Protein AF-0000000077107331 (afdb_homodimer)

Foldseek 3Di:
DDPDPPPPPPPVPPPPVPQPPAFQWPDDPPQKTWGWDACVPAPPSLVAPLVLQLVQLLQLLVLLVVDDQQDQLAPLANLQDGSVLCNQLNVQSVVQDDSVSSSVSLNPFWIWIWMGGNVQDFKEFAAEAEEFEFEPDDDVQFHDFQAADDPQKDKDQCCVVPVVDDGDIDIAGDDPRDGDFDWFPVPDDGDPVRGPGTHHPLVSLVCFVRQKHWYAYPVGDIKIFHWDDKRPDAFDQLLVVCCVVPNDPPLQSASVSLVVSDVVVDPPVNVVSSSVTRMGTHTDIGHDPDQQWAHAAPSRGTDHAQAEKAADSSHDRFSWKKWKWKFFQPWQPRQVGDTDTYIHTHGHHDSVHDDHNGMYGYHYYYDGSRRRSRNGIIGMIIIIIHTPVSVVVSSVVSSVVVVVVD/DPPDPPPPPPPVCPPPPVQPPAQQWPDDPPQKTWGWDACVPAPPSLVAPLVLQLVQLLQLLVLLVPDDQQDQLAPLANLQDGSVLCNQLNVQSVVQDDSVSSSVSLNVFWIWIWMGGNVQDFKEFAAEAEEFEFEPDADVQFHDFQAADDPQKDKDQCCVVPVVDDGDIDIAGDDPRDGDFDWFPVPDDGDPVRGPGTHHPLVSLVCFVRQKHWYAYPVGDIKIFHWDDKRPDAFDQLLVVCCVVVNDPPLQSASVSLVVSDVVVDPVVNVVSSSVTRMGTHTDIGHDPDQQWAHAAPSRGTDHAQAEKAADSSHDRFSWKKWKWKFFQPWQPRLVGDTDTYIHTHGHHDSVHDDHNGMYGYHYYYDGSRRRSRNGIIGMIIIIIHTPVSSVVSSVVSSVVVVVVD

Radius of gyration: 33.14 Å; Cα contacts (8 Å, |Δi|>4): 1679; chains: 2; bounding box: 105×81×85 Å

pLDDT: mean 87.63, std 18.75, range [22.69, 98.62]

Sequence (812 aa):
MSPPETGVPNTQATTVITGPKNPVELQTASGYSMVPKSFSDLPAWRNTNFNSARSAFLESCQSWSKRDGNKLISTSAPYSGSVSDWMPACTSIQAATDTRMIAKVFETEFTPYFINPTDKQSKLTGYFEPELEVRYRPEAGFSQAVPGIPEDLVRVDPSEFDPKFAKGKVWGRVIEGELEFYPDRKDIIDEPSKALGYASPGEIFYLQIQGSGRLKFPDGRVIRAAFAAHNHKPFVSIARHLIDTGQIQTHQAGMNSILNWMDEVGPQIAQDAMNVNPRYVWFTPQEIKDPSKGPNGAQGIPLTAMASMAVDPRYHAYGAPIFIDTKVPATPGDWRGREFRNLVIAQDTGGAIKGILRGDLFFGSGDDAGGRAASMNHDVAMWVLLPKSVASAMTEAQLLADSADGMSPPETGVPNTQATTVITGPKNPVELQTASGYSMVPKSFSDLPAWRNTNFNSARSAFLESCQSWSKRDGNKLISTSAPYSGSVSDWMPACTSIQAATDTRMIAKVFETEFTPYFINPTDKQSKLTGYFEPELEVRYRPEAGFSQAVPGIPEDLVRVDPSEFDPKFAKGKVWGRVIEGELEFYPDRKDIIDEPSKALGYASPGEIFYLQIQGSGRLKFPDGRVIRAAFAAHNHKPFVSIARHLIDTGQIQTHQAGMNSILNWMDEVGPQIAQDAMNVNPRYVWFTPQEIKDPSKGPNGAQGIPLTAMASMAVDPRYHAYGAPIFIDTKVPATPGDWRGREFRNLVIAQDTGGAIKGILRGDLFFGSGDDAGGRAASMNHDVAMWVLLPKSVASAMTEAQLLADSADG

Secondary structure (DSSP, 8-state):
--------------------SS---EEETTTEEEEE--GGGSTTGGGS-HHHHHHHHHHHHHHHHTS-TTSBS-SSSGGG-BHHHHHHHHHHHHH--SHHHHHHHHHHHEEEEEEEESS---EEEEEEE-EEE-BSS-BTTB-EE-----TT-EEE-GGGT-TTSPS--EEEEEETTEEE----GGG----GGG-S-EE-HHHHHHHHHHS-EEEEPTTS-EEEEEEEEE--PPP--HHHHHHHTTSS-GGG-SHHHHHHHHHHH-HHHHHHHHTT----EEEEEE--S-TTS--B-TTSSB--TTTEEE--TTTS-TT-EEEEEEEE-SSTT-SS-EEEEEEEEEEE--TT--STTEEEEEEEESHHHHHHHHT-EE--EEEEEEEHHHHHHHHHHHHHHHHHH-/--------------------SS---EEETTTEEEEE--GGGSTTGGGS-HHHHHHHHHHHHHHHTTS-TTSBS-SSSGGG-BHHHHHHHHHHHHH--SHHHHHHHHHHHEEEEEEEESS---EEEEEEE-EEE-BSS-BTTB-EE-----TT-EEE-GGGT-TTSPS--EEEEEETTEEE----GGG----GGG-S-EE-HHHHHHHHHHS-EEEE-TTS-EEEEEEEEE--PPP--HHHHHHHTTSS-GGG-SHHHHHHHHHHH-HHHHHHHHTT----EEEEEE--S-TTS--B-TTSSB--TTTEEE--TTTS-TT-EEEEEEEE-SSTT-SS-EEEEEEEEEEE--TT--STTEEEEEEEESHHHHHHHHT-EE--EEEEEEEHHHHHHHHHHHHHHHHHH-

Organism: Hirschia baltica (strain ATCC 49814 / DSM 5838 / IFAM 1418) (NCBI:txid582402)

Structure (mmCIF, N/CA/C/O backbone):
data_AF-0000000077107331-model_v1
#
loop_
_entity.id
_entity.type
_entity.pdbx_description
1 polymer 'peptidoglycan lytic exotransglycosylase'
#
loop_
_atom_site.group_PDB
_atom_site.id
_atom_site.type_symbol
_atom_site.label_atom_id
_atom_site.label_alt_id
_atom_site.label_comp_id
_atom_site.label_asym_id
_atom_site.label_entity_id
_atom_site.label_seq_id
_atom_site.pdbx_PDB_ins_code
_atom_site.Cartn_x
_atom_site.Cartn_y
_atom_site.Cartn_z
_atom_site.occupancy
_atom_site.B_iso_or_equiv
_atom_site.auth_seq_id
_atom_site.auth_comp_id
_atom_site.auth_asym_id
_atom_site.auth_atom_id
_atom_site.pdbx_PDB_model_num
ATOM 1 N N . MET A 1 1 ? -63.094 -9.398 47.344 1 25.52 1 MET A N 1
ATOM 2 C CA . MET A 1 1 ? -63.031 -10.383 46.25 1 25.52 1 MET A CA 1
ATOM 3 C C . MET A 1 1 ? -62.469 -9.766 45 1 25.52 1 MET A C 1
ATOM 5 O O . MET A 1 1 ? -63.031 -8.812 44.438 1 25.52 1 MET A O 1
ATOM 9 N N . SER A 1 2 ? -61.125 -9.734 44.875 1 29.5 2 SER A N 1
ATOM 10 C CA . SER A 1 2 ? -60.219 -8.922 44.094 1 29.5 2 SER A CA 1
ATOM 11 C C . SER A 1 2 ? -60.312 -9.273 42.594 1 29.5 2 SER A C 1
ATOM 13 O O . SER A 1 2 ? -60.312 -10.445 42.219 1 29.5 2 SER A O 1
ATOM 15 N N . PRO A 1 3 ? -61 -8.422 41.844 1 34.56 3 PRO A N 1
ATOM 16 C CA . PRO A 1 3 ? -61.312 -8.867 40.469 1 34.56 3 PRO A CA 1
ATOM 17 C C . PRO A 1 3 ? -60.062 -9.391 39.75 1 34.56 3 PRO A C 1
ATOM 19 O O . PRO A 1 3 ? -58.938 -9 40.062 1 34.56 3 PRO A O 1
ATOM 22 N N . PRO A 1 4 ? -60.188 -10.617 39.125 1 31.94 4 PRO A N 1
ATOM 23 C CA . PRO A 1 4 ? -59.125 -11.375 38.438 1 31.94 4 PRO A CA 1
ATOM 24 C C . PRO A 1 4 ? -58.531 -10.602 37.281 1 31.94 4 PRO A C 1
ATOM 26 O O . PRO A 1 4 ? -59.25 -9.977 36.5 1 31.94 4 PRO A O 1
ATOM 29 N N . GLU A 1 5 ? -57.406 -9.898 37.562 1 28.36 5 GLU A N 1
ATOM 30 C CA . GLU A 1 5 ? -56.719 -9.109 36.562 1 28.36 5 GLU A CA 1
ATOM 31 C C . GLU A 1 5 ? -56.469 -9.938 35.312 1 28.36 5 GLU A C 1
ATOM 33 O O . GLU A 1 5 ? -55.844 -11 35.375 1 28.36 5 GLU A O 1
ATOM 38 N N . THR A 1 6 ? -57.438 -10.016 34.406 1 29.62 6 THR A N 1
ATOM 39 C CA . THR A 1 6 ? -57.344 -10.727 33.125 1 29.62 6 THR A CA 1
ATOM 40 C C . THR A 1 6 ? -56.094 -10.336 32.375 1 29.62 6 THR A C 1
ATOM 42 O O . THR A 1 6 ? -55.875 -9.156 32.094 1 29.62 6 THR A O 1
ATOM 45 N N . GLY A 1 7 ? -54.938 -11.031 32.656 1 26.55 7 GLY A N 1
ATOM 46 C CA . GLY A 1 7 ? -53.625 -10.938 32.062 1 26.55 7 GLY A CA 1
ATOM 47 C C . GLY A 1 7 ? -53.656 -11.039 30.531 1 26.55 7 GLY A C 1
ATOM 48 O O . GLY A 1 7 ? -54.094 -12.039 29.984 1 26.55 7 GLY A O 1
ATOM 49 N N . VAL A 1 8 ? -53.969 -9.914 29.797 1 30.8 8 VAL A N 1
ATOM 50 C CA . VAL A 1 8 ? -54 -9.961 28.344 1 30.8 8 VAL A CA 1
ATOM 51 C C . VAL A 1 8 ? -52.688 -10.508 27.812 1 30.8 8 VAL A C 1
ATOM 53 O O . VAL A 1 8 ? -51.625 -9.984 28.141 1 30.8 8 VAL A O 1
ATOM 56 N N . PRO A 1 9 ? -52.625 -11.852 27.516 1 26.62 9 PRO A N 1
ATOM 57 C CA . PRO A 1 9 ? -51.375 -12.461 27.031 1 26.62 9 PRO A CA 1
ATOM 58 C C . PRO A 1 9 ? -50.875 -11.812 25.75 1 26.62 9 PRO A C 1
ATOM 60 O O . PRO A 1 9 ? -51.594 -11.719 24.766 1 26.62 9 PRO A O 1
ATOM 63 N N . ASN A 1 10 ? -50.281 -10.633 25.828 1 24.91 10 ASN A N 1
ATOM 64 C CA . ASN A 1 10 ? -49.812 -10.008 24.609 1 24.91 10 ASN A CA 1
ATOM 65 C C . ASN A 1 10 ? -48.906 -10.961 23.812 1 24.91 10 ASN A C 1
ATOM 67 O O . ASN A 1 10 ? -47.812 -11.281 24.25 1 24.91 10 ASN A O 1
ATOM 71 N N . THR A 1 11 ? -49.531 -11.984 23.156 1 25.38 11 THR A N 1
ATOM 72 C CA . THR A 1 11 ? -48.844 -12.906 22.234 1 25.38 11 THR A CA 1
ATOM 73 C C . THR A 1 11 ? -48.062 -12.141 21.188 1 25.38 11 THR A C 1
ATOM 75 O O . THR A 1 11 ? -48.656 -11.555 20.266 1 25.38 11 THR A O 1
ATOM 78 N N . GLN A 1 12 ? -47.125 -11.352 21.625 1 22.69 12 GLN A N 1
ATOM 79 C CA . GLN A 1 12 ? -46.344 -10.719 20.578 1 22.69 12 GLN A CA 1
ATOM 80 C C . GLN A 1 12 ? -45.844 -11.742 19.562 1 22.69 12 GLN A C 1
ATOM 82 O O . GLN A 1 12 ? -45.156 -12.703 19.906 1 22.69 12 GLN A O 1
ATOM 87 N N . ALA A 1 13 ? -46.719 -11.977 18.469 1 26.19 13 ALA A N 1
ATOM 88 C CA . ALA A 1 13 ? -46.375 -12.789 17.312 1 26.19 13 ALA A CA 1
ATOM 89 C C . ALA A 1 13 ? -44.938 -12.539 16.859 1 26.19 13 ALA A C 1
ATOM 91 O O . ALA A 1 13 ? -44.562 -11.398 16.578 1 26.19 13 ALA A O 1
ATOM 92 N N . THR A 1 14 ? -44.094 -13.312 17.406 1 24.48 14 THR A N 1
ATOM 93 C CA . THR A 1 14 ? -42.719 -13.445 16.922 1 24.48 14 THR A CA 1
ATOM 94 C C . THR A 1 14 ? -42.688 -13.727 15.43 1 24.48 14 THR A C 1
ATOM 96 O O . THR A 1 14 ? -43.125 -14.789 14.992 1 24.48 14 THR A O 1
ATOM 99 N N . THR A 1 15 ? -43.156 -12.734 14.625 1 23.28 15 THR A N 1
ATOM 100 C CA . THR A 1 15 ? -43.125 -13.008 13.195 1 23.28 15 THR A CA 1
ATOM 101 C C . THR A 1 15 ? -41.812 -13.656 12.797 1 23.28 15 THR A C 1
ATOM 103 O O . THR A 1 15 ? -40.75 -13.062 12.977 1 23.28 15 THR A O 1
ATOM 106 N N . VAL A 1 16 ? -41.875 -14.984 12.883 1 23.64 16 VAL A N 1
ATOM 107 C CA . VAL A 1 16 ? -40.844 -15.852 12.305 1 23.64 16 VAL A CA 1
ATOM 108 C C . VAL A 1 16 ? -40.656 -15.531 10.828 1 23.64 16 VAL A C 1
ATOM 110 O O . VAL A 1 16 ? -41.594 -15.711 10.031 1 23.64 16 VAL A O 1
ATOM 113 N N . ILE A 1 17 ? -40.094 -14.438 10.547 1 23.42 17 ILE A N 1
ATOM 114 C CA . ILE A 1 17 ? -39.812 -14.219 9.133 1 23.42 17 ILE A CA 1
ATOM 115 C C . ILE A 1 17 ? -39.125 -15.453 8.539 1 23.42 17 ILE A C 1
ATOM 117 O O . ILE A 1 17 ? -38.062 -15.859 9 1 23.42 17 ILE A O 1
ATOM 121 N N . THR A 1 18 ? -39.938 -16.438 8.227 1 26.06 18 THR A N 1
ATOM 122 C CA . THR A 1 18 ? -39.562 -17.609 7.461 1 26.06 18 THR A CA 1
ATOM 123 C C . THR A 1 18 ? -38.688 -17.219 6.262 1 26.06 18 THR A C 1
ATOM 125 O O . THR A 1 18 ? -39.094 -16.359 5.473 1 26.06 18 THR A O 1
ATOM 128 N N . GLY A 1 19 ? -37.438 -17.297 6.457 1 26.41 19 GLY A N 1
ATOM 129 C CA . GLY A 1 19 ? -36.344 -17.078 5.512 1 26.41 19 GLY A CA 1
ATOM 130 C C . GLY A 1 19 ? -36.656 -17.625 4.129 1 26.41 19 GLY A C 1
ATOM 131 O O . GLY A 1 19 ? -37.375 -18.609 3.992 1 26.41 19 GLY A O 1
ATOM 132 N N . PRO A 1 20 ? -36.875 -16.766 3.178 1 28.22 20 PRO A N 1
ATOM 133 C CA . PRO A 1 20 ? -37.281 -17.297 1.872 1 28.22 20 PRO A CA 1
ATOM 134 C C . PRO A 1 20 ? -36.562 -18.594 1.527 1 28.22 20 PRO A C 1
ATOM 136 O O . PRO A 1 20 ? -35.438 -18.844 2.018 1 28.22 20 PRO A O 1
ATOM 139 N N . LYS A 1 21 ? -37.156 -19.688 1.28 1 29.39 21 LYS A N 1
ATOM 140 C CA . LYS A 1 21 ? -36.812 -21.031 0.806 1 29.39 21 LYS A CA 1
ATOM 141 C C . LYS A 1 21 ? -35.844 -20.953 -0.356 1 29.39 21 LYS A C 1
ATOM 143 O O . LYS A 1 21 ? -35.344 -21.984 -0.838 1 29.39 21 LYS A O 1
ATOM 148 N N . ASN A 1 22 ? -36.031 -19.984 -1.304 1 26.08 22 ASN A N 1
ATOM 149 C CA . ASN A 1 22 ? -35.344 -20.141 -2.59 1 26.08 22 ASN A CA 1
ATOM 150 C C . ASN A 1 22 ? -33.875 -19.703 -2.521 1 26.08 22 ASN A C 1
ATOM 152 O O . ASN A 1 22 ? -33.562 -18.719 -1.855 1 26.08 22 ASN A O 1
ATOM 156 N N . PRO A 1 23 ? -32.969 -20.531 -2.922 1 29.12 23 PRO A N 1
ATOM 157 C CA . PRO A 1 23 ? -31.531 -20.297 -2.92 1 29.12 23 PRO A CA 1
ATOM 158 C C . PRO A 1 23 ? -31.156 -18.984 -3.611 1 29.12 23 PRO A C 1
ATOM 160 O O . PRO A 1 23 ? -31.703 -18.656 -4.672 1 29.12 23 PRO A O 1
ATOM 163 N N . VAL A 1 24 ? -31 -17.922 -2.885 1 32.41 24 VAL A N 1
ATOM 164 C CA . VAL A 1 24 ? -30.703 -16.578 -3.344 1 32.41 24 VAL A CA 1
ATOM 165 C C . VAL A 1 24 ? -29.391 -16.562 -4.105 1 32.41 24 VAL A C 1
ATOM 167 O O . VAL A 1 24 ? -28.359 -17.031 -3.594 1 32.41 24 VAL A O 1
ATOM 170 N N . GLU A 1 25 ? -29.406 -16.375 -5.453 1 36.31 25 GLU A N 1
ATOM 171 C CA . GLU A 1 25 ? -28.297 -16.141 -6.355 1 36.31 25 GLU A CA 1
ATOM 172 C C . GLU A 1 25 ? -27.562 -14.844 -6.004 1 36.31 25 GLU A C 1
ATOM 174 O O . GLU A 1 25 ? -28.203 -13.805 -5.801 1 36.31 25 GLU A O 1
ATOM 179 N N . LEU A 1 26 ? -26.422 -14.938 -5.48 1 41.66 26 LEU A N 1
ATOM 180 C CA . LEU A 1 26 ? -25.594 -13.758 -5.258 1 41.66 26 LEU A CA 1
ATOM 181 C C . LEU A 1 26 ? -25.141 -13.156 -6.586 1 41.66 26 LEU A C 1
ATOM 183 O O . LEU A 1 26 ? -24.469 -13.82 -7.375 1 41.66 26 LEU A O 1
ATOM 187 N N . GLN A 1 27 ? -25.953 -12.164 -7.051 1 40.81 27 GLN A N 1
ATOM 188 C CA . GLN A 1 27 ? -25.469 -11.438 -8.219 1 40.81 27 GLN A CA 1
ATOM 189 C C . GLN A 1 27 ? -24.375 -10.445 -7.84 1 40.81 27 GLN A C 1
ATOM 191 O O . GLN A 1 27 ? -24.531 -9.68 -6.887 1 40.81 27 GLN A O 1
ATOM 196 N N . THR A 1 28 ? -23.234 -10.883 -8.172 1 45.62 28 THR A N 1
ATOM 197 C CA . THR A 1 28 ? -22.172 -9.922 -7.918 1 45.62 28 THR A CA 1
ATOM 198 C C . THR A 1 28 ? -22.094 -8.883 -9.039 1 45.62 28 THR A C 1
ATOM 200 O O . THR A 1 28 ? -22.516 -9.148 -10.164 1 45.62 28 THR A O 1
ATOM 203 N N . ALA A 1 29 ? -21.906 -7.738 -8.742 1 44.59 29 ALA A N 1
ATOM 204 C CA . ALA A 1 29 ? -21.688 -6.684 -9.734 1 44.59 29 ALA A CA 1
ATOM 205 C C . ALA A 1 29 ? -20.625 -7.086 -10.75 1 44.59 29 ALA A C 1
ATOM 207 O O . ALA A 1 29 ? -20.5 -6.465 -11.805 1 44.59 29 ALA A O 1
ATOM 208 N N . SER A 1 30 ? -20.016 -8.141 -10.5 1 55.03 30 SER A N 1
ATOM 209 C CA . SER A 1 30 ? -18.844 -8.453 -11.305 1 55.03 30 SER A CA 1
ATOM 210 C C . SER A 1 30 ? -19.172 -9.484 -12.383 1 55.03 30 SER A C 1
ATOM 212 O O . SER A 1 30 ? -18.281 -10.18 -12.875 1 55.03 30 SER A O 1
ATOM 214 N N . GLY A 1 31 ? -20.484 -9.68 -12.828 1 64.56 31 GLY A N 1
ATOM 215 C CA . GLY A 1 31 ? -20.844 -10.461 -14 1 64.56 31 GLY A CA 1
ATOM 216 C C . GLY A 1 31 ? -20.906 -11.953 -13.727 1 64.56 31 GLY A C 1
ATOM 217 O O . GLY A 1 31 ? -20.625 -12.766 -14.609 1 64.56 31 GLY A O 1
ATOM 218 N N . TYR A 1 32 ? -21 -12.383 -12.445 1 76.19 32 TYR A N 1
ATOM 219 C CA . TYR A 1 32 ? -21.203 -13.797 -12.125 1 76.19 32 TYR A CA 1
ATOM 220 C C . TYR A 1 32 ? -22.203 -13.961 -10.984 1 76.19 32 TYR A C 1
ATOM 222 O O . TYR A 1 32 ? -22.516 -13 -10.281 1 76.19 32 TYR A O 1
ATOM 230 N N . SER A 1 33 ? -22.797 -15.094 -10.961 1 81.12 33 SER A N 1
ATOM 231 C CA . SER A 1 33 ? -23.672 -15.445 -9.844 1 81.12 33 SER A CA 1
ATOM 232 C C . SER A 1 33 ? -23.172 -16.703 -9.133 1 81.12 33 SER A C 1
ATOM 234 O O . SER A 1 33 ? -22.453 -17.5 -9.711 1 81.12 33 SER A O 1
ATOM 236 N N . MET A 1 34 ? -23.406 -16.766 -7.895 1 85.12 34 MET A N 1
ATOM 237 C CA . MET A 1 34 ? -23.156 -17.953 -7.074 1 85.12 34 MET A CA 1
ATOM 238 C C . MET A 1 34 ? -24.453 -18.531 -6.535 1 85.12 34 MET A C 1
ATOM 240 O O . MET A 1 34 ? -25.219 -17.828 -5.871 1 85.12 34 MET A O 1
ATOM 244 N N . VAL A 1 35 ? -24.688 -19.812 -6.836 1 85.69 35 VAL A N 1
ATOM 245 C CA . VAL A 1 35 ? -25.938 -20.469 -6.477 1 85.69 35 VAL A CA 1
ATOM 246 C C . VAL A 1 35 ? -25.688 -21.531 -5.414 1 85.69 35 VAL A C 1
ATOM 248 O O . VAL A 1 35 ? -24.922 -22.469 -5.641 1 85.69 35 VAL A O 1
ATOM 251 N N . PRO A 1 36 ? -26.281 -21.359 -4.234 1 89.56 36 PRO A N 1
ATOM 252 C CA . PRO A 1 36 ? -26.094 -22.406 -3.229 1 89.56 36 PRO A CA 1
ATOM 253 C C . PRO A 1 36 ? -26.594 -23.766 -3.689 1 89.56 36 PRO A C 1
ATOM 255 O O . PRO A 1 36 ? -27.641 -23.844 -4.355 1 89.56 36 PRO A O 1
ATOM 258 N N . LYS A 1 37 ? -25.859 -24.781 -3.424 1 93.31 37 LYS A N 1
ATOM 259 C CA . LYS A 1 37 ? -26.188 -26.172 -3.752 1 93.31 37 LYS A CA 1
ATOM 260 C C . LYS A 1 37 ? -26.016 -27.078 -2.543 1 93.31 37 LYS A C 1
ATOM 262 O O . LYS A 1 37 ? -25.438 -26.672 -1.529 1 93.31 37 LYS A O 1
ATOM 267 N N . SER A 1 38 ? -26.625 -28.266 -2.646 1 94.94 38 SER A N 1
ATOM 268 C CA . SER A 1 38 ? -26.312 -29.328 -1.692 1 94.94 38 SER A CA 1
ATOM 269 C C . SER A 1 38 ? -25.172 -30.203 -2.186 1 94.94 38 SER A C 1
ATOM 271 O O . SER A 1 38 ? -24.859 -30.203 -3.375 1 94.94 38 SER A O 1
ATOM 273 N N . PHE A 1 39 ? -24.578 -30.922 -1.231 1 97 39 PHE A N 1
ATOM 274 C CA . PHE A 1 39 ? -23.484 -31.797 -1.617 1 97 39 PHE A CA 1
ATOM 275 C C . PHE A 1 39 ? -23.969 -32.906 -2.529 1 97 39 PHE A C 1
ATOM 277 O O . PHE A 1 39 ? -23.203 -33.438 -3.34 1 97 39 PHE A O 1
ATOM 284 N N . SER A 1 40 ? -25.203 -33.25 -2.41 1 94.94 40 SER A N 1
ATOM 285 C CA . SER A 1 40 ? -25.781 -34.25 -3.287 1 94.94 40 SER A CA 1
ATOM 286 C C . SER A 1 40 ? -25.875 -33.781 -4.723 1 94.94 40 SER A C 1
ATOM 288 O O . SER A 1 40 ? -26.031 -34.562 -5.652 1 94.94 40 SER A O 1
ATOM 290 N N . ASP A 1 41 ? -25.781 -32.469 -4.918 1 94.88 41 ASP A N 1
ATOM 291 C CA . ASP A 1 41 ? -25.828 -31.859 -6.25 1 94.88 41 ASP A CA 1
ATOM 292 C C . ASP A 1 41 ? -24.469 -31.891 -6.926 1 94.88 41 ASP A C 1
ATOM 294 O O . ASP A 1 41 ? -24.344 -31.656 -8.125 1 94.88 41 ASP A O 1
ATOM 298 N N . LEU A 1 42 ? -23.422 -32.188 -6.195 1 96.75 42 LEU A N 1
ATOM 299 C CA . LEU A 1 42 ? -22.078 -32.25 -6.754 1 96.75 42 LEU A CA 1
ATOM 300 C C . LEU A 1 42 ? -21.844 -33.562 -7.453 1 96.75 42 LEU A C 1
ATOM 302 O O . LEU A 1 42 ? -22.016 -34.625 -6.844 1 96.75 42 LEU A O 1
ATOM 306 N N . PRO A 1 43 ? -21.453 -33.438 -8.688 1 96.06 43 PRO A N 1
ATOM 307 C CA . PRO A 1 43 ? -21.281 -34.719 -9.422 1 96.06 43 PRO A CA 1
ATOM 308 C C . PRO A 1 43 ? -20.234 -35.625 -8.797 1 96.06 43 PRO A C 1
ATOM 310 O O . PRO A 1 43 ? -19.062 -35.219 -8.68 1 96.06 43 PRO A O 1
ATOM 313 N N . ALA A 1 44 ? -20.625 -36.844 -8.391 1 93.81 44 ALA A N 1
ATOM 314 C CA . ALA A 1 44 ? -19.766 -37.906 -7.879 1 93.81 44 ALA A CA 1
ATOM 315 C C . ALA A 1 44 ? -19 -37.438 -6.652 1 93.81 44 ALA A C 1
ATOM 317 O O . ALA A 1 44 ? -17.812 -37.781 -6.492 1 93.81 44 ALA A O 1
ATOM 318 N N . TRP A 1 45 ? -19.547 -36.719 -5.82 1 95.62 45 TRP A N 1
ATOM 319 C CA . TRP A 1 45 ? -18.938 -36.156 -4.613 1 95.62 45 TRP A CA 1
ATOM 320 C C . TRP A 1 45 ? -18.297 -37.281 -3.777 1 95.62 45 TRP A C 1
ATOM 322 O O . TRP A 1 45 ? -17.188 -37.125 -3.26 1 95.62 45 TRP A O 1
ATOM 332 N N . ARG A 1 46 ? -18.859 -38.375 -3.762 1 91.44 46 ARG A N 1
ATOM 333 C CA . ARG A 1 46 ? -18.422 -39.438 -2.895 1 91.44 46 ARG A CA 1
ATOM 334 C C . ARG A 1 46 ? -17.156 -40.094 -3.438 1 91.44 46 ARG A C 1
ATOM 336 O O . ARG A 1 46 ? -16.484 -40.844 -2.725 1 91.44 46 ARG A O 1
ATOM 343 N N . ASN A 1 47 ? -16.891 -39.844 -4.691 1 90.25 47 ASN A N 1
ATOM 344 C CA . ASN A 1 47 ? -15.695 -40.406 -5.312 1 90.25 47 ASN A CA 1
ATOM 345 C C . ASN A 1 47 ? -14.5 -39.5 -5.176 1 90.25 47 ASN A C 1
ATOM 347 O O . ASN A 1 47 ? -13.406 -39.781 -5.668 1 90.25 47 ASN A O 1
ATOM 351 N N . THR A 1 48 ? -14.695 -38.406 -4.531 1 88.25 48 THR A N 1
ATOM 352 C CA . THR A 1 48 ? -13.641 -37.406 -4.309 1 88.25 48 THR A CA 1
ATOM 353 C C . THR A 1 48 ? -12.469 -38.031 -3.561 1 88.25 48 THR A C 1
ATOM 355 O O . THR A 1 48 ? -12.656 -38.875 -2.68 1 88.25 48 THR A O 1
ATOM 358 N N . ASN A 1 49 ? -11.258 -37.656 -3.955 1 91.19 49 ASN A N 1
ATOM 359 C CA . ASN A 1 49 ? -10.086 -38 -3.15 1 91.19 49 ASN A CA 1
ATOM 360 C C . ASN A 1 49 ? -9.953 -37.094 -1.942 1 91.19 49 ASN A C 1
ATOM 362 O O . ASN A 1 49 ? -9.172 -36.125 -1.962 1 91.19 49 ASN A O 1
ATOM 366 N N . PHE A 1 50 ? -10.516 -37.469 -0.884 1 94.62 50 PHE A N 1
ATOM 367 C CA . PHE A 1 50 ? -10.625 -36.594 0.286 1 94.62 50 PHE A CA 1
ATOM 368 C C . PHE A 1 50 ? -9.297 -36.5 1.015 1 94.62 50 PHE A C 1
ATOM 370 O O . PHE A 1 50 ? -9.008 -35.469 1.655 1 94.62 50 PHE A O 1
ATOM 377 N N . ASN A 1 51 ? -8.461 -37.469 0.859 1 94.31 51 ASN A N 1
ATOM 378 C CA . ASN A 1 51 ? -7.168 -37.438 1.537 1 94.31 51 ASN A CA 1
ATOM 379 C C . ASN A 1 51 ? -6.285 -36.312 1 1 94.31 51 ASN A C 1
ATOM 381 O O . ASN A 1 51 ? -5.664 -35.594 1.773 1 94.31 51 ASN A O 1
ATOM 385 N N . SER A 1 52 ? -6.242 -36.188 -0.275 1 93.75 52 SER A N 1
ATOM 386 C CA . SER A 1 52 ? -5.445 -35.125 -0.874 1 93.75 52 SER A CA 1
ATOM 387 C C . SER A 1 52 ? -6.02 -33.75 -0.534 1 93.75 52 SER A C 1
ATOM 389 O O . SER A 1 52 ? -5.27 -32.812 -0.26 1 93.75 52 SER A O 1
ATOM 391 N N . ALA A 1 53 ? -7.293 -33.688 -0.562 1 95.06 53 ALA A N 1
ATOM 392 C CA . ALA A 1 53 ? -7.957 -32.438 -0.203 1 95.06 53 ALA A CA 1
ATOM 393 C C . ALA A 1 53 ? -7.66 -32.062 1.245 1 95.06 53 ALA A C 1
ATOM 395 O O . ALA A 1 53 ? -7.379 -30.891 1.543 1 95.06 53 ALA A O 1
ATOM 396 N N . ARG A 1 54 ? -7.711 -33.062 2.078 1 96.94 54 ARG A N 1
ATOM 397 C CA . ARG A 1 54 ? -7.414 -32.812 3.488 1 96.94 54 ARG A CA 1
ATOM 398 C C . ARG A 1 54 ? -5.984 -32.312 3.67 1 96.94 54 ARG A C 1
ATOM 400 O O . ARG A 1 54 ? -5.754 -31.344 4.398 1 96.94 54 ARG A O 1
ATOM 407 N N . SER A 1 55 ? -5.129 -33 3.055 1 95.56 55 SER A N 1
ATOM 408 C CA . SER A 1 55 ? -3.725 -32.625 3.182 1 95.56 55 SER A CA 1
ATOM 409 C C . SER A 1 55 ? -3.492 -31.172 2.756 1 95.56 55 SER A C 1
ATOM 411 O O . SER A 1 55 ? -2.824 -30.406 3.461 1 95.56 55 SER A O 1
ATOM 413 N N . ALA A 1 56 ? -4.062 -30.766 1.63 1 97.38 56 ALA A N 1
ATOM 414 C CA . ALA A 1 56 ? -3.916 -29.406 1.127 1 97.38 56 ALA A CA 1
ATOM 415 C C . ALA A 1 56 ? -4.613 -28.406 2.047 1 97.38 56 ALA A C 1
ATOM 417 O O . ALA A 1 56 ? -4.051 -27.344 2.365 1 97.38 56 ALA A O 1
ATOM 418 N N . PHE A 1 57 ? -5.785 -28.75 2.488 1 98.12 57 PHE A N 1
ATOM 419 C CA . PHE A 1 57 ? -6.57 -27.844 3.322 1 98.12 57 PHE A CA 1
ATOM 420 C C . PHE A 1 57 ? -5.875 -27.594 4.656 1 98.12 57 PHE A C 1
ATOM 422 O O . PHE A 1 57 ? -5.879 -26.469 5.164 1 98.12 57 PHE A O 1
ATOM 429 N N . LEU A 1 58 ? -5.285 -28.625 5.203 1 97.38 58 LEU A N 1
ATOM 430 C CA . LEU A 1 58 ? -4.586 -28.5 6.48 1 97.38 58 LEU A CA 1
ATOM 431 C C . LEU A 1 58 ? -3.438 -27.5 6.383 1 97.38 58 LEU A C 1
ATOM 433 O O . LEU A 1 58 ? -3.146 -26.797 7.344 1 97.38 58 LEU A O 1
ATOM 437 N N . GLU A 1 59 ? -2.785 -27.469 5.23 1 96.56 59 GLU A N 1
ATOM 438 C CA . GLU A 1 59 ? -1.738 -26.469 5.035 1 96.56 59 GLU A CA 1
ATOM 439 C C . GLU A 1 59 ? -2.299 -25.062 5.133 1 96.56 59 GLU A C 1
ATOM 441 O O . GLU A 1 59 ? -1.686 -24.188 5.746 1 96.56 59 GLU A O 1
ATOM 446 N N . SER A 1 60 ? -3.471 -24.812 4.535 1 97.56 60 SER A N 1
ATOM 447 C CA . SER A 1 60 ? -4.121 -23.516 4.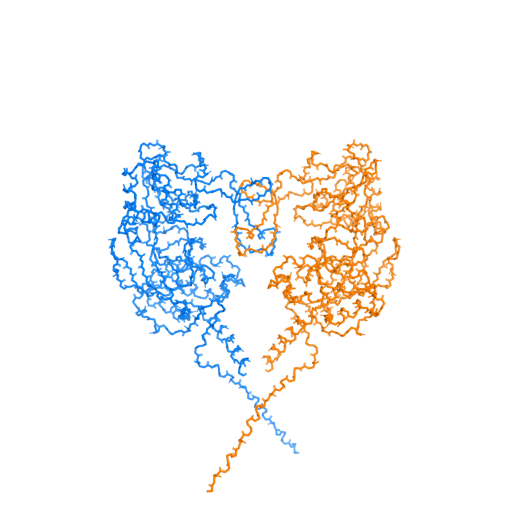609 1 97.56 60 SER A CA 1
ATOM 448 C C . SER A 1 60 ? -4.512 -23.172 6.043 1 97.56 60 SER A C 1
ATOM 450 O O . SER A 1 60 ? -4.363 -22.016 6.473 1 97.56 60 SER A O 1
ATOM 452 N N . CYS A 1 61 ? -4.941 -24.203 6.789 1 97.25 61 CYS A N 1
ATOM 453 C CA . CYS A 1 61 ? -5.316 -24.016 8.188 1 97.25 61 CYS A CA 1
ATOM 454 C C . CYS A 1 61 ? -4.137 -23.5 9.008 1 97.25 61 CYS A C 1
ATOM 456 O O . CYS A 1 61 ? -4.297 -22.641 9.867 1 97.25 61 CYS A O 1
ATOM 458 N N . GLN A 1 62 ? -3.039 -24.016 8.695 1 95 62 GLN A N 1
ATOM 459 C CA . GLN A 1 62 ? -1.842 -23.594 9.414 1 95 62 GLN A CA 1
ATOM 460 C C . GLN A 1 62 ? -1.535 -22.125 9.172 1 95 62 GLN A C 1
ATOM 462 O O . GLN A 1 62 ? -1.189 -21.391 10.102 1 95 62 GLN A O 1
ATOM 467 N N . SER A 1 63 ? -1.696 -21.703 7.953 1 93.88 63 SER A N 1
ATOM 468 C CA . SER A 1 63 ? -1.472 -20.312 7.602 1 93.88 63 SER A CA 1
ATOM 469 C C . SER A 1 63 ? -2.463 -19.391 8.312 1 93.88 63 SER A C 1
ATOM 471 O O . SER A 1 63 ? -2.086 -18.344 8.82 1 93.88 63 SER A O 1
ATOM 473 N N . TRP A 1 64 ? -3.721 -19.781 8.414 1 94.19 64 TRP A N 1
ATOM 474 C CA . TRP A 1 64 ? -4.777 -18.969 9.008 1 94.19 64 TRP A CA 1
ATOM 475 C C . TRP A 1 64 ? -4.605 -18.875 10.523 1 94.19 64 TRP A C 1
ATOM 477 O O . TRP A 1 64 ? -4.945 -17.859 11.133 1 94.19 64 TRP A O 1
ATOM 487 N N . SER A 1 65 ? -4.078 -19.922 11.109 1 92.75 65 SER A N 1
ATOM 488 C CA . SER A 1 65 ? -3.963 -19.984 12.562 1 92.75 65 SER A CA 1
ATOM 489 C C . SER A 1 65 ? -3.066 -18.891 13.102 1 92.75 65 SER A C 1
ATOM 491 O O . SER A 1 65 ? -3.148 -18.531 14.281 1 92.75 65 SER A O 1
ATOM 493 N N . LYS A 1 66 ? -2.281 -18.297 12.281 1 90.12 66 LYS A N 1
ATOM 494 C CA . LYS A 1 66 ? -1.335 -17.266 12.68 1 90.12 66 LYS A CA 1
ATOM 495 C C . LYS A 1 66 ? -1.924 -15.867 12.469 1 90.12 66 LYS A C 1
ATOM 497 O O . LYS A 1 66 ? -1.277 -14.859 12.773 1 90.12 66 LYS A O 1
ATOM 502 N N . ARG A 1 67 ? -3.137 -15.852 12 1 90.56 67 ARG A N 1
ATOM 503 C CA . ARG A 1 67 ? -3.756 -14.578 11.641 1 90.56 67 ARG A CA 1
ATOM 504 C C . ARG A 1 67 ? -4.777 -14.156 12.688 1 90.56 67 ARG A C 1
ATOM 506 O O . ARG A 1 67 ? -5.293 -14.992 13.438 1 90.56 67 ARG A O 1
ATOM 513 N N . ASP A 1 68 ? -5.051 -12.82 12.695 1 89.31 68 ASP A N 1
ATOM 514 C CA . ASP A 1 68 ? -6.125 -12.281 13.516 1 89.31 68 ASP A CA 1
ATOM 515 C C . ASP A 1 68 ? -7.484 -12.781 13.047 1 89.31 68 ASP A C 1
ATOM 517 O O . ASP A 1 68 ? -7.855 -12.602 11.891 1 89.31 68 ASP A O 1
ATOM 521 N N . GLY A 1 69 ? -8.227 -13.375 13.906 1 90.75 69 GLY A N 1
ATOM 522 C CA . GLY A 1 69 ? -9.508 -14 13.602 1 90.75 69 GLY A CA 1
ATOM 523 C C . GLY A 1 69 ? -10.539 -13.031 13.07 1 90.75 69 GLY A C 1
ATOM 524 O O . GLY A 1 69 ? -11.438 -13.414 12.32 1 90.75 69 GLY A O 1
ATOM 525 N N . ASN A 1 70 ? -10.383 -11.789 13.398 1 87.81 70 ASN A N 1
ATOM 526 C CA . ASN A 1 70 ? -11.391 -10.797 13.047 1 87.81 70 ASN A CA 1
ATOM 527 C C . ASN A 1 70 ? -11.133 -10.203 11.664 1 87.81 70 ASN A C 1
ATOM 529 O O . ASN A 1 70 ? -12 -9.523 11.109 1 87.81 70 ASN A O 1
ATOM 533 N N . LYS A 1 71 ? -10.094 -10.539 11.117 1 84.94 71 LYS A N 1
ATOM 534 C CA . LYS A 1 71 ? -9.758 -9.984 9.805 1 84.94 71 LYS A CA 1
ATOM 535 C C . LYS A 1 71 ? -10.383 -10.812 8.688 1 84.94 71 LYS A C 1
ATOM 537 O O . LYS A 1 71 ? -10.586 -12.016 8.828 1 84.94 71 LYS A O 1
ATOM 542 N N . LEU A 1 72 ? -10.711 -10.086 7.656 1 86.38 72 LEU A N 1
ATOM 543 C CA . LEU A 1 72 ? -11.18 -10.773 6.461 1 86.38 72 LEU A CA 1
ATOM 544 C C . LEU A 1 72 ? -10.125 -11.75 5.945 1 86.38 72 LEU A C 1
ATOM 546 O O . LEU A 1 72 ? -8.93 -11.453 5.98 1 86.38 72 LEU A O 1
ATOM 550 N N . ILE A 1 73 ? -10.602 -12.867 5.504 1 90.25 73 ILE A N 1
ATOM 551 C CA . ILE A 1 73 ? -9.648 -13.828 4.949 1 90.25 73 ILE A CA 1
ATOM 552 C C . ILE A 1 73 ? -9.094 -13.297 3.631 1 90.25 73 ILE A C 1
ATOM 554 O O . ILE A 1 73 ? -7.949 -13.586 3.271 1 90.25 73 ILE A O 1
ATOM 558 N N . SER A 1 74 ? -9.961 -12.562 2.9 1 86.75 74 SER A N 1
ATOM 559 C CA . SER A 1 74 ? -9.555 -11.898 1.662 1 86.75 74 SER A CA 1
ATOM 560 C C . SER A 1 74 ? -10.227 -10.539 1.522 1 86.75 74 SER A C 1
ATOM 562 O O . SER A 1 74 ? -11.445 -10.422 1.624 1 86.75 74 SER A O 1
ATOM 564 N N . THR A 1 75 ? -9.414 -9.516 1.192 1 75.19 75 THR A N 1
ATOM 565 C CA . THR A 1 75 ? -9.984 -8.188 0.976 1 75.19 75 THR A CA 1
ATOM 566 C C . THR A 1 75 ? -10.547 -8.07 -0.436 1 75.19 75 THR A C 1
ATOM 568 O O . THR A 1 75 ? -11.477 -7.293 -0.673 1 75.19 75 THR A O 1
ATOM 571 N N . SER A 1 76 ? -10.047 -8.844 -1.358 1 76.44 76 SER A N 1
ATOM 572 C CA . SER A 1 76 ? -10.484 -8.797 -2.75 1 76.44 76 SER A CA 1
ATOM 573 C C . SER A 1 76 ? -11.734 -9.641 -2.967 1 76.44 76 SER A C 1
ATOM 575 O O . SER A 1 76 ? -12.492 -9.406 -3.908 1 76.44 76 SER A O 1
ATOM 577 N N . ALA A 1 77 ? -11.883 -10.648 -2.143 1 79.56 77 ALA A N 1
ATOM 578 C CA . ALA A 1 77 ? -13.07 -11.492 -2.158 1 79.56 77 ALA A CA 1
ATOM 579 C C . ALA A 1 77 ? -13.773 -11.484 -0.801 1 79.56 77 ALA A C 1
ATOM 581 O O . ALA A 1 77 ? -13.867 -12.516 -0.141 1 79.56 77 ALA A O 1
ATOM 582 N N . PRO A 1 78 ? -14.359 -10.367 -0.493 1 70.81 78 PRO A N 1
ATOM 583 C CA . PRO A 1 78 ? -14.867 -10.18 0.869 1 70.81 78 PRO A CA 1
ATOM 584 C C . PRO A 1 78 ? -16.031 -11.102 1.189 1 70.81 78 PRO A C 1
ATOM 586 O O . PRO A 1 78 ? -16.344 -11.344 2.363 1 70.81 78 PRO A O 1
ATOM 589 N N . TYR A 1 79 ? -16.594 -11.672 0.209 1 77.19 79 TYR A N 1
ATOM 590 C CA . TYR A 1 79 ? -17.719 -12.57 0.443 1 77.19 79 TYR A CA 1
ATOM 591 C C . TYR A 1 79 ? -17.281 -13.828 1.185 1 77.19 79 TYR A C 1
ATOM 593 O O . TYR A 1 79 ? -18.109 -14.562 1.73 1 77.19 79 TYR A O 1
ATOM 601 N N . SER A 1 80 ? -15.945 -14.008 1.291 1 87.88 80 SER A N 1
ATOM 602 C CA . SER A 1 80 ? -15.398 -15.219 1.902 1 87.88 80 SER A CA 1
ATOM 603 C C . SER A 1 80 ? -15.352 -15.094 3.422 1 87.88 80 SER A C 1
ATOM 605 O O . SER A 1 80 ? -15 -16.047 4.117 1 87.88 80 SER A O 1
ATOM 607 N N . GLY A 1 81 ? -15.617 -13.984 3.926 1 88.5 81 GLY A N 1
ATOM 608 C CA . GLY A 1 81 ? -15.742 -13.828 5.367 1 88.5 81 GLY A CA 1
ATOM 609 C C . GLY A 1 81 ? -14.414 -13.617 6.062 1 88.5 81 GLY A C 1
ATOM 610 O O . GLY A 1 81 ? -13.43 -13.234 5.43 1 88.5 81 GLY A O 1
ATOM 611 N N . SER A 1 82 ? -14.461 -13.883 7.457 1 91.56 82 SER A N 1
ATOM 612 C CA . SER A 1 82 ? -13.289 -13.656 8.297 1 91.56 82 SER A CA 1
ATOM 613 C C . SER A 1 82 ? -12.539 -14.961 8.562 1 91.56 82 SER A C 1
ATOM 615 O O . SER A 1 82 ? -13.047 -16.047 8.273 1 91.56 82 SER A O 1
ATOM 617 N N . VAL A 1 83 ? -11.328 -14.82 9.086 1 94.38 83 VAL A N 1
ATOM 618 C CA . VAL A 1 83 ? -10.5 -15.969 9.422 1 94.38 83 VAL A CA 1
ATOM 619 C C . VAL A 1 83 ? -11.234 -16.859 10.414 1 94.38 83 VAL A C 1
ATOM 621 O O . VAL A 1 83 ? -11.227 -18.094 10.273 1 94.38 83 VAL A O 1
ATOM 624 N N . SER A 1 84 ? -11.922 -16.203 11.32 1 94.75 84 SER A N 1
ATOM 625 C CA . SER A 1 84 ? -12.617 -16.953 12.359 1 94.75 84 SER A CA 1
ATOM 626 C C . SER A 1 84 ? -13.711 -17.844 11.766 1 94.75 84 SER A C 1
ATOM 628 O O . SER A 1 84 ? -14.008 -18.922 12.297 1 94.75 84 SER A O 1
ATOM 630 N N . ASP A 1 85 ? -14.273 -17.484 10.664 1 94.38 85 ASP A N 1
ATOM 631 C CA . ASP A 1 85 ? -15.328 -18.266 10.016 1 94.38 85 ASP A CA 1
ATOM 632 C C . ASP A 1 85 ? -14.797 -19.609 9.531 1 94.38 85 ASP A C 1
ATOM 634 O O . ASP A 1 85 ? -15.555 -20.578 9.391 1 94.38 85 ASP A O 1
ATOM 638 N N . TRP A 1 86 ? -13.523 -19.719 9.305 1 97.38 86 TRP A N 1
ATOM 639 C CA . TRP A 1 86 ? -12.93 -20.891 8.664 1 97.38 86 TRP A CA 1
ATOM 640 C C . TRP A 1 86 ? -12.328 -21.828 9.703 1 97.38 86 TRP A C 1
ATOM 642 O O . TRP A 1 86 ? -12.062 -23 9.414 1 97.38 86 TRP A O 1
ATOM 652 N N . MET A 1 87 ? -12.156 -21.375 10.898 1 96.62 87 MET A N 1
ATOM 653 C CA . MET A 1 87 ? -11.391 -22.094 11.906 1 96.62 87 MET A CA 1
ATOM 654 C C . MET A 1 87 ? -12.141 -23.328 12.391 1 96.62 87 MET A C 1
ATOM 656 O O . MET A 1 87 ? -11.531 -24.359 12.688 1 96.62 87 MET A O 1
ATOM 660 N N . PRO A 1 88 ? -13.484 -23.297 12.484 1 96.19 88 PRO A N 1
ATOM 661 C CA . PRO A 1 88 ? -14.18 -24.531 12.883 1 96.19 88 PRO A CA 1
ATOM 662 C C . PRO A 1 88 ? -13.891 -25.688 11.945 1 96.19 88 PRO A C 1
ATOM 664 O O . PRO A 1 88 ? -13.695 -26.828 12.406 1 96.19 88 PRO A O 1
ATOM 667 N N . ALA A 1 89 ? -13.852 -25.469 10.68 1 97.56 89 ALA A N 1
ATOM 668 C CA . ALA A 1 89 ? -13.5 -26.516 9.727 1 97.56 89 ALA A CA 1
ATOM 669 C C . ALA A 1 89 ? -12.078 -27.016 9.945 1 97.56 89 ALA A C 1
ATOM 671 O O . ALA A 1 89 ? -11.805 -28.219 9.844 1 97.56 89 ALA A O 1
ATOM 672 N N . CYS A 1 90 ? -11.172 -26.094 10.25 1 97.62 90 CYS A N 1
ATOM 673 C CA . CYS A 1 90 ? -9.781 -26.438 10.516 1 97.62 90 CYS A CA 1
ATOM 674 C C . CYS A 1 90 ? -9.672 -27.359 11.719 1 97.62 90 CYS A C 1
ATOM 676 O O . CYS A 1 90 ? -8.93 -28.344 11.688 1 97.62 90 CYS A O 1
ATOM 678 N N . THR A 1 91 ? -10.414 -27.016 12.703 1 96.56 91 THR A N 1
ATOM 679 C CA . THR A 1 91 ? -10.414 -27.844 13.906 1 96.56 91 THR A CA 1
ATOM 680 C C . THR A 1 91 ? -10.984 -29.234 13.609 1 96.56 91 THR A C 1
ATOM 682 O O . THR A 1 91 ? -10.383 -30.25 13.977 1 96.56 91 THR A O 1
ATOM 685 N N . SER A 1 92 ? -12.07 -29.281 12.922 1 97.19 92 SER A N 1
ATOM 686 C CA . SER A 1 92 ? -12.758 -30.531 12.648 1 97.19 92 SER A CA 1
ATOM 687 C C . SER A 1 92 ? -11.93 -31.422 11.734 1 97.19 92 SER A C 1
ATOM 689 O O . SER A 1 92 ? -11.891 -32.656 11.922 1 97.19 92 SER A O 1
ATOM 691 N N . ILE A 1 93 ? -11.273 -30.859 10.773 1 97.25 93 ILE A N 1
ATOM 692 C CA . ILE A 1 93 ? -10.578 -31.641 9.766 1 97.25 93 ILE A CA 1
ATOM 693 C C . ILE A 1 93 ? -9.328 -32.281 10.375 1 97.25 93 ILE A C 1
ATOM 695 O O . ILE A 1 93 ? -8.883 -33.344 9.938 1 97.25 93 ILE A O 1
ATOM 699 N N . GLN A 1 94 ? -8.758 -31.641 11.344 1 95.31 94 GLN A N 1
ATOM 700 C CA . GLN A 1 94 ? -7.598 -32.188 12.047 1 95.31 94 GLN A CA 1
ATOM 701 C C . GLN A 1 94 ? -7.93 -33.5 12.719 1 95.31 94 GLN A C 1
ATOM 703 O O . GLN A 1 94 ? -7.09 -34.406 12.781 1 95.31 94 GLN A O 1
ATOM 708 N N . ALA A 1 95 ? -9.125 -33.594 13.109 1 93.38 95 ALA A N 1
ATOM 709 C CA . ALA A 1 95 ? -9.547 -34.75 13.867 1 93.38 95 ALA A CA 1
ATOM 710 C C . ALA A 1 95 ? -10 -35.875 12.938 1 93.38 95 ALA A C 1
ATOM 712 O O . ALA A 1 95 ? -10.148 -37.031 13.367 1 93.38 95 ALA A O 1
ATOM 713 N N . ALA A 1 96 ? -10.234 -35.562 11.68 1 94.12 96 ALA A N 1
ATOM 714 C CA . ALA A 1 96 ? -10.75 -36.531 10.742 1 94.12 96 ALA A CA 1
ATOM 715 C C . ALA A 1 96 ? -9.648 -37.469 10.258 1 94.12 96 ALA A C 1
ATOM 717 O O . ALA A 1 96 ? -8.625 -37.031 9.742 1 94.12 96 ALA A O 1
ATOM 718 N N . THR A 1 97 ? -9.812 -38.812 10.414 1 87.5 97 THR A N 1
ATOM 719 C CA . THR A 1 97 ? -8.711 -39.719 10.203 1 87.5 97 THR A CA 1
ATOM 720 C C . THR A 1 97 ? -8.977 -40.625 8.984 1 87.5 97 THR A C 1
ATOM 722 O O . THR A 1 97 ? -8.102 -41.344 8.547 1 87.5 97 THR A O 1
ATOM 725 N N . ASP A 1 98 ? -10.195 -40.656 8.508 1 92.31 98 ASP A N 1
ATOM 726 C CA . ASP A 1 98 ? -10.484 -41.469 7.328 1 92.31 98 ASP A CA 1
ATOM 727 C C . ASP A 1 98 ? -11.352 -40.719 6.332 1 92.31 98 ASP A C 1
ATOM 729 O O . ASP A 1 98 ? -11.852 -39.625 6.645 1 92.31 98 ASP A O 1
ATOM 733 N N . THR A 1 99 ? -11.555 -41.281 5.223 1 94 99 THR A N 1
ATOM 734 C CA . THR A 1 99 ? -12.195 -40.625 4.09 1 94 99 THR A CA 1
ATOM 735 C C . THR A 1 99 ? -13.625 -40.25 4.438 1 94 99 THR A C 1
ATOM 737 O O . THR A 1 99 ? -14.078 -39.156 4.066 1 94 99 THR A O 1
ATOM 740 N N . ARG A 1 100 ? -14.328 -41.062 5.094 1 93.75 100 ARG A N 1
ATOM 741 C CA . ARG A 1 100 ? -15.711 -40.812 5.453 1 93.75 100 ARG A CA 1
ATOM 742 C C . ARG A 1 100 ? -15.805 -39.625 6.406 1 93.75 100 ARG A C 1
ATOM 744 O O . ARG A 1 100 ? -16.672 -38.75 6.25 1 93.75 100 ARG A O 1
ATOM 751 N N . MET A 1 101 ? -14.93 -39.625 7.352 1 95.56 101 MET A N 1
ATOM 752 C CA . MET A 1 101 ? -14.906 -38.531 8.312 1 95.56 101 MET A CA 1
ATOM 753 C C . MET A 1 101 ? -14.539 -37.188 7.637 1 95.56 101 MET A C 1
ATOM 755 O O . MET A 1 101 ? -15.109 -36.156 7.953 1 95.56 101 MET A O 1
ATOM 759 N N . ILE A 1 102 ? -13.57 -37.281 6.773 1 97 102 ILE A N 1
ATOM 760 C CA . ILE A 1 102 ? -13.156 -36.094 6.062 1 97 102 ILE A CA 1
ATOM 761 C C . ILE A 1 102 ? -14.32 -35.531 5.254 1 97 102 ILE A C 1
ATOM 763 O O . ILE A 1 102 ? -14.617 -34.344 5.316 1 97 102 ILE A O 1
ATOM 767 N N . ALA A 1 103 ? -15.023 -36.406 4.504 1 96.5 103 ALA A N 1
ATOM 768 C CA . ALA A 1 103 ? -16.188 -35.969 3.738 1 96.5 103 ALA A CA 1
ATOM 769 C C . ALA A 1 103 ? -17.234 -35.312 4.641 1 96.5 103 ALA A C 1
ATOM 771 O O . ALA A 1 103 ? -17.781 -34.281 4.289 1 96.5 103 ALA A O 1
ATOM 772 N N . LYS A 1 104 ? -17.422 -35.844 5.773 1 95.94 104 LYS A N 1
ATOM 773 C CA . LYS A 1 104 ? -18.422 -35.344 6.715 1 95.94 104 LYS A CA 1
ATOM 774 C C . LYS A 1 104 ? -18.047 -33.969 7.211 1 95.94 104 LYS A C 1
ATOM 776 O O . LYS A 1 104 ? -18.922 -33.125 7.414 1 95.94 104 LYS A O 1
ATOM 781 N N . VAL A 1 105 ? -16.781 -33.781 7.457 1 97.56 105 VAL A N 1
ATOM 782 C CA . VAL A 1 105 ? -16.344 -32.469 7.906 1 97.56 105 VAL A CA 1
ATOM 783 C C . VAL A 1 105 ? -16.719 -31.406 6.863 1 97.56 105 VAL A C 1
ATOM 785 O O . VAL A 1 105 ? -17.297 -30.375 7.195 1 97.56 105 VAL A O 1
ATOM 788 N N . PHE A 1 106 ? -16.406 -31.672 5.57 1 97.88 106 PHE A N 1
ATOM 789 C CA . PHE A 1 106 ? -16.734 -30.703 4.527 1 97.88 106 PHE A CA 1
ATOM 790 C C . PHE A 1 106 ? -18.25 -30.5 4.434 1 97.88 106 PHE A C 1
ATOM 792 O O . PHE A 1 106 ? -18.719 -29.375 4.316 1 97.88 106 PHE A O 1
ATOM 799 N N . GLU A 1 107 ? -19 -31.578 4.559 1 97.44 107 GLU A N 1
ATOM 800 C CA . GLU A 1 107 ? -20.453 -31.516 4.457 1 97.44 107 GLU A CA 1
ATOM 801 C C . GLU A 1 107 ? -21.062 -30.75 5.637 1 97.44 107 GLU A C 1
ATOM 803 O O . GLU A 1 107 ? -22.078 -30.078 5.492 1 97.44 107 GLU A O 1
ATOM 808 N N . THR A 1 108 ? -20.406 -30.828 6.766 1 97.06 108 THR A N 1
ATOM 809 C CA . THR A 1 108 ? -20.922 -30.219 7.988 1 97.06 108 THR A CA 1
ATOM 810 C C . THR A 1 108 ? -20.516 -28.75 8.078 1 97.06 108 THR A C 1
ATOM 812 O O . THR A 1 108 ? -21.297 -27.922 8.555 1 97.06 108 THR A O 1
ATOM 815 N N . GLU A 1 109 ? -19.359 -28.5 7.605 1 97.69 109 GLU A N 1
ATOM 816 C CA . GLU A 1 109 ? -18.797 -27.188 7.887 1 97.69 109 GLU A CA 1
ATOM 817 C C . GLU A 1 109 ? -19.031 -26.234 6.719 1 97.69 109 GLU A C 1
ATOM 819 O O . GLU A 1 109 ? -18.906 -25.016 6.871 1 97.69 109 GLU A O 1
ATOM 824 N N . PHE A 1 110 ? -19.391 -26.766 5.559 1 97.94 110 PHE A N 1
ATOM 825 C CA . PHE A 1 110 ? -19.406 -25.891 4.391 1 97.94 110 PHE A CA 1
ATOM 826 C C . PHE A 1 110 ? -20.734 -26.016 3.643 1 97.94 110 PHE A C 1
ATOM 828 O O . PHE A 1 110 ? -21.484 -26.969 3.844 1 97.94 110 PHE A O 1
ATOM 835 N N . THR A 1 111 ? -21 -24.953 2.83 1 95.81 111 THR A N 1
ATOM 836 C CA . THR A 1 111 ? -22.047 -24.922 1.811 1 95.81 111 THR A CA 1
ATOM 837 C C . THR A 1 111 ? -21.453 -24.703 0.427 1 95.81 111 THR A C 1
ATOM 839 O O . THR A 1 111 ? -20.703 -23.734 0.22 1 95.81 111 THR A O 1
ATOM 842 N N . PRO A 1 112 ? -21.781 -25.609 -0.487 1 96.56 112 PRO A N 1
ATOM 843 C CA . PRO A 1 112 ? -21.266 -25.391 -1.842 1 96.56 112 PRO A CA 1
ATOM 844 C C . PRO A 1 112 ? -22.016 -24.297 -2.588 1 96.56 112 PRO A C 1
ATOM 846 O O . PRO A 1 112 ? -23.234 -24.156 -2.439 1 96.56 112 PRO A O 1
ATOM 849 N N . TYR A 1 113 ? -21.266 -23.5 -3.322 1 93.5 113 TYR A N 1
ATOM 850 C CA . TYR A 1 113 ? -21.828 -22.484 -4.219 1 93.5 113 TYR A CA 1
ATOM 851 C C . TYR A 1 113 ? -21.359 -22.719 -5.652 1 93.5 113 TYR A C 1
ATOM 853 O O . TYR A 1 113 ? -20.156 -22.641 -5.934 1 93.5 113 TYR A O 1
ATOM 861 N N . PHE A 1 114 ? -22.359 -22.984 -6.551 1 93.75 114 PHE A N 1
ATOM 862 C CA . PHE A 1 114 ? -22.047 -23.125 -7.969 1 93.75 114 PHE A CA 1
ATOM 863 C C . PHE A 1 114 ? -21.766 -21.766 -8.602 1 93.75 114 PHE A C 1
ATOM 865 O O . PHE A 1 114 ? -22.531 -20.812 -8.414 1 93.75 114 PHE A O 1
ATOM 872 N N . ILE A 1 115 ? -20.625 -21.688 -9.273 1 91.19 115 ILE A N 1
ATOM 873 C CA . ILE A 1 115 ? -20.25 -20.438 -9.922 1 91.19 115 ILE A CA 1
ATOM 874 C C . ILE A 1 115 ? -20.781 -20.422 -11.352 1 91.19 115 ILE A C 1
ATOM 876 O O . ILE A 1 115 ? -20.438 -21.281 -12.164 1 91.19 115 ILE A O 1
ATOM 880 N N . ASN A 1 116 ? -21.625 -19.422 -11.602 1 85.88 116 ASN A N 1
ATOM 881 C CA . ASN A 1 116 ? -22.25 -19.297 -12.914 1 85.88 116 ASN A CA 1
ATOM 882 C C . ASN A 1 116 ? -21.922 -17.953 -13.555 1 85.88 116 ASN A C 1
ATOM 884 O O . ASN A 1 116 ? -22.641 -16.969 -13.336 1 85.88 116 ASN A O 1
ATOM 888 N N . PRO A 1 117 ? -20.859 -17.953 -14.375 1 77.12 117 PRO A N 1
ATOM 889 C CA . PRO A 1 117 ? -20.531 -16.656 -14.992 1 77.12 117 PRO A CA 1
ATOM 890 C C . PRO A 1 117 ? -21.469 -16.312 -16.156 1 77.12 117 PRO A C 1
ATOM 892 O O . PRO A 1 117 ? -22.031 -17.203 -16.781 1 77.12 117 PRO A O 1
ATOM 895 N N . THR A 1 118 ? -21.578 -15 -16.438 1 74.12 118 THR A N 1
ATOM 896 C CA . THR A 1 118 ? -22.391 -14.523 -17.547 1 74.12 118 THR A CA 1
ATOM 897 C C . THR A 1 118 ? -21.781 -14.922 -18.891 1 74.12 118 THR A C 1
ATOM 899 O O . THR A 1 118 ? -22.516 -15.305 -19.812 1 74.12 118 THR A O 1
ATOM 902 N N . ASP A 1 119 ? -20.531 -14.867 -19.016 1 72.38 119 ASP A N 1
ATOM 903 C CA . ASP A 1 119 ? -19.891 -15.102 -20.297 1 72.38 119 ASP A CA 1
ATOM 904 C C . ASP A 1 119 ? -19.562 -16.578 -20.5 1 72.38 119 ASP A C 1
ATOM 906 O O . ASP A 1 119 ? -19.094 -16.984 -21.562 1 72.38 119 ASP A O 1
ATOM 910 N N . LYS A 1 120 ? -19.797 -17.453 -19.656 1 73.62 120 LYS A N 1
ATOM 911 C CA . LYS A 1 120 ? -19.688 -18.906 -19.641 1 73.62 120 LYS A CA 1
ATOM 912 C C . LYS A 1 120 ? -18.281 -19.375 -20.016 1 73.62 120 LYS A C 1
ATOM 914 O O . LYS A 1 120 ? -18.094 -20.516 -20.438 1 73.62 120 LYS A O 1
ATOM 919 N N . GLN A 1 121 ? -17.328 -18.484 -20.016 1 84.38 121 GLN A N 1
ATOM 920 C CA . GLN A 1 121 ? -15.953 -18.891 -20.281 1 84.38 121 GLN A CA 1
ATOM 921 C C . GLN A 1 121 ? -15.336 -19.609 -19.078 1 84.38 121 GLN A C 1
ATOM 923 O O . GLN A 1 121 ? -15.492 -19.156 -17.938 1 84.38 121 GLN A O 1
ATOM 928 N N . SER A 1 122 ? -14.797 -20.828 -19.312 1 93.19 122 SER A N 1
ATOM 929 C CA . SER A 1 122 ? -14.125 -21.625 -18.281 1 93.19 122 SER A CA 1
ATOM 930 C C . SER A 1 122 ? -12.891 -22.312 -18.859 1 93.19 122 SER A C 1
ATOM 932 O O . SER A 1 122 ? -12.875 -22.719 -20.016 1 93.19 122 SER A O 1
ATOM 934 N N . LYS A 1 123 ? -11.836 -22.281 -18.094 1 95.38 123 LYS A N 1
ATOM 935 C CA . LYS A 1 123 ? -10.609 -22.938 -18.547 1 95.38 123 LYS A CA 1
ATOM 936 C C . LYS A 1 123 ? -9.742 -23.375 -17.375 1 95.38 123 LYS A C 1
ATOM 938 O O . LYS A 1 123 ? -9.492 -22.578 -16.453 1 95.38 123 LYS A O 1
ATOM 943 N N . LEU A 1 124 ? -9.406 -24.625 -17.391 1 96.88 124 LEU A N 1
ATOM 944 C CA . LEU A 1 124 ? -8.461 -25.172 -16.422 1 96.88 124 LEU A CA 1
ATOM 945 C C . LEU A 1 124 ? -7.219 -25.719 -17.109 1 96.88 124 LEU A C 1
ATOM 947 O O . LEU A 1 124 ? -7.32 -26.578 -17.984 1 96.88 124 LEU A O 1
ATOM 951 N N . THR A 1 125 ? -6.074 -25.141 -16.797 1 94.44 125 THR A N 1
ATOM 952 C CA . THR A 1 125 ? -4.781 -25.625 -17.266 1 94.44 125 THR A CA 1
ATOM 953 C C . THR A 1 125 ? -3.992 -26.25 -16.125 1 94.44 125 THR A C 1
ATOM 955 O O . THR A 1 125 ? -4.527 -26.453 -15.031 1 94.44 125 THR A O 1
ATOM 958 N N . GLY A 1 126 ? -2.828 -26.734 -16.484 1 95.06 126 GLY A N 1
ATOM 959 C CA . GLY A 1 126 ? -1.993 -27.359 -15.484 1 95.06 126 GLY A CA 1
ATOM 960 C C . GLY A 1 126 ? -0.592 -26.781 -15.414 1 95.06 126 GLY A C 1
ATOM 961 O O . GLY A 1 126 ? -0.079 -26.281 -16.406 1 95.06 126 GLY A O 1
ATOM 962 N N . TYR A 1 127 ? -0.031 -26.812 -14.211 1 94.31 127 TYR A N 1
ATOM 963 C CA . TYR A 1 127 ? 1.368 -26.453 -14.016 1 94.31 127 TYR A CA 1
ATOM 964 C C . TYR A 1 127 ? 2.057 -27.453 -13.086 1 94.31 127 TYR A C 1
ATOM 966 O O . TYR A 1 127 ? 1.424 -28.375 -12.578 1 94.31 127 TYR A O 1
ATOM 974 N N . PHE A 1 128 ? 3.385 -27.359 -12.984 1 95.38 128 PHE A N 1
ATOM 975 C CA . PHE A 1 128 ? 4.18 -28.344 -12.242 1 95.38 128 PHE A CA 1
ATOM 976 C C . PHE A 1 128 ? 5.484 -27.719 -11.758 1 95.38 128 PHE A C 1
ATOM 978 O O . PHE A 1 128 ? 5.734 -26.531 -11.984 1 95.38 128 PHE A O 1
ATOM 985 N N . GLU A 1 129 ? 6.18 -28.469 -10.984 1 96.44 129 GLU A N 1
ATOM 986 C CA . GLU A 1 129 ? 7.527 -28.109 -10.547 1 96.44 129 GLU A CA 1
ATOM 987 C C . GLU A 1 129 ? 8.578 -28.906 -11.328 1 96.44 129 GLU A C 1
ATOM 989 O O . GLU A 1 129 ? 8.781 -30.094 -11.078 1 96.44 129 GLU A O 1
ATOM 994 N N . PRO A 1 130 ? 9.258 -28.188 -12.273 1 95.19 130 PRO A N 1
ATOM 995 C CA . PRO A 1 130 ? 10.258 -28.906 -13.062 1 95.19 130 PRO A CA 1
ATOM 996 C C . PRO A 1 130 ? 11.484 -29.312 -12.234 1 95.19 130 PRO A C 1
ATOM 998 O O . PRO A 1 130 ? 11.75 -28.703 -11.195 1 95.19 130 PRO A O 1
ATOM 1001 N N . GLU A 1 131 ? 12.102 -30.391 -12.688 1 95.5 131 GLU A N 1
ATOM 1002 C CA . GLU A 1 131 ? 13.414 -30.797 -12.188 1 95.5 131 GLU A CA 1
ATOM 1003 C C . GLU A 1 131 ? 14.5 -30.578 -13.234 1 95.5 131 GLU A C 1
ATOM 1005 O O . GLU A 1 131 ? 14.414 -31.109 -14.344 1 95.5 131 GLU A O 1
ATOM 1010 N N . LEU A 1 132 ? 15.461 -29.734 -12.867 1 95.88 132 LEU A N 1
ATOM 1011 C CA . LEU A 1 132 ? 16.516 -29.359 -13.797 1 95.88 132 LEU A CA 1
ATOM 1012 C C . LEU A 1 132 ? 17.875 -29.906 -13.344 1 95.88 132 LEU A C 1
ATOM 1014 O O . LEU A 1 132 ? 18.219 -29.797 -12.164 1 95.88 132 LEU A O 1
ATOM 1018 N N . GLU A 1 133 ? 18.531 -30.562 -14.289 1 97 133 GLU A N 1
ATOM 1019 C CA . GLU A 1 133 ? 19.938 -30.812 -14.031 1 97 133 GLU A CA 1
ATOM 1020 C C . GLU A 1 133 ? 20.75 -29.516 -14.109 1 97 133 GLU A C 1
ATOM 1022 O O . GLU A 1 133 ? 20.625 -28.75 -15.07 1 97 133 GLU A O 1
ATOM 1027 N N . VAL A 1 134 ? 21.547 -29.25 -13.094 1 98.5 134 VAL A N 1
ATOM 1028 C CA . VAL A 1 134 ? 22.312 -28 -13.07 1 98.5 134 VAL A CA 1
ATOM 1029 C C . VAL A 1 134 ? 23.781 -28.312 -12.742 1 98.5 134 VAL A C 1
ATOM 1031 O O . VAL A 1 134 ? 24.125 -29.438 -12.414 1 98.5 134 VAL A O 1
ATOM 1034 N N . ARG A 1 135 ? 24.625 -27.297 -12.969 1 98.44 135 ARG A N 1
ATOM 1035 C CA . ARG A 1 135 ? 26.031 -27.328 -12.625 1 98.44 135 ARG A CA 1
ATOM 1036 C C . ARG A 1 135 ? 26.391 -26.188 -11.68 1 98.44 135 ARG A C 1
ATOM 1038 O O . ARG A 1 135 ? 25.688 -25.172 -11.617 1 98.44 135 ARG A O 1
ATOM 1045 N N . TYR A 1 136 ? 27.484 -26.406 -10.969 1 97.5 136 TYR A N 1
ATOM 1046 C CA . TYR A 1 136 ? 27.953 -25.375 -10.039 1 97.5 136 TYR A CA 1
ATOM 1047 C C . TYR A 1 136 ? 28.625 -24.234 -10.789 1 97.5 136 TYR A C 1
ATOM 1049 O O . TYR A 1 136 ? 28.672 -23.094 -10.305 1 97.5 136 TYR A O 1
ATOM 1057 N N . ARG A 1 137 ? 29.156 -24.594 -11.961 1 97 137 ARG A N 1
ATOM 1058 C CA . ARG A 1 137 ? 29.844 -23.641 -12.828 1 97 137 ARG A CA 1
ATOM 1059 C C . ARG A 1 137 ? 29.375 -23.781 -14.273 1 97 137 ARG A C 1
ATOM 1061 O O . ARG A 1 137 ? 28.875 -24.828 -14.68 1 97 137 ARG A O 1
ATOM 1068 N N . PRO A 1 138 ? 29.5 -22.672 -14.992 1 96.31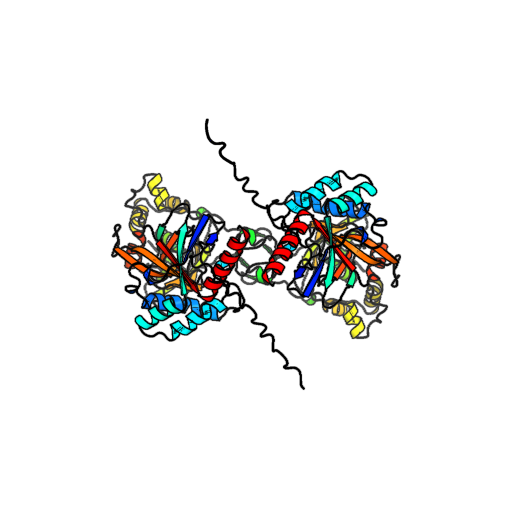 138 PRO A N 1
ATOM 1069 C CA . PRO A 1 138 ? 29.078 -22.766 -16.391 1 96.31 138 PRO A CA 1
ATOM 1070 C C . PRO A 1 138 ? 29.906 -23.781 -17.188 1 96.31 138 PRO A C 1
ATOM 1072 O O . PRO A 1 138 ? 31.109 -23.906 -16.969 1 96.31 138 PRO A O 1
ATOM 1075 N N . GLU A 1 139 ? 29.266 -24.531 -18 1 95.38 139 GLU A N 1
ATOM 1076 C CA . GLU A 1 139 ? 29.859 -25.422 -18.984 1 95.38 139 GLU A CA 1
ATOM 1077 C C . GLU A 1 139 ? 28.953 -25.578 -20.203 1 95.38 139 GLU A C 1
ATOM 1079 O O . GLU A 1 139 ? 27.875 -24.969 -20.266 1 95.38 139 GLU A O 1
ATOM 1084 N N . ALA A 1 140 ? 29.484 -26.344 -21.203 1 92.31 140 ALA A N 1
ATOM 1085 C CA . ALA A 1 140 ? 28.703 -26.531 -22.406 1 92.31 140 ALA A CA 1
ATOM 1086 C C . ALA A 1 140 ? 27.344 -27.141 -22.094 1 92.31 140 ALA A C 1
ATOM 1088 O O . ALA A 1 140 ? 27.25 -28.141 -21.375 1 92.31 140 ALA A O 1
ATOM 1089 N N . GLY A 1 141 ? 26.344 -26.516 -22.516 1 92.25 141 GLY A N 1
ATOM 1090 C CA . GLY A 1 141 ? 24.984 -26.984 -22.266 1 92.25 141 GLY A CA 1
ATOM 1091 C C . GLY A 1 141 ? 24.391 -26.422 -20.984 1 92.25 141 GLY A C 1
ATOM 1092 O O . GLY A 1 141 ? 23.203 -26.578 -20.719 1 92.25 141 GLY A O 1
ATOM 1093 N N . PHE A 1 142 ? 25.266 -25.891 -20.125 1 96.44 142 PHE A N 1
ATOM 1094 C CA . PHE A 1 142 ? 24.891 -25.297 -18.844 1 96.44 142 PHE A CA 1
ATOM 1095 C C . PHE A 1 142 ? 25.453 -23.891 -18.703 1 96.44 142 PHE A C 1
ATOM 1097 O O . PHE A 1 142 ? 26.234 -23.609 -17.781 1 96.44 142 PHE A O 1
ATOM 1104 N N . SER A 1 143 ? 24.984 -23.016 -19.609 1 94.25 143 SER A N 1
ATOM 1105 C CA . SER A 1 143 ? 25.703 -21.766 -19.828 1 94.25 143 SER A CA 1
ATOM 1106 C C . SER A 1 143 ? 25.047 -20.609 -19.062 1 94.25 143 SER A C 1
ATOM 1108 O O . SER A 1 143 ? 25.672 -19.578 -18.828 1 94.25 143 SER A O 1
ATOM 1110 N N . GLN A 1 144 ? 23.797 -20.781 -18.766 1 95.81 144 GLN A N 1
ATOM 1111 C CA . GLN A 1 144 ? 23.094 -19.656 -18.172 1 95.81 144 GLN A CA 1
ATOM 1112 C C . GLN A 1 144 ? 22.844 -19.891 -16.672 1 95.81 144 GLN A C 1
ATOM 1114 O O . GLN A 1 144 ? 22.5 -21 -16.266 1 95.81 144 GLN A O 1
ATOM 1119 N N . ALA A 1 145 ? 23.047 -18.844 -15.906 1 97.38 145 ALA A N 1
ATOM 1120 C CA . ALA A 1 145 ? 22.812 -18.906 -14.469 1 97.38 145 ALA A CA 1
ATOM 1121 C C . ALA A 1 145 ? 21.328 -18.969 -14.156 1 97.38 145 ALA A C 1
ATOM 1123 O O . ALA A 1 145 ? 20.516 -18.281 -14.789 1 97.38 145 ALA A O 1
ATOM 1124 N N . VAL A 1 146 ? 20.922 -19.875 -13.219 1 98.38 146 VAL A N 1
ATOM 1125 C CA . VAL A 1 146 ? 19.625 -19.734 -12.555 1 98.38 146 VAL A CA 1
ATOM 1126 C C . VAL A 1 146 ? 19.625 -18.469 -11.703 1 98.38 146 VAL A C 1
ATOM 1128 O O . VAL A 1 146 ? 20.328 -18.391 -10.695 1 98.38 146 VAL A O 1
ATOM 1131 N N . PRO A 1 147 ? 18.891 -17.5 -12.125 1 98.12 147 PRO A N 1
ATOM 1132 C CA . PRO A 1 147 ? 19.078 -16.172 -11.516 1 98.12 147 PRO A CA 1
ATOM 1133 C C . PRO A 1 147 ? 18.609 -16.109 -10.07 1 98.12 147 PRO A C 1
ATOM 1135 O O . PRO A 1 147 ? 17.453 -16.469 -9.781 1 98.12 147 PRO A O 1
ATOM 1138 N N . GLY A 1 148 ? 19.5 -15.672 -9.18 1 98.06 148 GLY A N 1
ATOM 1139 C CA . GLY A 1 148 ? 19.125 -15.328 -7.816 1 98.06 148 GLY A CA 1
ATOM 1140 C C . GLY A 1 148 ? 18.609 -13.914 -7.676 1 98.06 148 GLY A C 1
ATOM 1141 O O . GLY A 1 148 ? 18.453 -13.203 -8.672 1 98.06 148 GLY A O 1
ATOM 1142 N N . ILE A 1 149 ? 18.359 -13.492 -6.441 1 97.25 149 ILE A N 1
ATOM 1143 C CA . ILE A 1 149 ? 17.812 -12.164 -6.148 1 97.25 149 ILE A CA 1
ATOM 1144 C C . ILE A 1 149 ? 18.844 -11.102 -6.488 1 97.25 149 ILE A C 1
ATOM 1146 O O . ILE A 1 149 ? 20 -11.164 -6.027 1 97.25 149 ILE A O 1
ATOM 1150 N N . PRO A 1 150 ? 18.438 -10.117 -7.316 1 97.19 150 PRO A N 1
ATOM 1151 C CA . PRO A 1 150 ? 19.391 -9.039 -7.598 1 97.19 150 PRO A CA 1
ATOM 1152 C C . PRO A 1 150 ? 19.812 -8.281 -6.34 1 97.19 150 PRO A C 1
ATOM 1154 O O . PRO A 1 150 ? 19.016 -8.125 -5.41 1 97.19 150 PRO A O 1
ATOM 1157 N N . GLU A 1 151 ? 21.031 -7.77 -6.387 1 95.75 151 GLU A N 1
ATOM 1158 C CA . GLU A 1 151 ? 21.562 -7.016 -5.258 1 95.75 151 GLU A CA 1
ATOM 1159 C C . GLU A 1 151 ?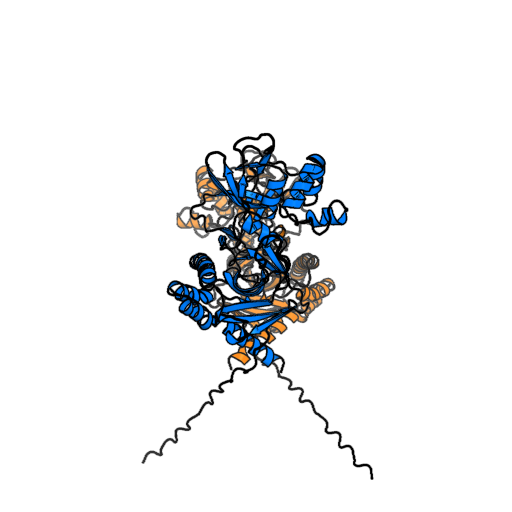 20.781 -5.727 -5.031 1 95.75 151 GLU A C 1
ATOM 1161 O O . GLU A 1 151 ? 20.656 -5.258 -3.898 1 95.75 151 GLU A O 1
ATOM 1166 N N . ASP A 1 152 ? 20.203 -5.164 -6.09 1 96.62 152 ASP A N 1
ATOM 1167 C CA . ASP A 1 152 ? 19.562 -3.855 -5.992 1 96.62 152 ASP A CA 1
ATOM 1168 C C . ASP A 1 152 ? 18.062 -3.992 -5.812 1 96.62 152 ASP A C 1
ATOM 1170 O O . ASP A 1 152 ? 17.328 -3.01 -5.934 1 96.62 152 ASP A O 1
ATOM 1174 N N . LEU A 1 153 ? 17.578 -5.262 -5.562 1 97.94 153 LEU A N 1
ATOM 1175 C CA . LEU A 1 153 ? 16.156 -5.449 -5.312 1 97.94 153 LEU A CA 1
ATOM 1176 C C . LEU A 1 153 ? 15.766 -4.891 -3.947 1 97.94 153 LEU A C 1
ATOM 1178 O O . LEU A 1 153 ? 16.406 -5.207 -2.938 1 97.94 153 LEU A O 1
ATOM 1182 N N . VAL A 1 154 ? 14.742 -4.02 -3.949 1 98.38 154 VAL A N 1
ATOM 1183 C CA . VAL A 1 154 ? 14.227 -3.432 -2.719 1 98.38 154 VAL A CA 1
ATOM 1184 C C . VAL A 1 154 ? 12.781 -3.881 -2.502 1 98.38 154 VAL A C 1
ATOM 1186 O O . VAL A 1 154 ? 11.945 -3.766 -3.404 1 98.38 154 VAL A O 1
ATOM 1189 N N . ARG A 1 155 ? 12.531 -4.422 -1.348 1 98 155 ARG A N 1
ATOM 1190 C CA . ARG A 1 155 ? 11.188 -4.816 -0.955 1 98 155 ARG A CA 1
ATOM 1191 C C . ARG A 1 155 ? 10.578 -3.809 0.018 1 98 155 ARG A C 1
ATOM 1193 O O . ARG A 1 155 ? 11.289 -3.262 0.869 1 98 155 ARG A O 1
ATOM 1200 N N . VAL A 1 156 ? 9.281 -3.582 -0.126 1 98.06 156 VAL A N 1
ATOM 1201 C CA . VAL A 1 156 ? 8.578 -2.617 0.715 1 98.06 156 VAL A CA 1
ATOM 1202 C C . VAL A 1 156 ? 7.238 -3.197 1.155 1 98.06 156 VAL A C 1
ATOM 1204 O O . VAL A 1 156 ? 6.457 -3.67 0.327 1 98.06 156 VAL A O 1
ATOM 1207 N N . ASP A 1 157 ? 7.008 -3.238 2.402 1 96.25 157 ASP A N 1
ATOM 1208 C CA . ASP A 1 157 ? 5.664 -3.436 2.939 1 96.25 157 ASP A CA 1
ATOM 1209 C C . ASP A 1 157 ? 5.043 -2.109 3.367 1 96.25 157 ASP A C 1
ATOM 1211 O O . ASP A 1 157 ? 5.297 -1.627 4.473 1 96.25 157 ASP A O 1
ATOM 1215 N N . PRO A 1 158 ? 4.227 -1.556 2.502 1 96 158 PRO A N 1
ATOM 1216 C CA . PRO A 1 158 ? 3.723 -0.212 2.795 1 96 158 PRO A CA 1
ATOM 1217 C C . PRO A 1 158 ? 2.898 -0.16 4.078 1 96 158 PRO A C 1
ATOM 1219 O O . PRO A 1 158 ? 2.777 0.902 4.695 1 96 158 PRO A O 1
ATOM 1222 N N . SER A 1 159 ? 2.301 -1.287 4.531 1 91.5 159 SER A N 1
ATOM 1223 C CA . SER A 1 159 ? 1.453 -1.315 5.719 1 91.5 159 SER A CA 1
ATOM 1224 C C . SER A 1 159 ? 2.262 -1.038 6.984 1 91.5 159 SER A C 1
ATOM 1226 O O . SER A 1 159 ? 1.7 -0.672 8.016 1 91.5 159 SER A O 1
ATOM 1228 N N . GLU A 1 160 ? 3.545 -1.2 6.945 1 93.88 160 GLU A N 1
ATOM 1229 C CA . GLU A 1 160 ? 4.418 -0.897 8.078 1 93.88 160 GLU A CA 1
ATOM 1230 C C . GLU A 1 160 ? 4.562 0.609 8.273 1 93.88 160 GLU A C 1
ATOM 1232 O O . GLU A 1 160 ? 4.941 1.065 9.352 1 93.88 160 GLU A O 1
ATOM 1237 N N . PHE A 1 161 ? 4.316 1.331 7.27 1 94.38 161 PHE A N 1
ATOM 1238 C CA . PHE A 1 161 ? 4.527 2.773 7.289 1 94.38 161 PHE A CA 1
ATOM 1239 C C . PHE A 1 161 ? 3.221 3.508 7.562 1 94.38 161 PHE A C 1
ATOM 1241 O O . PHE A 1 161 ? 3.221 4.578 8.172 1 94.38 161 PHE A O 1
ATOM 1248 N N . ASP A 1 162 ? 2.15 2.912 7.027 1 87.81 162 ASP A N 1
ATOM 1249 C CA . ASP A 1 162 ? 0.828 3.521 7.141 1 87.81 162 ASP A CA 1
ATOM 1250 C C . ASP A 1 162 ? -0.269 2.459 7.125 1 87.81 162 ASP A C 1
ATOM 1252 O O . ASP A 1 162 ? -0.347 1.653 6.195 1 87.81 162 ASP A O 1
ATOM 1256 N N . PRO A 1 163 ? -1.164 2.527 8.117 1 81.5 163 PRO A N 1
ATOM 1257 C CA . PRO A 1 163 ? -2.207 1.505 8.234 1 81.5 163 PRO A CA 1
ATOM 1258 C C . PRO A 1 163 ? -3.225 1.565 7.098 1 81.5 163 PRO A C 1
ATOM 1260 O O . PRO A 1 163 ? -4.008 0.631 6.918 1 81.5 163 PRO A O 1
ATOM 1263 N N . LYS A 1 164 ? -3.244 2.604 6.352 1 77.12 164 LYS A N 1
ATOM 1264 C CA . LYS A 1 164 ? -4.191 2.707 5.246 1 77.12 164 LYS A CA 1
ATOM 1265 C C . LYS A 1 164 ? -3.881 1.687 4.156 1 77.12 164 LYS A C 1
ATOM 1267 O O . LYS A 1 164 ? -4.738 1.368 3.332 1 77.12 164 LYS A O 1
ATOM 1272 N N . PHE A 1 165 ? -2.641 1.275 4.133 1 86.5 165 PHE A N 1
ATOM 1273 C CA . PHE A 1 165 ? -2.234 0.327 3.1 1 86.5 165 PHE A CA 1
ATOM 1274 C C . PHE A 1 165 ? -2.525 -1.104 3.537 1 86.5 165 PHE A C 1
ATOM 1276 O O . PHE A 1 165 ? -2.359 -1.447 4.711 1 86.5 165 PHE A O 1
ATOM 1283 N N . ALA A 1 166 ? -2.904 -1.888 2.535 1 80.5 166 ALA A N 1
ATOM 1284 C CA . ALA A 1 166 ? -3.133 -3.312 2.764 1 80.5 166 ALA A CA 1
ATOM 1285 C C . ALA A 1 166 ? -1.828 -4.031 3.088 1 80.5 166 ALA A C 1
ATOM 1287 O O . ALA A 1 166 ? -0.746 -3.555 2.742 1 80.5 166 ALA A O 1
ATOM 1288 N N . LYS A 1 167 ? -1.952 -5.129 3.736 1 83.12 167 LYS A N 1
ATOM 1289 C CA . LYS A 1 167 ? -0.786 -5.965 3.998 1 83.12 167 LYS A CA 1
ATOM 1290 C C . LYS A 1 167 ? -0.231 -6.555 2.705 1 83.12 167 LYS A C 1
ATOM 1292 O O . LYS A 1 167 ? -0.989 -6.867 1.783 1 83.12 167 LYS A O 1
ATOM 1297 N N . GLY A 1 168 ? 1.105 -6.73 2.725 1 87.06 168 GLY A N 1
ATOM 1298 C CA . GLY A 1 168 ? 1.769 -7.281 1.552 1 87.06 168 GLY A CA 1
ATOM 1299 C C . GLY A 1 168 ? 2.988 -6.484 1.128 1 87.06 168 GLY A C 1
ATOM 1300 O O . GLY A 1 168 ? 3.18 -5.348 1.567 1 87.06 168 GLY A O 1
ATOM 1301 N N . LYS A 1 169 ? 3.73 -7.082 0.198 1 93.44 169 LYS A N 1
ATOM 1302 C CA . LYS A 1 169 ? 4.969 -6.422 -0.209 1 93.44 169 LYS A CA 1
ATOM 1303 C C . LYS A 1 169 ? 4.953 -6.098 -1.7 1 93.44 169 LYS A C 1
ATOM 1305 O O . LYS A 1 169 ? 4.355 -6.832 -2.494 1 93.44 169 LYS A O 1
ATOM 1310 N N . VAL A 1 170 ? 5.52 -5.004 -2.064 1 96.75 170 VAL A N 1
ATOM 1311 C CA . VAL A 1 170 ? 5.926 -4.688 -3.43 1 96.75 170 VAL A CA 1
ATOM 1312 C C . VAL A 1 170 ? 7.449 -4.645 -3.518 1 96.75 170 VAL A C 1
ATOM 1314 O O . VAL A 1 170 ? 8.141 -4.609 -2.494 1 96.75 170 VAL A O 1
ATOM 1317 N N . TRP A 1 171 ? 7.961 -4.781 -4.727 1 98.25 171 TRP A N 1
ATOM 1318 C CA . TRP A 1 171 ? 9.414 -4.734 -4.871 1 98.25 171 TRP A CA 1
ATOM 1319 C C . TRP A 1 171 ? 9.812 -4.113 -6.207 1 98.25 171 TRP A C 1
ATOM 1321 O O . TRP A 1 171 ? 8.984 -4 -7.117 1 98.25 171 TRP A O 1
ATOM 1331 N N . GLY A 1 172 ? 11.008 -3.6 -6.316 1 98.31 172 GLY A N 1
ATOM 1332 C CA . GLY A 1 172 ? 11.602 -2.982 -7.492 1 98.31 172 GLY A CA 1
ATOM 1333 C C . GLY A 1 172 ? 13.039 -2.539 -7.273 1 98.31 172 GLY A C 1
ATOM 1334 O O . GLY A 1 172 ? 13.734 -3.08 -6.41 1 98.31 172 GLY A O 1
ATOM 1335 N N . ARG A 1 173 ? 13.469 -1.705 -8.148 1 97.88 173 ARG A N 1
ATOM 1336 C CA . ARG A 1 173 ? 14.789 -1.089 -8.016 1 97.88 173 ARG A CA 1
ATOM 1337 C C . ARG A 1 173 ? 14.672 0.423 -7.852 1 97.88 173 ARG A C 1
ATOM 1339 O O . ARG A 1 173 ? 13.695 1.028 -8.305 1 97.88 173 ARG A O 1
ATOM 1346 N N . VAL A 1 174 ? 15.625 0.993 -7.152 1 97.94 174 VAL A N 1
ATOM 1347 C CA . VAL A 1 174 ? 15.57 2.428 -6.891 1 97.94 174 VAL A CA 1
ATOM 1348 C C . VAL A 1 174 ? 16.25 3.186 -8.023 1 97.94 174 VAL A C 1
ATOM 1350 O O . VAL A 1 174 ? 17.422 2.922 -8.352 1 97.94 174 VAL A O 1
ATOM 1353 N N . ILE A 1 175 ? 15.539 4.102 -8.672 1 96.62 175 ILE A N 1
ATOM 1354 C CA . ILE A 1 175 ? 16.062 5.027 -9.672 1 96.62 175 ILE A CA 1
ATOM 1355 C C . ILE A 1 175 ? 15.734 6.461 -9.266 1 96.62 175 ILE A C 1
ATOM 1357 O O . ILE A 1 175 ? 14.562 6.836 -9.164 1 96.62 175 ILE A O 1
ATOM 1361 N N . GLU A 1 176 ? 16.734 7.246 -8.984 1 95.69 176 GLU A N 1
ATOM 1362 C CA . GLU A 1 176 ? 16.594 8.648 -8.617 1 95.69 176 GLU A CA 1
ATOM 1363 C C . GLU A 1 176 ? 15.641 8.82 -7.438 1 95.69 176 GLU A C 1
ATOM 1365 O O . GLU A 1 176 ? 14.742 9.664 -7.477 1 95.69 176 GLU A O 1
ATOM 1370 N N . GLY A 1 177 ? 15.734 7.938 -6.484 1 96.56 177 GLY A N 1
ATOM 1371 C CA . GLY A 1 177 ? 15.031 8.07 -5.223 1 96.56 177 GLY A CA 1
ATOM 1372 C C . GLY A 1 177 ? 13.617 7.52 -5.273 1 96.56 177 GLY A C 1
ATOM 1373 O O . GLY A 1 177 ? 12.844 7.695 -4.328 1 96.56 177 GLY A O 1
ATOM 1374 N N . GLU A 1 178 ? 13.234 6.891 -6.367 1 97.62 178 GLU A N 1
ATOM 1375 C CA . GLU A 1 178 ? 11.914 6.285 -6.516 1 97.62 178 GLU A CA 1
ATOM 1376 C C . GLU A 1 178 ? 12.016 4.789 -6.793 1 97.62 178 GLU A C 1
ATOM 1378 O O . GLU A 1 178 ? 12.891 4.352 -7.543 1 97.62 178 GLU A O 1
ATOM 1383 N N . LEU A 1 179 ? 11.148 4.031 -6.145 1 98.12 179 LEU A N 1
ATOM 1384 C CA . LEU A 1 179 ? 11.078 2.615 -6.488 1 98.12 179 LEU A CA 1
ATOM 1385 C C . LEU A 1 179 ? 10.422 2.42 -7.852 1 98.12 179 LEU A C 1
ATOM 1387 O O . LEU A 1 179 ? 9.305 2.889 -8.086 1 98.12 179 LEU A O 1
ATOM 1391 N N . GLU A 1 180 ? 11.117 1.781 -8.766 1 97.75 180 GLU A N 1
ATOM 1392 C CA . GLU A 1 180 ? 10.648 1.584 -10.141 1 97.75 180 GLU A CA 1
ATOM 1393 C C . GLU A 1 180 ? 10.648 0.105 -10.516 1 97.75 180 GLU A C 1
ATOM 1395 O O . GLU A 1 180 ? 11.289 -0.709 -9.844 1 97.75 180 GLU A O 1
ATOM 1400 N N . PHE A 1 181 ? 9.984 -0.217 -11.578 1 97.88 181 PHE A N 1
ATOM 1401 C CA . PHE A 1 181 ? 9.977 -1.574 -12.109 1 97.88 181 PHE A CA 1
ATOM 1402 C C . PHE A 1 181 ? 11.344 -1.941 -12.68 1 97.88 181 PHE A C 1
ATOM 1404 O O . PHE A 1 181 ? 12.078 -1.072 -13.148 1 97.88 181 PHE A O 1
ATOM 1411 N N . TYR A 1 182 ? 11.656 -3.229 -12.633 1 98 182 TYR A N 1
ATOM 1412 C CA . TYR A 1 182 ? 12.758 -3.746 -13.438 1 98 182 TYR A CA 1
ATOM 1413 C C . TYR A 1 182 ? 12.406 -3.717 -14.922 1 98 182 TYR A C 1
ATOM 1415 O O . TYR A 1 182 ? 11.227 -3.719 -15.289 1 98 182 TYR A O 1
ATOM 1423 N N . PRO A 1 183 ? 13.422 -3.648 -15.805 1 97.94 183 PRO A N 1
ATOM 1424 C CA . PRO A 1 183 ? 13.156 -3.607 -17.25 1 97.94 183 PRO A CA 1
ATOM 1425 C C . PRO A 1 183 ? 12.656 -4.941 -17.797 1 97.94 183 PRO A C 1
ATOM 1427 O O . PRO A 1 183 ? 12.477 -5.895 -17.031 1 97.94 183 PRO A O 1
ATOM 1430 N N . ASP A 1 184 ? 12.383 -5.004 -19.078 1 98.38 184 ASP A N 1
ATOM 1431 C CA . ASP A 1 184 ? 11.969 -6.227 -19.766 1 98.38 184 ASP A CA 1
ATOM 1432 C C . ASP A 1 184 ? 13.086 -7.273 -19.734 1 98.38 184 ASP A C 1
ATOM 1434 O O . ASP A 1 184 ? 14.258 -6.934 -19.594 1 98.38 184 ASP A O 1
ATOM 1438 N N . ARG A 1 185 ? 12.648 -8.547 -19.922 1 98.19 185 ARG A N 1
ATOM 1439 C CA . ARG A 1 185 ? 13.562 -9.688 -19.938 1 98.19 185 ARG A CA 1
ATOM 1440 C C . ARG A 1 185 ? 14.812 -9.367 -20.766 1 98.19 185 ARG A C 1
ATOM 1442 O O . ARG A 1 185 ? 15.938 -9.594 -20.312 1 98.19 185 ARG A O 1
ATOM 1449 N N . LYS A 1 186 ? 14.688 -8.758 -21.938 1 97.62 186 LYS A N 1
ATOM 1450 C CA . LYS A 1 186 ? 15.773 -8.555 -22.891 1 97.62 186 LYS A CA 1
ATOM 1451 C C . LYS A 1 186 ? 16.828 -7.602 -22.328 1 97.62 186 LYS A C 1
ATOM 1453 O O . LYS A 1 186 ? 17.984 -7.617 -22.766 1 97.62 186 LYS A O 1
ATOM 1458 N N . ASP A 1 187 ? 16.422 -6.766 -21.344 1 97.81 187 ASP A N 1
ATOM 1459 C CA . ASP A 1 187 ? 17.312 -5.715 -20.859 1 97.81 187 ASP A CA 1
ATOM 1460 C C . ASP A 1 187 ? 17.828 -6.051 -19.453 1 97.81 187 ASP A C 1
ATOM 1462 O O . ASP A 1 187 ? 18.547 -5.25 -18.844 1 97.81 187 ASP A O 1
ATOM 1466 N N . ILE A 1 188 ? 17.5 -7.215 -18.891 1 96.94 188 ILE A N 1
ATOM 1467 C CA . ILE A 1 188 ? 17.938 -7.617 -17.562 1 96.94 188 ILE A CA 1
ATOM 1468 C C . ILE A 1 188 ? 19.312 -8.281 -17.672 1 96.94 188 ILE A C 1
ATOM 1470 O O . ILE A 1 188 ? 19.547 -9.117 -18.547 1 96.94 188 ILE A O 1
ATOM 1474 N N . ILE A 1 189 ? 20.172 -7.82 -16.828 1 91.81 189 ILE A N 1
ATOM 1475 C CA . ILE A 1 189 ? 21.5 -8.414 -16.703 1 91.81 189 ILE A CA 1
ATOM 1476 C C . ILE A 1 189 ? 21.656 -9.039 -15.312 1 91.81 189 ILE A C 1
ATOM 1478 O O . ILE A 1 189 ? 21.703 -8.328 -14.312 1 91.81 189 ILE A O 1
ATOM 1482 N N . ASP A 1 190 ? 21.734 -10.352 -15.273 1 89.44 190 ASP A N 1
ATOM 1483 C CA . ASP A 1 190 ? 21.844 -11.047 -13.992 1 89.44 190 ASP A CA 1
ATOM 1484 C C . ASP A 1 190 ? 23.281 -11 -13.453 1 89.44 190 ASP A C 1
ATOM 1486 O O . ASP A 1 190 ? 24.234 -10.891 -14.227 1 89.44 190 ASP A O 1
ATOM 1490 N N . GLU A 1 191 ? 23.375 -11.109 -12.195 1 89.69 191 GLU A N 1
ATOM 1491 C CA . GLU A 1 191 ? 24.656 -11.164 -11.508 1 89.69 191 GLU A CA 1
ATOM 1492 C C . GLU A 1 191 ? 25.125 -12.602 -11.305 1 89.69 191 GLU A C 1
ATOM 1494 O O . GLU A 1 191 ? 24.5 -13.359 -10.555 1 89.69 191 GLU A O 1
ATOM 1499 N N . PRO A 1 192 ? 26.219 -12.938 -11.852 1 90.19 192 PRO A N 1
ATOM 1500 C CA . PRO A 1 192 ? 26.703 -14.305 -11.688 1 90.19 192 PRO A CA 1
ATOM 1501 C C . PRO A 1 192 ? 26.922 -14.688 -10.227 1 90.19 192 PRO A C 1
ATOM 1503 O O . PRO A 1 192 ? 26.766 -15.852 -9.859 1 90.19 192 PRO A O 1
ATOM 1506 N N . SER A 1 193 ? 27.266 -13.664 -9.414 1 93.81 193 SER A N 1
ATOM 1507 C CA . SER A 1 193 ? 27.547 -13.93 -8.008 1 93.81 193 SER A CA 1
ATOM 1508 C C . SER A 1 193 ? 26.281 -14.375 -7.273 1 93.81 193 SER A C 1
ATOM 1510 O O . SER A 1 193 ? 26.359 -14.922 -6.172 1 93.81 193 SER A O 1
ATOM 1512 N N . LYS A 1 194 ? 25.125 -14.211 -7.875 1 96.19 194 LYS A N 1
ATOM 1513 C CA . LYS A 1 194 ? 23.859 -14.555 -7.246 1 96.19 194 LYS A CA 1
ATOM 1514 C C . LYS A 1 194 ? 23.281 -15.836 -7.84 1 96.19 194 LYS A C 1
ATOM 1516 O O . LYS A 1 194 ? 22.156 -16.234 -7.492 1 96.19 194 LYS A O 1
ATOM 1521 N N . ALA A 1 195 ? 24.031 -16.547 -8.688 1 97.75 195 ALA A N 1
ATOM 1522 C CA . ALA A 1 195 ? 23.547 -17.734 -9.398 1 97.75 195 ALA A CA 1
ATOM 1523 C C . ALA A 1 195 ? 23.297 -18.891 -8.43 1 97.75 195 ALA A C 1
ATOM 1525 O O . ALA A 1 195 ? 24.109 -19.156 -7.547 1 97.75 195 ALA A O 1
ATOM 1526 N N . LEU A 1 196 ? 22.156 -19.594 -8.609 1 98.31 196 LEU A N 1
ATOM 1527 C CA . LEU A 1 196 ? 21.844 -20.781 -7.809 1 98.31 196 LEU A CA 1
ATOM 1528 C C . LEU A 1 196 ? 22.438 -22.031 -8.445 1 98.31 196 LEU A C 1
ATOM 1530 O O . LEU A 1 196 ? 22.5 -23.078 -7.812 1 98.31 196 LEU A O 1
ATOM 1534 N N . GLY A 1 197 ? 22.859 -21.984 -9.617 1 98.25 197 GLY A N 1
ATOM 1535 C CA . GLY A 1 197 ? 23.375 -23 -10.523 1 98.25 197 GLY A CA 1
ATOM 1536 C C . GLY A 1 197 ? 23.328 -22.578 -11.977 1 98.25 197 GLY A C 1
ATOM 1537 O O . GLY A 1 197 ? 22.938 -21.453 -12.289 1 98.25 197 GLY A O 1
ATOM 1538 N N . TYR A 1 198 ? 23.766 -23.531 -12.836 1 98.12 198 TYR A N 1
ATOM 1539 C CA . TYR A 1 198 ? 23.812 -23.219 -14.258 1 98.12 198 TYR A CA 1
ATOM 1540 C C . TYR A 1 198 ? 23.078 -24.297 -15.07 1 98.12 198 TYR A C 1
ATOM 1542 O O . TYR A 1 198 ? 23.203 -25.484 -14.781 1 98.12 198 TYR A O 1
ATOM 1550 N N . ALA A 1 199 ? 22.281 -23.906 -15.984 1 97.31 199 ALA A N 1
ATOM 1551 C CA . ALA A 1 199 ? 21.531 -24.75 -16.906 1 97.31 199 ALA A CA 1
ATOM 1552 C C . ALA A 1 199 ? 21.453 -24.125 -18.297 1 97.31 199 ALA A C 1
ATOM 1554 O O . ALA A 1 199 ? 22.141 -23.156 -18.578 1 97.31 199 ALA A O 1
ATOM 1555 N N . SER A 1 200 ? 20.766 -24.812 -19.234 1 95.56 200 SER A N 1
ATOM 1556 C CA . SER A 1 200 ? 20.594 -24.219 -20.547 1 95.56 200 SER A CA 1
ATOM 1557 C C . SER A 1 200 ? 19.609 -23.047 -20.5 1 95.56 200 SER A C 1
ATOM 1559 O O . SER A 1 200 ? 18.703 -23.031 -19.672 1 95.56 200 SER A O 1
ATOM 1561 N N . PRO A 1 201 ? 19.75 -22.062 -21.391 1 95.94 201 PRO A N 1
ATOM 1562 C CA . PRO A 1 201 ? 18.828 -20.922 -21.422 1 95.94 201 PRO A CA 1
ATOM 1563 C C . PRO A 1 201 ? 17.359 -21.328 -21.531 1 95.94 201 PRO A C 1
ATOM 1565 O O . PRO A 1 201 ? 16.5 -20.75 -20.875 1 95.94 201 PRO A O 1
ATOM 1568 N N . GLY A 1 202 ? 17.109 -22.312 -22.328 1 95.94 202 GLY A N 1
ATOM 1569 C CA . GLY A 1 202 ? 15.742 -22.781 -22.5 1 95.94 202 GLY A CA 1
ATOM 1570 C C . GLY A 1 202 ? 15.141 -23.344 -21.234 1 95.94 202 GLY A C 1
ATOM 1571 O O . GLY A 1 202 ? 13.984 -23.062 -20.906 1 95.94 202 GLY A O 1
ATOM 1572 N N . GLU A 1 203 ? 15.922 -24.141 -20.547 1 95.25 203 GLU A N 1
ATOM 1573 C CA . GLU A 1 203 ? 15.445 -24.734 -19.312 1 95.25 203 GLU A CA 1
ATOM 1574 C C . GLU A 1 203 ? 15.195 -23.672 -18.25 1 95.25 203 GLU A C 1
ATOM 1576 O O . GLU A 1 203 ? 14.227 -23.75 -17.5 1 95.25 203 GLU A O 1
ATOM 1581 N N . ILE A 1 204 ? 16.016 -22.719 -18.188 1 96.94 204 ILE A N 1
ATOM 1582 C CA . ILE A 1 204 ? 15.844 -21.625 -17.234 1 96.94 204 ILE A CA 1
ATOM 1583 C C . ILE A 1 204 ? 14.594 -20.828 -17.594 1 96.94 204 ILE A C 1
ATOM 1585 O O . ILE A 1 204 ? 13.836 -20.422 -16.703 1 96.94 204 ILE A O 1
ATOM 1589 N N . PHE A 1 205 ? 14.406 -20.594 -18.875 1 97 205 PHE A N 1
ATOM 1590 C CA . PHE A 1 205 ? 13.219 -19.906 -19.359 1 97 205 PHE A CA 1
ATOM 1591 C C . PHE A 1 205 ? 11.953 -20.594 -18.875 1 97 205 PHE A C 1
ATOM 1593 O O . PHE A 1 205 ? 11.047 -19.953 -18.344 1 97 205 PHE A O 1
ATOM 1600 N N . TYR A 1 206 ? 11.93 -21.859 -18.953 1 93.69 206 TYR A N 1
ATOM 1601 C CA . TYR A 1 206 ? 10.734 -22.594 -18.547 1 93.69 206 TYR A CA 1
ATOM 1602 C C . TYR A 1 206 ? 10.617 -22.656 -17.031 1 93.69 206 TYR A C 1
ATOM 1604 O O . TYR A 1 206 ? 9.516 -22.656 -16.484 1 93.69 206 TYR A O 1
ATOM 1612 N N . LEU A 1 207 ? 11.766 -22.766 -16.359 1 96.12 207 LEU A N 1
ATOM 1613 C CA . LEU A 1 207 ? 11.742 -22.625 -14.906 1 96.12 207 LEU A CA 1
ATOM 1614 C C . LEU A 1 207 ? 11.055 -21.344 -14.484 1 96.12 207 LEU A C 1
ATOM 1616 O O . LEU A 1 207 ? 10.227 -21.344 -13.57 1 96.12 207 LEU A O 1
ATOM 1620 N N . GLN A 1 208 ? 11.352 -20.25 -15.156 1 96 208 GLN A N 1
ATOM 1621 C CA . GLN A 1 208 ? 10.773 -18.938 -14.867 1 96 208 GLN A CA 1
ATOM 1622 C C . GLN A 1 208 ? 9.281 -18.922 -15.18 1 96 208 GLN A C 1
ATOM 1624 O O . GLN A 1 208 ? 8.5 -18.266 -14.469 1 96 208 GLN A O 1
ATOM 1629 N N . ILE A 1 209 ? 8.844 -19.578 -16.188 1 91.88 209 ILE A N 1
ATOM 1630 C CA . ILE A 1 209 ? 7.426 -19.656 -16.531 1 91.88 209 ILE A CA 1
ATOM 1631 C C . ILE A 1 209 ? 6.672 -20.422 -15.445 1 91.88 209 ILE A C 1
ATOM 1633 O O . ILE A 1 209 ? 5.57 -20.047 -15.055 1 91.88 209 ILE A O 1
ATOM 1637 N N . GLN A 1 210 ? 7.281 -21.438 -14.938 1 91.19 210 GLN A N 1
ATOM 1638 C CA . GLN A 1 210 ? 6.637 -22.266 -13.922 1 91.19 210 GLN A CA 1
ATOM 1639 C C . GLN A 1 210 ? 6.691 -21.594 -12.555 1 91.19 210 GLN A C 1
ATOM 1641 O O . GLN A 1 210 ? 5.855 -21.859 -11.688 1 91.19 210 GLN A O 1
ATOM 1646 N N . GLY A 1 211 ? 7.727 -20.844 -12.305 1 93.94 211 GLY A N 1
ATOM 1647 C CA . GLY A 1 211 ? 7.824 -20.031 -11.094 1 93.94 211 GLY A CA 1
ATOM 1648 C C . GLY A 1 211 ? 8.641 -20.703 -10 1 93.94 211 GLY A C 1
ATOM 1649 O O . GLY A 1 211 ? 9.023 -20.047 -9.031 1 93.94 211 GLY A O 1
ATOM 1650 N N . SER A 1 212 ? 8.891 -21.969 -10.094 1 96.5 212 SER A N 1
ATOM 1651 C CA . SER A 1 212 ? 9.734 -22.719 -9.172 1 96.5 212 SER A CA 1
ATOM 1652 C C . SER A 1 212 ? 10.242 -24.016 -9.812 1 96.5 212 SER A C 1
ATOM 1654 O O . SER A 1 212 ? 9.758 -24.406 -10.875 1 96.5 212 SER A O 1
ATOM 1656 N N . GLY A 1 213 ? 11.242 -24.609 -9.172 1 97.5 213 GLY A N 1
ATOM 1657 C CA . GLY A 1 213 ? 11.789 -25.875 -9.641 1 97.5 213 GLY A CA 1
ATOM 1658 C C . GLY A 1 213 ? 12.805 -26.469 -8.688 1 97.5 213 GLY A C 1
ATOM 1659 O O . GLY A 1 213 ? 13.219 -25.828 -7.73 1 97.5 213 GLY A O 1
ATOM 1660 N N . ARG A 1 214 ? 13.086 -27.719 -8.984 1 98.19 214 ARG A N 1
ATOM 1661 C CA . ARG A 1 214 ? 14.125 -28.406 -8.234 1 98.19 214 ARG A CA 1
ATOM 1662 C C . ARG A 1 214 ? 15.422 -28.5 -9.039 1 98.19 214 ARG A C 1
ATOM 1664 O O . ARG A 1 214 ? 15.406 -28.938 -10.188 1 98.19 214 ARG A O 1
ATOM 1671 N N . LEU A 1 215 ? 16.5 -28.047 -8.461 1 98.5 215 LEU A N 1
ATOM 1672 C CA . LEU A 1 215 ? 17.812 -28.078 -9.086 1 98.5 215 LEU A CA 1
ATOM 1673 C C . LEU A 1 215 ? 18.609 -29.297 -8.617 1 98.5 215 LEU A C 1
ATOM 1675 O O . LEU A 1 215 ? 18.875 -29.438 -7.422 1 98.5 215 LEU A O 1
ATOM 1679 N N . LYS A 1 216 ? 18.938 -30.094 -9.531 1 98.06 216 LYS A N 1
ATOM 1680 C CA . LYS A 1 216 ? 19.703 -31.312 -9.242 1 98.06 216 LYS A CA 1
ATOM 1681 C C . LYS A 1 216 ? 21.156 -31.156 -9.641 1 98.06 216 LYS A C 1
ATOM 1683 O O . LYS A 1 216 ? 21.469 -31.016 -10.828 1 98.06 216 LYS A O 1
ATOM 1688 N N . PHE A 1 217 ? 22.016 -31.297 -8.688 1 98.12 217 PHE A N 1
ATOM 1689 C CA . PHE A 1 217 ? 23.438 -31.156 -8.914 1 98.12 217 PHE A CA 1
ATOM 1690 C C . PHE A 1 217 ? 24.094 -32.5 -9.148 1 98.12 217 PHE A C 1
ATOM 1692 O O . PHE A 1 217 ? 23.5 -33.562 -8.828 1 98.12 217 PHE A O 1
ATOM 1699 N N . PRO A 1 218 ? 25.297 -32.531 -9.703 1 97.25 218 PRO A N 1
ATOM 1700 C CA . PRO A 1 218 ? 25.938 -33.781 -10.07 1 97.25 218 PRO A CA 1
ATOM 1701 C C . PRO A 1 218 ? 26.266 -34.656 -8.859 1 97.25 218 PRO A C 1
ATOM 1703 O O . PRO A 1 218 ? 26.328 -35.875 -8.969 1 97.25 218 PRO A O 1
ATOM 1706 N N . ASP A 1 219 ? 26.438 -34.094 -7.719 1 97.81 219 ASP A N 1
ATOM 1707 C CA . ASP A 1 219 ? 26.812 -34.875 -6.523 1 97.81 219 ASP A CA 1
ATOM 1708 C C . ASP A 1 219 ? 25.578 -35.406 -5.805 1 97.81 219 ASP A C 1
ATOM 1710 O O . ASP A 1 219 ? 25.688 -35.969 -4.719 1 97.81 219 ASP A O 1
ATOM 1714 N N . GLY A 1 220 ? 24.422 -35.125 -6.328 1 95.94 220 GLY A N 1
ATOM 1715 C CA . GLY A 1 220 ? 23.203 -35.656 -5.746 1 95.94 220 GLY A CA 1
ATOM 1716 C C . GLY A 1 220 ? 22.438 -34.625 -4.926 1 95.94 220 GLY A C 1
ATOM 1717 O O . GLY A 1 220 ? 21.281 -34.875 -4.555 1 95.94 220 GLY A O 1
ATOM 1718 N N . ARG A 1 221 ? 23.062 -33.531 -4.68 1 96.5 221 ARG A N 1
ATOM 1719 C CA . ARG A 1 221 ? 22.391 -32.469 -3.949 1 96.5 221 ARG A CA 1
ATOM 1720 C C . ARG A 1 221 ? 21.219 -31.906 -4.746 1 96.5 221 ARG A C 1
ATOM 1722 O O . ARG A 1 221 ? 21.328 -31.688 -5.957 1 96.5 221 ARG A O 1
ATOM 1729 N N . VAL A 1 222 ? 20.078 -31.781 -4.055 1 97.25 222 VAL A N 1
ATOM 1730 C CA . VAL A 1 222 ? 18.891 -31.188 -4.668 1 97.25 222 VAL A CA 1
ATOM 1731 C C . VAL A 1 222 ? 18.406 -30 -3.826 1 97.25 222 VAL A C 1
ATOM 1733 O O . VAL A 1 222 ? 18.266 -30.125 -2.607 1 97.25 222 VAL A O 1
ATOM 1736 N N . ILE A 1 223 ? 18.234 -28.828 -4.438 1 97.88 223 ILE A N 1
ATOM 1737 C CA . ILE A 1 223 ? 17.641 -27.688 -3.777 1 97.88 223 ILE A CA 1
ATOM 1738 C C . ILE A 1 223 ? 16.469 -27.156 -4.617 1 97.88 223 ILE A C 1
ATOM 1740 O O . ILE A 1 223 ? 16.391 -27.438 -5.816 1 97.88 223 ILE A O 1
ATOM 1744 N N . ARG A 1 224 ? 15.617 -26.5 -3.963 1 98.12 224 ARG A N 1
ATOM 1745 C CA . ARG A 1 224 ? 14.523 -25.844 -4.668 1 98.12 224 ARG A CA 1
ATOM 1746 C C . ARG A 1 224 ? 14.891 -24.422 -5.039 1 98.12 224 ARG A C 1
ATOM 1748 O O . ARG A 1 224 ? 15.422 -23.672 -4.215 1 98.12 224 ARG A O 1
ATOM 1755 N N . ALA A 1 225 ? 14.742 -24.047 -6.312 1 98.5 225 ALA A N 1
ATOM 1756 C CA . ALA A 1 225 ? 14.633 -22.656 -6.723 1 98.5 225 ALA A CA 1
ATOM 1757 C C . ALA A 1 225 ? 13.219 -22.125 -6.508 1 98.5 225 ALA A C 1
ATOM 1759 O O . ALA A 1 225 ? 12.344 -22.312 -7.363 1 98.5 225 ALA A O 1
ATOM 1760 N N . ALA A 1 226 ? 12.969 -21.453 -5.398 1 97.5 226 ALA A N 1
ATOM 1761 C CA . ALA A 1 226 ? 11.656 -20.922 -5.055 1 97.5 226 ALA A CA 1
ATOM 1762 C C . ALA A 1 226 ? 11.477 -19.5 -5.609 1 97.5 226 ALA A C 1
ATOM 1764 O O . ALA A 1 226 ? 12.43 -18.734 -5.672 1 97.5 226 ALA A O 1
ATOM 1765 N N . PHE A 1 227 ? 10.289 -19.25 -5.969 1 95.94 227 PHE A N 1
ATOM 1766 C CA . PHE A 1 227 ? 9.977 -17.906 -6.449 1 95.94 227 PHE A CA 1
ATOM 1767 C C . PHE A 1 227 ? 10.438 -16.859 -5.449 1 95.94 227 PHE A C 1
ATOM 1769 O O . PHE A 1 227 ? 10.156 -16.969 -4.254 1 95.94 227 PHE A O 1
ATOM 1776 N N . ALA A 1 228 ? 11.102 -15.859 -5.922 1 96.56 228 ALA A N 1
ATOM 1777 C CA . ALA A 1 228 ? 11.531 -14.773 -5.047 1 96.56 228 ALA A CA 1
ATOM 1778 C C . ALA A 1 228 ? 10.883 -13.453 -5.461 1 96.56 228 ALA A C 1
ATOM 1780 O O . ALA A 1 228 ? 10.383 -12.703 -4.613 1 96.56 228 ALA A O 1
ATOM 1781 N N . ALA A 1 229 ? 10.891 -13.188 -6.77 1 96.5 229 ALA A N 1
ATOM 1782 C CA . ALA A 1 229 ? 10.375 -11.93 -7.312 1 96.5 229 ALA A CA 1
ATOM 1783 C C . ALA A 1 229 ? 10.203 -12.016 -8.828 1 96.5 229 ALA A C 1
ATOM 1785 O O . ALA A 1 229 ? 10.688 -12.961 -9.461 1 96.5 229 ALA A O 1
ATOM 1786 N N . HIS A 1 230 ? 9.508 -11.125 -9.398 1 96.44 230 HIS A N 1
ATOM 1787 C CA . HIS A 1 230 ? 9.398 -10.922 -10.836 1 96.44 230 HIS A CA 1
ATOM 1788 C C . HIS A 1 230 ? 9.555 -9.453 -11.203 1 96.44 230 HIS A C 1
ATOM 1790 O O . HIS A 1 230 ? 9.625 -8.594 -10.32 1 96.44 230 HIS A O 1
ATOM 1796 N N . ASN A 1 231 ? 9.609 -9.148 -12.477 1 97.06 231 ASN A N 1
ATOM 1797 C CA . ASN A 1 231 ? 9.859 -7.789 -12.945 1 97.06 231 ASN A CA 1
ATOM 1798 C C . ASN A 1 231 ? 8.555 -7.043 -13.211 1 97.06 231 ASN A C 1
ATOM 1800 O O . ASN A 1 231 ? 8.547 -6.012 -13.883 1 97.06 231 ASN A O 1
ATOM 1804 N N . HIS A 1 232 ? 7.375 -7.566 -12.898 1 95 232 HIS A N 1
ATOM 1805 C CA . HIS A 1 232 ? 6.039 -6.984 -12.961 1 95 232 HIS A CA 1
ATOM 1806 C C . HIS A 1 232 ? 5.578 -6.812 -14.406 1 95 232 HIS A C 1
ATOM 1808 O O . HIS A 1 232 ? 4.551 -6.184 -14.664 1 95 232 HIS A O 1
ATOM 1814 N N . LYS A 1 233 ? 6.305 -7.391 -15.359 1 95.25 233 LYS A N 1
ATOM 1815 C CA . LYS A 1 233 ? 5.887 -7.332 -16.766 1 95.25 233 LYS A CA 1
ATOM 1816 C C . LYS A 1 233 ? 4.871 -8.43 -17.078 1 95.25 233 LYS A C 1
ATOM 1818 O O . LYS A 1 233 ? 4.84 -9.461 -16.406 1 95.25 233 LYS A O 1
ATOM 1823 N N . PRO A 1 234 ? 4.027 -8.141 -18.031 1 92.12 234 PRO A N 1
ATOM 1824 C CA . PRO A 1 234 ? 3.053 -9.164 -18.406 1 92.12 234 PRO A CA 1
ATOM 1825 C C . PRO A 1 234 ? 3.705 -10.391 -19.062 1 92.12 234 PRO A C 1
ATOM 1827 O O . PRO A 1 234 ? 4.754 -10.266 -19.703 1 92.12 234 PRO A O 1
ATOM 1830 N N . PHE A 1 235 ? 3.062 -11.5 -18.844 1 91.31 235 PHE A N 1
ATOM 1831 C CA . PHE A 1 235 ? 3.486 -12.727 -19.516 1 91.31 235 PHE A CA 1
ATOM 1832 C C . PHE A 1 235 ? 3.033 -12.742 -20.969 1 91.31 235 PHE A C 1
ATOM 1834 O O . PHE A 1 235 ? 1.882 -12.422 -21.266 1 91.31 235 PHE A O 1
ATOM 1841 N N . VAL A 1 236 ? 3.977 -13.109 -21.859 1 93.38 236 VAL A N 1
ATOM 1842 C CA . VAL A 1 236 ? 3.664 -13.359 -23.266 1 93.38 236 VAL A CA 1
ATOM 1843 C C . VAL A 1 236 ? 4.109 -14.766 -23.656 1 93.38 236 VAL A C 1
ATOM 1845 O O . VAL A 1 236 ? 5.266 -15.141 -23.438 1 93.38 236 VAL A O 1
ATOM 1848 N N . SER A 1 237 ? 3.273 -15.539 -24.25 1 91.06 237 SER A N 1
ATOM 1849 C CA . SER A 1 237 ? 3.514 -16.953 -24.531 1 91.06 237 SER A CA 1
ATOM 1850 C C . SER A 1 237 ? 4.477 -17.109 -25.703 1 91.06 237 SER A C 1
ATOM 1852 O O . SER A 1 237 ? 4.184 -16.688 -26.828 1 91.06 237 SER A O 1
ATOM 1854 N N . ILE A 1 238 ? 5.547 -17.781 -25.422 1 94.62 238 ILE A N 1
ATOM 1855 C CA . ILE A 1 238 ? 6.5 -18.094 -26.484 1 94.62 238 ILE A CA 1
ATOM 1856 C C . ILE A 1 238 ? 5.867 -19.078 -27.469 1 94.62 238 ILE A C 1
ATOM 1858 O O . ILE A 1 238 ? 6.109 -18.984 -28.672 1 94.62 238 ILE A O 1
ATOM 1862 N N . ALA A 1 239 ? 5.082 -20 -26.984 1 90.44 239 ALA A N 1
ATOM 1863 C CA . ALA A 1 239 ? 4.422 -20.969 -27.859 1 90.44 239 ALA A CA 1
ATOM 1864 C C . ALA A 1 239 ? 3.52 -20.281 -28.859 1 90.44 239 ALA A C 1
ATOM 1866 O O . ALA A 1 239 ? 3.58 -20.562 -30.062 1 90.44 239 ALA A O 1
ATOM 1867 N N . ARG A 1 240 ? 2.723 -19.391 -28.375 1 91.25 240 ARG A N 1
ATOM 1868 C CA . ARG A 1 240 ? 1.832 -18.656 -29.25 1 91.25 240 ARG A CA 1
ATOM 1869 C C . ARG A 1 240 ? 2.625 -17.859 -30.281 1 91.25 240 ARG A C 1
ATOM 1871 O O . ARG A 1 240 ? 2.271 -17.828 -31.469 1 91.25 240 ARG A O 1
ATOM 1878 N N . HIS A 1 241 ? 3.658 -17.203 -29.859 1 95.56 241 HIS A N 1
ATOM 1879 C CA . HIS A 1 241 ? 4.508 -16.438 -30.75 1 95.56 241 HIS A CA 1
ATOM 1880 C C . HIS A 1 241 ? 5.074 -17.312 -31.875 1 95.56 241 HIS A C 1
ATOM 1882 O O . HIS A 1 241 ? 5.031 -16.938 -33.031 1 95.56 241 HIS A O 1
ATOM 1888 N N . LEU A 1 242 ? 5.543 -18.484 -31.531 1 96.56 242 LEU A N 1
ATOM 1889 C CA . LEU A 1 242 ? 6.164 -19.391 -32.5 1 96.56 242 LEU A CA 1
ATOM 1890 C C . LEU A 1 242 ? 5.133 -19.922 -33.469 1 96.56 242 LEU A C 1
ATOM 1892 O O . LEU A 1 242 ? 5.418 -20.094 -34.656 1 96.56 242 LEU A O 1
ATOM 1896 N N . ILE A 1 243 ? 3.984 -20.156 -32.969 1 93.06 243 ILE A N 1
ATOM 1897 C CA . ILE A 1 243 ? 2.904 -20.625 -33.844 1 93.06 243 ILE A CA 1
ATOM 1898 C C . ILE A 1 243 ? 2.498 -19.516 -34.812 1 93.06 243 ILE A C 1
ATOM 1900 O O . ILE A 1 243 ? 2.432 -19.734 -36 1 93.06 243 ILE A O 1
ATOM 1904 N N . ASP A 1 244 ? 2.295 -18.375 -34.312 1 95.88 244 ASP A N 1
ATOM 1905 C CA . ASP A 1 244 ? 1.828 -17.234 -35.094 1 95.88 244 ASP A CA 1
ATOM 1906 C C . ASP A 1 244 ? 2.84 -16.859 -36.188 1 95.88 244 ASP A C 1
ATOM 1908 O O . ASP A 1 244 ? 2.465 -16.375 -37.25 1 95.88 244 ASP A O 1
ATOM 1912 N N . THR A 1 245 ? 4.051 -17.078 -35.969 1 96.81 245 THR A N 1
ATOM 1913 C CA . THR A 1 245 ? 5.102 -16.719 -36.906 1 96.81 245 THR A CA 1
ATOM 1914 C C . THR A 1 245 ? 5.465 -17.906 -37.781 1 96.81 245 THR A C 1
ATOM 1916 O O . THR A 1 245 ? 6.398 -17.844 -38.594 1 96.81 245 THR A O 1
ATOM 1919 N N . GLY A 1 246 ? 4.867 -19 -37.562 1 95.56 246 GLY A N 1
ATOM 1920 C CA . GLY A 1 246 ? 5.012 -20.172 -38.438 1 95.56 246 GLY A CA 1
ATOM 1921 C C . GLY A 1 246 ? 6.262 -20.984 -38.125 1 95.56 246 GLY A C 1
ATOM 1922 O O . GLY A 1 246 ? 6.719 -21.75 -38.969 1 95.56 246 GLY A O 1
ATOM 1923 N N . GLN A 1 247 ? 6.824 -20.844 -37 1 95.75 247 GLN A N 1
ATOM 1924 C CA . GLN A 1 247 ? 8.078 -21.516 -36.688 1 95.75 247 GLN A CA 1
ATOM 1925 C C . GLN A 1 247 ? 7.824 -22.906 -36.125 1 95.75 247 GLN A C 1
ATOM 1927 O O . GLN A 1 247 ? 8.688 -23.781 -36.219 1 95.75 247 GLN A O 1
ATOM 1932 N N . ILE A 1 248 ? 6.645 -23.047 -35.469 1 93.88 248 ILE A N 1
ATOM 1933 C CA . ILE A 1 248 ? 6.219 -24.375 -35 1 93.88 248 ILE A CA 1
ATOM 1934 C C . ILE A 1 248 ? 4.738 -24.578 -35.344 1 93.88 248 ILE A C 1
ATOM 1936 O O . ILE A 1 248 ? 4.035 -23.625 -35.688 1 93.88 248 ILE A O 1
ATOM 1940 N N . GLN A 1 249 ? 4.309 -25.797 -35.312 1 91.69 249 GLN A N 1
ATOM 1941 C CA . GLN A 1 249 ? 2.893 -26.141 -35.438 1 91.69 249 GLN A CA 1
ATOM 1942 C C . GLN A 1 249 ? 2.205 -26.188 -34.094 1 91.69 249 GLN A C 1
ATOM 1944 O O . GLN A 1 249 ? 2.869 -26.266 -33.031 1 91.69 249 GLN A O 1
ATOM 1949 N N . THR A 1 250 ? 0.886 -26.188 -34.094 1 85.69 250 THR A N 1
ATOM 1950 C CA . THR A 1 250 ? 0.079 -26.109 -32.875 1 85.69 250 THR A CA 1
ATOM 1951 C C . THR A 1 250 ? 0.368 -27.312 -31.969 1 85.69 250 THR A C 1
ATOM 1953 O O . THR A 1 250 ? 0.412 -27.172 -30.75 1 85.69 250 THR A O 1
ATOM 1956 N N . HIS A 1 251 ? 0.619 -28.422 -32.531 1 80 251 HIS A N 1
ATOM 1957 C CA . HIS A 1 251 ? 0.82 -29.625 -31.75 1 80 251 HIS A CA 1
ATOM 1958 C C . HIS A 1 251 ? 2.223 -29.672 -31.141 1 80 251 HIS A C 1
ATOM 1960 O O . HIS A 1 251 ? 2.531 -30.547 -30.344 1 80 251 HIS A O 1
ATOM 1966 N N . GLN A 1 252 ? 3.07 -28.719 -31.516 1 83.31 252 GLN A N 1
ATOM 1967 C CA . GLN A 1 252 ? 4.441 -28.641 -31.016 1 83.31 252 GLN A CA 1
ATOM 1968 C C . GLN A 1 252 ? 4.574 -27.562 -29.953 1 83.31 252 GLN A C 1
ATOM 1970 O O . GLN A 1 252 ? 5.664 -27.031 -29.734 1 83.31 252 GLN A O 1
ATOM 1975 N N . ALA A 1 253 ? 3.514 -27.25 -29.312 1 82.19 253 ALA A N 1
ATOM 1976 C CA . ALA A 1 253 ? 3.492 -26.125 -28.375 1 82.19 253 ALA A CA 1
ATOM 1977 C C . ALA A 1 253 ? 4 -26.547 -27 1 82.19 253 ALA A C 1
ATOM 1979 O O . ALA A 1 253 ? 4.207 -25.688 -26.125 1 82.19 253 ALA A O 1
ATOM 1980 N N . GLY A 1 254 ? 4.289 -27.734 -26.75 1 78.88 254 GLY A N 1
ATOM 1981 C CA . GLY A 1 254 ? 4.754 -28.219 -25.453 1 78.88 254 GLY A CA 1
ATOM 1982 C C . GLY A 1 254 ? 6.207 -27.859 -25.172 1 78.88 254 GLY A C 1
ATOM 1983 O O . GLY A 1 254 ? 6.977 -27.609 -26.109 1 78.88 254 GLY A O 1
ATOM 1984 N N . MET A 1 255 ? 6.559 -27.891 -23.938 1 83.88 255 MET A N 1
ATOM 1985 C CA . MET A 1 255 ? 7.887 -27.5 -23.453 1 83.88 255 MET A CA 1
ATOM 1986 C C . MET A 1 255 ? 8.969 -28.281 -24.203 1 83.88 255 MET A C 1
ATOM 1988 O O . MET A 1 255 ? 9.906 -27.688 -24.734 1 83.88 255 MET A O 1
ATOM 1992 N N . ASN A 1 256 ? 8.875 -29.578 -24.234 1 83.94 256 ASN A N 1
ATOM 1993 C CA . ASN A 1 256 ? 9.914 -30.406 -24.844 1 83.94 256 ASN A CA 1
ATOM 1994 C C . ASN A 1 256 ? 10.094 -30.094 -26.328 1 83.94 256 ASN A C 1
ATOM 1996 O O . ASN A 1 256 ? 11.219 -30.016 -26.812 1 83.94 256 ASN A O 1
ATOM 2000 N N . SER A 1 257 ? 8.969 -29.906 -27.016 1 87.31 257 SER A N 1
ATOM 2001 C CA . SER A 1 257 ? 9.031 -29.562 -28.422 1 87.31 257 SER A CA 1
ATOM 2002 C C . SER A 1 257 ? 9.695 -28.219 -28.641 1 87.31 257 SER A C 1
ATOM 2004 O O . SER A 1 257 ? 10.492 -28.047 -29.562 1 87.31 257 SER A O 1
ATOM 2006 N N . ILE A 1 258 ? 9.422 -27.344 -27.844 1 92.38 258 ILE A N 1
ATOM 2007 C CA . ILE A 1 258 ? 9.969 -26 -27.984 1 92.38 258 ILE A CA 1
ATOM 2008 C C . ILE A 1 258 ? 11.453 -26 -27.625 1 92.38 258 ILE A C 1
ATOM 2010 O O . ILE A 1 258 ? 12.258 -25.328 -28.266 1 92.38 258 ILE A O 1
ATOM 2014 N N . LEU A 1 259 ? 11.82 -26.766 -26.609 1 92.94 259 LEU A N 1
ATOM 2015 C CA . LEU A 1 259 ? 13.234 -26.906 -26.281 1 92.94 259 LEU A CA 1
ATOM 2016 C C . LEU A 1 259 ? 14.008 -27.516 -27.453 1 92.94 259 LEU A C 1
ATOM 2018 O O . LEU A 1 259 ? 15.117 -27.078 -27.766 1 92.94 259 LEU A O 1
ATOM 2022 N N . ASN A 1 260 ? 13.414 -28.484 -28.031 1 93.69 260 ASN A N 1
ATOM 2023 C CA . ASN A 1 260 ? 14.023 -29.078 -29.219 1 93.69 260 ASN A CA 1
ATOM 2024 C C . ASN A 1 260 ? 14.172 -28.047 -30.344 1 93.69 260 ASN A C 1
ATOM 2026 O O . ASN A 1 260 ? 15.211 -27.984 -31 1 93.69 260 ASN A O 1
ATOM 2030 N N . TRP A 1 261 ? 13.117 -27.391 -30.562 1 96.19 261 TRP A N 1
ATOM 2031 C CA . TRP A 1 261 ? 13.164 -26.312 -31.562 1 96.19 261 TRP A CA 1
ATOM 2032 C C . TRP A 1 261 ? 14.297 -25.344 -31.266 1 96.19 261 TRP A C 1
ATOM 2034 O O . TRP A 1 261 ? 15.047 -24.969 -32.156 1 96.19 261 TRP A O 1
ATOM 2044 N N . MET A 1 262 ? 14.492 -24.922 -30.047 1 96.25 262 MET A N 1
ATOM 2045 C CA . MET A 1 262 ? 15.547 -24 -29.641 1 96.25 262 MET A CA 1
ATOM 2046 C C . MET A 1 262 ? 16.922 -24.562 -29.969 1 96.25 262 MET A C 1
ATOM 2048 O O . MET A 1 262 ? 17.797 -23.844 -30.422 1 96.25 262 MET A O 1
ATOM 2052 N N . ASP A 1 263 ? 17.047 -25.812 -29.734 1 93.94 263 ASP A N 1
ATOM 2053 C CA . ASP A 1 263 ? 18.312 -26.469 -30.031 1 93.94 263 ASP A CA 1
ATOM 2054 C C . ASP A 1 263 ? 18.609 -26.438 -31.531 1 93.94 263 ASP A C 1
ATOM 2056 O O . ASP A 1 263 ? 19.766 -26.266 -31.938 1 93.94 263 ASP A O 1
ATOM 2060 N N . GLU A 1 264 ? 17.625 -26.625 -32.281 1 96.12 264 GLU A N 1
ATOM 2061 C CA . GLU A 1 264 ? 17.75 -26.703 -33.719 1 96.12 264 GLU A CA 1
ATOM 2062 C C . GLU A 1 264 ? 18.094 -25.344 -34.344 1 96.12 264 GLU A C 1
ATOM 2064 O O . GLU A 1 264 ? 18.953 -25.25 -35.219 1 96.12 264 GLU A O 1
ATOM 2069 N N . VAL A 1 265 ? 17.484 -24.328 -33.812 1 96.88 265 VAL A N 1
ATOM 2070 C CA . VAL A 1 265 ? 17.594 -23.031 -34.469 1 96.88 265 VAL A CA 1
ATOM 2071 C C . VAL A 1 265 ? 18.844 -22.312 -33.938 1 96.88 265 VAL A C 1
ATOM 2073 O O . VAL A 1 265 ? 19.312 -21.359 -34.562 1 96.88 265 VAL A O 1
ATOM 2076 N N . GLY A 1 266 ? 19.359 -22.672 -32.781 1 94.88 266 GLY A N 1
ATOM 2077 C CA . GLY A 1 266 ? 20.562 -22.062 -32.25 1 94.88 266 GLY A CA 1
ATOM 2078 C C . GLY A 1 266 ? 20.281 -21 -31.203 1 94.88 266 GLY A C 1
ATOM 2079 O O . GLY A 1 266 ? 19.141 -20.562 -31.047 1 94.88 266 GLY A O 1
ATOM 2080 N N . PRO A 1 267 ? 21.344 -20.562 -30.484 1 94.88 267 PRO A N 1
ATOM 2081 C CA . PRO A 1 267 ? 21.188 -19.766 -29.266 1 94.88 267 PRO A CA 1
ATOM 2082 C C . PRO A 1 267 ? 20.625 -18.359 -29.547 1 94.88 267 PRO A C 1
ATOM 2084 O O . PRO A 1 267 ? 19.828 -17.844 -28.766 1 94.88 267 PRO A O 1
ATOM 2087 N N . GLN A 1 268 ? 21.031 -17.719 -30.625 1 96 268 GLN A N 1
ATOM 2088 C CA . GLN A 1 268 ? 20.609 -16.344 -30.875 1 96 268 GLN A CA 1
ATOM 2089 C C . GLN A 1 268 ? 19.125 -16.281 -31.203 1 96 268 GLN A C 1
ATOM 2091 O O . GLN A 1 268 ? 18.391 -15.492 -30.609 1 96 268 GLN A O 1
ATOM 2096 N N . ILE A 1 269 ? 18.703 -17.141 -32.094 1 97 269 ILE A N 1
ATOM 2097 C CA . ILE A 1 269 ? 17.297 -17.172 -32.5 1 97 269 ILE A CA 1
ATOM 2098 C C . ILE A 1 269 ? 16.438 -17.578 -31.312 1 97 269 ILE A C 1
ATOM 2100 O O . ILE A 1 269 ? 15.367 -17.016 -31.094 1 97 269 ILE A O 1
ATOM 2104 N N . ALA A 1 270 ? 16.906 -18.531 -30.547 1 97.12 270 ALA A N 1
ATOM 2105 C CA . ALA A 1 270 ? 16.188 -18.953 -29.344 1 97.12 270 ALA A CA 1
ATOM 2106 C C . ALA A 1 270 ? 16.047 -17.812 -28.344 1 97.12 270 ALA A C 1
ATOM 2108 O O . ALA A 1 270 ? 14.977 -17.609 -27.781 1 97.12 270 ALA A O 1
ATOM 2109 N N . GLN A 1 271 ? 17.125 -17.094 -28.234 1 97 271 GLN A N 1
ATOM 2110 C CA . GLN A 1 271 ? 17.109 -15.969 -27.297 1 97 271 GLN A CA 1
ATOM 2111 C C . GLN A 1 271 ? 16.109 -14.898 -27.75 1 97 271 GLN A C 1
ATOM 2113 O O . GLN A 1 271 ? 15.383 -14.344 -26.922 1 97 271 GLN A O 1
ATOM 2118 N N . ASP A 1 272 ? 16.047 -14.602 -28.953 1 97.5 272 ASP A N 1
ATOM 2119 C CA . ASP A 1 272 ? 15.117 -13.617 -29.5 1 97.5 272 ASP A CA 1
ATOM 2120 C C . ASP A 1 272 ? 13.672 -14.047 -29.25 1 97.5 272 ASP A C 1
ATOM 2122 O O . ASP A 1 272 ? 12.828 -13.211 -28.906 1 97.5 272 ASP A O 1
ATOM 2126 N N . ALA A 1 273 ? 13.453 -15.297 -29.406 1 97.94 273 ALA A N 1
ATOM 2127 C CA . ALA A 1 273 ? 12.117 -15.82 -29.156 1 97.94 273 ALA A CA 1
ATOM 2128 C C . ALA A 1 273 ? 11.742 -15.695 -27.688 1 97.94 273 ALA A C 1
ATOM 2130 O O . ALA A 1 273 ? 10.625 -15.305 -27.344 1 97.94 273 ALA A O 1
ATOM 2131 N N . MET A 1 274 ? 12.664 -16.016 -26.781 1 97.94 274 MET A N 1
ATOM 2132 C CA . MET A 1 274 ? 12.414 -15.906 -25.344 1 97.94 274 MET A CA 1
ATOM 2133 C C . MET A 1 274 ? 12.164 -14.453 -24.953 1 97.94 274 MET A C 1
ATOM 2135 O O . MET A 1 274 ? 11.344 -14.172 -24.078 1 97.94 274 MET A O 1
ATOM 2139 N N . ASN A 1 275 ? 12.789 -13.539 -25.672 1 98.06 275 ASN A N 1
ATOM 2140 C CA . ASN A 1 275 ? 12.695 -12.117 -25.359 1 98.06 275 ASN A CA 1
ATOM 2141 C C . ASN A 1 275 ? 11.32 -11.555 -25.703 1 98.06 275 ASN A C 1
ATOM 2143 O O . ASN A 1 275 ? 10.977 -10.445 -25.297 1 98.06 275 ASN A O 1
ATOM 2147 N N . VAL A 1 276 ? 10.555 -12.32 -26.422 1 97.69 276 VAL A N 1
ATOM 2148 C CA . VAL A 1 276 ? 9.188 -11.898 -26.703 1 97.69 276 VAL A CA 1
ATOM 2149 C C . VAL A 1 276 ? 8.391 -11.836 -25.406 1 97.69 276 VAL A C 1
ATOM 2151 O O . VAL A 1 276 ? 7.496 -11 -25.266 1 97.69 276 VAL A O 1
ATOM 2154 N N . ASN A 1 277 ? 8.727 -12.742 -24.5 1 96.88 277 ASN A N 1
ATOM 2155 C CA . ASN A 1 277 ? 8.164 -12.672 -23.156 1 96.88 277 ASN A CA 1
ATOM 2156 C C . ASN A 1 277 ? 8.938 -11.688 -22.281 1 96.88 277 ASN A C 1
ATOM 2158 O O . ASN A 1 277 ? 10.047 -11.992 -21.844 1 96.88 277 ASN A O 1
ATOM 2162 N N . PRO A 1 278 ? 8.32 -10.547 -21.969 1 97.81 278 PRO A N 1
ATOM 2163 C CA . PRO A 1 278 ? 9.078 -9.562 -21.188 1 97.81 278 PRO A CA 1
ATOM 2164 C C . PRO A 1 278 ? 9.164 -9.914 -19.719 1 97.81 278 PRO A C 1
ATOM 2166 O O . PRO A 1 278 ? 9.945 -9.312 -18.969 1 97.81 278 PRO A O 1
ATOM 2169 N N . ARG A 1 279 ? 8.375 -10.867 -19.234 1 96.81 279 ARG A N 1
ATOM 2170 C CA . ARG A 1 279 ? 8.344 -11.234 -17.828 1 96.81 279 ARG A CA 1
ATOM 2171 C C . ARG A 1 279 ? 9.609 -11.977 -17.422 1 96.81 279 ARG A C 1
ATOM 2173 O O . ARG A 1 279 ? 10.109 -12.82 -18.156 1 96.81 279 ARG A O 1
ATOM 2180 N N . TYR A 1 280 ? 10.141 -11.664 -16.281 1 97.56 280 TYR A N 1
ATOM 2181 C CA . TYR A 1 280 ? 11.359 -12.258 -15.75 1 97.56 280 TYR A CA 1
ATOM 2182 C C . TYR A 1 280 ? 11.195 -12.609 -14.273 1 97.56 280 TYR A C 1
ATOM 2184 O O . TYR A 1 280 ? 10.625 -11.828 -13.508 1 97.56 280 TYR A O 1
ATOM 2192 N N . VAL A 1 281 ? 11.602 -13.773 -13.82 1 97.25 281 VAL A N 1
ATOM 2193 C CA . VAL A 1 281 ? 11.438 -14.258 -12.461 1 97.25 281 VAL A CA 1
ATOM 2194 C C . VAL A 1 281 ? 12.797 -14.578 -11.852 1 97.25 281 VAL A C 1
ATOM 2196 O O . VAL A 1 281 ? 13.656 -15.164 -12.516 1 97.25 281 VAL A O 1
ATOM 2199 N N . TRP A 1 282 ? 13.055 -14.125 -10.625 1 98.25 282 TRP A N 1
ATOM 2200 C CA . TRP A 1 282 ? 14.227 -14.477 -9.82 1 98.25 282 TRP A CA 1
ATOM 2201 C C . TRP A 1 282 ? 13.859 -15.469 -8.727 1 98.25 282 TRP A C 1
ATOM 2203 O O . TRP A 1 282 ? 12.703 -15.539 -8.305 1 98.25 282 TRP A O 1
ATOM 2213 N N . PHE A 1 283 ? 14.867 -16.203 -8.266 1 98.25 283 PHE A N 1
ATOM 2214 C CA . PHE A 1 283 ? 14.594 -17.312 -7.352 1 98.25 283 PHE A CA 1
ATOM 2215 C C . PHE A 1 283 ? 15.438 -17.188 -6.09 1 98.25 283 PHE A C 1
ATOM 2217 O O . PHE A 1 283 ? 16.469 -16.531 -6.094 1 98.25 283 PHE A O 1
ATOM 2224 N N . THR A 1 284 ? 15 -17.781 -5.039 1 97.75 284 THR A N 1
ATOM 2225 C CA . THR A 1 284 ? 15.75 -17.969 -3.805 1 97.75 284 THR A CA 1
ATOM 2226 C C . THR A 1 284 ? 15.906 -19.453 -3.492 1 97.75 284 THR A C 1
ATOM 2228 O O . THR A 1 284 ? 14.984 -20.25 -3.723 1 97.75 284 THR A O 1
ATOM 2231 N N . PRO A 1 285 ? 17.094 -19.859 -3.072 1 97.69 285 PRO A N 1
ATOM 2232 C CA . PRO A 1 285 ? 17.281 -21.281 -2.758 1 97.69 285 PRO A CA 1
ATOM 2233 C C . PRO A 1 285 ? 16.547 -21.719 -1.494 1 97.69 285 PRO A C 1
ATOM 2235 O O . PRO A 1 285 ? 16.469 -20.953 -0.527 1 97.69 285 PRO A O 1
ATOM 2238 N N . GLN A 1 286 ? 15.945 -22.859 -1.565 1 96.62 286 GLN A N 1
ATOM 2239 C CA . GLN A 1 286 ? 15.242 -23.438 -0.428 1 96.62 286 GLN A CA 1
ATOM 2240 C C . GLN A 1 286 ? 15.594 -24.922 -0.26 1 96.62 286 GLN A C 1
ATOM 2242 O O . GLN A 1 286 ? 15.641 -25.656 -1.239 1 96.62 286 GLN A O 1
ATOM 2247 N N . GLU A 1 287 ? 15.797 -25.297 0.98 1 95.69 287 GLU A N 1
ATOM 2248 C CA . GLU A 1 287 ? 15.992 -26.719 1.266 1 95.69 287 GLU A CA 1
ATOM 2249 C C . GLU A 1 287 ? 14.68 -27.484 1.133 1 95.69 287 GLU A C 1
ATOM 2251 O O . GLU A 1 287 ? 13.617 -26.984 1.513 1 95.69 287 GLU A O 1
ATOM 2256 N N . ILE A 1 288 ? 14.797 -28.656 0.623 1 95.19 288 ILE A N 1
ATOM 2257 C CA . ILE A 1 288 ? 13.633 -29.531 0.508 1 95.19 288 ILE A CA 1
ATOM 2258 C C . ILE A 1 288 ? 13.602 -30.5 1.683 1 95.19 288 ILE A C 1
ATOM 2260 O O . ILE A 1 288 ? 14.328 -31.5 1.688 1 95.19 288 ILE A O 1
ATOM 2264 N N . LYS A 1 289 ? 12.758 -30.25 2.619 1 92.31 289 LYS A N 1
ATOM 2265 C CA . LYS A 1 289 ? 12.648 -31.094 3.811 1 92.31 289 LYS A CA 1
ATOM 2266 C C . LYS A 1 289 ? 11.742 -32.281 3.559 1 92.31 289 LYS A C 1
ATOM 2268 O O . LYS A 1 289 ? 12.008 -33.375 4.043 1 92.31 289 LYS A O 1
ATOM 2273 N N . ASP A 1 290 ? 10.672 -32.062 2.852 1 93.75 290 ASP A N 1
ATOM 2274 C CA . ASP A 1 290 ? 9.711 -33.094 2.461 1 93.75 290 ASP A CA 1
ATOM 2275 C C . ASP A 1 290 ? 9.531 -33.125 0.944 1 93.75 290 ASP A C 1
ATOM 2277 O O . ASP A 1 290 ? 8.875 -32.281 0.367 1 93.75 290 ASP A O 1
ATOM 2281 N N . PRO A 1 291 ? 10.039 -34.156 0.295 1 91.44 291 PRO A N 1
ATOM 2282 C CA . PRO A 1 291 ? 10.016 -34.219 -1.168 1 91.44 291 PRO A CA 1
ATOM 2283 C C . PRO A 1 291 ? 8.609 -34.375 -1.732 1 91.44 291 PRO A C 1
ATOM 2285 O O . PRO A 1 291 ? 8.391 -34.156 -2.93 1 91.44 291 PRO A O 1
ATOM 2288 N N . SER A 1 292 ? 7.691 -34.719 -0.907 1 91.38 292 SER A N 1
ATOM 2289 C CA . SER A 1 292 ? 6.324 -34.906 -1.386 1 91.38 292 SER A CA 1
ATOM 2290 C C . SER A 1 292 ? 5.598 -33.562 -1.486 1 91.38 292 SER A C 1
ATOM 2292 O O . SER A 1 292 ? 4.539 -33.5 -2.109 1 91.38 292 SER A O 1
ATOM 2294 N N . LYS A 1 293 ? 6.195 -32.594 -0.885 1 93.88 293 LYS A N 1
ATOM 2295 C CA . LYS A 1 293 ? 5.574 -31.266 -0.898 1 93.88 293 LYS A CA 1
ATOM 2296 C C . LYS A 1 293 ? 6.117 -30.422 -2.043 1 93.88 293 LYS A C 1
ATOM 2298 O O . LYS A 1 293 ? 7.316 -30.453 -2.334 1 93.88 293 LYS A O 1
ATOM 2303 N N . GLY A 1 294 ? 5.199 -29.766 -2.684 1 96.06 294 GLY A N 1
ATOM 2304 C CA . GLY A 1 294 ? 5.59 -28.828 -3.729 1 96.06 294 GLY A CA 1
ATOM 2305 C C . GLY A 1 294 ? 6.117 -27.516 -3.189 1 96.06 294 GLY A C 1
ATOM 2306 O O . GLY A 1 294 ? 6.332 -27.375 -1.983 1 96.06 294 GLY A O 1
ATOM 2307 N N . PRO A 1 295 ? 6.461 -26.594 -4.055 1 96.5 295 PRO A N 1
ATOM 2308 C CA . PRO A 1 295 ? 6.848 -25.25 -3.629 1 96.5 295 PRO A CA 1
ATOM 2309 C C . PRO A 1 295 ? 5.711 -24.484 -2.943 1 96.5 295 PRO A C 1
ATOM 2311 O O . PRO A 1 295 ? 4.551 -24.906 -3.031 1 96.5 295 PRO A O 1
ATOM 2314 N N . ASN A 1 296 ? 6.098 -23.453 -2.232 1 95.5 296 ASN A N 1
ATOM 2315 C CA . ASN A 1 296 ? 5.047 -22.609 -1.681 1 95.5 296 ASN A CA 1
ATOM 2316 C C . ASN A 1 296 ? 4.258 -21.906 -2.781 1 95.5 296 ASN A C 1
ATOM 2318 O O . ASN A 1 296 ? 4.844 -21.375 -3.727 1 95.5 296 ASN A O 1
ATOM 2322 N N . GLY A 1 297 ? 2.947 -21.969 -2.68 1 95.5 297 GLY A N 1
ATOM 2323 C CA . GLY A 1 297 ? 2.102 -21.156 -3.529 1 95.5 297 GLY A CA 1
ATOM 2324 C C . GLY A 1 297 ? 1.962 -19.719 -3.029 1 95.5 297 GLY A C 1
ATOM 2325 O O . GLY A 1 297 ? 2.693 -19.297 -2.131 1 95.5 297 GLY A O 1
ATOM 2326 N N . ALA A 1 298 ? 1.076 -19.031 -3.631 1 93.31 298 ALA A N 1
ATOM 2327 C CA . ALA A 1 298 ? 0.872 -17.609 -3.322 1 93.31 298 ALA A CA 1
ATOM 2328 C C . ALA A 1 298 ? 0.314 -17.438 -1.914 1 93.31 298 ALA A C 1
ATOM 2330 O O . ALA A 1 298 ? 0.411 -16.359 -1.335 1 93.31 298 ALA A O 1
ATOM 2331 N N . GLN A 1 299 ? -0.275 -18.484 -1.32 1 94.12 299 GLN A N 1
ATOM 2332 C CA . GLN A 1 299 ? -0.754 -18.422 0.056 1 94.12 299 GLN A CA 1
ATOM 2333 C C . GLN A 1 299 ? 0.404 -18.516 1.046 1 94.12 299 GLN A C 1
ATOM 2335 O O . GLN A 1 299 ? 0.214 -18.328 2.25 1 94.12 299 GLN A O 1
ATOM 2340 N N . GLY A 1 300 ? 1.565 -18.938 0.531 1 92.62 300 GLY A N 1
ATOM 2341 C CA . GLY A 1 300 ? 2.736 -19.031 1.387 1 92.62 300 GLY A CA 1
ATOM 2342 C C . GLY A 1 300 ? 2.924 -20.406 1.987 1 92.62 300 GLY A C 1
ATOM 2343 O O . GLY A 1 300 ? 3.666 -20.578 2.959 1 92.62 300 GLY A O 1
ATOM 2344 N N . ILE A 1 301 ? 2.234 -21.328 1.477 1 95.44 301 ILE A N 1
ATOM 2345 C CA . ILE A 1 301 ? 2.322 -22.688 1.99 1 95.44 301 ILE A CA 1
ATOM 2346 C C . ILE A 1 301 ? 2.631 -23.656 0.847 1 95.44 301 ILE A C 1
ATOM 2348 O O . ILE A 1 301 ? 2.41 -23.328 -0.323 1 95.44 301 ILE A O 1
ATOM 2352 N N . PRO A 1 302 ? 3.115 -24.875 1.206 1 96.25 302 PRO A N 1
ATOM 2353 C CA . PRO A 1 302 ? 3.449 -25.844 0.156 1 96.25 302 PRO A CA 1
ATOM 2354 C C . PRO A 1 302 ? 2.221 -26.328 -0.609 1 96.25 302 PRO A C 1
ATOM 2356 O O . PRO A 1 302 ? 1.166 -26.547 -0.011 1 96.25 302 PRO A O 1
ATOM 2359 N N . LEU A 1 303 ? 2.428 -26.453 -1.889 1 97.62 303 LEU A N 1
ATOM 2360 C CA . LEU A 1 303 ? 1.386 -26.984 -2.762 1 97.62 303 LEU A CA 1
ATOM 2361 C C . LEU A 1 303 ? 1.319 -28.5 -2.668 1 97.62 303 LEU A C 1
ATOM 2363 O O . LEU A 1 303 ? 2.336 -29.156 -2.43 1 97.62 303 LEU A O 1
ATOM 2367 N N . THR A 1 304 ? 0.169 -29.016 -2.828 1 97.44 304 THR A N 1
ATOM 2368 C CA . THR A 1 304 ? -0.097 -30.453 -2.861 1 97.44 304 THR A CA 1
ATOM 2369 C C . THR A 1 304 ? -0.509 -30.891 -4.262 1 97.44 304 THR A C 1
ATOM 2371 O O . THR A 1 304 ? -1.452 -30.344 -4.84 1 97.44 304 THR A O 1
ATOM 2374 N N . ALA A 1 305 ? 0.201 -31.922 -4.793 1 97.19 305 ALA A N 1
ATOM 2375 C CA . ALA A 1 305 ? -0.059 -32.406 -6.145 1 97.19 305 ALA A CA 1
ATOM 2376 C C . ALA A 1 305 ? -1.52 -32.812 -6.309 1 97.19 305 ALA A C 1
ATOM 2378 O O . ALA A 1 305 ? -2.061 -33.562 -5.484 1 97.19 305 ALA A O 1
ATOM 2379 N N . MET A 1 306 ? -2.141 -32.281 -7.332 1 97 306 MET A N 1
ATOM 2380 C CA . MET A 1 306 ? -3.496 -32.625 -7.758 1 97 306 MET A CA 1
ATOM 2381 C C . MET A 1 306 ? -4.523 -32.125 -6.742 1 97 306 MET A C 1
ATOM 2383 O O . MET A 1 306 ? -5.691 -32.531 -6.805 1 97 306 MET A O 1
ATOM 2387 N N . ALA A 1 307 ? -4.125 -31.297 -5.797 1 98.06 307 ALA A N 1
ATOM 2388 C CA . ALA A 1 307 ? -5.051 -30.844 -4.766 1 98.06 307 ALA A CA 1
ATOM 2389 C C . ALA A 1 307 ? -4.926 -29.328 -4.547 1 98.06 307 ALA A C 1
ATOM 2391 O O . ALA A 1 307 ? -5.754 -28.734 -3.859 1 98.06 307 ALA A O 1
ATOM 2392 N N . SER A 1 308 ? -3.898 -28.766 -5.066 1 98.56 308 SER A N 1
ATOM 2393 C CA . SER A 1 308 ? -3.732 -27.312 -5.051 1 98.56 308 SER A CA 1
ATOM 2394 C C . SER A 1 308 ? -3.996 -26.719 -6.426 1 98.56 308 SER A C 1
ATOM 2396 O O . SER A 1 308 ? -3.623 -27.297 -7.445 1 98.56 308 SER A O 1
ATOM 2398 N N . MET A 1 309 ? -4.609 -25.547 -6.375 1 98.38 309 MET A N 1
ATOM 2399 C CA . MET A 1 309 ? -4.953 -24.891 -7.629 1 98.38 309 MET A CA 1
ATOM 2400 C C . MET A 1 309 ? -4.633 -23.406 -7.562 1 98.38 309 MET A C 1
ATOM 2402 O O . MET A 1 309 ? -4.852 -22.766 -6.535 1 98.38 309 MET A O 1
ATOM 2406 N N . ALA A 1 310 ? -4.043 -22.938 -8.656 1 97.75 310 ALA A N 1
ATOM 2407 C CA . ALA A 1 310 ? -3.938 -21.484 -8.836 1 97.75 310 ALA A CA 1
ATOM 2408 C C . ALA A 1 310 ? -5.262 -20.891 -9.297 1 97.75 310 ALA A C 1
ATOM 2410 O O . ALA A 1 310 ? -5.953 -21.469 -10.133 1 97.75 310 ALA A O 1
ATOM 2411 N N . VAL A 1 311 ? -5.605 -19.734 -8.727 1 97 311 VAL A N 1
ATOM 2412 C CA . VAL A 1 311 ? -6.871 -19.078 -9.039 1 97 311 VAL A CA 1
ATOM 2413 C C . VAL A 1 311 ? -6.641 -17.578 -9.219 1 97 311 VAL A C 1
ATOM 2415 O O . VAL A 1 311 ? -5.516 -17.094 -9.062 1 97 311 VAL A O 1
ATOM 2418 N N . ASP A 1 312 ? -7.695 -16.953 -9.688 1 92.5 312 ASP A N 1
ATOM 2419 C CA . ASP A 1 312 ? -7.73 -15.484 -9.672 1 92.5 312 ASP A CA 1
ATOM 2420 C C . ASP A 1 312 ? -8.141 -14.961 -8.297 1 92.5 312 ASP A C 1
ATOM 2422 O O . ASP A 1 312 ? -9.305 -15.094 -7.902 1 92.5 312 ASP A O 1
ATOM 2426 N N . PRO A 1 313 ? -7.199 -14.312 -7.613 1 90.88 313 PRO A N 1
ATOM 2427 C CA . PRO A 1 313 ? -7.484 -13.938 -6.223 1 90.88 313 PRO A CA 1
ATOM 2428 C C . PRO A 1 313 ? -8.469 -12.781 -6.117 1 90.88 313 PRO A C 1
ATOM 2430 O O . PRO A 1 313 ? -8.953 -12.477 -5.023 1 90.88 313 PRO A O 1
ATOM 2433 N N . ARG A 1 314 ? -8.812 -12.133 -7.145 1 86.69 314 ARG A N 1
ATOM 2434 C CA . ARG A 1 314 ? -9.859 -11.117 -7.125 1 86.69 314 ARG A CA 1
ATOM 2435 C C . ARG A 1 314 ? -11.227 -11.734 -6.84 1 86.69 314 ARG A C 1
ATOM 2437 O O . ARG A 1 314 ? -12.148 -11.047 -6.395 1 86.69 314 ARG A O 1
ATOM 2444 N N . TYR A 1 315 ? -11.234 -13.086 -7.113 1 88.69 315 TYR A N 1
ATOM 2445 C CA . TYR A 1 315 ? -12.531 -13.742 -7.012 1 88.69 315 TYR A CA 1
ATOM 2446 C C . TYR A 1 315 ? -12.516 -14.82 -5.934 1 88.69 315 TYR A C 1
ATOM 2448 O O . TYR A 1 315 ? -13.555 -15.164 -5.371 1 88.69 315 TYR A O 1
ATOM 2456 N N . HIS A 1 316 ? -11.383 -15.438 -5.738 1 93.44 316 HIS A N 1
ATOM 2457 C CA . HIS A 1 316 ? -11.289 -16.578 -4.828 1 93.44 316 HIS A CA 1
ATOM 2458 C C . HIS A 1 316 ? -10.32 -16.281 -3.688 1 93.44 316 HIS A C 1
ATOM 2460 O O . HIS A 1 316 ? -9.18 -15.883 -3.924 1 93.44 316 HIS A O 1
ATOM 2466 N N . ALA A 1 317 ? -10.758 -16.562 -2.457 1 94.38 317 ALA A N 1
ATOM 2467 C CA . ALA A 1 317 ? -9.859 -16.438 -1.314 1 94.38 317 ALA A CA 1
ATOM 2468 C C . ALA A 1 317 ? -8.875 -17.609 -1.276 1 94.38 317 ALA A C 1
ATOM 2470 O O . ALA A 1 317 ? -9.25 -18.75 -1.531 1 94.38 317 ALA A O 1
ATOM 2471 N N . TYR A 1 318 ? -7.617 -17.297 -0.925 1 96 318 TYR A N 1
ATOM 2472 C CA . TYR A 1 318 ? -6.66 -18.391 -0.728 1 96 318 TYR A CA 1
ATOM 2473 C C . TYR A 1 318 ? -7.105 -19.312 0.401 1 96 318 TYR A C 1
ATOM 2475 O O . TYR A 1 318 ? -7.566 -18.844 1.445 1 96 318 TYR A O 1
ATOM 2483 N N . GLY A 1 319 ? -6.977 -20.531 0.115 1 97.69 319 GLY A N 1
ATOM 2484 C CA . GLY A 1 319 ? -7.34 -21.547 1.092 1 97.69 319 GLY A CA 1
ATOM 2485 C C . GLY A 1 319 ? -8.734 -22.109 0.88 1 97.69 319 GLY A C 1
ATOM 2486 O O . GLY A 1 319 ? -9.078 -23.156 1.433 1 97.69 319 GLY A O 1
ATOM 2487 N N . ALA A 1 320 ? -9.508 -21.484 0.103 1 97.69 320 ALA A N 1
ATOM 2488 C CA . ALA A 1 320 ? -10.883 -21.922 -0.102 1 97.69 320 ALA A CA 1
ATOM 2489 C C . ALA A 1 320 ? -10.93 -23.25 -0.854 1 97.69 320 ALA A C 1
ATOM 2491 O O . ALA A 1 320 ? -10.266 -23.422 -1.879 1 97.69 320 ALA A O 1
ATOM 2492 N N . PRO A 1 321 ? -11.734 -24.172 -0.318 1 98.44 321 PRO A N 1
ATOM 2493 C CA . PRO A 1 321 ? -11.969 -25.391 -1.09 1 98.44 321 PRO A CA 1
ATOM 2494 C C . PRO A 1 321 ? -12.875 -25.172 -2.299 1 98.44 321 PRO A C 1
ATOM 2496 O O . PRO A 1 321 ? -13.875 -24.453 -2.199 1 98.44 321 PRO A O 1
ATOM 2499 N N . ILE A 1 322 ? -12.492 -25.766 -3.396 1 98.31 322 ILE A N 1
ATOM 2500 C CA . ILE A 1 322 ? -13.258 -25.672 -4.637 1 98.31 322 ILE A CA 1
ATOM 2501 C C . ILE A 1 322 ? -13.445 -27.062 -5.23 1 98.31 322 ILE A C 1
ATOM 2503 O O . ILE A 1 322 ? -12.477 -27.734 -5.574 1 98.31 322 ILE A O 1
ATOM 2507 N N . PHE A 1 323 ? -14.703 -27.484 -5.289 1 98.44 323 PHE A N 1
ATOM 2508 C CA . PHE A 1 323 ? -15 -28.688 -6.039 1 98.44 323 PHE A CA 1
ATOM 2509 C C . PHE A 1 323 ? -15 -28.422 -7.539 1 98.44 323 PHE A C 1
ATOM 2511 O O . PHE A 1 323 ? -15.594 -27.438 -7.996 1 98.44 323 PHE A O 1
ATOM 2518 N N . ILE A 1 324 ? -14.25 -29.297 -8.266 1 98.19 324 ILE A N 1
ATOM 2519 C CA . ILE A 1 324 ? -14.156 -29.047 -9.703 1 98.19 324 ILE A CA 1
ATOM 2520 C C . ILE A 1 324 ? -14.625 -30.281 -10.469 1 98.19 324 ILE A C 1
ATOM 2522 O O . ILE A 1 324 ? -14.438 -31.406 -10.016 1 98.19 324 ILE A O 1
ATOM 2526 N N . ASP A 1 325 ? -15.32 -30.031 -11.539 1 97.38 325 ASP A N 1
ATOM 2527 C CA . ASP A 1 325 ? -15.711 -31.031 -12.531 1 97.38 325 ASP A CA 1
ATOM 2528 C C . ASP A 1 325 ? -15.086 -30.719 -13.891 1 97.38 325 ASP A C 1
ATOM 2530 O O . ASP A 1 325 ? -15.414 -29.703 -14.523 1 97.38 325 ASP A O 1
ATOM 2534 N N . THR A 1 326 ? -14.148 -31.609 -14.289 1 97.94 326 THR A N 1
ATOM 2535 C CA . THR A 1 326 ? -13.383 -31.391 -15.516 1 97.94 326 THR A CA 1
ATOM 2536 C C . THR A 1 326 ? -12.797 -32.719 -16.016 1 97.94 326 THR A C 1
ATOM 2538 O O . THR A 1 326 ? -13.297 -33.781 -15.688 1 97.94 326 THR A O 1
ATOM 2541 N N . LYS A 1 327 ? -11.906 -32.625 -16.938 1 97.38 327 LYS A N 1
ATOM 2542 C CA . LYS A 1 327 ? -11.062 -33.719 -17.375 1 97.38 327 LYS A CA 1
ATOM 2543 C C . LYS A 1 327 ? -9.594 -33.438 -17.125 1 97.38 327 LYS A C 1
ATOM 2545 O O . LYS A 1 327 ? -9.164 -32.281 -17.172 1 97.38 327 LYS A O 1
ATOM 2550 N N . VAL A 1 328 ? -8.898 -34.531 -16.781 1 97 328 VAL A N 1
ATOM 2551 C CA . VAL A 1 328 ? -7.465 -34.375 -16.562 1 97 328 VAL A CA 1
ATOM 2552 C C . VAL A 1 328 ? -6.699 -35.438 -17.359 1 97 328 VAL A C 1
ATOM 2554 O O . VAL A 1 328 ? -7.141 -36.562 -17.453 1 97 328 VAL A O 1
ATOM 2557 N N . PRO A 1 329 ? -5.535 -35 -17.859 1 95.94 329 PRO A N 1
ATOM 2558 C CA . PRO A 1 329 ? -4.703 -36 -18.547 1 95.94 329 PRO A CA 1
ATOM 2559 C C . PRO A 1 329 ? -4.23 -37.125 -17.625 1 95.94 329 PRO A C 1
ATOM 2561 O O . PRO A 1 329 ? -3.711 -36.844 -16.531 1 95.94 329 PRO A O 1
ATOM 2564 N N . ALA A 1 330 ? -4.359 -38.344 -18.078 1 94 330 ALA A N 1
ATOM 2565 C CA . ALA A 1 330 ? -3.879 -39.469 -17.312 1 94 330 ALA A CA 1
ATOM 2566 C C . ALA A 1 330 ? -2.379 -39.688 -17.5 1 94 330 ALA A C 1
ATOM 2568 O O . ALA A 1 330 ? -1.682 -40.125 -16.578 1 94 330 ALA A O 1
ATOM 2569 N N . THR A 1 331 ? -1.95 -39.5 -18.641 1 93.62 331 THR A N 1
ATOM 2570 C CA . THR A 1 331 ? -0.546 -39.594 -19.031 1 93.62 331 THR A CA 1
ATOM 2571 C C . THR A 1 331 ? -0.127 -38.406 -19.891 1 93.62 331 THR A C 1
ATOM 2573 O O . THR A 1 331 ? -0.976 -37.688 -20.422 1 93.62 331 THR A O 1
ATOM 2576 N N . PRO A 1 332 ? 1.158 -38.188 -19.938 1 89.19 332 PRO A N 1
ATOM 2577 C CA . PRO A 1 332 ? 1.619 -37.125 -20.828 1 89.19 332 PRO A CA 1
ATOM 2578 C C . PRO A 1 332 ? 1.094 -37.281 -22.266 1 89.19 332 PRO A C 1
ATOM 2580 O O . PRO A 1 332 ? 1.102 -38.375 -22.812 1 89.19 332 PRO A O 1
ATOM 2583 N N . GLY A 1 333 ? 0.641 -36.188 -22.828 1 86.56 333 GLY A N 1
ATOM 2584 C CA . GLY A 1 333 ? 0.142 -36.219 -24.188 1 86.56 333 GLY A CA 1
ATOM 2585 C C . GLY A 1 333 ? -1.313 -36.625 -24.281 1 86.56 333 GLY A C 1
ATOM 2586 O O . GLY A 1 333 ? -1.892 -36.625 -25.375 1 86.56 333 GLY A O 1
ATOM 2587 N N . ASP A 1 334 ? -1.929 -36.938 -23.188 1 91.5 334 ASP A N 1
ATOM 2588 C CA . ASP A 1 334 ? -3.344 -37.281 -23.156 1 91.5 334 ASP A CA 1
ATOM 2589 C C . ASP A 1 334 ? -4.227 -36.062 -23.219 1 91.5 334 ASP A C 1
ATOM 2591 O O . ASP A 1 334 ? -4.676 -35.562 -22.188 1 91.5 334 ASP A O 1
ATOM 2595 N N . TRP A 1 335 ? -4.641 -35.625 -24.438 1 89.5 335 TRP A N 1
ATOM 2596 C CA . TRP A 1 335 ? -5.387 -34.375 -24.641 1 89.5 335 TRP A CA 1
ATOM 2597 C C . TRP A 1 335 ? -6.879 -34.594 -24.391 1 89.5 335 TRP A C 1
ATOM 2599 O O . TRP A 1 335 ? -7.629 -33.625 -24.219 1 89.5 335 TRP A O 1
ATOM 2609 N N . ARG A 1 336 ? -7.316 -35.719 -24.484 1 93 336 ARG A N 1
ATOM 2610 C CA . ARG A 1 336 ? -8.727 -36.031 -24.25 1 93 336 ARG A CA 1
ATOM 2611 C C . ARG A 1 336 ? -9.039 -36 -22.75 1 93 336 ARG A C 1
ATOM 2613 O O . ARG A 1 336 ? -10.109 -35.531 -22.344 1 93 336 ARG A O 1
ATOM 2620 N N . GLY A 1 337 ? -8.055 -36.531 -22 1 94.88 337 GLY A N 1
ATOM 2621 C CA . GLY A 1 337 ? -8.203 -36.562 -20.547 1 94.88 337 GLY A CA 1
ATOM 2622 C C . GLY A 1 337 ? -9.25 -37.531 -20.062 1 94.88 337 GLY A C 1
ATOM 2623 O O . GLY A 1 337 ? -9.922 -38.188 -20.875 1 94.88 337 GLY A O 1
ATOM 2624 N N . ARG A 1 338 ? -9.336 -37.688 -18.781 1 95.88 338 ARG A N 1
ATOM 2625 C CA . ARG A 1 338 ? -10.352 -38.469 -18.062 1 95.88 338 ARG A CA 1
ATOM 2626 C C . ARG A 1 338 ? -11.094 -37.594 -17.062 1 95.88 338 ARG A C 1
ATOM 2628 O O . ARG A 1 338 ? -10.562 -36.594 -16.578 1 95.88 338 ARG A O 1
ATOM 2635 N N . GLU A 1 339 ? -12.312 -38.125 -16.812 1 96.06 339 GLU A N 1
ATOM 2636 C CA . GLU A 1 339 ? -13.133 -37.375 -15.867 1 96.06 339 GLU A CA 1
ATOM 2637 C C . GLU A 1 339 ? -12.406 -37.188 -14.539 1 96.06 339 GLU A C 1
ATOM 2639 O O . GLU A 1 339 ? -11.789 -38.125 -14.023 1 96.06 339 GLU A O 1
ATOM 2644 N N . PHE A 1 340 ? -12.43 -36 -14.094 1 96.38 340 PHE A N 1
ATOM 2645 C CA . PHE A 1 340 ? -11.828 -35.625 -12.82 1 96.38 340 PHE A CA 1
ATOM 2646 C C . PHE A 1 340 ? -12.773 -34.75 -12.016 1 96.38 340 PHE A C 1
ATOM 2648 O O . PHE A 1 340 ? -12.984 -33.594 -12.352 1 96.38 340 PHE A O 1
ATOM 2655 N N . ARG A 1 341 ? -13.359 -35.344 -11.086 1 97.12 341 ARG A N 1
ATOM 2656 C CA . ARG A 1 341 ? -14.242 -34.688 -10.117 1 97.12 341 ARG A CA 1
ATOM 2657 C C . ARG A 1 341 ? -13.656 -34.781 -8.711 1 97.12 341 ARG A C 1
ATOM 2659 O O . ARG A 1 341 ? -13.617 -35.844 -8.109 1 97.12 341 ARG A O 1
ATOM 2666 N N . ASN A 1 342 ? -13.156 -33.625 -8.258 1 97 342 ASN A N 1
ATOM 2667 C CA . ASN A 1 342 ? -12.359 -33.656 -7.031 1 97 342 ASN A CA 1
ATOM 2668 C C . ASN A 1 342 ? -12.438 -32.344 -6.289 1 97 342 ASN A C 1
ATOM 2670 O O . ASN A 1 342 ? -12.875 -31.328 -6.848 1 97 342 ASN A O 1
ATOM 2674 N N . LEU A 1 343 ? -12.102 -32.469 -5.02 1 98 343 LEU A N 1
ATOM 2675 C CA . LEU A 1 343 ? -11.969 -31.266 -4.184 1 98 343 LEU A CA 1
ATOM 2676 C C . LEU A 1 343 ? -10.523 -30.781 -4.16 1 98 343 LEU A C 1
ATOM 2678 O O . LEU A 1 343 ? -9.617 -31.516 -3.801 1 98 343 LEU A O 1
ATOM 2682 N N . VAL A 1 344 ? -10.32 -29.484 -4.59 1 98.44 344 VAL A N 1
ATOM 2683 C CA . VAL A 1 344 ? -9 -28.859 -4.578 1 98.44 344 VAL A CA 1
ATOM 2684 C C . VAL A 1 344 ? -9.047 -27.578 -3.754 1 98.44 344 VAL A C 1
ATOM 2686 O O . VAL A 1 344 ? -10.125 -27.078 -3.42 1 98.44 344 VAL A O 1
ATOM 2689 N N . ILE A 1 345 ? -7.875 -27.109 -3.367 1 98.62 345 ILE A N 1
ATOM 2690 C CA . ILE A 1 345 ? -7.781 -25.922 -2.518 1 98.62 345 ILE A CA 1
ATOM 2691 C C . ILE A 1 345 ? -7.109 -24.781 -3.287 1 98.62 345 ILE A C 1
ATOM 2693 O O . ILE A 1 345 ? -6.07 -24.984 -3.922 1 98.62 345 ILE A O 1
ATOM 2697 N N . ALA A 1 346 ? -7.715 -23.578 -3.295 1 98.44 346 ALA A N 1
ATOM 2698 C CA . ALA A 1 346 ? -7.133 -22.375 -3.896 1 98.44 346 ALA A CA 1
ATOM 2699 C C . ALA A 1 346 ? -5.91 -21.906 -3.117 1 98.44 346 ALA A C 1
ATOM 2701 O O . ALA A 1 346 ? -6.039 -21.281 -2.064 1 98.44 346 ALA A O 1
ATOM 2702 N N . GLN A 1 347 ? -4.688 -22.156 -3.672 1 98.25 347 GLN A N 1
ATOM 2703 C CA . GLN A 1 347 ? -3.516 -21.906 -2.84 1 98.25 347 GLN A CA 1
ATOM 2704 C C . GLN A 1 347 ? -2.432 -21.172 -3.629 1 98.25 347 GLN A C 1
ATOM 2706 O O . GLN A 1 347 ? -1.349 -20.906 -3.105 1 98.25 347 GLN A O 1
ATOM 2711 N N . ASP A 1 348 ? -2.732 -20.875 -4.887 1 96.81 348 ASP A N 1
ATOM 2712 C CA . ASP A 1 348 ? -1.751 -20.203 -5.738 1 96.81 348 ASP A CA 1
ATOM 2713 C C . ASP A 1 348 ? -2.432 -19.266 -6.727 1 96.81 348 ASP A C 1
ATOM 2715 O O . ASP A 1 348 ? -3.66 -19.156 -6.754 1 96.81 348 ASP A O 1
ATOM 2719 N N . THR A 1 349 ? -1.571 -18.453 -7.398 1 93.06 349 THR A N 1
ATOM 2720 C CA . THR A 1 349 ? -2.004 -17.578 -8.469 1 93.06 349 THR A CA 1
ATOM 2721 C C . THR A 1 349 ? -0.932 -17.469 -9.555 1 93.06 349 THR A C 1
ATOM 2723 O O . THR A 1 349 ? 0.223 -17.844 -9.328 1 93.06 349 THR A O 1
ATOM 2726 N N . GLY A 1 350 ? -1.372 -17.078 -10.695 1 86.62 350 GLY A N 1
ATOM 2727 C CA . GLY A 1 350 ? -0.474 -16.844 -11.812 1 86.62 350 GLY A CA 1
ATOM 2728 C C . GLY A 1 350 ? -0.914 -15.68 -12.688 1 86.62 350 GLY A C 1
ATOM 2729 O O . GLY A 1 350 ? -2.102 -15.359 -12.75 1 86.62 350 GLY A O 1
ATOM 2730 N N . GLY A 1 351 ? 0.043 -15.102 -13.375 1 79.38 351 GLY A N 1
ATOM 2731 C CA . GLY A 1 351 ? -0.199 -13.93 -14.211 1 79.38 351 GLY A CA 1
ATOM 2732 C C . GLY A 1 351 ? -1.236 -14.172 -15.289 1 79.38 351 GLY A C 1
ATOM 2733 O O . GLY A 1 351 ? -1.95 -13.242 -15.688 1 79.38 351 GLY A O 1
ATOM 2734 N N . ALA A 1 352 ? -1.326 -15.391 -15.695 1 82 352 ALA A N 1
ATOM 2735 C CA . ALA A 1 352 ? -2.236 -15.711 -16.797 1 82 352 ALA A CA 1
ATOM 2736 C C . ALA A 1 352 ? -3.582 -16.188 -16.266 1 82 352 ALA A C 1
ATOM 2738 O O . ALA A 1 352 ? -4.516 -16.422 -17.031 1 82 352 ALA A O 1
ATOM 2739 N N . ILE A 1 353 ? -3.668 -16.422 -14.977 1 90.56 353 ILE A N 1
ATOM 2740 C CA . ILE A 1 353 ? -4.867 -16.984 -14.375 1 90.56 353 ILE A CA 1
ATOM 2741 C C . ILE A 1 353 ? -5.836 -15.859 -14 1 90.56 353 ILE A C 1
ATOM 2743 O O . ILE A 1 353 ? -5.848 -15.398 -12.859 1 90.56 353 ILE A O 1
ATOM 2747 N N . LYS A 1 354 ? -6.695 -15.523 -15.039 1 87.06 354 LYS A N 1
ATOM 2748 C CA . LYS A 1 354 ? -7.617 -14.398 -14.883 1 87.06 354 LYS A CA 1
ATOM 2749 C C . LYS A 1 354 ? -9.055 -14.828 -15.148 1 87.06 354 LYS A C 1
ATOM 2751 O O . LYS A 1 354 ? -9.367 -15.383 -16.203 1 87.06 354 LYS A O 1
ATOM 2756 N N . GLY A 1 355 ? -9.906 -14.594 -14.195 1 88.62 355 GLY A N 1
ATOM 2757 C CA . GLY A 1 355 ? -11.305 -14.945 -14.32 1 88.62 355 GLY A CA 1
ATOM 2758 C C . GLY A 1 355 ? -11.789 -15.883 -13.227 1 88.62 355 GLY A C 1
ATOM 2759 O O . GLY A 1 355 ? -10.992 -16.641 -12.664 1 88.62 355 GLY A O 1
ATOM 2760 N N . ILE A 1 356 ? -13.039 -15.891 -13 1 91 356 ILE A N 1
ATOM 2761 C CA . ILE A 1 356 ? -13.602 -16.625 -11.867 1 91 356 ILE A CA 1
ATOM 2762 C C . ILE A 1 356 ? -13.594 -18.125 -12.164 1 91 356 ILE A C 1
ATOM 2764 O O . ILE A 1 356 ? -13.484 -18.938 -11.25 1 91 356 ILE A O 1
ATOM 2768 N N . LEU A 1 357 ? -13.734 -18.484 -13.461 1 95 357 LEU A N 1
ATOM 2769 C CA . LEU A 1 357 ? -13.672 -19.891 -13.844 1 95 357 LEU A CA 1
ATOM 2770 C C . LEU A 1 357 ? -12.367 -20.188 -14.578 1 95 357 LEU A C 1
ATOM 2772 O O . LEU A 1 357 ? -12.359 -20.953 -15.539 1 95 357 LEU A O 1
ATOM 2776 N N . ARG A 1 358 ? -11.367 -19.5 -14.219 1 95.38 358 ARG A N 1
ATOM 2777 C CA . ARG A 1 358 ? -10.008 -19.766 -14.664 1 95.38 358 ARG A CA 1
ATOM 2778 C C . ARG A 1 358 ? -9.164 -20.359 -13.539 1 95.38 358 ARG A C 1
ATOM 2780 O O . ARG A 1 358 ? -9.172 -19.859 -12.422 1 95.38 358 ARG A O 1
ATOM 2787 N N . GLY A 1 359 ? -8.477 -21.531 -13.859 1 96.88 359 GLY A N 1
ATOM 2788 C CA . GLY A 1 359 ? -7.602 -22.156 -12.875 1 96.88 359 GLY A CA 1
ATOM 2789 C C . GLY A 1 359 ? -6.406 -22.859 -13.492 1 96.88 359 GLY A C 1
ATOM 2790 O O . GLY A 1 359 ? -6.324 -22.984 -14.719 1 96.88 359 GLY A O 1
ATOM 2791 N N . ASP A 1 360 ? -5.496 -23.156 -12.617 1 97.38 360 ASP A N 1
ATOM 2792 C CA . ASP A 1 360 ? -4.324 -23.953 -12.953 1 97.38 360 ASP A CA 1
ATOM 2793 C C . ASP A 1 360 ? -4.055 -25.016 -11.875 1 97.38 360 ASP A C 1
ATOM 2795 O O . ASP A 1 360 ? -3.756 -24.672 -10.734 1 97.38 360 ASP A O 1
ATOM 2799 N N . LEU A 1 361 ? -4.234 -26.234 -12.289 1 98.12 361 LEU A N 1
ATOM 2800 C CA . LEU A 1 361 ? -4.074 -27.328 -11.344 1 98.12 361 LEU A CA 1
ATOM 2801 C C . LEU A 1 361 ? -2.607 -27.719 -11.195 1 98.12 361 LEU A C 1
ATOM 2803 O O . LEU A 1 361 ? -1.893 -27.859 -12.188 1 98.12 361 LEU A O 1
ATOM 2807 N N . PHE A 1 362 ? -2.152 -27.922 -9.906 1 98 362 PHE A N 1
ATOM 2808 C CA . PHE A 1 362 ? -0.776 -28.328 -9.664 1 98 362 PHE A CA 1
ATOM 2809 C C . PHE A 1 362 ? -0.639 -29.844 -9.805 1 98 362 PHE A C 1
ATOM 2811 O O . PHE A 1 362 ? -1.192 -30.609 -9.008 1 98 362 PHE A O 1
ATOM 2818 N N . PHE A 1 363 ? 0.215 -30.234 -10.742 1 97.12 363 PHE A N 1
ATOM 2819 C CA . PHE A 1 363 ? 0.316 -31.656 -11.055 1 97.12 363 PHE A CA 1
ATOM 2820 C C . PHE A 1 363 ? 1.423 -32.312 -10.242 1 97.12 363 PHE A C 1
ATOM 2822 O O . PHE A 1 363 ? 1.517 -33.531 -10.188 1 97.12 363 PHE A O 1
ATOM 2829 N N . GLY A 1 364 ? 2.191 -31.547 -9.547 1 96.81 364 GLY A N 1
ATOM 2830 C CA . GLY A 1 364 ? 3.301 -32.094 -8.781 1 96.81 364 GLY A CA 1
ATOM 2831 C C . GLY A 1 364 ? 4.656 -31.766 -9.383 1 96.81 364 GLY A C 1
ATOM 2832 O O . GLY A 1 364 ? 4.82 -30.75 -10.047 1 96.81 364 GLY A O 1
ATOM 2833 N N . SER A 1 365 ? 5.645 -32.594 -9.023 1 95.62 365 SER A N 1
ATOM 2834 C CA . SER A 1 365 ? 7.012 -32.344 -9.461 1 95.62 365 SER A CA 1
ATOM 2835 C C . SER A 1 365 ? 7.5 -33.438 -10.398 1 95.62 365 SER A C 1
ATOM 2837 O O . SER A 1 365 ? 7.074 -34.594 -10.289 1 95.62 365 SER A O 1
ATOM 2839 N N . GLY A 1 366 ? 8.344 -33.031 -11.367 1 92.56 366 GLY A N 1
ATOM 2840 C CA . GLY A 1 366 ? 9.023 -34.031 -12.188 1 92.56 366 GLY A CA 1
ATOM 2841 C C . GLY A 1 366 ? 8.445 -34.156 -13.586 1 92.56 366 GLY A C 1
ATOM 2842 O O . GLY A 1 366 ? 7.473 -33.469 -13.922 1 92.56 366 GLY A O 1
ATOM 2843 N N . ASP A 1 367 ? 9.023 -35.031 -14.367 1 89.06 367 ASP A N 1
ATOM 2844 C CA . ASP A 1 367 ? 8.75 -35.125 -15.797 1 89.06 367 ASP A CA 1
ATOM 2845 C C . ASP A 1 367 ? 7.332 -35.625 -16.062 1 89.06 367 ASP A C 1
ATOM 2847 O O . ASP A 1 367 ? 6.652 -35.156 -16.969 1 89.06 367 ASP A O 1
ATOM 2851 N N . ASP A 1 368 ? 7.004 -36.562 -15.281 1 92.62 368 ASP A N 1
ATOM 2852 C CA . ASP A 1 368 ? 5.656 -37.094 -15.469 1 92.62 368 ASP A CA 1
ATOM 2853 C C . ASP A 1 368 ? 4.609 -36 -15.211 1 92.62 368 ASP A C 1
ATOM 2855 O O . ASP A 1 368 ? 3.697 -35.812 -16.016 1 92.62 368 ASP A O 1
ATOM 2859 N N . ALA A 1 369 ? 4.77 -35.312 -14.109 1 94.88 369 ALA A N 1
ATOM 2860 C CA . ALA A 1 369 ? 3.875 -34.219 -13.773 1 94.88 369 ALA A CA 1
ATOM 2861 C C . ALA A 1 369 ? 3.881 -33.156 -14.867 1 94.88 369 ALA A C 1
ATOM 2863 O O . ALA A 1 369 ? 2.826 -32.656 -15.258 1 94.88 369 ALA A O 1
ATOM 2864 N N . GLY A 1 370 ? 5.043 -32.844 -15.383 1 92.69 370 GLY A N 1
ATOM 2865 C CA . GLY A 1 370 ? 5.184 -31.859 -16.438 1 92.69 370 GLY A CA 1
ATOM 2866 C C . GLY A 1 370 ? 4.473 -32.25 -17.719 1 92.69 370 GLY A C 1
ATOM 2867 O O . GLY A 1 370 ? 3.814 -31.422 -18.344 1 92.69 370 GLY A O 1
ATOM 2868 N N . GLY A 1 371 ? 4.68 -33.469 -18.109 1 89.31 371 GLY A N 1
ATOM 2869 C CA . GLY A 1 371 ? 4.012 -33.938 -19.297 1 89.31 371 GLY A CA 1
ATOM 2870 C C . GLY A 1 371 ? 2.498 -33.906 -19.203 1 89.31 371 GLY A C 1
ATOM 2871 O O . GLY A 1 371 ? 1.825 -33.5 -20.156 1 89.31 371 GLY A O 1
ATOM 2872 N N . ARG A 1 372 ? 1.965 -34.25 -18.062 1 93.19 372 ARG A N 1
ATOM 2873 C CA . ARG A 1 372 ? 0.522 -34.188 -17.859 1 93.19 372 ARG A CA 1
ATOM 2874 C C . ARG A 1 372 ? 0.035 -32.719 -17.828 1 93.19 372 ARG A C 1
ATOM 2876 O O . ARG A 1 372 ? -0.969 -32.406 -18.453 1 93.19 372 ARG A O 1
ATOM 2883 N N . ALA A 1 373 ? 0.769 -31.953 -17.141 1 94 373 ALA A N 1
ATOM 2884 C CA . ALA A 1 373 ? 0.41 -30.531 -17.062 1 94 373 ALA A CA 1
ATOM 2885 C C . ALA A 1 373 ? 0.372 -29.891 -18.438 1 94 373 ALA A C 1
ATOM 2887 O O . ALA A 1 373 ? -0.517 -29.094 -18.734 1 94 373 ALA A O 1
ATOM 2888 N N . ALA A 1 374 ? 1.272 -30.219 -19.297 1 86.56 374 ALA A N 1
ATOM 2889 C CA . ALA A 1 374 ? 1.397 -29.641 -20.625 1 86.56 374 ALA A CA 1
ATOM 2890 C C . ALA A 1 374 ? 0.171 -29.969 -21.484 1 86.56 374 ALA A C 1
ATOM 2892 O O . ALA A 1 374 ? -0.187 -29.188 -22.375 1 86.56 374 ALA A O 1
ATOM 2893 N N . SER A 1 375 ? -0.474 -31.031 -21.156 1 90.06 375 SER A N 1
ATOM 2894 C CA . SER A 1 375 ? -1.62 -31.469 -21.953 1 90.06 375 SER A CA 1
ATOM 2895 C C . SER A 1 375 ? -2.934 -31.078 -21.281 1 90.06 375 SER A C 1
ATOM 2897 O O . SER A 1 375 ? -4.012 -31.438 -21.766 1 90.06 375 SER A O 1
ATOM 2899 N N . MET A 1 376 ? -2.852 -30.375 -20.234 1 93.75 376 MET A N 1
ATOM 2900 C CA . MET A 1 376 ? -4.047 -30.016 -19.484 1 93.75 376 MET A CA 1
ATOM 2901 C C . MET A 1 376 ? -4.664 -28.734 -20.031 1 93.75 376 MET A C 1
ATOM 2903 O O . MET A 1 376 ? -4.074 -27.656 -19.922 1 93.75 376 MET A O 1
ATOM 2907 N N . ASN A 1 377 ? -5.781 -28.828 -20.641 1 92.19 377 ASN A N 1
ATOM 2908 C CA . ASN A 1 377 ? -6.562 -27.719 -21.172 1 92.19 377 ASN A CA 1
ATOM 2909 C C . ASN A 1 377 ? -8.023 -28.109 -21.375 1 92.19 377 ASN A C 1
ATOM 2911 O O . ASN A 1 377 ? -8.383 -28.641 -22.422 1 92.19 377 ASN A O 1
ATOM 2915 N N . HIS A 1 378 ? -8.812 -27.844 -20.391 1 96.31 378 HIS A N 1
ATOM 2916 C CA . HIS A 1 378 ? -10.211 -28.266 -20.453 1 96.31 378 HIS A CA 1
ATOM 2917 C C . HIS A 1 378 ? -11.117 -27.25 -19.75 1 96.31 378 HIS A C 1
ATOM 2919 O O . HIS A 1 378 ? -10.656 -26.484 -18.906 1 96.31 378 HIS A O 1
ATOM 2925 N N . ASP A 1 379 ? -12.359 -27.266 -20.141 1 96.19 379 ASP A N 1
ATOM 2926 C CA . ASP A 1 379 ? -13.367 -26.516 -19.391 1 96.19 379 ASP A CA 1
ATOM 2927 C C . ASP A 1 379 ? -13.516 -27.062 -17.984 1 96.19 379 ASP A C 1
ATOM 2929 O O . ASP A 1 379 ? -13.125 -28.203 -17.703 1 96.19 379 ASP A O 1
ATOM 2933 N N . VAL A 1 380 ? -14.094 -26.25 -17.156 1 97.25 380 VAL A N 1
ATOM 2934 C CA . VAL A 1 380 ? -14.234 -26.672 -15.766 1 97.25 380 VAL A CA 1
ATOM 2935 C C . VAL A 1 380 ? -15.484 -26.047 -15.156 1 97.25 380 VAL A C 1
ATOM 2937 O O . VAL A 1 380 ? -15.812 -24.891 -15.445 1 97.25 380 VAL A O 1
ATOM 2940 N N . ALA A 1 381 ? -16.203 -26.828 -14.461 1 96.38 381 ALA A N 1
ATOM 2941 C CA . ALA A 1 381 ? -17.203 -26.328 -13.523 1 96.38 381 ALA A CA 1
ATOM 2942 C C . ALA A 1 381 ? -16.641 -26.234 -12.109 1 96.38 381 ALA A C 1
ATOM 2944 O O . ALA A 1 381 ? -15.867 -27.094 -11.695 1 96.38 381 ALA A O 1
ATOM 2945 N N . MET A 1 382 ? -17.078 -25.172 -11.398 1 96.94 382 MET A N 1
ATOM 2946 C CA . MET A 1 382 ? -16.531 -24.969 -10.055 1 96.94 382 MET A CA 1
ATOM 2947 C C . MET A 1 382 ? -17.656 -24.719 -9.055 1 96.94 382 MET A C 1
ATOM 2949 O O . MET A 1 382 ? -18.625 -24.016 -9.359 1 96.94 382 MET A O 1
ATOM 2953 N N . TRP A 1 383 ? -17.547 -25.297 -7.922 1 97.06 383 TRP A N 1
ATOM 2954 C CA . TRP A 1 383 ? -18.297 -24.984 -6.711 1 97.06 383 TRP A CA 1
ATOM 2955 C C . TRP A 1 383 ? -17.359 -24.547 -5.586 1 97.06 383 TRP A C 1
ATOM 2957 O O . TRP A 1 383 ? -16.547 -25.328 -5.109 1 97.06 383 TRP A O 1
ATOM 2967 N N . VAL A 1 384 ? -17.5 -23.344 -5.18 1 96.81 384 VAL A N 1
ATOM 2968 C CA . VAL A 1 384 ? -16.703 -22.922 -4.023 1 96.81 384 VAL A CA 1
ATOM 2969 C C . VAL A 1 384 ? -17.438 -23.297 -2.736 1 96.81 384 VAL A C 1
ATOM 2971 O O . VAL A 1 384 ? -18.656 -23.141 -2.635 1 96.81 384 VAL A O 1
ATOM 2974 N N . LEU A 1 385 ? -16.688 -23.906 -1.786 1 97.56 385 LEU A N 1
ATOM 2975 C CA . LEU A 1 385 ? -17.25 -24.234 -0.482 1 97.56 385 LEU A CA 1
ATOM 2976 C C . LEU A 1 385 ? -17 -23.109 0.516 1 97.56 385 LEU A C 1
ATOM 2978 O O . LEU A 1 385 ? -15.859 -22.781 0.829 1 97.56 385 LEU A O 1
ATOM 2982 N N . LEU A 1 386 ? -18.125 -22.562 1.028 1 96.12 386 LEU A N 1
ATOM 2983 C CA . LEU A 1 386 ? -18.016 -21.484 2.012 1 96.12 386 LEU A CA 1
ATOM 2984 C C . LEU A 1 386 ? -18.484 -21.969 3.385 1 96.12 386 LEU A C 1
ATOM 2986 O O . LEU A 1 386 ? -19.438 -22.734 3.488 1 96.12 386 LEU A O 1
ATOM 2990 N N . PRO A 1 387 ? -17.719 -21.516 4.406 1 96.38 387 PRO A N 1
ATOM 2991 C CA . PRO A 1 387 ? -18.203 -21.875 5.746 1 96.38 387 PRO A CA 1
ATOM 2992 C C . PRO A 1 387 ? -19.688 -21.547 5.949 1 96.38 387 PRO A C 1
ATOM 2994 O O . PRO A 1 387 ? -20.172 -20.547 5.434 1 96.38 387 PRO A O 1
ATOM 2997 N N . LYS A 1 388 ? -20.328 -22.375 6.672 1 93.81 388 LYS A N 1
ATOM 2998 C CA . LYS A 1 388 ? -21.766 -22.203 6.887 1 93.81 388 LYS A CA 1
ATOM 2999 C C . LYS A 1 388 ? -22.078 -20.844 7.496 1 93.81 388 LYS A C 1
ATOM 3001 O O . LYS A 1 388 ? -23.109 -20.25 7.203 1 93.81 388 LYS A O 1
ATOM 3006 N N . SER A 1 389 ? -21.203 -20.344 8.344 1 91 389 SER A N 1
ATOM 3007 C CA . SER A 1 389 ? -21.406 -19.016 8.922 1 91 389 SER A CA 1
ATOM 3008 C C . SER A 1 389 ? -21.406 -17.953 7.84 1 91 389 SER A C 1
ATOM 3010 O O . SER A 1 389 ? -22.203 -17 7.906 1 91 389 SER A O 1
ATOM 3012 N N . VAL A 1 390 ? -20.562 -18.094 6.898 1 88.44 390 VAL A N 1
ATOM 3013 C CA . VAL A 1 390 ? -20.484 -17.156 5.781 1 88.44 390 VAL A CA 1
ATOM 3014 C C . VAL A 1 390 ? -21.719 -17.312 4.895 1 88.44 390 VAL A C 1
ATOM 3016 O O . VAL A 1 390 ? -22.328 -16.312 4.492 1 88.44 390 VAL A O 1
ATOM 3019 N N . ALA A 1 391 ? -22.078 -18.531 4.645 1 86.88 391 ALA A N 1
ATOM 3020 C CA . ALA A 1 391 ? -23.25 -18.812 3.82 1 86.88 391 ALA A CA 1
ATOM 3021 C C . ALA A 1 391 ? -24.5 -18.219 4.43 1 86.88 391 ALA A C 1
ATOM 3023 O O . ALA A 1 391 ? -25.344 -17.672 3.717 1 86.88 391 ALA A O 1
ATOM 3024 N N . SER A 1 392 ? -24.625 -18.328 5.672 1 82.88 392 SER A N 1
ATOM 3025 C CA . SER A 1 392 ? -25.766 -17.766 6.375 1 82.88 392 SER A CA 1
ATOM 3026 C C . SER A 1 392 ? -25.828 -16.25 6.238 1 82.88 392 SER A C 1
ATOM 3028 O O . SER A 1 392 ? -26.891 -15.68 6.035 1 82.88 392 SER A O 1
ATOM 3030 N N . ALA A 1 393 ? -24.672 -15.688 6.375 1 74.31 393 ALA A N 1
ATOM 3031 C CA . ALA A 1 393 ? -24.609 -14.234 6.25 1 74.31 393 ALA A CA 1
ATOM 3032 C C . ALA A 1 393 ? -24.984 -13.789 4.84 1 74.31 393 ALA A C 1
ATOM 3034 O O . ALA A 1 393 ? -25.641 -12.766 4.668 1 74.31 393 ALA A O 1
ATOM 3035 N N . MET A 1 394 ? -24.562 -14.531 3.902 1 73.12 394 MET A N 1
ATOM 3036 C CA . MET A 1 394 ? -24.859 -14.219 2.508 1 73.12 394 MET A CA 1
ATOM 3037 C C . MET A 1 394 ? -26.359 -14.336 2.236 1 73.12 394 MET A C 1
ATOM 3039 O O . MET A 1 394 ? -26.922 -13.516 1.515 1 73.12 394 MET A O 1
ATOM 3043 N N . THR A 1 395 ? -26.922 -15.344 2.74 1 67.06 395 THR A N 1
ATOM 3044 C CA . THR A 1 395 ? -28.359 -15.555 2.596 1 67.06 395 THR A CA 1
ATOM 3045 C C . THR A 1 395 ? -29.141 -14.406 3.234 1 67.06 395 THR A C 1
ATOM 3047 O O . THR A 1 395 ? -30.094 -13.906 2.652 1 67.06 395 THR A O 1
ATOM 3050 N N . GLU A 1 396 ? -28.656 -14.016 4.328 1 61.34 396 GLU A N 1
ATOM 3051 C CA . GLU A 1 396 ? -29.312 -12.922 5.035 1 61.34 396 GLU A CA 1
ATOM 3052 C C . GLU A 1 396 ? -29.188 -11.617 4.258 1 61.34 396 GLU A C 1
ATOM 3054 O O . GLU A 1 396 ? -30.156 -10.852 4.168 1 61.34 396 GLU A O 1
ATOM 3059 N N . ALA A 1 397 ? -28.031 -11.461 3.689 1 57.34 397 ALA A N 1
ATOM 3060 C CA . ALA A 1 397 ? -27.812 -10.242 2.91 1 57.34 397 ALA A CA 1
ATOM 3061 C C . ALA A 1 397 ? -28.703 -10.211 1.675 1 57.34 397 ALA A C 1
ATOM 3063 O O . ALA A 1 397 ? -29.234 -9.164 1.312 1 57.34 397 ALA A O 1
ATOM 3064 N N . GLN A 1 398 ? -28.875 -11.289 1.063 1 54.84 398 GLN A N 1
ATOM 3065 C CA . GLN A 1 398 ? -29.719 -11.398 -0.123 1 54.84 398 GLN A CA 1
ATOM 3066 C C . GLN A 1 398 ? -31.188 -11.188 0.226 1 54.84 398 GLN A C 1
ATOM 3068 O O . GLN A 1 398 ? -31.922 -10.531 -0.515 1 54.84 398 GLN A O 1
ATOM 3073 N N . LEU A 1 399 ? -31.516 -11.781 1.273 1 45.59 399 LEU A N 1
ATOM 3074 C CA . LEU A 1 399 ? -32.875 -11.633 1.749 1 45.59 399 LEU A CA 1
ATOM 3075 C C . LEU A 1 399 ? -33.188 -10.172 2.047 1 45.59 399 LEU A C 1
ATOM 3077 O O . LEU A 1 399 ? -34.312 -9.695 1.748 1 45.59 399 LEU A O 1
ATOM 3081 N N . LEU A 1 400 ? -32.25 -9.562 2.477 1 41.41 400 LEU A N 1
ATOM 3082 C CA . LEU A 1 400 ? -32.438 -8.141 2.785 1 41.41 400 LEU A CA 1
ATOM 3083 C C . LEU A 1 400 ? -32.531 -7.316 1.507 1 41.41 400 LEU A C 1
ATOM 3085 O O . LEU A 1 400 ? -33.312 -6.387 1.419 1 41.41 400 LEU A O 1
ATOM 3089 N N . ALA A 1 401 ? -31.766 -7.703 0.487 1 50.09 401 ALA A N 1
ATOM 3090 C CA . ALA A 1 401 ? -31.797 -7.008 -0.796 1 50.09 401 ALA A CA 1
ATOM 3091 C C . ALA A 1 401 ? -33.125 -7.234 -1.52 1 50.09 401 ALA A C 1
ATOM 3093 O O . ALA A 1 401 ? -33.688 -6.301 -2.086 1 50.09 401 ALA A O 1
ATOM 3094 N N . ASP A 1 402 ? -33.625 -8.461 -1.541 1 47.69 402 ASP A N 1
ATOM 3095 C CA . ASP A 1 402 ? -34.875 -8.828 -2.189 1 47.69 402 ASP A CA 1
ATOM 3096 C C . ASP A 1 402 ? -36.062 -8.156 -1.502 1 47.69 402 ASP A C 1
ATOM 3098 O O . ASP A 1 402 ? -37.031 -7.77 -2.16 1 47.69 402 ASP A O 1
ATOM 3102 N N . SER A 1 403 ? -35.906 -8.07 -0.341 1 43.09 403 SER A N 1
ATOM 3103 C CA . SER A 1 403 ? -36.969 -7.426 0.422 1 43.09 403 SER A CA 1
ATOM 3104 C C . SER A 1 403 ? -37 -5.918 0.187 1 43.09 403 SER A C 1
ATOM 3106 O O . SER A 1 403 ? -38.062 -5.285 0.251 1 43.09 403 SER A O 1
ATOM 3108 N N . ALA A 1 404 ? -35.844 -5.461 -0.19 1 42.88 404 ALA A N 1
ATOM 3109 C CA . ALA A 1 404 ? -35.781 -4.035 -0.491 1 42.88 404 ALA A CA 1
ATOM 3110 C C . ALA A 1 404 ? -36.312 -3.738 -1.887 1 42.88 404 ALA A C 1
ATOM 3112 O O . ALA A 1 404 ? -36.906 -2.678 -2.119 1 42.88 404 ALA A O 1
ATOM 3113 N N . ASP A 1 405 ? -36.25 -4.547 -2.9 1 41.78 405 ASP A N 1
ATOM 3114 C CA . ASP A 1 405 ? -36.719 -4.41 -4.27 1 41.78 405 ASP A CA 1
ATOM 3115 C C . ASP A 1 405 ? -38.219 -4.77 -4.363 1 41.78 405 ASP A C 1
ATOM 3117 O O . ASP A 1 405 ? -38.875 -4.434 -5.344 1 41.78 405 ASP A O 1
ATOM 3121 N N . GLY A 1 406 ? -38.781 -5.508 -3.582 1 35.16 406 GLY A N 1
ATOM 3122 C CA . GLY A 1 406 ? -40.219 -5.754 -3.592 1 35.16 406 GLY A CA 1
ATOM 3123 C C . GLY A 1 406 ? -41 -4.742 -2.781 1 35.16 406 GLY A C 1
ATOM 3124 O O . GLY A 1 406 ? -40.469 -4.125 -1.861 1 35.16 406 GLY A O 1
ATOM 3125 N N . MET B 1 1 ? -74.938 -5.348 -27.688 1 24.58 1 MET B N 1
ATOM 3126 C CA . MET B 1 1 ? -74.875 -4.574 -26.453 1 24.58 1 MET B CA 1
ATOM 3127 C C . MET B 1 1 ? -73.5 -4.832 -25.766 1 24.58 1 MET B C 1
ATOM 3129 O O . MET B 1 1 ? -73.188 -5.977 -25.469 1 24.58 1 MET B O 1
ATOM 3133 N N . SER B 1 2 ? -72.5 -3.963 -26.062 1 28.19 2 SER B N 1
ATOM 3134 C CA . SER B 1 2 ? -71.062 -4.008 -25.938 1 28.19 2 SER B CA 1
ATOM 3135 C C . SER B 1 2 ? -70.625 -3.906 -24.484 1 28.19 2 SER B C 1
ATOM 3137 O O . SER B 1 2 ? -71 -2.975 -23.766 1 28.19 2 SER B O 1
ATOM 3139 N N . PRO B 1 3 ? -70.562 -5.074 -23.812 1 34.75 3 PRO B N 1
ATOM 3140 C CA . PRO B 1 3 ? -70.438 -4.871 -22.359 1 34.75 3 PRO B CA 1
ATOM 3141 C C . PRO B 1 3 ? -69.312 -3.877 -22 1 34.75 3 PRO B C 1
ATOM 3143 O O . PRO B 1 3 ? -68.375 -3.707 -22.75 1 34.75 3 PRO B O 1
ATOM 3146 N N . PRO B 1 4 ? -69.688 -2.85 -21.188 1 32.94 4 PRO B N 1
ATOM 3147 C CA . PRO B 1 4 ? -68.812 -1.735 -20.797 1 32.94 4 PRO B CA 1
ATOM 3148 C C . PRO B 1 4 ? -67.562 -2.197 -20.078 1 32.94 4 PRO B C 1
ATOM 3150 O O . PRO B 1 4 ? -67.625 -3.164 -19.312 1 32.94 4 PRO B O 1
ATOM 3153 N N . GLU B 1 5 ? -66.438 -2.088 -20.812 1 28.69 5 GLU B N 1
ATOM 3154 C CA . GLU B 1 5 ? -65.062 -2.465 -20.375 1 28.69 5 GLU B CA 1
ATOM 3155 C C . GLU B 1 5 ? -64.688 -1.749 -19.094 1 28.69 5 GLU B C 1
ATOM 3157 O O . GLU B 1 5 ? -64.562 -0.521 -19.062 1 28.69 5 GLU B O 1
ATOM 3162 N N . THR B 1 6 ? -65.375 -2.156 -17.953 1 29.66 6 THR B N 1
ATOM 3163 C CA . THR B 1 6 ? -65.062 -1.464 -16.703 1 29.66 6 THR B CA 1
ATOM 3164 C C . THR B 1 6 ? -63.562 -1.444 -16.438 1 29.66 6 THR B C 1
ATOM 3166 O O . THR B 1 6 ? -62.906 -2.492 -16.438 1 29.66 6 THR B O 1
ATOM 3169 N N . GLY B 1 7 ? -62.875 -0.342 -16.828 1 26.28 7 GLY B N 1
ATOM 3170 C CA . GLY B 1 7 ? -61.469 0.059 -16.656 1 26.28 7 GLY B CA 1
ATOM 3171 C C . GLY B 1 7 ? -61 -0.004 -15.211 1 26.28 7 GLY B C 1
ATOM 3172 O O . GLY B 1 7 ? -61.531 0.71 -14.352 1 26.28 7 GLY B O 1
ATOM 3173 N N . VAL B 1 8 ? -60.75 -1.211 -14.641 1 30.39 8 VAL B N 1
ATOM 3174 C CA . VAL B 1 8 ? -60.344 -1.27 -13.25 1 30.39 8 VAL B CA 1
ATOM 3175 C C . VAL B 1 8 ? -59.094 -0.382 -13.055 1 30.39 8 VAL B C 1
ATOM 3177 O O . VAL B 1 8 ? -58.094 -0.552 -13.734 1 30.39 8 VAL B O 1
ATOM 3180 N N . PRO B 1 9 ? -59.344 0.889 -12.625 1 27.11 9 PRO B N 1
ATOM 3181 C CA . PRO B 1 9 ? -58.188 1.785 -12.461 1 27.11 9 PRO B CA 1
ATOM 3182 C C . PRO B 1 9 ? -57.125 1.234 -11.5 1 27.11 9 PRO B C 1
ATOM 3184 O O . PRO B 1 9 ? -57.469 0.852 -10.375 1 27.11 9 PRO B O 1
ATOM 3187 N N . ASN B 1 10 ? -56.219 0.442 -11.977 1 24.06 10 ASN B N 1
ATOM 3188 C CA . ASN B 1 10 ? -55.125 -0.094 -11.156 1 24.06 10 ASN B CA 1
ATOM 3189 C C . ASN B 1 10 ? -54.375 1.014 -10.406 1 24.06 10 ASN B C 1
ATOM 3191 O O . ASN B 1 10 ? -53.625 1.774 -11.008 1 24.06 10 ASN B O 1
ATOM 3195 N N . THR B 1 11 ? -55.125 1.71 -9.508 1 25.3 11 THR B N 1
ATOM 3196 C CA . THR B 1 11 ? -54.469 2.723 -8.688 1 25.3 11 THR B CA 1
ATOM 3197 C C . THR B 1 11 ? -53.25 2.135 -7.977 1 25.3 11 THR B C 1
ATOM 3199 O O . THR B 1 11 ? -53.406 1.28 -7.098 1 25.3 11 THR B O 1
ATOM 3202 N N . GLN B 1 12 ? -52.25 1.916 -8.758 1 24.19 12 GLN B N 1
ATOM 3203 C CA . GLN B 1 12 ? -50.969 1.502 -8.203 1 24.19 12 GLN B CA 1
ATOM 3204 C C . GLN B 1 12 ? -50.562 2.365 -7.008 1 24.19 12 GLN B C 1
ATOM 3206 O O . GLN B 1 12 ? -50.438 3.584 -7.133 1 24.19 12 GLN B O 1
ATOM 3211 N N . ALA B 1 13 ? -51.094 1.938 -5.809 1 25.98 13 ALA B N 1
ATOM 3212 C CA . ALA B 1 13 ? -50.75 2.574 -4.539 1 25.98 13 ALA B CA 1
ATOM 3213 C C . ALA B 1 13 ? -49.25 2.898 -4.473 1 25.98 13 ALA B C 1
ATOM 3215 O O . ALA B 1 13 ? -48.406 1.998 -4.535 1 25.98 13 ALA B O 1
ATOM 3216 N N . THR B 1 14 ? -48.938 4.07 -4.992 1 24.58 14 THR B N 1
ATOM 3217 C CA . THR B 1 14 ? -47.625 4.691 -4.801 1 24.58 14 THR B CA 1
ATOM 3218 C C . THR B 1 14 ? -47.281 4.816 -3.314 1 24.58 14 THR B C 1
ATOM 3220 O O . THR B 1 14 ? -47.906 5.602 -2.602 1 24.58 14 THR B O 1
ATOM 3223 N N . THR B 1 15 ? -47.219 3.691 -2.615 1 23.38 15 THR B N 1
ATOM 3224 C CA . THR B 1 15 ? -46.906 3.869 -1.201 1 23.38 15 THR B CA 1
ATOM 3225 C C . THR B 1 15 ? -45.719 4.809 -1.027 1 23.38 15 THR B C 1
ATOM 3227 O O . THR B 1 15 ? -44.625 4.531 -1.522 1 23.38 15 THR B O 1
ATOM 3230 N N . VAL B 1 16 ? -46.094 6.078 -0.852 1 24.72 16 VAL B N 1
ATOM 3231 C CA . VAL B 1 16 ? -45.156 7.129 -0.419 1 24.72 16 VAL B CA 1
ATOM 3232 C C . VAL B 1 16 ? -44.531 6.746 0.916 1 24.72 16 VAL B C 1
ATOM 3234 O O . VAL B 1 16 ? -45.219 6.621 1.927 1 24.72 16 VAL B O 1
ATOM 3237 N N . ILE B 1 17 ? -43.719 5.812 0.886 1 23 17 ILE B N 1
ATOM 3238 C CA . ILE B 1 17 ? -43 5.602 2.145 1 23 17 ILE B CA 1
ATOM 3239 C C . ILE B 1 17 ? -42.406 6.922 2.641 1 23 17 ILE B C 1
ATOM 3241 O O . ILE B 1 17 ? -41.625 7.551 1.953 1 23 17 ILE B O 1
ATOM 3245 N N . THR B 1 18 ? -43.312 7.68 3.234 1 25.61 18 THR B N 1
ATOM 3246 C CA . THR B 1 18 ? -42.938 8.891 3.961 1 25.61 18 THR B CA 1
ATOM 3247 C C . THR B 1 18 ? -41.75 8.633 4.871 1 25.61 18 THR B C 1
ATOM 3249 O O . THR B 1 18 ? -41.781 7.719 5.703 1 25.61 18 THR B O 1
ATOM 3252 N N . GLY B 1 19 ? -40.594 8.852 4.344 1 26.34 19 GLY B N 1
ATOM 3253 C CA . GLY B 1 19 ? -39.281 8.805 4.969 1 26.34 19 GLY B CA 1
ATOM 3254 C C . GLY B 1 19 ? -39.25 9.375 6.375 1 26.34 19 GLY B C 1
ATOM 3255 O O . GLY B 1 19 ? -40.062 10.242 6.703 1 26.34 19 GLY B O 1
ATOM 3256 N N . PRO B 1 20 ? -39.094 8.523 7.371 1 28 20 PRO B N 1
ATOM 3257 C CA . PRO B 1 20 ? -39.188 9.078 8.727 1 28 20 PRO B CA 1
ATOM 3258 C C . PRO B 1 20 ? -38.594 10.477 8.828 1 28 20 PRO B C 1
ATOM 3260 O O . PRO B 1 20 ? -37.719 10.836 8.047 1 28 20 PRO B O 1
ATOM 3263 N N . LYS B 1 21 ? -39.281 11.492 9.219 1 29.09 21 LYS B N 1
ATOM 3264 C CA . LYS B 1 21 ? -39.062 12.898 9.539 1 29.09 21 LYS B CA 1
ATOM 3265 C C . LYS B 1 21 ? -37.812 13.07 10.398 1 29.09 21 LYS B C 1
ATOM 3267 O O . LYS B 1 21 ? -37.406 14.195 10.719 1 29.09 21 LYS B O 1
ATOM 3272 N N . ASN B 1 22 ? -37.562 12.125 11.375 1 26.31 22 ASN B N 1
ATOM 3273 C CA . ASN B 1 22 ? -36.625 12.508 12.422 1 26.31 22 ASN B CA 1
ATOM 3274 C C . ASN B 1 22 ? -35.188 12.367 11.953 1 26.31 22 ASN B C 1
ATOM 3276 O O . ASN B 1 22 ? -34.844 11.438 11.219 1 26.31 22 ASN B O 1
ATOM 3280 N N . PRO B 1 23 ? -34.375 13.352 12.125 1 29.41 23 PRO B N 1
ATOM 3281 C CA . PRO B 1 23 ? -32.969 13.406 11.727 1 29.41 23 PRO B CA 1
ATOM 3282 C C . PRO B 1 23 ? -32.156 12.227 12.266 1 29.41 23 PRO B C 1
ATOM 3284 O O . PRO B 1 23 ? -32.312 11.875 13.445 1 29.41 23 PRO B O 1
ATOM 3287 N N . VAL B 1 24 ? -32.031 11.188 11.547 1 32.59 24 VAL B N 1
ATOM 3288 C CA . VAL B 1 24 ? -31.375 9.93 11.883 1 32.59 24 VAL B CA 1
ATOM 3289 C C . VAL B 1 24 ? -29.906 10.195 12.242 1 32.59 24 VAL B C 1
ATOM 3291 O O . VAL B 1 24 ? -29.172 10.812 11.469 1 32.59 24 VAL B O 1
ATOM 3294 N N . GLU B 1 25 ? -29.516 10.07 13.555 1 36.62 25 GLU B N 1
ATOM 3295 C CA . GLU B 1 25 ? -28.172 10.078 14.109 1 36.62 25 GLU B CA 1
ATOM 3296 C C . GLU B 1 25 ? -27.328 8.945 13.539 1 36.62 25 GLU B C 1
ATOM 3298 O O . GLU B 1 25 ? -27.766 7.797 13.5 1 36.62 25 GLU B O 1
ATOM 3303 N N . LEU B 1 26 ? -26.406 9.234 12.719 1 42.09 26 LEU B N 1
ATOM 3304 C CA . LEU B 1 26 ? -25.453 8.234 12.242 1 42.09 26 LEU B CA 1
ATOM 3305 C C . LEU B 1 26 ? -24.547 7.777 13.367 1 42.09 26 LEU B C 1
ATOM 3307 O O . LEU B 1 26 ? -23.828 8.586 13.961 1 42.09 26 LEU B O 1
ATOM 3311 N N . GLN B 1 27 ? -24.969 6.656 14.023 1 41.19 27 GLN B N 1
ATOM 3312 C CA . GLN B 1 27 ? -24.047 6.074 14.984 1 41.19 27 GLN B CA 1
ATOM 3313 C C . GLN B 1 27 ? -22.922 5.32 14.281 1 41.19 27 GLN B C 1
ATOM 3315 O O . GLN B 1 27 ? -23.172 4.52 13.383 1 41.19 27 GLN B O 1
ATOM 3320 N N . THR B 1 28 ? -21.828 5.988 14.312 1 45.56 28 THR B N 1
ATOM 3321 C CA . THR B 1 28 ? -20.703 5.254 13.742 1 45.56 28 THR B CA 1
ATOM 3322 C C . THR B 1 28 ? -20.125 4.277 14.766 1 45.56 28 THR B C 1
ATOM 3324 O O . THR B 1 28 ? -20.281 4.469 15.969 1 45.56 28 THR B O 1
ATOM 3327 N N . ALA B 1 29 ? -19.781 3.188 14.383 1 44.53 29 ALA B N 1
ATOM 3328 C CA . ALA B 1 29 ? -19.094 2.227 15.25 1 44.53 29 ALA B CA 1
ATOM 3329 C C . ALA B 1 29 ? -17.906 2.871 15.945 1 44.53 29 ALA B C 1
ATOM 3331 O O . ALA B 1 29 ? -17.375 2.32 16.922 1 44.53 29 ALA B O 1
ATOM 3332 N N . SER B 1 30 ? -17.641 4.039 15.578 1 54.81 30 SER B N 1
ATOM 3333 C CA . SER B 1 30 ? -16.391 4.617 16.031 1 54.81 30 SER B CA 1
ATOM 3334 C C . SER B 1 30 ? -16.609 5.582 17.188 1 54.81 30 SER B C 1
ATOM 3336 O O . SER B 1 30 ? -15.773 6.445 17.469 1 54.81 30 SER B O 1
ATOM 3338 N N . GLY B 1 31 ? -17.781 5.508 17.984 1 63.88 31 GLY B N 1
ATOM 3339 C CA . GLY B 1 31 ? -17.953 6.23 19.234 1 63.88 31 GLY B CA 1
ATOM 3340 C C . GLY B 1 31 ? -18.391 7.672 19.031 1 63.88 31 GLY B C 1
ATOM 3341 O O . GLY B 1 31 ? -18.047 8.547 19.828 1 63.88 31 GLY B O 1
ATOM 3342 N N . TYR B 1 32 ? -18.922 8.031 17.844 1 75.81 32 TYR B N 1
ATOM 3343 C CA . TYR B 1 32 ? -19.484 9.359 17.625 1 75.81 32 TYR B CA 1
ATOM 3344 C C . TYR B 1 32 ? -20.766 9.297 16.812 1 75.81 32 TYR B C 1
ATOM 3346 O O . TYR B 1 32 ? -21.062 8.273 16.188 1 75.81 32 TYR B O 1
ATOM 3354 N N . SER B 1 33 ? -21.562 10.281 17 1 80.81 33 SER B N 1
ATOM 3355 C CA . SER B 1 33 ? -22.766 10.414 16.172 1 80.81 33 SER B CA 1
ATOM 3356 C C . SER B 1 33 ? -22.75 11.719 15.383 1 80.81 33 SER B C 1
ATOM 3358 O O . SER B 1 33 ? -22.078 12.68 15.773 1 80.81 33 SER B O 1
ATOM 3360 N N . MET B 1 34 ? -23.312 11.703 14.258 1 84.69 34 MET B N 1
ATOM 3361 C CA . MET B 1 34 ? -23.547 12.891 13.438 1 84.69 34 MET B CA 1
ATOM 3362 C C . MET B 1 34 ? -25.031 13.172 13.281 1 84.69 34 MET B C 1
ATOM 3364 O O . MET B 1 34 ? -25.797 12.312 12.828 1 84.69 34 MET B O 1
ATOM 3368 N N . VAL B 1 35 ? -25.438 14.391 13.68 1 85.69 35 VAL B N 1
ATOM 3369 C CA . VAL B 1 35 ? -26.844 14.766 13.695 1 85.69 35 VAL B CA 1
ATOM 3370 C C . VAL B 1 35 ? -27.109 15.836 12.633 1 85.69 35 VAL B C 1
ATOM 3372 O O . VAL B 1 35 ? -26.531 16.922 12.672 1 85.69 35 VAL B O 1
ATOM 3375 N N . PRO B 1 36 ? -27.953 15.516 11.664 1 89.44 36 PRO B N 1
ATOM 3376 C CA . PRO B 1 36 ? -28.266 16.547 10.68 1 89.44 36 PRO B CA 1
ATOM 3377 C C . PRO B 1 36 ? -28.906 17.797 11.305 1 89.44 36 PRO B C 1
ATOM 3379 O O . PRO B 1 36 ? -29.719 17.672 12.219 1 89.44 36 PRO B O 1
ATOM 3382 N N . LYS B 1 37 ? -28.484 18.938 10.867 1 93.25 37 LYS B N 1
ATOM 3383 C CA . LYS B 1 37 ? -29 20.219 11.32 1 93.25 37 LYS B CA 1
ATOM 3384 C C . LYS B 1 37 ? -29.344 21.125 10.133 1 93.25 37 LYS B C 1
ATOM 3386 O O . LYS B 1 37 ? -29 20.812 8.992 1 93.25 37 LYS B O 1
ATOM 3391 N N . SER B 1 38 ? -30.141 22.141 10.445 1 94.81 38 SER B N 1
ATOM 3392 C CA . SER B 1 38 ? -30.328 23.219 9.477 1 94.81 38 SER B CA 1
ATOM 3393 C C . SER B 1 38 ? -29.297 24.328 9.664 1 94.81 38 SER B C 1
ATOM 3395 O O . SER B 1 38 ? -28.672 24.422 10.727 1 94.81 38 SER B O 1
ATOM 3397 N N . PHE B 1 39 ? -29.156 25.141 8.609 1 97 39 PHE B N 1
ATOM 3398 C CA . PHE B 1 39 ? -28.203 26.219 8.703 1 97 39 PHE B CA 1
ATOM 3399 C C . PHE B 1 39 ? -28.641 27.25 9.75 1 97 39 PHE B C 1
ATOM 3401 O O . PHE B 1 39 ? -27.797 27.938 10.336 1 97 39 PHE B O 1
ATOM 3408 N N . SER B 1 40 ? -29.906 27.312 9.984 1 94.94 40 SER B N 1
ATOM 3409 C CA . SER B 1 40 ? -30.406 28.203 11.016 1 94.94 40 SER B CA 1
ATOM 3410 C C . SER B 1 40 ? -30.016 27.734 12.406 1 94.94 40 SER B C 1
ATOM 3412 O O . SER B 1 40 ? -30.078 28.5 13.375 1 94.94 40 SER B O 1
ATOM 3414 N N . ASP B 1 41 ? -29.578 26.469 12.523 1 94.81 41 ASP B N 1
ATOM 3415 C CA . ASP B 1 41 ? -29.156 25.906 13.797 1 94.81 41 ASP B CA 1
ATOM 3416 C C . ASP B 1 41 ? -27.688 26.25 14.078 1 94.81 41 ASP B C 1
ATOM 3418 O O . ASP B 1 41 ? -27.219 26.062 15.195 1 94.81 41 ASP B O 1
ATOM 3422 N N . LEU B 1 42 ? -26.969 26.719 13.109 1 96.75 42 LEU B N 1
ATOM 3423 C CA . LEU B 1 42 ? -25.562 27.062 13.289 1 96.75 42 LEU B CA 1
ATOM 3424 C C . LEU B 1 42 ? -25.438 28.438 13.938 1 96.75 42 LEU B C 1
ATOM 3426 O O . LEU B 1 42 ? -25.984 29.422 13.438 1 96.75 42 LEU B O 1
ATOM 3430 N N . PRO B 1 43 ? -24.688 28.422 15.008 1 96 43 PRO B N 1
ATOM 3431 C CA . PRO B 1 43 ? -24.609 29.703 15.711 1 96 43 PRO B CA 1
ATOM 3432 C C . PRO B 1 43 ? -23.984 30.812 14.852 1 96 43 PRO B C 1
ATOM 3434 O O . PRO B 1 43 ? -22.828 30.672 14.414 1 96 43 PRO B O 1
ATOM 3437 N N . ALA B 1 44 ? -24.703 31.906 14.617 1 93.75 44 ALA B N 1
ATOM 3438 C CA . ALA B 1 44 ? -24.266 33.125 13.922 1 93.75 44 ALA B CA 1
ATOM 3439 C C . ALA B 1 44 ? -23.781 32.781 12.516 1 93.75 44 ALA B C 1
ATOM 3441 O O . ALA B 1 44 ? -22.781 33.344 12.055 1 93.75 44 ALA B O 1
ATOM 3442 N N . TRP B 1 45 ? -24.359 31.938 11.836 1 95.56 45 TRP B N 1
ATOM 3443 C CA . TRP B 1 45 ? -24 31.5 10.492 1 95.56 45 TRP B CA 1
ATOM 3444 C C . TRP B 1 45 ? -23.859 32.688 9.555 1 95.56 45 TRP B C 1
ATOM 3446 O O . TRP B 1 45 ? -22.922 32.75 8.758 1 95.56 45 TRP B O 1
ATOM 3456 N N . ARG B 1 46 ? -24.641 33.656 9.734 1 91.44 46 ARG B N 1
ATOM 3457 C CA . ARG B 1 46 ? -24.672 34.781 8.812 1 91.44 46 ARG B CA 1
ATOM 3458 C C . ARG B 1 46 ? -23.469 35.688 9.016 1 91.44 46 ARG B C 1
ATOM 3460 O O . ARG B 1 46 ? -23.188 36.531 8.164 1 91.44 46 ARG B O 1
ATOM 3467 N N . ASN B 1 47 ? -22.828 35.531 10.141 1 90.19 47 ASN B N 1
ATOM 3468 C CA . ASN B 1 47 ? -21.656 36.344 10.43 1 90.19 47 ASN B CA 1
ATOM 3469 C C . ASN B 1 47 ? -20.375 35.688 9.945 1 90.19 47 ASN B C 1
ATOM 3471 O O . ASN B 1 47 ? -19.281 36.219 10.133 1 90.19 47 ASN B O 1
ATOM 3475 N N . THR B 1 48 ? -20.516 34.562 9.336 1 87.94 48 THR B N 1
ATOM 3476 C CA . THR B 1 48 ? -19.375 33.812 8.812 1 87.94 48 THR B CA 1
ATOM 3477 C C . THR B 1 48 ? -18.609 34.656 7.789 1 87.94 48 THR B C 1
ATOM 3479 O O . THR B 1 48 ? -19.188 35.406 7.023 1 87.94 48 THR B O 1
ATOM 3482 N N . ASN B 1 49 ? -17.281 34.562 7.824 1 91.25 49 ASN B N 1
ATOM 3483 C CA . ASN B 1 49 ? -16.469 35.094 6.742 1 91.25 49 ASN B CA 1
ATOM 3484 C C . ASN B 1 49 ? -16.484 34.188 5.516 1 91.25 49 ASN B C 1
ATOM 3486 O O . ASN B 1 49 ? -15.547 33.406 5.297 1 91.25 49 ASN B O 1
ATOM 3490 N N . PHE B 1 50 ? -17.375 34.406 4.66 1 94.69 50 PHE B N 1
ATOM 3491 C CA . PHE B 1 50 ? -17.625 33.5 3.539 1 94.69 50 PHE B CA 1
ATOM 3492 C C . PHE B 1 50 ? -16.547 33.656 2.471 1 94.69 50 PHE B C 1
ATOM 3494 O O . PHE B 1 50 ? -16.25 32.719 1.744 1 94.69 50 PHE B O 1
ATOM 3501 N N . ASN B 1 51 ? -15.938 34.812 2.436 1 94.31 51 ASN B N 1
ATOM 3502 C CA . ASN B 1 51 ? -14.898 35.031 1.43 1 94.31 51 ASN B CA 1
ATOM 3503 C C . ASN B 1 51 ? -13.695 34.125 1.672 1 94.31 51 ASN B C 1
ATOM 3505 O O . ASN B 1 51 ? -13.172 33.5 0.736 1 94.31 51 ASN B O 1
ATOM 3509 N N . SER B 1 52 ? -13.289 34.031 2.885 1 93.81 52 SER B N 1
ATOM 3510 C CA . SER B 1 52 ? -12.156 33.156 3.211 1 93.81 52 SER B CA 1
ATOM 3511 C C . SER B 1 52 ? -12.508 31.688 2.992 1 93.81 52 SER B C 1
ATOM 3513 O O . SER B 1 52 ? -11.68 30.922 2.494 1 93.81 52 SER B O 1
ATOM 3515 N N . ALA B 1 53 ? -13.68 31.375 3.363 1 95.19 53 ALA B N 1
ATOM 3516 C CA . ALA B 1 53 ? -14.141 30 3.15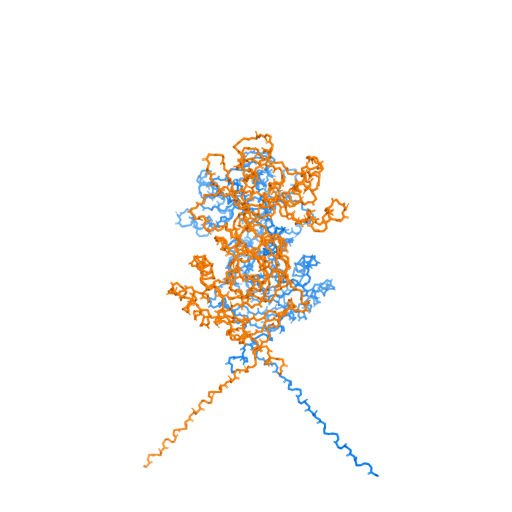8 1 95.19 53 ALA B CA 1
ATOM 3517 C C . ALA B 1 53 ? -14.172 29.656 1.673 1 95.19 53 ALA B C 1
ATOM 3519 O O . ALA B 1 53 ? -13.75 28.562 1.272 1 95.19 53 ALA B O 1
ATOM 3520 N N . ARG B 1 54 ? -14.656 30.594 0.91 1 97 54 ARG B N 1
ATOM 3521 C CA . ARG B 1 54 ? -14.711 30.391 -0.534 1 97 54 ARG B CA 1
ATOM 3522 C C . ARG B 1 54 ? -13.312 30.188 -1.11 1 97 54 ARG B C 1
ATOM 3524 O O . ARG B 1 54 ? -13.094 29.281 -1.913 1 97 54 ARG B O 1
ATOM 3531 N N . SER B 1 55 ? -12.477 31.047 -0.725 1 95.56 55 SER B N 1
ATOM 3532 C CA . SER B 1 55 ? -11.109 30.969 -1.239 1 95.56 55 SER B CA 1
ATOM 3533 C C . SER B 1 55 ? -10.484 29.625 -0.937 1 95.56 55 SER B C 1
ATOM 3535 O O . SER B 1 55 ? -9.891 28.984 -1.819 1 95.56 55 SER B O 1
ATOM 3537 N N . ALA B 1 56 ? -10.625 29.125 0.278 1 97.38 56 ALA B N 1
ATOM 3538 C CA . ALA B 1 56 ? -10.078 27.844 0.679 1 97.38 56 ALA B CA 1
ATOM 3539 C C . ALA B 1 56 ? -10.773 26.688 -0.047 1 97.38 56 ALA B C 1
ATOM 3541 O O . ALA B 1 56 ? -10.117 25.766 -0.539 1 97.38 56 ALA B O 1
ATOM 3542 N N . PHE B 1 57 ? -12.062 26.781 -0.144 1 98.12 57 PHE B N 1
ATOM 3543 C CA . PHE B 1 57 ? -12.836 25.719 -0.759 1 98.12 57 PHE B CA 1
ATOM 3544 C C . PHE B 1 57 ? -12.5 25.578 -2.238 1 98.12 57 PHE B C 1
ATOM 3546 O O . PHE B 1 57 ? -12.414 24.469 -2.762 1 98.12 57 PHE B O 1
ATOM 3553 N N . LEU B 1 58 ? -12.305 26.688 -2.891 1 97.38 58 LEU B N 1
ATOM 3554 C CA . LEU B 1 58 ? -11.969 26.672 -4.312 1 97.38 58 LEU B CA 1
ATOM 3555 C C . LEU B 1 58 ? -10.656 25.938 -4.562 1 97.38 58 LEU B C 1
ATOM 3557 O O . LEU B 1 58 ? -10.5 25.281 -5.59 1 97.38 58 LEU B O 1
ATOM 3561 N N . GLU B 1 59 ? -9.727 26.078 -3.619 1 96.56 59 GLU B N 1
ATOM 3562 C CA . GLU B 1 59 ? -8.484 25.312 -3.75 1 96.56 59 GLU B CA 1
ATOM 3563 C C . GLU B 1 59 ? -8.75 23.812 -3.736 1 96.56 59 GLU B C 1
ATOM 3565 O O . GLU B 1 59 ? -8.164 23.062 -4.52 1 96.56 59 GLU B O 1
ATOM 3570 N N . SER B 1 60 ? -9.633 23.359 -2.857 1 97.56 60 SER B N 1
ATOM 3571 C CA . SER B 1 60 ? -9.992 21.938 -2.791 1 97.56 60 SER B CA 1
ATOM 3572 C C . SER B 1 60 ? -10.68 21.484 -4.074 1 97.56 60 SER B C 1
ATOM 3574 O O . SER B 1 60 ? -10.422 20.391 -4.566 1 97.56 60 SER B O 1
ATOM 3576 N N . CYS B 1 61 ? -11.508 22.391 -4.648 1 97.25 61 CYS B N 1
ATOM 3577 C CA . CYS B 1 61 ? -12.203 22.078 -5.895 1 97.25 61 CYS B CA 1
ATOM 3578 C C . CYS B 1 61 ? -11.211 21.812 -7.02 1 97.25 61 CYS B C 1
ATOM 3580 O O . CYS B 1 61 ? -11.422 20.906 -7.832 1 97.25 61 CYS B O 1
ATOM 3582 N N . GLN B 1 62 ? -10.203 22.547 -7 1 94.88 62 GLN B N 1
ATOM 3583 C CA . GLN B 1 62 ? -9.188 22.375 -8.031 1 94.88 62 GLN B CA 1
ATOM 3584 C C . GLN B 1 62 ? -8.523 21 -7.93 1 94.88 62 GLN B C 1
ATOM 3586 O O . GLN B 1 62 ? -8.297 20.344 -8.945 1 94.88 62 GLN B O 1
ATOM 3591 N N . SER B 1 63 ? -8.266 20.594 -6.734 1 93.88 63 SER B N 1
ATOM 3592 C CA . SER B 1 63 ? -7.668 19.281 -6.504 1 93.88 63 SER B CA 1
ATOM 3593 C C . SER B 1 63 ? -8.602 18.172 -6.945 1 93.88 63 SER B C 1
ATOM 3595 O O . SER B 1 63 ? -8.172 17.203 -7.574 1 93.88 63 SER B O 1
ATOM 3597 N N . TRP B 1 64 ? -9.898 18.281 -6.684 1 94.19 64 TRP B N 1
ATOM 3598 C CA . TRP B 1 64 ? -10.883 17.25 -7 1 94.19 64 TRP B CA 1
ATOM 3599 C C . TRP B 1 64 ? -11.117 17.156 -8.5 1 94.19 64 TRP B C 1
ATOM 3601 O O . TRP B 1 64 ? -11.391 16.078 -9.031 1 94.19 64 TRP B O 1
ATOM 3611 N N . SER B 1 65 ? -11 18.266 -9.18 1 92.69 65 SER B N 1
ATOM 3612 C CA . SER B 1 65 ? -11.305 18.328 -10.609 1 92.69 65 SER B CA 1
ATOM 3613 C C . SER B 1 65 ? -10.375 17.422 -11.414 1 92.69 65 SER B C 1
ATOM 3615 O O . SER B 1 65 ? -10.703 17.031 -12.531 1 92.69 65 SER B O 1
ATOM 3617 N N . LYS B 1 66 ? -9.297 17.031 -10.852 1 90 66 LYS B N 1
ATOM 3618 C CA . LYS B 1 66 ? -8.305 16.203 -11.523 1 90 66 LYS B CA 1
ATOM 3619 C C . LYS B 1 66 ? -8.516 14.727 -11.211 1 90 66 LYS B C 1
ATOM 3621 O O . LYS B 1 66 ? -7.777 13.875 -11.711 1 90 66 LYS B O 1
ATOM 3626 N N . ARG B 1 67 ? -9.508 14.469 -10.43 1 90.56 67 ARG B N 1
ATOM 3627 C CA . ARG B 1 67 ? -9.727 13.102 -9.961 1 90.56 67 ARG B CA 1
ATOM 3628 C C . ARG B 1 67 ? -10.891 12.445 -10.711 1 90.56 67 ARG B C 1
ATOM 3630 O O . ARG B 1 67 ? -11.75 13.141 -11.258 1 90.56 67 ARG B O 1
ATOM 3637 N N . ASP B 1 68 ? -10.867 11.078 -10.68 1 89.31 68 ASP B N 1
ATOM 3638 C CA . ASP B 1 68 ? -11.992 10.312 -11.195 1 89.31 68 ASP B CA 1
ATOM 3639 C C . ASP B 1 68 ? -13.25 10.539 -10.359 1 89.31 68 ASP B C 1
ATOM 3641 O O . ASP B 1 68 ? -13.242 10.305 -9.148 1 89.31 68 ASP B O 1
ATOM 3645 N N . GLY B 1 69 ? -14.297 10.93 -10.961 1 90.94 69 GLY B N 1
ATOM 3646 C CA . GLY B 1 69 ? -15.539 11.297 -10.297 1 90.94 69 GLY B CA 1
ATOM 3647 C C . GLY B 1 69 ? -16.172 10.141 -9.539 1 90.94 69 GLY B C 1
ATOM 3648 O O . GLY B 1 69 ? -16.891 10.359 -8.555 1 90.94 69 GLY B O 1
ATOM 3649 N N . ASN B 1 70 ? -15.859 8.961 -9.93 1 87.88 70 ASN B N 1
ATOM 3650 C CA . ASN B 1 70 ? -16.5 7.793 -9.352 1 87.88 70 ASN B CA 1
ATOM 3651 C C . ASN B 1 70 ? -15.766 7.297 -8.109 1 87.88 70 ASN B C 1
ATOM 3653 O O . ASN B 1 70 ? -16.281 6.469 -7.359 1 87.88 70 ASN B O 1
ATOM 3657 N N . LYS B 1 71 ? -14.711 7.855 -7.859 1 85.19 71 LYS B N 1
ATOM 3658 C CA . LYS B 1 71 ? -13.922 7.418 -6.711 1 85.19 71 LYS B CA 1
ATOM 3659 C C . LYS B 1 71 ? -14.375 8.117 -5.434 1 85.19 71 LYS B C 1
ATOM 3661 O O . LYS B 1 71 ? -14.852 9.258 -5.48 1 85.19 71 LYS B O 1
ATOM 3666 N N . LEU B 1 72 ? -14.258 7.367 -4.379 1 86.31 72 LEU B N 1
ATOM 3667 C CA . LEU B 1 72 ? -14.516 7.973 -3.076 1 86.31 72 LEU B CA 1
ATOM 3668 C C . LEU B 1 72 ? -13.586 9.164 -2.836 1 86.31 72 LEU B C 1
ATOM 3670 O O . LEU B 1 72 ? -12.414 9.117 -3.207 1 86.31 72 LEU B O 1
ATOM 3674 N N . ILE B 1 73 ? -14.141 10.172 -2.25 1 90.19 73 ILE B N 1
ATOM 3675 C CA . ILE B 1 73 ? -13.305 11.32 -1.946 1 90.19 73 ILE B CA 1
ATOM 3676 C C . ILE B 1 73 ? -12.305 10.961 -0.845 1 90.19 73 ILE B C 1
ATOM 3678 O O . ILE B 1 73 ? -11.203 11.5 -0.798 1 90.19 73 ILE B O 1
ATOM 3682 N N . SER B 1 74 ? -12.766 10.078 0.07 1 86.62 74 SER B N 1
ATOM 3683 C CA . SER B 1 74 ? -11.914 9.547 1.131 1 86.62 74 SER B CA 1
ATOM 3684 C C . SER B 1 74 ? -12.211 8.078 1.403 1 86.62 74 SER B C 1
ATOM 3686 O O . SER B 1 74 ? -13.367 7.707 1.636 1 86.62 74 SER B O 1
ATOM 3688 N N . THR B 1 75 ? -11.148 7.262 1.468 1 75 75 THR B N 1
ATOM 3689 C CA . THR B 1 75 ? -11.344 5.852 1.787 1 75 75 THR B CA 1
ATOM 3690 C C . THR B 1 75 ? -11.469 5.648 3.295 1 75 75 THR B C 1
ATOM 3692 O O . THR B 1 75 ? -12.109 4.703 3.75 1 75 75 THR B O 1
ATOM 3695 N N . SER B 1 76 ? -10.898 6.539 4.059 1 76.25 76 SER B N 1
ATOM 3696 C CA . SER B 1 76 ? -10.914 6.438 5.516 1 76.25 76 SER B CA 1
ATOM 3697 C C . SER B 1 76 ? -12.203 7.008 6.094 1 76.25 76 SER B C 1
ATOM 3699 O O . SER B 1 76 ? -12.609 6.648 7.203 1 76.25 76 SER B O 1
ATOM 3701 N N . ALA B 1 77 ? -12.781 7.941 5.379 1 79.31 77 ALA B N 1
ATOM 3702 C CA . ALA B 1 77 ? -14.07 8.516 5.75 1 79.31 77 ALA B CA 1
ATOM 3703 C C . ALA B 1 77 ? -15.094 8.32 4.633 1 79.31 77 ALA B C 1
ATOM 3705 O O . ALA B 1 77 ? -15.586 9.297 4.059 1 79.31 77 ALA B O 1
ATOM 3706 N N . PRO B 1 78 ? -15.5 7.098 4.457 1 70.44 78 PRO B N 1
ATOM 3707 C CA . PRO B 1 78 ? -16.312 6.777 3.281 1 70.44 78 PRO B CA 1
ATOM 3708 C C . PRO B 1 78 ? -17.688 7.43 3.324 1 70.44 78 PRO B C 1
ATOM 3710 O O . PRO B 1 78 ? -18.344 7.57 2.287 1 70.44 78 PRO B O 1
ATOM 3713 N N . TYR B 1 79 ? -18.062 7.902 4.438 1 76.81 79 TYR B N 1
ATOM 3714 C CA . TYR B 1 79 ? -19.375 8.547 4.551 1 76.81 79 TYR B CA 1
ATOM 3715 C C . TYR B 1 79 ? -19.406 9.844 3.76 1 76.81 79 TYR B C 1
ATOM 3717 O O . TYR B 1 79 ? -20.484 10.383 3.488 1 76.81 79 TYR B O 1
ATOM 3725 N N . SER B 1 80 ? -18.234 10.289 3.295 1 87.75 80 SER B N 1
ATOM 3726 C CA . SER B 1 80 ? -18.141 11.57 2.604 1 87.75 80 SER B CA 1
ATOM 3727 C C . SER B 1 80 ? -18.484 11.422 1.125 1 87.75 80 SER B C 1
ATOM 3729 O O . SER B 1 80 ? -18.547 12.414 0.398 1 87.75 80 SER B O 1
ATOM 3731 N N . GLY B 1 81 ? -18.656 10.266 0.679 1 88.25 81 GLY B N 1
ATOM 3732 C CA . GLY B 1 81 ? -19.125 10.055 -0.677 1 88.25 81 GLY B CA 1
ATOM 3733 C C . GLY B 1 81 ? -18.031 10.102 -1.716 1 88.25 81 GLY B C 1
ATOM 3734 O O . GLY B 1 81 ? -16.844 9.953 -1.386 1 88.25 81 GLY B O 1
ATOM 3735 N N . SER B 1 82 ? -18.5 10.305 -3.035 1 91.31 82 SER B N 1
ATOM 3736 C CA . SER B 1 82 ? -17.594 10.305 -4.172 1 91.31 82 SER B CA 1
ATOM 3737 C C . SER B 1 82 ? -17.219 11.727 -4.582 1 91.31 82 SER B C 1
ATOM 3739 O O . SER B 1 82 ? -17.844 12.695 -4.141 1 91.31 82 SER B O 1
ATOM 3741 N N . VAL B 1 83 ? -16.188 11.828 -5.418 1 94.31 83 VAL B N 1
ATOM 3742 C CA . VAL B 1 83 ? -15.734 13.117 -5.934 1 94.31 83 VAL B CA 1
ATOM 3743 C C . VAL B 1 83 ? -16.875 13.82 -6.66 1 94.31 83 VAL B C 1
ATOM 3745 O O . VAL B 1 83 ? -17.094 15.023 -6.492 1 94.31 83 VAL B O 1
ATOM 3748 N N . SER B 1 84 ? -17.656 13.016 -7.367 1 94.62 84 SER B N 1
ATOM 3749 C CA . SER B 1 84 ? -18.734 13.586 -8.156 1 94.62 84 SER B CA 1
ATOM 3750 C C . SER B 1 84 ? -19.781 14.242 -7.262 1 94.62 84 SER B C 1
ATOM 3752 O O . SER B 1 84 ? -20.438 15.211 -7.664 1 94.62 84 SER B O 1
ATOM 3754 N N . ASP B 1 85 ? -19.938 13.812 -6.059 1 94.31 85 ASP B N 1
ATOM 3755 C CA . ASP B 1 85 ? -20.906 14.367 -5.125 1 94.31 85 ASP B CA 1
ATOM 3756 C C . ASP B 1 85 ? -20.547 15.805 -4.754 1 94.31 85 ASP B C 1
ATOM 3758 O O . ASP B 1 85 ? -21.422 16.594 -4.383 1 94.31 85 ASP B O 1
ATOM 3762 N N . TRP B 1 86 ? -19.312 16.172 -4.879 1 97.31 86 TRP B N 1
ATOM 3763 C CA . TRP B 1 86 ? -18.828 17.453 -4.391 1 97.31 86 TRP B CA 1
ATOM 3764 C C . TRP B 1 86 ? -18.75 18.469 -5.523 1 97.31 86 TRP B C 1
ATOM 3766 O O . TRP B 1 86 ? -18.656 19.672 -5.277 1 97.31 86 TRP B O 1
ATOM 3776 N N . MET B 1 87 ? -18.812 18.031 -6.73 1 96.56 87 MET B N 1
ATOM 3777 C CA . MET B 1 87 ? -18.516 18.859 -7.891 1 96.56 87 MET B CA 1
ATOM 3778 C C . MET B 1 87 ? -19.609 19.906 -8.109 1 96.56 87 MET B C 1
ATOM 3780 O O . MET B 1 87 ? -19.328 21.031 -8.531 1 96.56 87 MET B O 1
ATOM 3784 N N . PRO B 1 88 ? -20.891 19.594 -7.836 1 96.12 88 PRO B N 1
ATOM 3785 C CA . PRO B 1 88 ? -21.906 20.641 -7.988 1 96.12 88 PRO B CA 1
ATOM 3786 C C . PRO B 1 88 ? -21.625 21.875 -7.129 1 96.12 88 PRO B C 1
ATOM 3788 O O . PRO B 1 88 ? -21.797 23 -7.59 1 96.12 88 PRO B O 1
ATOM 3791 N N . ALA B 1 89 ? -21.203 21.688 -5.93 1 97.62 89 ALA B N 1
ATOM 3792 C CA . ALA B 1 89 ? -20.828 22.812 -5.07 1 97.62 89 ALA B CA 1
ATOM 3793 C C . ALA B 1 89 ? -19.656 23.594 -5.652 1 97.62 89 ALA B C 1
ATOM 3795 O O . ALA B 1 89 ? -19.625 24.812 -5.59 1 97.62 89 ALA B O 1
ATOM 3796 N N . CYS B 1 90 ? -18.688 22.859 -6.223 1 97.62 90 CYS B N 1
ATOM 3797 C CA . CYS B 1 90 ? -17.531 23.484 -6.844 1 97.62 90 CYS B CA 1
ATOM 3798 C C . CYS B 1 90 ? -17.953 24.375 -8.008 1 97.62 90 CYS B C 1
ATOM 3800 O O . CYS B 1 90 ? -17.453 25.5 -8.141 1 97.62 90 CYS B O 1
ATOM 3802 N N . THR B 1 91 ? -18.844 23.875 -8.758 1 96.5 91 THR B N 1
ATOM 3803 C CA . THR B 1 91 ? -19.344 24.656 -9.891 1 96.5 91 THR B CA 1
ATOM 3804 C C . THR B 1 91 ? -20.078 25.891 -9.406 1 96.5 91 THR B C 1
ATOM 3806 O O . THR B 1 91 ? -19.828 27 -9.898 1 96.5 91 THR B O 1
ATOM 3809 N N . SER B 1 92 ? -20.922 25.734 -8.445 1 97.19 92 SER B N 1
ATOM 3810 C CA . SER B 1 92 ? -21.75 26.828 -7.949 1 97.19 92 SER B CA 1
ATOM 3811 C C . SER B 1 92 ? -20.906 27.891 -7.27 1 97.19 92 SER B C 1
ATOM 3813 O O . SER B 1 92 ? -21.172 29.094 -7.422 1 97.19 92 SER B O 1
ATOM 3815 N N . ILE B 1 93 ? -19.906 27.484 -6.543 1 97.25 93 ILE B N 1
ATOM 3816 C CA . ILE B 1 93 ? -19.141 28.438 -5.738 1 97.25 93 ILE B CA 1
ATOM 3817 C C . ILE B 1 93 ? -18.266 29.297 -6.645 1 97.25 93 ILE B C 1
ATOM 3819 O O . ILE B 1 93 ? -17.938 30.438 -6.309 1 97.25 93 ILE B O 1
ATOM 3823 N N . GLN B 1 94 ? -17.859 28.766 -7.758 1 95.31 94 GLN B N 1
ATOM 3824 C CA . GLN B 1 94 ? -17.078 29.516 -8.727 1 95.31 94 GLN B CA 1
ATOM 3825 C C . GLN B 1 94 ? -17.844 30.734 -9.242 1 95.31 94 GLN B C 1
ATOM 3827 O O . GLN B 1 94 ? -17.25 31.781 -9.516 1 95.31 94 GLN B O 1
ATOM 3832 N N . ALA B 1 95 ? -19.062 30.547 -9.281 1 93.38 95 ALA B N 1
ATOM 3833 C CA . ALA B 1 95 ? -19.906 31.594 -9.859 1 93.38 95 ALA B CA 1
ATOM 3834 C C . ALA B 1 95 ? -20.312 32.625 -8.805 1 93.38 95 ALA B C 1
ATOM 3836 O O . ALA B 1 95 ? -20.797 33.688 -9.141 1 93.38 95 ALA B O 1
ATOM 3837 N N . ALA B 1 96 ? -20.141 32.281 -7.555 1 94.12 96 ALA B N 1
ATOM 3838 C CA . ALA B 1 96 ? -20.578 33.156 -6.473 1 94.12 96 ALA B CA 1
ATOM 3839 C C . ALA B 1 96 ? -19.594 34.312 -6.281 1 94.12 96 ALA B C 1
ATOM 3841 O O . ALA B 1 96 ? -18.391 34.094 -6.074 1 94.12 96 ALA B O 1
ATOM 3842 N N . THR B 1 97 ? -20.062 35.594 -6.328 1 87.44 97 THR B N 1
ATOM 3843 C CA . THR B 1 97 ? -19.156 36.719 -6.383 1 87.44 97 THR B CA 1
ATOM 3844 C C . THR B 1 97 ? -19.266 37.562 -5.117 1 87.44 97 THR B C 1
ATOM 3846 O O . THR B 1 97 ? -18.469 38.469 -4.902 1 87.44 97 THR B O 1
ATOM 3849 N N . ASP B 1 98 ? -20.281 37.375 -4.332 1 92.44 98 ASP B N 1
ATOM 3850 C CA . ASP B 1 98 ? -20.406 38.156 -3.092 1 92.44 98 ASP B CA 1
ATOM 3851 C C . ASP B 1 98 ? -20.797 37.25 -1.927 1 92.44 98 ASP B C 1
ATOM 3853 O O . ASP B 1 98 ? -21.125 36.062 -2.127 1 92.44 98 ASP B O 1
ATOM 3857 N N . THR B 1 99 ? -20.797 37.781 -0.798 1 94 99 THR B N 1
ATOM 3858 C CA . THR B 1 99 ? -20.953 37.031 0.442 1 94 99 THR B CA 1
ATOM 3859 C C . THR B 1 99 ? -22.312 36.344 0.491 1 94 99 THR B C 1
ATOM 3861 O O . THR B 1 99 ? -22.422 35.219 0.951 1 94 99 THR B O 1
ATOM 3864 N N . ARG B 1 100 ? -23.328 37.031 0.078 1 93.75 100 ARG B N 1
ATOM 3865 C CA . ARG B 1 100 ? -24.672 36.438 0.1 1 93.75 100 ARG B CA 1
ATOM 3866 C C . ARG B 1 100 ? -24.766 35.25 -0.833 1 93.75 100 ARG B C 1
ATOM 3868 O O . ARG B 1 100 ? -25.375 34.219 -0.479 1 93.75 100 ARG B O 1
ATOM 3875 N N . MET B 1 101 ? -24.203 35.406 -1.976 1 95.62 101 MET B N 1
ATOM 3876 C CA . MET B 1 101 ? -24.219 34.312 -2.945 1 95.62 101 MET B CA 1
ATOM 3877 C C . MET B 1 101 ? -23.422 33.125 -2.436 1 95.62 101 MET B C 1
ATOM 3879 O O . MET B 1 101 ? -23.828 31.969 -2.619 1 95.62 101 MET B O 1
ATOM 3883 N N . ILE B 1 102 ? -22.297 33.406 -1.873 1 97 102 ILE B N 1
ATOM 3884 C CA . ILE B 1 102 ? -21.469 32.344 -1.343 1 97 102 ILE B CA 1
ATOM 3885 C C . ILE B 1 102 ? -22.234 31.578 -0.266 1 97 102 ILE B C 1
ATOM 3887 O O . ILE B 1 102 ? -22.281 30.344 -0.286 1 97 102 ILE B O 1
ATOM 3891 N N . ALA B 1 103 ? -22.859 32.312 0.681 1 96.56 103 ALA B N 1
ATOM 3892 C CA . ALA B 1 103 ? -23.656 31.672 1.723 1 96.56 103 ALA B CA 1
ATOM 3893 C C . ALA B 1 103 ? -24.75 30.781 1.115 1 96.56 103 ALA B C 1
ATOM 3895 O O . ALA B 1 103 ? -24.969 29.656 1.574 1 96.56 103 ALA B O 1
ATOM 3896 N N . LYS B 1 104 ? -25.344 31.25 0.085 1 95.94 104 LYS B N 1
ATOM 3897 C CA . LYS B 1 104 ? -26.438 30.531 -0.569 1 95.94 104 LYS B CA 1
ATOM 3898 C C . LYS B 1 104 ? -25.938 29.219 -1.19 1 95.94 104 LYS B C 1
ATOM 3900 O O . LYS B 1 104 ? -26.641 28.219 -1.182 1 95.94 104 LYS B O 1
ATOM 3905 N N . VAL B 1 105 ? -24.781 29.312 -1.759 1 97.62 105 VAL B N 1
ATOM 3906 C CA . VAL B 1 105 ? -24.219 28.094 -2.354 1 97.62 105 VAL B CA 1
ATOM 3907 C C . VAL B 1 105 ? -24.078 27.016 -1.282 1 97.62 105 VAL B C 1
ATOM 3909 O O . VAL B 1 105 ? -24.5 25.875 -1.478 1 97.62 105 VAL B O 1
ATOM 3912 N N . PHE B 1 106 ? -23.484 27.359 -0.125 1 97.88 106 PHE B N 1
ATOM 3913 C CA . PHE B 1 106 ? -23.297 26.375 0.934 1 97.88 106 PHE B CA 1
ATOM 3914 C C . PHE B 1 106 ? -24.656 25.875 1.43 1 97.88 106 PHE B C 1
ATOM 3916 O O . PHE B 1 106 ? -24.828 24.672 1.64 1 97.88 106 PHE B O 1
ATOM 3923 N N . GLU B 1 107 ? -25.625 26.766 1.543 1 97.44 107 GLU B N 1
ATOM 3924 C CA . GLU B 1 107 ? -26.938 26.406 2.037 1 97.44 107 GLU B CA 1
ATOM 3925 C C . GLU B 1 107 ? -27.688 25.516 1.042 1 97.44 107 GLU B C 1
ATOM 3927 O O . GLU B 1 107 ? -28.453 24.641 1.438 1 97.44 107 GLU B O 1
ATOM 3932 N N . THR B 1 108 ? -27.391 25.688 -0.213 1 97.06 108 THR B N 1
ATOM 3933 C CA . THR B 1 108 ? -28.094 24.969 -1.264 1 97.06 108 THR B CA 1
ATOM 3934 C C . THR B 1 108 ? -27.438 23.609 -1.509 1 97.06 108 THR B C 1
ATOM 3936 O O . THR B 1 108 ? -28.125 22.625 -1.778 1 97.06 108 THR B O 1
ATOM 3939 N N . GLU B 1 109 ? -26.172 23.609 -1.373 1 97.69 109 GLU B N 1
ATOM 3940 C CA . GLU B 1 109 ? -25.453 22.438 -1.838 1 97.69 109 GLU B CA 1
ATOM 3941 C C . GLU B 1 109 ? -25.141 21.484 -0.683 1 97.69 109 GLU B C 1
ATOM 3943 O O . GLU B 1 109 ? -24.828 20.312 -0.904 1 97.69 109 GLU B O 1
ATOM 3948 N N . PHE B 1 110 ? -25.281 21.953 0.545 1 97.94 110 PHE B N 1
ATOM 3949 C CA . PHE B 1 110 ? -24.797 21.125 1.644 1 97.94 110 PHE B CA 1
ATOM 3950 C C . PHE B 1 110 ? -25.859 20.984 2.727 1 97.94 110 PHE B C 1
ATOM 3952 O O . PHE B 1 110 ? -26.812 21.766 2.764 1 97.94 110 PHE B O 1
ATOM 3959 N N . THR B 1 111 ? -25.672 19.922 3.555 1 95.88 111 THR B N 1
ATOM 3960 C CA . THR B 1 111 ? -26.359 19.703 4.816 1 95.88 111 THR B CA 1
ATOM 3961 C C . THR B 1 111 ? -25.375 19.641 5.977 1 95.88 111 THR B C 1
ATOM 3963 O O . THR B 1 111 ? -24.422 18.859 5.941 1 95.88 111 THR B O 1
ATOM 3966 N N . PRO B 1 112 ? -25.625 20.484 6.969 1 96.62 112 PRO B N 1
ATOM 3967 C CA . PRO B 1 112 ? -24.734 20.422 8.125 1 96.62 112 PRO B CA 1
ATOM 3968 C C . PRO B 1 112 ? -25 19.203 9.008 1 96.62 112 PRO B C 1
ATOM 3970 O O . PRO B 1 112 ? -26.172 18.828 9.203 1 96.62 112 PRO B O 1
ATOM 3973 N N . TYR B 1 113 ? -23.938 18.609 9.492 1 93.44 113 TYR B N 1
ATOM 3974 C CA . TYR B 1 113 ? -24 17.531 10.477 1 93.44 113 TYR B CA 1
ATOM 3975 C C . TYR B 1 113 ? -23.219 17.891 11.727 1 93.44 113 TYR B C 1
ATOM 3977 O O . TYR B 1 113 ? -22 18.062 11.672 1 93.44 113 TYR B O 1
ATOM 3985 N N . PHE B 1 114 ? -23.969 17.969 12.867 1 93.69 114 PHE B N 1
ATOM 3986 C CA . PHE B 1 114 ? -23.328 18.203 14.156 1 93.69 114 PHE B CA 1
ATOM 3987 C C . PHE B 1 114 ? -22.609 16.953 14.641 1 93.69 114 PHE B C 1
ATOM 3989 O O . PHE B 1 114 ? -23.188 15.867 14.641 1 93.69 114 PHE B O 1
ATOM 3996 N N . ILE B 1 115 ? -21.344 17.141 14.984 1 91.06 115 ILE B N 1
ATOM 3997 C CA . ILE B 1 115 ? -20.547 16 15.469 1 91.06 115 ILE B CA 1
ATOM 3998 C C . ILE B 1 115 ? -20.656 15.914 16.984 1 91.06 115 ILE B C 1
ATOM 4000 O O . ILE B 1 115 ? -20.297 16.859 17.703 1 91.06 115 ILE B O 1
ATOM 4004 N N . ASN B 1 116 ? -21.188 14.781 17.438 1 85.62 116 ASN B N 1
ATOM 4005 C CA . ASN B 1 116 ? -21.391 14.555 18.859 1 85.62 116 ASN B CA 1
ATOM 4006 C C . ASN B 1 116 ? -20.625 13.32 19.344 1 85.62 116 ASN B C 1
ATOM 4008 O O . ASN B 1 116 ? -21.156 12.211 19.297 1 85.62 116 ASN B O 1
ATOM 4012 N N . PRO B 1 117 ? -19.422 13.562 19.844 1 76.75 117 PRO B N 1
ATOM 4013 C CA . PRO B 1 117 ? -18.688 12.383 20.297 1 76.75 117 PRO B CA 1
ATOM 4014 C C . PRO B 1 117 ? -19.172 11.867 21.656 1 76.75 117 PRO B C 1
ATOM 4016 O O . PRO B 1 117 ? -19.719 12.633 22.438 1 76.75 117 PRO B O 1
ATOM 4019 N N . THR B 1 118 ? -18.922 10.578 21.906 1 72.75 118 THR B N 1
ATOM 4020 C CA . THR B 1 118 ? -19.281 9.961 23.188 1 72.75 118 THR B CA 1
ATOM 4021 C C . THR B 1 118 ? -18.422 10.508 24.312 1 72.75 118 THR B C 1
ATOM 4023 O O . THR B 1 118 ? -18.922 10.75 25.422 1 72.75 118 THR B O 1
ATOM 4026 N N . ASP B 1 119 ? -17.203 10.719 24.078 1 71.38 119 ASP B N 1
ATOM 4027 C CA . ASP B 1 119 ? -16.297 11.102 25.156 1 71.38 119 ASP B CA 1
ATOM 4028 C C . ASP B 1 119 ? -16.219 12.625 25.297 1 71.38 119 ASP B C 1
ATOM 4030 O O . ASP B 1 119 ? -15.578 13.141 26.219 1 71.38 119 ASP B O 1
ATOM 4034 N N . LYS B 1 120 ? -16.844 13.406 24.594 1 72.75 120 LYS B N 1
ATOM 4035 C CA . LYS B 1 120 ? -17.062 14.852 24.609 1 72.75 120 LYS B CA 1
ATOM 4036 C C . LYS B 1 120 ? -15.734 15.602 24.594 1 72.75 120 LYS B C 1
ATOM 4038 O O . LYS B 1 120 ? -15.672 16.766 24.984 1 72.75 120 LYS B O 1
ATOM 4043 N N . GLN B 1 121 ? -14.641 14.938 24.297 1 84.31 121 GLN B N 1
ATOM 4044 C CA . GLN B 1 121 ? -13.367 15.633 24.203 1 84.31 121 GLN B CA 1
ATOM 4045 C C . GLN B 1 121 ? -13.266 16.422 22.906 1 84.31 121 GLN B C 1
ATOM 4047 O O . GLN B 1 121 ? -13.625 15.922 21.828 1 84.31 121 GLN B O 1
ATOM 4052 N N . SER B 1 122 ? -12.969 17.734 23.016 1 93 122 SER B N 1
ATOM 4053 C CA . SER B 1 122 ? -12.773 18.625 21.875 1 93 122 SER B CA 1
ATOM 4054 C C . SER B 1 122 ? -11.602 19.578 22.109 1 93 122 SER B C 1
ATOM 4056 O O . SER B 1 122 ? -11.359 20 23.234 1 93 122 SER B O 1
ATOM 4058 N N . LYS B 1 123 ? -10.812 19.75 21.094 1 95.38 123 LYS B N 1
ATOM 4059 C CA . LYS B 1 123 ? -9.672 20.641 21.219 1 95.38 123 LYS B CA 1
ATOM 4060 C C . LYS B 1 123 ? -9.258 21.219 19.875 1 95.38 123 LYS B C 1
ATOM 4062 O O . LYS B 1 123 ? -9.102 20.469 18.891 1 95.38 123 LYS B O 1
ATOM 4067 N N . LEU B 1 124 ? -9.203 22.516 19.828 1 96.88 124 LEU B N 1
ATOM 4068 C CA . LEU B 1 124 ? -8.688 23.203 18.656 1 96.88 124 LEU B CA 1
ATOM 4069 C C . LEU B 1 124 ? -7.445 24.016 19 1 96.88 124 LEU B C 1
ATOM 4071 O O . LEU B 1 124 ? -7.48 24.875 19.891 1 96.88 124 LEU B O 1
ATOM 4075 N N . THR B 1 125 ? -6.34 23.688 18.375 1 94.44 125 THR B N 1
ATOM 4076 C CA . THR B 1 125 ? -5.094 24.438 18.484 1 94.44 125 THR B CA 1
ATOM 4077 C C . THR B 1 125 ? -4.797 25.188 17.188 1 94.44 125 THR B C 1
ATOM 4079 O O . THR B 1 125 ? -5.629 25.234 16.281 1 94.44 125 THR B O 1
ATOM 4082 N N . GLY B 1 126 ? -3.701 25.906 17.25 1 95.06 126 GLY B N 1
ATOM 4083 C CA . GLY B 1 126 ? -3.322 26.672 16.078 1 95.06 126 GLY B CA 1
ATOM 4084 C C . GLY B 1 126 ? -1.904 26.406 15.609 1 95.06 126 GLY B C 1
ATOM 4085 O O . GLY B 1 126 ? -1.045 26.031 16.406 1 95.06 126 GLY B O 1
ATOM 4086 N N . TYR B 1 127 ? -1.713 26.516 14.297 1 94.25 127 TYR B N 1
ATOM 4087 C CA . TYR B 1 127 ? -0.38 26.453 13.711 1 94.25 127 TYR B CA 1
ATOM 4088 C C . TYR B 1 127 ? -0.193 27.531 12.656 1 94.25 127 TYR B C 1
ATOM 4090 O O . TYR B 1 127 ? -1.118 28.297 12.375 1 94.25 127 TYR B O 1
ATOM 4098 N N . PHE B 1 128 ? 1.049 27.734 12.195 1 95.38 128 PHE B N 1
ATOM 4099 C CA . PHE B 1 128 ? 1.39 28.828 11.289 1 95.38 128 PHE B CA 1
ATOM 4100 C C . PHE B 1 128 ? 2.615 28.484 10.453 1 95.38 128 PHE B C 1
ATOM 4102 O O . PHE B 1 128 ? 3.152 27.375 10.562 1 95.38 128 PHE B O 1
ATOM 4109 N N . GLU B 1 129 ? 2.902 29.328 9.539 1 96.44 129 GLU B N 1
ATOM 4110 C CA . GLU B 1 129 ? 4.121 29.25 8.742 1 96.44 129 GLU B CA 1
ATOM 4111 C C . GLU B 1 129 ? 5.16 30.266 9.227 1 96.44 129 GLU B C 1
ATOM 4113 O O . GLU B 1 129 ? 5.035 31.469 8.977 1 96.44 129 GLU B O 1
ATOM 4118 N N . PRO B 1 130 ? 6.199 29.734 9.938 1 95.19 130 PRO B N 1
ATOM 4119 C CA . PRO B 1 130 ? 7.203 30.672 10.438 1 95.19 130 PRO B CA 1
ATOM 4120 C C . PRO B 1 130 ? 8.039 31.297 9.328 1 95.19 130 PRO B C 1
ATOM 4122 O O . PRO B 1 130 ? 8.141 30.734 8.234 1 95.19 130 PRO B O 1
ATOM 4125 N N . GLU B 1 131 ? 8.516 32.5 9.625 1 95.5 131 GLU B N 1
ATOM 4126 C CA . GLU B 1 131 ? 9.523 33.156 8.797 1 95.5 131 GLU B CA 1
ATOM 4127 C C . GLU B 1 131 ? 10.875 33.188 9.5 1 95.5 131 GLU B C 1
ATOM 4129 O O . GLU B 1 131 ? 10.992 33.719 10.602 1 95.5 131 GLU B O 1
ATOM 4134 N N . LEU B 1 132 ? 11.859 32.562 8.852 1 95.88 132 LEU B N 1
ATOM 4135 C CA . LEU B 1 132 ? 13.188 32.438 9.445 1 95.88 132 LEU B CA 1
ATOM 4136 C C . LEU B 1 132 ? 14.211 33.25 8.648 1 95.88 132 LEU B C 1
ATOM 4138 O O . LEU B 1 132 ? 14.25 33.156 7.418 1 95.88 132 LEU B O 1
ATOM 4142 N N . GLU B 1 133 ? 14.961 34.062 9.406 1 97 133 GLU B N 1
ATOM 4143 C CA . GLU B 1 133 ? 16.172 34.594 8.781 1 97 133 GLU B CA 1
ATOM 4144 C C . GLU B 1 133 ? 17.219 33.469 8.594 1 97 133 GLU B C 1
ATOM 4146 O O . GLU B 1 133 ? 17.531 32.75 9.531 1 97 133 G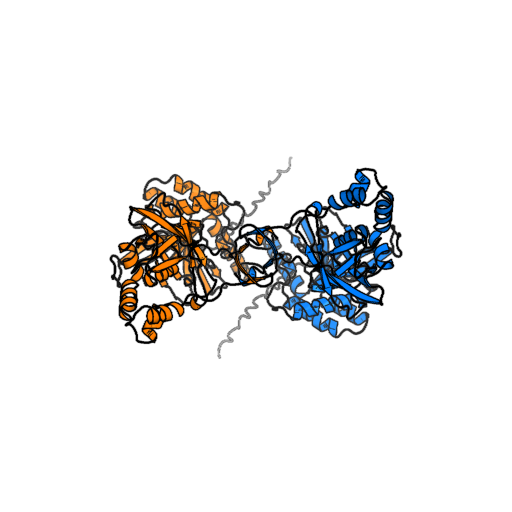LU B O 1
ATOM 4151 N N . VAL B 1 134 ? 17.734 33.344 7.391 1 98.56 134 VAL B N 1
ATOM 4152 C CA . VAL B 1 134 ? 18.703 32.312 7.117 1 98.56 134 VAL B CA 1
ATOM 4153 C C .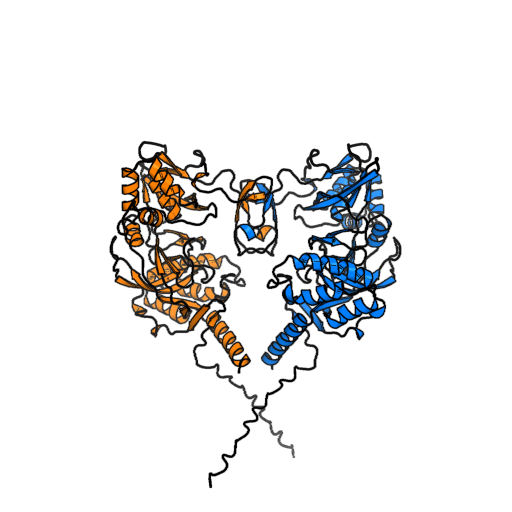 VAL B 1 134 ? 19.922 32.906 6.406 1 98.56 134 VAL B C 1
ATOM 4155 O O . VAL B 1 134 ? 19.922 34.062 6.035 1 98.56 134 VAL B O 1
ATOM 4158 N N . ARG B 1 135 ? 20.984 32.094 6.359 1 98.44 135 ARG B N 1
ATOM 4159 C CA . ARG B 1 135 ? 22.219 32.406 5.641 1 98.44 135 ARG B CA 1
ATOM 4160 C C . ARG B 1 135 ? 22.531 31.344 4.598 1 98.44 135 ARG B C 1
ATOM 4162 O O . ARG B 1 135 ? 22.062 30.203 4.707 1 98.44 135 ARG B O 1
ATOM 4169 N N . TYR B 1 136 ? 23.312 31.75 3.623 1 97.44 136 TYR B N 1
ATOM 4170 C CA . TYR B 1 136 ? 23.719 30.828 2.574 1 97.44 136 TYR B CA 1
ATOM 4171 C C . TYR B 1 136 ? 24.781 29.859 3.078 1 97.44 136 TYR B C 1
ATOM 4173 O O . TYR B 1 136 ? 24.922 28.75 2.564 1 97.44 136 TYR B O 1
ATOM 4181 N N . ARG B 1 137 ? 25.516 30.375 4.07 1 96.94 137 ARG B N 1
ATOM 4182 C CA . ARG B 1 137 ? 26.594 29.609 4.684 1 96.94 137 ARG B CA 1
ATOM 4183 C C . ARG B 1 137 ? 26.531 29.672 6.203 1 96.94 137 ARG B C 1
ATOM 4185 O O . ARG B 1 137 ? 25.953 30.625 6.758 1 96.94 137 ARG B O 1
ATOM 4192 N N . PRO B 1 138 ? 27.094 28.641 6.824 1 96.25 138 PRO B N 1
ATOM 4193 C CA . PRO B 1 138 ? 27.062 28.688 8.289 1 96.25 138 PRO B CA 1
ATOM 4194 C C . PRO B 1 138 ? 27.828 29.875 8.859 1 96.25 138 PRO B C 1
ATOM 4196 O O . PRO B 1 138 ? 28.891 30.234 8.328 1 96.25 138 PRO B O 1
ATOM 4199 N N . GLU B 1 139 ? 27.297 30.516 9.82 1 95.38 139 GLU B N 1
ATOM 4200 C CA . GLU B 1 139 ? 27.938 31.547 10.633 1 95.38 139 GLU B CA 1
ATOM 4201 C C . GLU B 1 139 ? 27.391 31.547 12.055 1 95.38 139 GLU B C 1
ATOM 4203 O O . GLU B 1 139 ? 26.547 30.719 12.406 1 95.38 139 GLU B O 1
ATOM 4208 N N . ALA B 1 140 ? 28.016 32.406 12.891 1 92.25 140 ALA B N 1
ATOM 4209 C CA . ALA B 1 140 ? 27.578 32.469 14.281 1 92.25 140 ALA B CA 1
ATOM 4210 C C . ALA B 1 140 ? 26.094 32.781 14.375 1 92.25 140 ALA B C 1
ATOM 4212 O O . ALA B 1 140 ? 25.594 33.719 13.742 1 92.25 140 ALA B O 1
ATOM 4213 N N . GLY B 1 141 ? 25.391 31.953 15.039 1 92.12 141 GLY B N 1
ATOM 4214 C CA . GLY B 1 141 ? 23.969 32.125 15.18 1 92.12 141 GLY B CA 1
ATOM 4215 C C . GLY B 1 141 ? 23.172 31.422 14.094 1 92.12 141 GLY B C 1
ATOM 4216 O O . GLY B 1 141 ? 21.938 31.297 14.195 1 92.12 141 GLY B O 1
ATOM 4217 N N . PHE B 1 142 ? 23.859 31.047 13.031 1 96.38 142 PHE B N 1
ATOM 4218 C CA . PHE B 1 142 ? 23.281 30.359 11.883 1 96.38 142 PHE B CA 1
ATOM 4219 C C . PHE B 1 142 ? 24.062 29.094 11.555 1 96.38 142 PHE B C 1
ATOM 4221 O O . PHE B 1 142 ? 24.594 28.953 10.453 1 96.38 142 PHE B O 1
ATOM 4228 N N . SER B 1 143 ? 24.047 28.172 12.531 1 94.25 143 SER B N 1
ATOM 4229 C CA . SER B 1 143 ? 25.031 27.109 12.492 1 94.25 143 SER B CA 1
ATOM 4230 C C . SER B 1 143 ? 24.453 25.828 11.914 1 94.25 143 SER B C 1
ATOM 4232 O O . SER B 1 143 ? 25.188 24.938 11.492 1 94.25 143 SER B O 1
ATOM 4234 N N . GLN B 1 144 ? 23.156 25.719 11.961 1 95.75 144 GLN B N 1
ATOM 4235 C CA . GLN B 1 144 ? 22.562 24.453 11.547 1 95.75 144 GLN B CA 1
ATOM 4236 C C . GLN B 1 144 ? 21.875 24.594 10.188 1 95.75 144 GLN B C 1
ATOM 4238 O O . GLN B 1 144 ? 21.219 25.594 9.914 1 95.75 144 GLN B O 1
ATOM 4243 N N . ALA B 1 145 ? 22.078 23.594 9.367 1 97.38 145 ALA B N 1
ATOM 4244 C CA . ALA B 1 145 ? 21.453 23.562 8.047 1 97.38 145 ALA B CA 1
ATOM 4245 C C . ALA B 1 145 ? 19.953 23.312 8.164 1 97.38 145 ALA B C 1
ATOM 4247 O O . ALA B 1 145 ? 19.5 22.5 8.969 1 97.38 145 ALA B O 1
ATOM 4248 N N . VAL B 1 146 ? 19.141 24.078 7.395 1 98.44 146 VAL B N 1
ATOM 4249 C CA . VAL B 1 146 ? 17.766 23.641 7.105 1 98.44 146 VAL B CA 1
ATOM 4250 C C . VAL B 1 146 ? 17.812 22.391 6.25 1 98.44 146 VAL B C 1
ATOM 4252 O O . VAL B 1 146 ? 18.203 22.422 5.082 1 98.44 146 VAL B O 1
ATOM 4255 N N . PRO B 1 147 ? 17.422 21.297 6.82 1 98.12 147 PRO B N 1
ATOM 4256 C CA . PRO B 1 147 ? 17.719 20.031 6.148 1 98.12 147 PRO B CA 1
ATOM 4257 C C . PRO B 1 147 ? 16.875 19.828 4.887 1 98.12 147 PRO B C 1
ATOM 4259 O O . PRO B 1 147 ? 15.648 19.922 4.938 1 98.12 147 PRO B O 1
ATOM 4262 N N . GLY B 1 148 ? 17.562 19.562 3.773 1 98.06 148 GLY B N 1
ATOM 4263 C CA . GLY B 1 148 ? 16.906 19.109 2.551 1 98.06 148 GLY B CA 1
ATOM 4264 C C . GLY B 1 148 ? 16.688 17.609 2.514 1 98.06 148 GLY B C 1
ATOM 4265 O O . GLY B 1 148 ? 16.953 16.906 3.492 1 98.06 148 GLY B O 1
ATOM 4266 N N . ILE B 1 149 ? 16.188 17.109 1.386 1 97.25 149 ILE B N 1
ATOM 4267 C CA . ILE B 1 149 ? 15.875 15.695 1.214 1 97.25 149 ILE B CA 1
ATOM 4268 C C . ILE B 1 149 ? 17.156 14.875 1.22 1 97.25 149 ILE B C 1
ATOM 4270 O O . ILE B 1 149 ? 18.094 15.164 0.465 1 97.25 149 ILE B O 1
ATOM 4274 N N . PRO B 1 150 ? 17.203 13.859 2.098 1 97.19 150 PRO B N 1
ATOM 4275 C CA . PRO B 1 150 ? 18.391 13 2.076 1 97.19 150 PRO B CA 1
ATOM 4276 C C . PRO B 1 150 ? 18.594 12.312 0.729 1 97.19 150 PRO B C 1
ATOM 4278 O O . PRO B 1 150 ? 17.625 11.969 0.052 1 97.19 150 PRO B O 1
ATOM 4281 N N . GLU B 1 151 ? 19.859 12.07 0.428 1 95.69 151 GLU B N 1
ATOM 4282 C CA . GLU B 1 151 ? 20.219 11.414 -0.828 1 95.69 151 GLU B CA 1
ATOM 4283 C C . GLU B 1 151 ? 19.688 9.984 -0.867 1 95.69 151 GLU B C 1
ATOM 4285 O O . GLU B 1 151 ? 19.359 9.469 -1.937 1 95.69 151 GLU B O 1
ATOM 4290 N N . ASP B 1 152 ? 19.562 9.344 0.285 1 96.62 152 ASP B N 1
ATOM 4291 C CA . ASP B 1 152 ? 19.203 7.93 0.328 1 96.62 152 ASP B CA 1
ATOM 4292 C C . ASP B 1 152 ? 17.719 7.742 0.575 1 96.62 152 ASP B C 1
ATOM 4294 O O . ASP B 1 152 ? 17.25 6.633 0.865 1 96.62 152 ASP B O 1
ATOM 4298 N N . LEU B 1 153 ? 16.938 8.867 0.511 1 97.94 153 LEU B N 1
ATOM 4299 C CA . LEU B 1 153 ? 15.484 8.75 0.667 1 97.94 153 LEU B CA 1
ATOM 4300 C C . LEU B 1 153 ? 14.859 8.086 -0.555 1 97.94 153 LEU B C 1
ATOM 4302 O O . LEU B 1 153 ? 15.117 8.492 -1.689 1 97.94 153 LEU B O 1
ATOM 4306 N N . VAL B 1 154 ? 14.078 7.023 -0.3 1 98.38 154 VAL B N 1
ATOM 4307 C CA . VAL B 1 154 ? 13.375 6.309 -1.357 1 98.38 154 VAL B CA 1
ATOM 4308 C C . VAL B 1 154 ? 11.867 6.438 -1.153 1 98.38 154 VAL B C 1
ATOM 4310 O O . VAL B 1 154 ? 11.359 6.176 -0.06 1 98.38 154 VAL B O 1
ATOM 4313 N N . ARG B 1 155 ? 11.203 6.879 -2.178 1 98 155 ARG B N 1
ATOM 4314 C CA . ARG B 1 155 ? 9.75 6.973 -2.17 1 98 155 ARG B CA 1
ATOM 4315 C C . ARG B 1 155 ? 9.117 5.836 -2.971 1 98 155 ARG B C 1
ATOM 4317 O O . ARG B 1 155 ? 9.656 5.422 -4 1 98 155 ARG B O 1
ATOM 4324 N N . VAL B 1 156 ? 7.988 5.348 -2.475 1 98.06 156 VAL B N 1
ATOM 4325 C CA . VAL B 1 156 ? 7.297 4.234 -3.119 1 98.06 156 VAL B CA 1
ATOM 4326 C C . VAL B 1 156 ? 5.793 4.508 -3.152 1 98.06 156 VAL B C 1
ATOM 4328 O O . VAL B 1 156 ? 5.195 4.828 -2.123 1 98.06 156 VAL B O 1
ATOM 4331 N N . ASP B 1 157 ? 5.23 4.461 -4.293 1 96.38 157 ASP B N 1
ATOM 4332 C CA . ASP B 1 157 ? 3.781 4.355 -4.426 1 96.38 157 ASP B CA 1
ATOM 4333 C C . ASP B 1 157 ? 3.357 2.916 -4.707 1 96.38 157 ASP B C 1
ATOM 4335 O O . ASP B 1 157 ? 3.398 2.465 -5.855 1 96.38 157 ASP B O 1
ATOM 4339 N N . PRO B 1 158 ? 2.941 2.232 -3.67 1 96.12 158 PRO B N 1
ATOM 4340 C CA . PRO B 1 158 ? 2.668 0.805 -3.855 1 96.12 158 PRO B CA 1
ATOM 4341 C C . PRO B 1 158 ? 1.549 0.544 -4.859 1 96.12 158 PRO B C 1
ATOM 4343 O O . PRO B 1 158 ? 1.486 -0.535 -5.453 1 96.12 158 PRO B O 1
ATOM 4346 N N . SER B 1 159 ? 0.635 1.511 -5.098 1 91.69 159 SER B N 1
ATOM 4347 C CA . SER B 1 159 ? -0.495 1.325 -6.004 1 91.69 159 SER B CA 1
ATOM 4348 C C . SER B 1 159 ? -0.03 1.185 -7.449 1 91.69 159 SER B C 1
ATOM 4350 O O . SER B 1 159 ? -0.765 0.675 -8.297 1 91.69 159 SER B O 1
ATOM 4352 N N . GLU B 1 160 ? 1.148 1.617 -7.758 1 94 160 GLU B N 1
ATOM 4353 C CA . GLU B 1 160 ? 1.717 1.469 -9.094 1 94 160 GLU B CA 1
ATOM 4354 C C . GLU B 1 160 ? 2.111 0.02 -9.367 1 94 160 GLU B C 1
ATOM 4356 O O . GLU B 1 160 ? 2.262 -0.379 -10.523 1 94 160 GLU B O 1
ATOM 4361 N N . PHE B 1 161 ? 2.314 -0.706 -8.359 1 94.44 161 PHE B N 1
ATOM 4362 C CA . PHE B 1 161 ? 2.807 -2.072 -8.477 1 94.44 161 PHE B CA 1
ATOM 4363 C C . PHE B 1 161 ? 1.659 -3.072 -8.398 1 94.44 161 PHE B C 1
ATOM 4365 O O . PHE B 1 161 ? 1.715 -4.137 -9.016 1 94.44 161 PHE B O 1
ATOM 4372 N N . ASP B 1 162 ? 0.679 -2.701 -7.578 1 87.81 162 ASP B N 1
ATOM 4373 C CA . ASP B 1 162 ? -0.466 -3.574 -7.34 1 87.81 162 ASP B CA 1
ATOM 4374 C C . ASP B 1 162 ? -1.712 -2.764 -6.992 1 87.81 162 ASP B C 1
ATOM 4376 O O . ASP B 1 162 ? -1.699 -1.971 -6.047 1 87.81 162 ASP B O 1
ATOM 4380 N N . PRO B 1 163 ? -2.812 -3.041 -7.699 1 81.81 163 PRO B N 1
ATOM 4381 C CA . PRO B 1 163 ? -4.035 -2.26 -7.5 1 81.81 163 PRO B CA 1
ATOM 4382 C C . PRO B 1 163 ? -4.668 -2.498 -6.129 1 81.81 163 PRO B C 1
ATOM 4384 O O . PRO B 1 163 ? -5.547 -1.742 -5.711 1 81.81 163 PRO B O 1
ATOM 4387 N N . LYS B 1 164 ? -4.262 -3.49 -5.438 1 77.12 164 LYS B N 1
ATOM 4388 C CA . LYS B 1 164 ? -4.828 -3.76 -4.117 1 77.12 164 LYS B CA 1
ATOM 4389 C C . LYS B 1 164 ? -4.445 -2.67 -3.123 1 77.12 164 LYS B C 1
ATOM 4391 O O . LYS B 1 164 ? -5.094 -2.516 -2.084 1 77.12 164 LYS B O 1
ATOM 4396 N N . PHE B 1 165 ? -3.363 -1.998 -3.43 1 86.62 165 PHE B N 1
ATOM 4397 C CA . PHE B 1 165 ? -2.896 -0.959 -2.52 1 86.62 165 PHE B CA 1
ATOM 4398 C C . PHE B 1 165 ? -3.586 0.368 -2.812 1 86.62 165 PHE B C 1
ATOM 4400 O O . PHE B 1 165 ? -3.826 0.706 -3.975 1 86.62 165 PHE B O 1
ATOM 4407 N N . ALA B 1 166 ? -3.83 1.087 -1.714 1 80.62 166 ALA B N 1
ATOM 4408 C CA . ALA B 1 166 ? -4.402 2.426 -1.826 1 80.62 166 ALA B CA 1
ATOM 4409 C C . ALA B 1 166 ? -3.416 3.391 -2.48 1 80.62 166 ALA B C 1
ATOM 4411 O O . ALA B 1 166 ? -2.207 3.15 -2.473 1 80.62 166 ALA B O 1
ATOM 4412 N N . LYS B 1 167 ? -3.939 4.414 -3.047 1 83.25 167 LYS B N 1
ATOM 4413 C CA . LYS B 1 167 ? -3.09 5.465 -3.6 1 83.25 167 LYS B CA 1
ATOM 4414 C C . LYS B 1 167 ? -2.334 6.199 -2.494 1 83.25 167 LYS B C 1
ATOM 4416 O O . LYS B 1 167 ? -2.854 6.375 -1.39 1 83.25 167 LYS B O 1
ATOM 4421 N N . GLY B 1 168 ? -1.121 6.652 -2.867 1 87.19 168 GLY B N 1
ATOM 4422 C CA . GLY B 1 168 ? -0.288 7.363 -1.912 1 87.19 168 GLY B CA 1
ATOM 4423 C C . GLY B 1 168 ? 1.137 6.848 -1.861 1 87.19 168 GLY B C 1
ATOM 4424 O O . GLY B 1 168 ? 1.427 5.758 -2.363 1 87.19 168 GLY B O 1
ATOM 4425 N N . LYS B 1 169 ? 1.968 7.613 -1.159 1 93.5 169 LYS B N 1
ATOM 4426 C CA . LYS B 1 169 ? 3.377 7.234 -1.128 1 93.5 169 LYS B CA 1
ATOM 4427 C C . LYS B 1 169 ? 3.84 6.957 0.3 1 93.5 169 LYS B C 1
ATOM 4429 O O . LYS B 1 169 ? 3.35 7.574 1.247 1 93.5 169 LYS B O 1
ATOM 4434 N N . VAL B 1 170 ? 4.699 6.008 0.462 1 96.75 170 VAL B N 1
ATOM 4435 C CA . VAL B 1 170 ? 5.527 5.82 1.651 1 96.75 170 VAL B CA 1
ATOM 4436 C C . VAL B 1 170 ? 6.988 6.094 1.314 1 96.75 170 VAL B C 1
ATOM 4438 O O . VAL B 1 170 ? 7.359 6.168 0.14 1 96.75 170 VAL B O 1
ATOM 4441 N N . TRP B 1 171 ? 7.777 6.383 2.344 1 98.25 171 TRP B N 1
ATOM 4442 C CA . TRP B 1 171 ? 9.188 6.648 2.08 1 98.25 171 TRP B CA 1
ATOM 4443 C C . TRP B 1 171 ? 10.055 6.164 3.234 1 98.25 171 TRP B C 1
ATOM 4445 O O . TRP B 1 171 ? 9.562 5.906 4.332 1 98.25 171 TRP B O 1
ATOM 4455 N N . GLY B 1 172 ? 11.32 5.91 2.996 1 98.31 172 GLY B N 1
ATOM 4456 C CA . GLY B 1 172 ? 12.336 5.465 3.941 1 98.31 172 GLY B CA 1
ATOM 4457 C C . GLY B 1 172 ? 13.711 5.32 3.318 1 98.31 172 GLY B C 1
ATOM 4458 O O . GLY B 1 172 ? 14.016 5.969 2.314 1 98.31 172 GLY B O 1
ATOM 4459 N N . ARG B 1 173 ? 14.523 4.625 4.02 1 97.88 173 ARG B N 1
ATOM 4460 C CA . ARG B 1 173 ? 15.844 4.293 3.506 1 97.88 173 ARG B CA 1
ATOM 4461 C C . ARG B 1 173 ? 16 2.785 3.338 1 97.88 173 ARG B C 1
ATOM 4463 O O . ARG B 1 173 ? 15.344 2.004 4.027 1 97.88 173 ARG B O 1
ATOM 4470 N N . VAL B 1 174 ? 16.828 2.393 2.371 1 97.94 174 VAL B N 1
ATOM 4471 C CA . VAL B 1 174 ? 17.016 0.972 2.092 1 97.94 174 VAL B CA 1
ATOM 4472 C C . VAL B 1 174 ? 18.125 0.408 2.973 1 97.94 174 VAL B C 1
ATOM 4474 O O . VAL B 1 174 ? 19.25 0.92 2.973 1 97.94 174 VAL B O 1
ATOM 4477 N N . ILE B 1 175 ? 17.828 -0.609 3.76 1 96.69 175 ILE B N 1
ATOM 4478 C CA . ILE B 1 175 ? 18.781 -1.374 4.555 1 96.69 175 ILE B CA 1
ATOM 4479 C C . ILE B 1 175 ? 18.656 -2.857 4.207 1 96.69 175 ILE B C 1
ATOM 4481 O O . ILE B 1 175 ? 17.609 -3.473 4.422 1 96.69 175 ILE B O 1
ATOM 4485 N N . GLU B 1 176 ? 19.688 -3.412 3.645 1 95.69 176 GLU B N 1
ATOM 4486 C CA . GLU B 1 176 ? 19.75 -4.828 3.293 1 95.69 176 GLU B CA 1
ATOM 4487 C C . GLU B 1 176 ? 18.562 -5.23 2.416 1 95.69 176 GLU B C 1
ATOM 4489 O O . GLU B 1 176 ? 17.906 -6.238 2.68 1 95.69 176 GLU B O 1
ATOM 4494 N N . GLY B 1 177 ? 18.219 -4.391 1.504 1 96.56 177 GLY B N 1
ATOM 4495 C CA . GLY B 1 177 ? 17.219 -4.703 0.482 1 96.56 177 GLY B CA 1
ATOM 4496 C C . GLY B 1 177 ? 15.797 -4.457 0.932 1 96.56 177 GLY B C 1
ATOM 4497 O O . GLY B 1 177 ? 14.852 -4.816 0.231 1 96.56 177 GLY B O 1
ATOM 4498 N N . GLU B 1 178 ? 15.609 -3.896 2.111 1 97.62 178 GLU B N 1
ATOM 4499 C CA . GLU B 1 178 ? 14.281 -3.574 2.635 1 97.62 178 GLU B CA 1
ATOM 4500 C C . GLU B 1 178 ? 14.148 -2.08 2.916 1 97.62 178 GLU B C 1
ATOM 4502 O O . GLU B 1 178 ? 15.078 -1.451 3.414 1 97.62 178 GLU B O 1
ATOM 4507 N N . LEU B 1 179 ? 12.992 -1.525 2.564 1 98.19 179 LEU B N 1
ATOM 4508 C CA . LEU B 1 179 ? 12.727 -0.146 2.955 1 98.19 179 LEU B CA 1
ATOM 4509 C C . LEU B 1 179 ? 12.445 -0.05 4.453 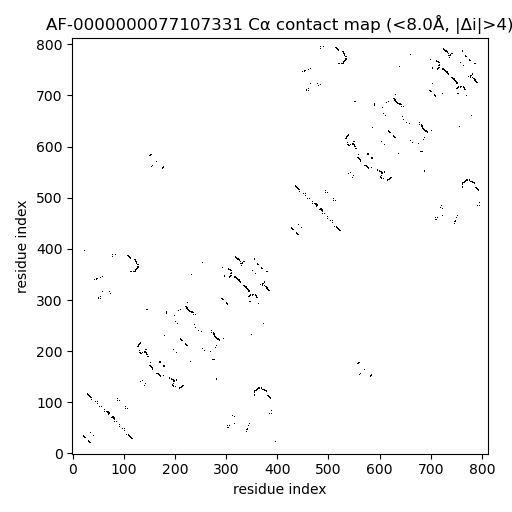1 98.19 179 LEU B C 1
ATOM 4511 O O . LEU B 1 179 ? 11.562 -0.736 4.969 1 98.19 179 LEU B O 1
ATOM 4515 N N . GLU B 1 180 ? 13.211 0.747 5.156 1 97.75 180 GLU B N 1
ATOM 4516 C CA . GLU B 1 180 ? 13.109 0.882 6.605 1 97.75 180 GLU B CA 1
ATOM 4517 C C . GLU B 1 180 ? 12.914 2.34 7.012 1 97.75 180 GLU B C 1
ATOM 4519 O O . GLU B 1 180 ? 13.164 3.25 6.219 1 97.75 180 GLU B O 1
ATOM 4524 N N . PHE B 1 181 ? 12.516 2.545 8.227 1 97.88 181 PHE B N 1
ATOM 4525 C CA . PHE B 1 181 ? 12.375 3.887 8.781 1 97.88 181 PHE B CA 1
ATOM 4526 C C . PHE B 1 181 ? 13.734 4.543 8.961 1 97.88 181 PHE B C 1
ATOM 4528 O O . PHE B 1 181 ? 14.734 3.861 9.188 1 97.88 181 PHE B O 1
ATOM 4535 N N . TYR B 1 182 ? 13.75 5.875 8.883 1 98 182 TYR B N 1
ATOM 4536 C CA . TYR B 1 182 ? 14.898 6.629 9.375 1 98 182 TYR B CA 1
ATOM 4537 C C . TYR B 1 182 ? 14.984 6.57 10.891 1 98 182 TYR B C 1
ATOM 4539 O O . TYR B 1 182 ? 13.977 6.34 11.57 1 98 182 TYR B O 1
ATOM 4547 N N . PRO B 1 183 ? 16.188 6.727 11.445 1 97.94 183 PRO B N 1
ATOM 4548 C CA . PRO B 1 183 ? 16.344 6.672 12.906 1 97.94 183 PRO B CA 1
ATOM 4549 C C . PRO B 1 183 ? 15.742 7.891 13.609 1 97.94 183 PRO B C 1
ATOM 4551 O O . PRO B 1 183 ? 15.172 8.766 12.953 1 97.94 183 PRO B O 1
ATOM 4554 N N . ASP B 1 184 ? 15.828 7.941 14.922 1 98.38 184 ASP B N 1
ATOM 4555 C CA . ASP B 1 184 ? 15.383 9.07 15.734 1 98.38 184 ASP B CA 1
ATOM 4556 C C . ASP B 1 184 ? 16.203 10.32 15.43 1 98.38 184 ASP B C 1
ATOM 4558 O O . ASP B 1 184 ? 17.344 10.227 14.961 1 98.38 184 ASP B O 1
ATOM 4562 N N . ARG B 1 185 ? 15.578 11.484 15.75 1 98.19 185 ARG B N 1
ATOM 4563 C CA . ARG B 1 185 ? 16.219 12.781 15.555 1 98.19 185 ARG B CA 1
ATOM 4564 C C . ARG B 1 185 ? 17.672 12.75 15.992 1 98.19 185 ARG B C 1
ATOM 4566 O O . ARG B 1 185 ? 18.562 13.195 15.258 1 98.19 185 ARG B O 1
ATOM 4573 N N . LYS B 1 186 ? 18 12.164 17.141 1 97.62 186 LYS B N 1
ATOM 4574 C CA . LYS B 1 186 ? 19.328 12.219 17.75 1 97.62 186 LYS B CA 1
ATOM 4575 C C . LYS B 1 186 ? 20.359 11.492 16.891 1 97.62 186 LYS B C 1
ATOM 4577 O O . LYS B 1 186 ? 21.562 11.758 17 1 97.62 186 LYS B O 1
ATOM 4582 N N . ASP B 1 187 ? 19.891 10.562 16.047 1 97.81 187 ASP B N 1
ATOM 4583 C CA . ASP B 1 187 ? 20.797 9.711 15.289 1 97.81 187 ASP B CA 1
ATOM 4584 C C . ASP B 1 187 ? 20.844 10.109 13.82 1 97.81 187 ASP B C 1
ATOM 4586 O O . ASP B 1 187 ? 21.516 9.453 13.016 1 97.81 187 ASP B O 1
ATOM 4590 N N . ILE B 1 188 ? 20.125 11.148 13.398 1 96.94 188 ILE B N 1
ATOM 4591 C CA . ILE B 1 188 ? 20.094 11.602 12.016 1 96.94 188 ILE B CA 1
ATOM 4592 C C . ILE B 1 188 ? 21.281 12.531 11.75 1 96.94 188 ILE B C 1
ATOM 4594 O O . ILE B 1 188 ? 21.562 13.422 12.555 1 96.94 188 ILE B O 1
ATOM 4598 N N . ILE B 1 189 ? 21.938 12.25 10.695 1 91.81 189 ILE B N 1
ATOM 4599 C CA . ILE B 1 189 ? 23.031 13.102 10.219 1 91.81 189 ILE B CA 1
ATOM 4600 C C . ILE B 1 189 ? 22.656 13.703 8.867 1 91.81 189 ILE B C 1
ATOM 4602 O O . ILE B 1 189 ? 22.578 12.984 7.867 1 91.81 189 ILE B O 1
ATOM 4606 N N . ASP B 1 190 ? 22.453 14.992 8.828 1 89.69 190 ASP B N 1
ATOM 4607 C CA . ASP B 1 190 ? 22.062 15.656 7.594 1 89.69 190 ASP B CA 1
ATOM 4608 C C . ASP B 1 190 ? 23.266 15.883 6.684 1 89.69 190 ASP B C 1
ATOM 4610 O O . ASP B 1 190 ? 24.391 15.992 7.156 1 89.69 190 ASP B O 1
ATOM 4614 N N . GLU B 1 191 ? 22.984 16 5.469 1 89.62 191 GLU B N 1
ATOM 4615 C CA . GLU B 1 191 ? 23.984 16.297 4.449 1 89.62 191 GLU B CA 1
ATOM 4616 C C . GLU B 1 191 ? 24.062 17.797 4.168 1 89.62 191 GLU B C 1
ATOM 4618 O O . GLU B 1 191 ? 23.109 18.375 3.641 1 89.62 191 GLU B O 1
ATOM 4623 N N . PRO B 1 192 ? 25.172 18.359 4.402 1 90.06 192 PRO B N 1
ATOM 4624 C CA . PRO B 1 192 ? 25.297 19.797 4.152 1 90.06 192 PRO B CA 1
ATOM 4625 C C . PRO B 1 192 ? 25.016 20.172 2.699 1 90.06 192 PRO B C 1
ATOM 4627 O O . PRO B 1 192 ? 24.531 21.266 2.424 1 90.06 192 PRO B O 1
ATOM 4630 N N . SER B 1 193 ? 25.328 19.234 1.798 1 93.62 193 SER B N 1
ATOM 4631 C CA . SER B 1 193 ? 25.141 19.5 0.376 1 93.62 193 SER B CA 1
ATOM 4632 C C . SER B 1 193 ? 23.672 19.656 0.03 1 93.62 193 SER B C 1
ATOM 4634 O O . SER B 1 193 ? 23.328 20.172 -1.035 1 93.62 193 SER B O 1
ATOM 4636 N N . LYS B 1 194 ? 22.781 19.266 0.928 1 96.12 194 LYS B N 1
ATOM 4637 C CA . LYS B 1 194 ? 21.344 19.312 0.682 1 96.12 194 LYS B CA 1
ATOM 4638 C C . LYS B 1 194 ? 20.703 20.469 1.449 1 96.12 194 LYS B C 1
ATOM 4640 O O . LYS B 1 194 ? 19.469 20.625 1.433 1 96.12 194 LYS B O 1
ATOM 4645 N N . ALA B 1 195 ? 21.5 21.359 2.08 1 97.75 195 ALA B N 1
ATOM 4646 C CA . ALA B 1 195 ? 21 22.438 2.934 1 97.75 195 ALA B CA 1
ATOM 4647 C C . ALA B 1 195 ? 20.25 23.469 2.113 1 97.75 195 ALA B C 1
ATOM 4649 O O . ALA B 1 195 ? 20.719 23.891 1.051 1 97.75 195 ALA B O 1
ATOM 4650 N N . LEU B 1 196 ? 19.078 23.938 2.607 1 98.31 196 LEU B N 1
ATOM 4651 C CA . LEU B 1 196 ? 18.328 25 1.967 1 98.31 196 LEU B CA 1
ATOM 4652 C C . LEU B 1 196 ? 18.797 26.359 2.457 1 98.31 196 LEU B C 1
ATOM 4654 O O . LEU B 1 196 ? 18.469 27.391 1.856 1 98.31 196 LEU B O 1
ATOM 4658 N N . GLY B 1 197 ? 19.516 26.438 3.467 1 98.25 197 GLY B N 1
ATOM 4659 C CA . GLY B 1 197 ? 20.031 27.562 4.223 1 98.25 197 GLY B CA 1
ATOM 4660 C C . GLY B 1 197 ? 20.484 27.188 5.621 1 98.25 197 GLY B C 1
ATOM 4661 O O . GLY B 1 197 ? 20.438 26.016 6 1 98.25 197 GLY B O 1
ATOM 4662 N N . TYR B 1 198 ? 20.938 28.234 6.352 1 98.12 198 TYR B N 1
ATOM 4663 C CA . TYR B 1 198 ? 21.422 27.984 7.703 1 98.12 198 TYR B CA 1
ATOM 4664 C C . TYR B 1 198 ? 20.734 28.906 8.711 1 98.12 198 TYR B C 1
ATOM 4666 O O . TYR B 1 198 ? 20.531 30.094 8.438 1 98.12 198 TYR B O 1
ATOM 4674 N N . ALA B 1 199 ? 20.328 28.375 9.797 1 97.31 199 ALA B N 1
ATOM 4675 C CA . ALA B 1 199 ? 19.703 29.078 10.914 1 97.31 199 ALA B CA 1
ATOM 4676 C C . ALA B 1 199 ? 20.125 28.5 12.25 1 97.31 199 ALA B C 1
ATOM 4678 O O . ALA B 1 199 ? 21.062 27.688 12.312 1 97.31 199 ALA B O 1
ATOM 4679 N N . SER B 1 200 ? 19.609 29.047 13.367 1 95.5 200 SER B N 1
ATOM 4680 C CA . SER B 1 200 ? 19.938 28.453 14.664 1 95.5 200 SER B CA 1
ATOM 4681 C C . SER B 1 200 ? 19.234 27.109 14.852 1 95.5 200 SER B C 1
ATOM 4683 O O . SER B 1 200 ? 18.172 26.875 14.297 1 95.5 200 SER B O 1
ATOM 4685 N N . PRO B 1 201 ? 19.828 26.203 15.641 1 95.88 201 PRO B N 1
ATOM 4686 C CA . PRO B 1 201 ? 19.203 24.891 15.875 1 95.88 201 PRO B CA 1
ATOM 4687 C C . PRO B 1 201 ? 17.781 25 16.406 1 95.88 201 PRO B C 1
ATOM 4689 O O . PRO B 1 201 ? 16.906 24.234 16 1 95.88 201 PRO B O 1
ATOM 4692 N N . GLY B 1 202 ? 17.547 25.938 17.266 1 95.88 202 GLY B N 1
ATOM 4693 C CA . GLY B 1 202 ? 16.219 26.109 17.828 1 95.88 202 GLY B CA 1
ATOM 4694 C C . GLY B 1 202 ? 15.188 26.5 16.781 1 95.88 202 GLY B C 1
ATOM 4695 O O . GLY B 1 202 ? 14.078 25.984 16.781 1 95.88 202 GLY B O 1
ATOM 4696 N N . GLU B 1 203 ? 15.57 27.422 15.938 1 95.19 203 GLU B N 1
ATOM 4697 C CA . GLU B 1 203 ? 14.656 27.875 14.891 1 95.19 203 GLU B CA 1
ATOM 4698 C C . GLU B 1 203 ? 14.359 26.75 13.906 1 95.19 203 GLU B C 1
ATOM 4700 O O . GLU B 1 203 ? 13.219 26.594 13.453 1 95.19 203 GLU B O 1
ATOM 4705 N N . ILE B 1 204 ? 15.305 25.984 13.594 1 96.94 204 ILE B N 1
ATOM 4706 C CA . ILE B 1 204 ? 15.109 24.859 12.695 1 96.94 204 ILE B CA 1
ATOM 4707 C C . ILE B 1 204 ? 14.203 23.828 13.359 1 96.94 204 ILE B C 1
ATOM 4709 O O . ILE B 1 204 ? 13.328 23.234 12.703 1 96.94 204 ILE B O 1
ATOM 4713 N N . PHE B 1 205 ? 14.43 23.594 14.633 1 96.94 205 PHE B N 1
ATOM 4714 C CA . PHE B 1 205 ? 13.594 22.688 15.406 1 96.94 205 PHE B CA 1
ATOM 4715 C C . PHE B 1 205 ? 12.125 23.078 15.305 1 96.94 205 PHE B C 1
ATOM 4717 O O . PHE B 1 205 ? 11.266 22.25 15.031 1 96.94 205 PHE B O 1
ATOM 4724 N N . TYR B 1 206 ? 11.867 24.312 15.43 1 93.56 206 TYR B N 1
ATOM 4725 C CA . TYR B 1 206 ? 10.484 24.766 15.391 1 93.56 206 TYR B CA 1
ATOM 4726 C C . TYR B 1 206 ? 9.945 24.766 13.969 1 93.56 206 TYR B C 1
ATOM 4728 O O . TYR B 1 206 ? 8.758 24.531 13.75 1 93.56 206 TYR B O 1
ATOM 4736 N N . LEU B 1 207 ? 10.812 25.078 13.008 1 96.06 207 LEU B N 1
ATOM 4737 C CA . LEU B 1 207 ? 10.422 24.906 11.617 1 96.06 207 LEU B CA 1
ATOM 4738 C C . LEU B 1 207 ? 9.922 23.5 11.359 1 96.06 207 LEU B C 1
ATOM 4740 O O . LEU B 1 207 ? 8.898 23.297 10.711 1 96.06 207 LEU B O 1
ATOM 4744 N N . GLN B 1 208 ? 10.617 22.516 11.891 1 96 208 GLN B N 1
ATOM 4745 C CA . GLN B 1 208 ? 10.258 21.109 11.727 1 96 208 GLN B CA 1
ATOM 4746 C C . GLN B 1 208 ? 8.945 20.781 12.438 1 96 208 GLN B C 1
ATOM 4748 O O . GLN B 1 208 ? 8.156 19.969 11.953 1 96 208 GLN B O 1
ATOM 4753 N N . ILE B 1 209 ? 8.68 21.359 13.547 1 91.69 209 ILE B N 1
ATOM 4754 C CA . ILE B 1 209 ? 7.43 21.156 14.273 1 91.69 209 ILE B CA 1
ATOM 4755 C C . ILE B 1 209 ? 6.262 21.719 13.469 1 91.69 209 ILE B C 1
ATOM 4757 O O . ILE B 1 209 ? 5.199 21.094 13.383 1 91.69 209 ILE B O 1
ATOM 4761 N N . GLN B 1 210 ? 6.492 22.812 12.844 1 91.06 210 GLN B N 1
ATOM 4762 C CA . GLN B 1 210 ? 5.434 23.453 12.062 1 91.06 210 GLN B CA 1
ATOM 4763 C C . GLN B 1 210 ? 5.25 22.766 10.719 1 91.06 210 GLN B C 1
ATOM 4765 O O . GLN B 1 210 ? 4.168 22.828 10.125 1 91.06 210 GLN B O 1
ATOM 4770 N N . GLY B 1 211 ? 6.309 22.25 10.164 1 93.88 211 GLY B N 1
ATOM 4771 C CA . GLY B 1 211 ? 6.234 21.438 8.953 1 93.88 211 GLY B CA 1
ATOM 4772 C C . GLY B 1 211 ? 6.566 22.234 7.699 1 93.88 211 GLY B C 1
ATOM 4773 O O . GLY B 1 211 ? 6.805 21.641 6.641 1 93.88 211 GLY B O 1
ATOM 4774 N N . SER B 1 212 ? 6.551 23.531 7.75 1 96.44 212 SER B N 1
ATOM 4775 C CA . SER B 1 212 ? 6.926 24.406 6.652 1 96.44 212 SER B CA 1
ATOM 4776 C C . SER B 1 212 ? 7.309 25.797 7.164 1 96.44 212 SER B C 1
ATOM 4778 O O . SER B 1 212 ? 7.066 26.125 8.328 1 96.44 212 SER B O 1
ATOM 4780 N N . GLY B 1 213 ? 7.945 26.562 6.301 1 97.5 213 GLY B N 1
ATOM 4781 C CA . GLY B 1 213 ? 8.328 27.922 6.645 1 97.5 213 GLY B CA 1
ATOM 4782 C C . GLY B 1 213 ? 8.891 28.703 5.469 1 97.5 213 GLY B C 1
ATOM 4783 O O . GLY B 1 213 ? 9.148 28.125 4.406 1 97.5 213 GLY B O 1
ATOM 4784 N N . ARG B 1 214 ? 8.992 29.969 5.715 1 98.19 214 ARG B N 1
ATOM 4785 C CA . ARG B 1 214 ? 9.617 30.859 4.73 1 98.19 214 ARG B CA 1
ATOM 4786 C C . ARG B 1 214 ? 11.031 31.234 5.152 1 98.19 214 ARG B C 1
ATOM 4788 O O . ARG B 1 214 ? 11.25 31.688 6.273 1 98.19 214 ARG B O 1
ATOM 4795 N N . LEU B 1 215 ? 11.977 31 4.281 1 98.5 215 LEU B N 1
ATOM 4796 C CA . LEU B 1 215 ? 13.375 31.328 4.523 1 98.5 215 LEU B CA 1
ATOM 4797 C C . LEU B 1 215 ? 13.734 32.688 3.895 1 98.5 215 LEU B C 1
ATOM 4799 O O . LEU B 1 215 ? 13.617 32.844 2.68 1 98.5 215 LEU B O 1
ATOM 4803 N N . LYS B 1 216 ? 14.141 33.531 4.719 1 98.06 216 LYS B N 1
ATOM 4804 C CA . LYS B 1 216 ? 14.516 34.875 4.266 1 98.06 216 LYS B CA 1
ATOM 4805 C C . LYS B 1 216 ? 16.031 35.031 4.242 1 98.06 216 LYS B C 1
ATOM 4807 O O . LYS B 1 216 ? 16.688 35 5.293 1 98.06 216 LYS B O 1
ATOM 4812 N N . PHE B 1 217 ? 16.531 35.344 3.092 1 98.12 217 PHE B N 1
ATOM 4813 C CA . PHE B 1 217 ? 17.969 35.5 2.912 1 98.12 217 PHE B CA 1
ATOM 4814 C C . PHE B 1 217 ? 18.359 36.969 3.002 1 98.12 217 PHE B C 1
ATOM 4816 O O . PHE B 1 217 ? 17.516 37.844 2.887 1 98.12 217 PHE B O 1
ATOM 4823 N N . PRO B 1 218 ? 19.641 37.25 3.195 1 97.31 218 PRO B N 1
ATOM 4824 C CA . PRO B 1 218 ? 20.078 38.625 3.406 1 97.31 218 PRO B CA 1
ATOM 4825 C C . PRO B 1 218 ? 19.875 39.5 2.178 1 97.31 218 PRO B C 1
ATOM 4827 O O . PRO B 1 218 ? 19.719 40.719 2.305 1 97.31 218 PRO B O 1
ATOM 4830 N N . ASP B 1 219 ? 19.828 38.969 1.025 1 97.81 219 ASP B N 1
ATOM 4831 C CA . ASP B 1 219 ? 19.703 39.75 -0.203 1 97.81 219 ASP B CA 1
ATOM 4832 C C . ASP B 1 219 ? 18.234 40 -0.542 1 97.81 219 ASP B C 1
ATOM 4834 O O . ASP B 1 219 ? 17.922 40.562 -1.599 1 97.81 219 ASP B O 1
ATOM 4838 N N . GLY B 1 220 ? 17.359 39.531 0.267 1 95.94 220 GLY B N 1
ATOM 4839 C CA . GLY B 1 220 ? 15.938 39.75 0.058 1 95.94 220 GLY B CA 1
ATOM 4840 C C . GLY B 1 220 ? 15.211 38.562 -0.55 1 95.94 220 GLY B C 1
ATOM 4841 O O . GLY B 1 220 ? 13.984 38.562 -0.583 1 95.94 220 GLY B O 1
ATOM 4842 N N . ARG B 1 221 ? 15.961 37.625 -0.981 1 96.5 221 ARG B N 1
ATOM 4843 C CA . ARG B 1 221 ? 15.352 36.406 -1.531 1 96.5 221 ARG B CA 1
ATOM 4844 C C . ARG B 1 221 ? 14.578 35.656 -0.458 1 96.5 221 ARG B C 1
ATOM 4846 O O . ARG B 1 221 ? 15.062 35.5 0.667 1 96.5 221 ARG B O 1
ATOM 4853 N N . VAL B 1 222 ? 13.359 35.281 -0.817 1 97.25 222 VAL B N 1
ATOM 4854 C CA . VAL B 1 222 ? 12.531 34.469 0.079 1 97.25 222 VAL B CA 1
ATOM 4855 C C . VAL B 1 222 ? 12.094 33.188 -0.634 1 97.25 222 VAL B C 1
ATOM 4857 O O . VAL B 1 222 ? 11.594 33.25 -1.762 1 97.25 222 VAL B O 1
ATOM 4860 N N . ILE B 1 223 ? 12.344 32.031 -0.037 1 97.88 223 ILE B N 1
ATOM 4861 C CA . ILE B 1 223 ? 11.828 30.766 -0.541 1 97.88 223 ILE B CA 1
ATOM 4862 C C . ILE B 1 223 ? 11.078 30.031 0.57 1 97.88 223 ILE B C 1
ATOM 4864 O O . ILE B 1 223 ? 11.273 30.312 1.754 1 97.88 223 ILE B O 1
ATOM 4868 N N . ARG B 1 224 ? 10.234 29.172 0.152 1 98.12 224 ARG B N 1
ATOM 4869 C CA . ARG B 1 224 ? 9.539 28.328 1.112 1 98.12 224 ARG B CA 1
ATOM 4870 C C . ARG B 1 224 ? 10.289 27.016 1.325 1 98.12 224 ARG B C 1
ATOM 4872 O O . ARG B 1 224 ? 10.711 26.375 0.363 1 98.12 224 ARG B O 1
ATOM 4879 N N . ALA B 1 225 ? 10.57 26.688 2.578 1 98.5 225 ALA B N 1
ATOM 4880 C CA . ALA B 1 225 ? 10.875 25.297 2.959 1 98.5 225 ALA B CA 1
ATOM 4881 C C . ALA B 1 225 ? 9.594 24.484 3.129 1 98.5 225 ALA B C 1
ATOM 4883 O O . ALA B 1 225 ? 8.977 24.516 4.199 1 98.5 225 ALA B O 1
ATOM 4884 N N . ALA B 1 226 ? 9.195 23.734 2.105 1 97.44 226 ALA B N 1
ATOM 4885 C CA . ALA B 1 226 ? 7.977 22.938 2.125 1 97.44 226 ALA B CA 1
ATOM 4886 C C . ALA B 1 226 ? 8.258 21.531 2.662 1 97.44 226 ALA B C 1
ATOM 4888 O O . ALA B 1 226 ? 9.336 20.984 2.441 1 97.44 226 ALA B O 1
ATOM 4889 N N . PHE B 1 227 ? 7.289 21.031 3.314 1 95.81 227 PHE B N 1
ATOM 4890 C CA . PHE B 1 227 ? 7.41 19.672 3.818 1 95.81 227 PHE B CA 1
ATOM 4891 C C . PHE B 1 227 ? 7.789 18.703 2.697 1 95.81 227 PHE B C 1
ATOM 4893 O O . PHE B 1 227 ? 7.176 18.719 1.627 1 95.81 227 PHE B O 1
ATOM 4900 N N . ALA B 1 228 ? 8.75 17.906 2.941 1 96.56 228 ALA B N 1
ATOM 4901 C CA . ALA B 1 228 ? 9.141 16.906 1.954 1 96.56 228 ALA B CA 1
ATOM 4902 C C . ALA B 1 228 ? 8.914 15.492 2.49 1 96.56 228 ALA B C 1
ATOM 4904 O O . ALA B 1 228 ? 8.383 14.625 1.787 1 96.56 228 ALA B O 1
ATOM 4905 N N . ALA B 1 229 ? 9.344 15.273 3.74 1 96.5 229 ALA B N 1
ATOM 4906 C CA . ALA B 1 229 ? 9.266 13.953 4.363 1 96.5 229 ALA B CA 1
ATOM 4907 C C . ALA B 1 229 ? 9.5 14.047 5.871 1 96.5 229 ALA B C 1
ATOM 4909 O O . ALA B 1 229 ? 9.922 15.086 6.375 1 96.5 229 ALA B O 1
ATOM 4910 N N . HIS B 1 230 ? 9.195 13.047 6.586 1 96.38 230 HIS B N 1
ATOM 4911 C CA . HIS B 1 230 ? 9.531 12.867 7.996 1 96.38 230 HIS B CA 1
ATOM 4912 C C . HIS B 1 230 ? 10.078 11.469 8.258 1 96.38 230 HIS B C 1
ATOM 4914 O O . HIS B 1 230 ? 10.086 10.617 7.363 1 96.38 230 HIS B O 1
ATOM 4920 N N . ASN B 1 231 ? 10.555 11.227 9.461 1 97.06 231 ASN B N 1
ATOM 4921 C CA . ASN B 1 231 ? 11.188 9.961 9.797 1 97.06 231 ASN B CA 1
ATOM 4922 C C . ASN B 1 231 ? 10.195 8.969 10.391 1 97.06 231 ASN B C 1
ATOM 4924 O O . ASN B 1 231 ? 10.586 7.977 11.008 1 97.06 231 ASN B O 1
ATOM 4928 N N . HIS B 1 232 ? 8.891 9.219 10.43 1 94.94 232 HIS B N 1
ATOM 4929 C CA . HIS B 1 232 ? 7.777 8.375 10.836 1 94.94 232 HIS B CA 1
ATOM 4930 C C . HIS B 1 232 ? 7.781 8.156 12.344 1 94.94 232 HIS B C 1
ATOM 4932 O O . HIS B 1 232 ? 7.012 7.336 12.859 1 94.94 232 HIS B O 1
ATOM 4938 N N . LYS B 1 233 ? 8.609 8.898 13.086 1 95.19 233 LYS B N 1
ATOM 4939 C CA . LYS B 1 233 ? 8.617 8.789 14.547 1 95.19 233 LYS B CA 1
ATOM 4940 C C . LYS B 1 233 ? 7.52 9.656 15.164 1 95.19 233 LYS B C 1
ATOM 4942 O O . LYS B 1 233 ? 7.09 10.648 14.562 1 95.19 233 LYS B O 1
ATOM 4947 N N . PRO B 1 234 ? 7.055 9.234 16.312 1 91.94 234 PRO B N 1
ATOM 4948 C CA . PRO B 1 234 ? 6.031 10.047 16.969 1 91.94 234 PRO B CA 1
ATOM 4949 C C . PRO B 1 234 ? 6.562 11.391 17.453 1 91.94 234 PRO B C 1
ATOM 4951 O O . PRO B 1 234 ? 7.754 11.516 17.766 1 91.94 234 PRO B O 1
ATOM 4954 N N . PHE B 1 235 ? 5.676 12.336 17.453 1 91.06 235 PHE B N 1
ATOM 4955 C CA . PHE B 1 235 ? 6 13.648 18.016 1 91.06 235 PHE B CA 1
ATOM 4956 C C . PHE B 1 235 ? 5.977 13.609 19.531 1 91.06 235 PHE B C 1
ATOM 4958 O O . PHE B 1 235 ? 5.051 13.062 20.141 1 91.06 235 PHE B O 1
ATOM 4965 N N . VAL B 1 236 ? 7.02 14.188 20.156 1 93.12 236 VAL B N 1
ATOM 4966 C CA . VAL B 1 236 ? 7.066 14.406 21.594 1 93.12 236 VAL B CA 1
ATOM 4967 C C . VAL B 1 236 ? 7.301 15.891 21.875 1 93.12 236 VAL B C 1
ATOM 4969 O O . VAL B 1 236 ? 8.25 16.484 21.375 1 93.12 236 VAL B O 1
ATOM 4972 N N . SER B 1 237 ? 6.516 16.484 22.703 1 90.81 237 SER B N 1
ATOM 4973 C CA . SER B 1 237 ? 6.527 17.922 22.953 1 90.81 237 SER B CA 1
ATOM 4974 C C . SER B 1 237 ? 7.719 18.312 23.812 1 90.81 237 SER B C 1
ATOM 4976 O O . SER B 1 237 ? 7.84 17.875 24.969 1 90.81 237 SER B O 1
ATOM 4978 N N . ILE B 1 238 ? 8.508 19.172 23.281 1 94.56 238 ILE B N 1
ATOM 4979 C CA . ILE B 1 238 ? 9.625 19.719 24.047 1 94.56 238 ILE B CA 1
ATOM 4980 C C . ILE B 1 238 ? 9.094 20.562 25.203 1 94.56 238 ILE B C 1
ATOM 4982 O O . ILE B 1 238 ? 9.664 20.562 26.297 1 94.56 238 ILE B O 1
ATOM 4986 N N . ALA B 1 239 ? 8.031 21.297 24.969 1 90.25 239 ALA B N 1
ATOM 4987 C CA . ALA B 1 239 ? 7.445 22.141 26.016 1 90.25 239 ALA B CA 1
ATOM 4988 C C . ALA B 1 239 ? 7.023 21.297 27.219 1 90.25 239 ALA B C 1
ATOM 4990 O O . ALA B 1 239 ? 7.344 21.641 28.359 1 90.25 239 ALA B O 1
ATOM 4991 N N . ARG B 1 240 ? 6.324 20.266 26.922 1 91.19 240 ARG B N 1
ATOM 4992 C CA . ARG B 1 240 ? 5.883 19.375 28 1 91.19 240 ARG B CA 1
ATOM 4993 C C . ARG B 1 240 ? 7.078 18.781 28.75 1 91.19 240 ARG B C 1
ATOM 4995 O O . ARG B 1 240 ? 7.07 18.719 29.984 1 91.19 240 ARG B O 1
ATOM 5002 N N . HIS B 1 241 ? 8.062 18.359 28.031 1 95.38 241 HIS B N 1
ATOM 5003 C CA . HIS B 1 241 ? 9.266 17.812 28.641 1 95.38 241 HIS B CA 1
ATOM 5004 C C . HIS B 1 241 ? 9.922 18.812 29.578 1 95.38 241 HIS B C 1
ATOM 5006 O O . HIS B 1 241 ? 10.281 18.469 30.719 1 95.38 241 HIS B O 1
ATOM 5012 N N . LEU B 1 242 ? 10.023 20.062 29.156 1 96.56 242 LEU B N 1
ATOM 5013 C CA . LEU B 1 242 ? 10.688 21.094 29.953 1 96.56 242 LEU B CA 1
ATOM 5014 C C . LEU B 1 242 ? 9.875 21.438 31.188 1 96.56 242 LEU B C 1
ATOM 5016 O O . LEU B 1 242 ? 10.438 21.688 32.25 1 96.56 242 LEU B O 1
ATOM 5020 N N . ILE B 1 243 ? 8.609 21.406 31.016 1 93.06 243 ILE B N 1
ATOM 5021 C CA . ILE B 1 243 ? 7.73 21.656 32.156 1 93.06 243 ILE B CA 1
ATOM 5022 C C . ILE B 1 243 ? 7.84 20.516 33.156 1 93.06 243 ILE B C 1
ATOM 5024 O O . ILE B 1 243 ? 8.062 20.75 34.344 1 93.06 243 ILE B O 1
ATOM 5028 N N . ASP B 1 244 ? 7.77 19.344 32.719 1 95.81 244 ASP B N 1
ATOM 5029 C CA . ASP B 1 244 ? 7.781 18.156 33.562 1 95.81 244 ASP B CA 1
ATOM 5030 C C . ASP B 1 244 ? 9.109 18.031 34.312 1 95.81 244 ASP B C 1
ATOM 5032 O O . ASP B 1 244 ? 9.148 17.5 35.438 1 95.81 244 ASP B O 1
ATOM 5036 N N . THR B 1 245 ? 10.133 18.484 33.812 1 96.81 245 THR B N 1
ATOM 5037 C CA . THR B 1 245 ? 11.445 18.391 34.406 1 96.81 245 THR B CA 1
ATOM 5038 C C . THR B 1 245 ? 11.781 19.656 35.188 1 96.81 245 THR B C 1
ATOM 5040 O O . THR B 1 245 ? 12.898 19.797 35.719 1 96.81 245 THR B O 1
ATOM 5043 N N . GLY B 1 246 ? 10.945 20.594 35.156 1 95.56 246 GLY B N 1
ATOM 5044 C CA . GLY B 1 246 ? 11.07 21.797 36 1 95.56 246 GLY B CA 1
ATOM 5045 C C . GLY B 1 246 ? 11.992 22.828 35.375 1 95.56 246 GLY B C 1
ATOM 5046 O O . GLY B 1 246 ? 12.492 23.719 36.094 1 95.56 246 GLY B O 1
ATOM 5047 N N . GLN B 1 247 ? 12.234 22.781 34.156 1 95.62 247 GLN B N 1
ATOM 5048 C CA . GLN B 1 247 ? 13.18 23.688 33.5 1 95.62 247 GLN B CA 1
ATOM 5049 C C . GLN B 1 247 ? 12.5 24.984 33.094 1 95.62 247 GLN B C 1
ATOM 5051 O O . GLN B 1 247 ? 13.156 26.016 32.969 1 95.62 247 GLN B O 1
ATOM 5056 N N . ILE B 1 248 ? 11.188 24.844 32.781 1 93.81 248 ILE B N 1
ATOM 5057 C CA . ILE B 1 248 ? 10.391 26.031 32.5 1 93.81 248 ILE B CA 1
ATOM 5058 C C . ILE B 1 248 ? 9.047 25.938 33.219 1 93.81 248 ILE B C 1
ATOM 5060 O O . ILE B 1 248 ? 8.68 24.859 33.719 1 93.81 248 ILE B O 1
ATOM 5064 N N . GLN B 1 249 ? 8.383 27.047 33.344 1 91.62 249 GLN B N 1
ATOM 5065 C CA . GLN B 1 249 ? 7.02 27.078 33.875 1 91.62 249 GLN B CA 1
ATOM 5066 C C . GLN B 1 249 ? 5.992 26.938 32.75 1 91.62 249 GLN B C 1
ATOM 5068 O O . GLN B 1 249 ? 6.309 27.141 31.578 1 91.62 249 GLN B O 1
ATOM 5073 N N . THR B 1 250 ? 4.754 26.656 33.156 1 85.62 250 THR B N 1
ATOM 5074 C CA . THR B 1 250 ? 3.676 26.391 32.188 1 85.62 250 THR B CA 1
ATOM 5075 C C . THR B 1 250 ? 3.447 27.594 31.281 1 85.62 250 THR B C 1
ATOM 5077 O O . THR B 1 250 ? 3.182 27.422 30.094 1 85.62 250 THR B O 1
ATOM 5080 N N . HIS B 1 251 ? 3.604 28.75 31.797 1 79.88 251 HIS B N 1
ATOM 5081 C CA . HIS B 1 251 ? 3.322 29.953 31.016 1 79.88 251 HIS B CA 1
ATOM 5082 C C . HIS B 1 251 ? 4.465 30.266 30.047 1 79.88 251 HIS B C 1
ATOM 5084 O O . HIS B 1 251 ? 4.352 31.156 29.219 1 79.88 251 HIS B O 1
ATOM 5090 N N . GLN B 1 252 ? 5.562 29.516 30.141 1 83.06 252 GLN B N 1
ATOM 5091 C CA . GLN B 1 252 ? 6.73 29.719 29.281 1 83.06 252 GLN B CA 1
ATOM 5092 C C . GLN B 1 252 ? 6.785 28.656 28.188 1 83.06 252 GLN B C 1
ATOM 5094 O O . GLN B 1 252 ? 7.859 28.359 27.656 1 83.06 252 GLN B O 1
ATOM 5099 N N . ALA B 1 253 ? 5.676 28.109 27.859 1 82 253 ALA B N 1
ATOM 5100 C CA . ALA B 1 253 ? 5.633 26.984 26.938 1 82 253 ALA B CA 1
ATOM 5101 C C . ALA B 1 253 ? 5.648 27.453 25.484 1 82 253 ALA B C 1
ATOM 5103 O O . ALA B 1 253 ? 5.781 26.641 24.562 1 82 253 ALA B O 1
ATOM 5104 N N . GLY B 1 254 ? 5.602 28.672 25.188 1 78.38 254 GLY B N 1
ATOM 5105 C CA . GLY B 1 254 ? 5.586 29.203 23.844 1 78.38 254 GLY B CA 1
ATOM 5106 C C . GLY B 1 254 ? 6.941 29.156 23.172 1 78.38 254 GLY B C 1
ATOM 5107 O O . GLY B 1 254 ? 7.973 29.078 23.844 1 78.38 254 GLY B O 1
ATOM 5108 N N . MET B 1 255 ? 6.934 29.219 21.859 1 83.88 255 MET B N 1
ATOM 5109 C CA . MET B 1 255 ? 8.133 29.109 21.031 1 83.88 255 MET B CA 1
ATOM 5110 C C . MET B 1 255 ? 9.195 30.109 21.469 1 83.88 255 MET B C 1
ATOM 5112 O O . MET B 1 255 ? 10.336 29.734 21.719 1 83.88 255 MET B O 1
ATOM 5116 N N . ASN B 1 256 ? 8.828 31.375 21.578 1 83.88 256 ASN B N 1
ATOM 5117 C CA . ASN B 1 256 ? 9.797 32.406 21.891 1 83.88 256 ASN B CA 1
ATOM 5118 C C . ASN B 1 256 ? 10.438 32.188 23.266 1 83.88 256 ASN B C 1
ATOM 5120 O O . ASN B 1 256 ? 11.648 32.344 23.422 1 83.88 256 ASN B O 1
ATOM 5124 N N . SER B 1 257 ? 9.617 31.797 24.234 1 87.25 257 SER B N 1
ATOM 5125 C CA . SER B 1 257 ? 10.133 31.516 25.562 1 87.25 257 SER B CA 1
ATOM 5126 C C . SER B 1 257 ? 11.102 30.328 25.531 1 87.25 257 SER B C 1
ATOM 5128 O O . SER B 1 257 ? 12.133 30.359 26.203 1 87.25 257 SER B O 1
ATOM 5130 N N . ILE B 1 258 ? 10.805 29.406 24.828 1 92.19 258 ILE B N 1
ATOM 5131 C CA . ILE B 1 258 ? 11.641 28.203 24.766 1 92.19 258 ILE B CA 1
ATOM 5132 C C . ILE B 1 258 ? 12.93 28.516 24 1 92.19 258 ILE B C 1
ATOM 5134 O O . ILE B 1 258 ? 14.008 28.047 24.391 1 92.19 258 ILE B O 1
ATOM 5138 N N . LEU B 1 259 ? 12.836 29.297 22.969 1 92.88 259 LEU B N 1
ATOM 5139 C CA . LEU B 1 259 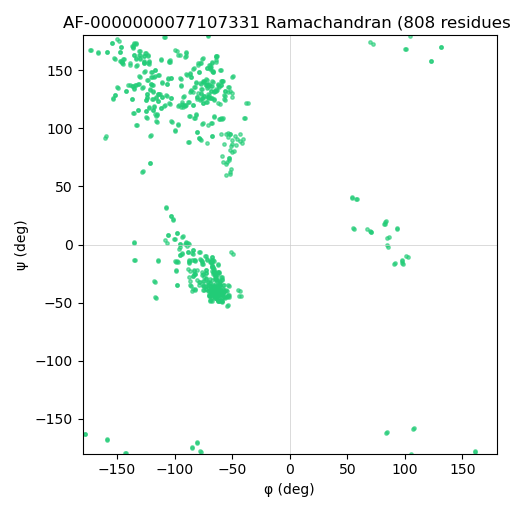? 14.047 29.734 22.266 1 92.88 259 LEU B CA 1
ATOM 5140 C C . LEU B 1 259 ? 14.961 30.516 23.203 1 92.88 259 LEU B C 1
ATOM 5142 O O . LEU B 1 259 ? 16.188 30.328 23.188 1 92.88 259 LEU B O 1
ATOM 5146 N N . ASN B 1 260 ? 14.367 31.359 23.938 1 93.62 260 ASN B N 1
ATOM 5147 C CA . ASN B 1 260 ? 15.141 32.094 24.922 1 93.62 260 ASN B CA 1
ATOM 5148 C C . ASN B 1 260 ? 15.805 31.156 25.938 1 93.62 260 ASN B C 1
ATOM 5150 O O . ASN B 1 260 ? 16.969 31.344 26.297 1 93.62 260 ASN B O 1
ATOM 5154 N N . TRP B 1 261 ? 15.016 30.281 26.422 1 96.06 261 TRP B N 1
ATOM 5155 C CA . TRP B 1 261 ? 15.555 29.281 27.328 1 96.06 261 TRP B CA 1
ATOM 5156 C C . TRP B 1 261 ? 16.734 28.562 26.703 1 96.06 261 TRP B C 1
ATOM 5158 O O . TRP B 1 261 ? 17.766 28.359 27.359 1 96.06 261 TRP B O 1
ATOM 5168 N N . MET B 1 262 ? 16.672 28.156 25.469 1 96.12 262 MET B N 1
ATOM 5169 C CA . MET B 1 262 ? 17.734 27.453 24.75 1 96.12 262 MET B CA 1
ATOM 5170 C C . MET B 1 262 ? 19 28.312 24.719 1 96.12 262 MET B C 1
ATOM 5172 O O . MET B 1 262 ? 20.109 27.797 24.891 1 96.12 262 MET B O 1
ATOM 5176 N N . ASP B 1 263 ? 18.797 29.547 24.484 1 93.81 263 ASP B N 1
ATOM 5177 C CA . ASP B 1 263 ? 19.938 30.469 24.453 1 93.81 263 ASP B CA 1
ATOM 5178 C C . ASP B 1 263 ? 20.625 30.547 25.797 1 93.81 263 ASP B C 1
ATOM 5180 O O . ASP B 1 263 ? 21.859 30.625 25.875 1 93.81 263 ASP B O 1
ATOM 5184 N N . GLU B 1 264 ? 19.875 30.531 26.812 1 96.06 264 GLU B N 1
ATOM 5185 C CA . GLU B 1 264 ? 20.391 30.672 28.172 1 96.06 264 GLU B CA 1
ATOM 5186 C C . GLU B 1 264 ? 21.156 29.438 28.609 1 96.06 264 GLU B C 1
ATOM 5188 O O . GLU B 1 264 ? 22.219 29.547 29.219 1 96.06 264 GLU B O 1
ATOM 5193 N N . VAL B 1 265 ? 20.656 28.312 28.25 1 96.81 265 VAL B N 1
ATOM 5194 C CA . VAL B 1 265 ? 21.203 27.078 28.797 1 96.81 265 VAL B CA 1
ATOM 5195 C C . VAL B 1 265 ? 22.391 26.625 27.953 1 96.81 265 VAL B C 1
ATOM 5197 O O . VAL B 1 265 ? 23.188 25.797 28.391 1 96.81 265 VAL B O 1
ATOM 5200 N N . GLY B 1 266 ? 22.469 27.047 26.703 1 94.81 266 GLY B N 1
ATOM 5201 C CA . GLY B 1 266 ? 23.578 26.672 25.844 1 94.81 266 GLY B CA 1
ATOM 5202 C C . GLY B 1 266 ? 23.25 25.562 24.875 1 94.81 266 GLY B C 1
ATOM 5203 O O . GLY B 1 266 ? 22.219 24.891 25.031 1 94.81 266 GLY B O 1
ATOM 5204 N N . PRO B 1 267 ? 24.141 25.328 23.891 1 94.75 267 PRO B N 1
ATOM 5205 C CA . PRO B 1 267 ? 23.828 24.484 22.734 1 94.75 267 PRO B CA 1
ATOM 5206 C C . PRO B 1 267 ? 23.672 23.016 23.109 1 94.75 267 PRO B C 1
ATOM 5208 O O . PRO B 1 267 ? 22.812 22.312 22.562 1 94.75 267 PRO B O 1
ATOM 5211 N N . GLN B 1 268 ? 24.484 22.516 24.016 1 96 268 GLN B N 1
ATOM 5212 C CA . GLN B 1 268 ? 24.438 21.094 24.328 1 96 268 GLN B CA 1
ATOM 5213 C C . GLN B 1 268 ? 23.141 20.719 25.047 1 96 268 GLN B C 1
ATOM 5215 O O . GLN B 1 268 ? 22.453 19.766 24.672 1 96 268 GLN B O 1
ATOM 5220 N N . ILE B 1 269 ? 22.812 21.484 26.062 1 96.94 269 ILE B N 1
ATOM 5221 C CA . ILE B 1 269 ? 21.594 21.234 26.828 1 96.94 269 ILE B CA 1
ATOM 5222 C C . ILE B 1 269 ? 20.375 21.422 25.938 1 96.94 269 ILE B C 1
ATOM 5224 O O . ILE B 1 269 ? 19.422 20.641 25.984 1 96.94 269 ILE B O 1
ATOM 5228 N N . ALA B 1 270 ? 20.406 22.422 25.094 1 97.06 270 ALA B N 1
ATOM 5229 C CA . ALA B 1 270 ? 19.328 22.672 24.156 1 97.06 270 ALA B CA 1
ATOM 5230 C C . ALA B 1 270 ? 19.156 21.5 23.203 1 97.06 270 ALA B C 1
ATOM 5232 O O . ALA B 1 270 ? 18.031 21.047 22.938 1 97.06 270 ALA B O 1
ATOM 5233 N N . GLN B 1 271 ? 20.281 21 22.766 1 96.94 271 GLN B N 1
ATOM 5234 C CA . GLN B 1 271 ? 20.234 19.875 21.844 1 96.94 271 GLN B CA 1
ATOM 5235 C C . GLN B 1 271 ? 19.656 18.641 22.516 1 96.94 271 GLN B C 1
ATOM 5237 O O . GLN B 1 271 ? 18.859 17.922 21.906 1 96.94 271 GLN B O 1
ATOM 5242 N N . ASP B 1 272 ? 20 18.375 23.688 1 97.44 272 ASP B N 1
ATOM 5243 C CA . ASP B 1 272 ? 19.469 17.234 24.438 1 97.44 272 ASP B CA 1
ATOM 5244 C C . ASP B 1 272 ? 17.953 17.344 24.594 1 97.44 272 ASP B C 1
ATOM 5246 O O . ASP B 1 272 ? 17.25 16.344 24.484 1 97.44 272 ASP B O 1
ATOM 5250 N N . ALA B 1 273 ? 17.531 18.531 24.844 1 97.94 273 ALA B N 1
ATOM 5251 C CA . ALA B 1 273 ? 16.094 18.75 24.984 1 97.94 273 ALA B CA 1
ATOM 5252 C C . ALA B 1 273 ? 15.375 18.516 23.672 1 97.94 273 ALA B C 1
ATOM 5254 O O . ALA B 1 273 ? 14.312 17.875 23.641 1 97.94 273 ALA B O 1
ATOM 5255 N N . MET B 1 274 ? 15.922 18.984 22.562 1 97.88 274 MET B N 1
ATOM 5256 C CA . MET B 1 274 ? 15.32 18.781 21.25 1 97.88 274 MET B CA 1
ATOM 5257 C C . MET B 1 274 ? 15.281 17.297 20.891 1 97.88 274 MET B C 1
ATOM 5259 O O . MET B 1 274 ? 14.328 16.828 20.266 1 97.88 274 MET B O 1
ATOM 5263 N N . ASN B 1 275 ? 16.25 16.562 21.391 1 98.06 275 ASN B N 1
ATOM 5264 C CA . ASN B 1 275 ? 16.375 15.141 21.078 1 98.06 275 ASN B CA 1
ATOM 5265 C C . ASN B 1 275 ? 15.297 14.312 21.766 1 98.06 275 ASN B C 1
ATOM 5267 O O . ASN B 1 275 ? 15.094 13.148 21.438 1 98.06 275 ASN B O 1
ATOM 5271 N N . VAL B 1 276 ? 14.625 14.922 22.703 1 97.62 276 VAL B N 1
ATOM 5272 C CA . VAL B 1 276 ? 13.5 14.242 23.328 1 97.62 276 VAL B CA 1
ATOM 5273 C C . VAL B 1 276 ? 12.414 13.969 22.297 1 97.62 276 VAL B C 1
ATOM 5275 O O . VAL B 1 276 ? 11.703 12.961 22.375 1 97.62 276 VAL B O 1
ATOM 5278 N N . ASN B 1 277 ? 12.281 14.898 21.375 1 96.81 277 ASN B N 1
ATOM 5279 C CA . ASN B 1 277 ? 11.398 14.672 20.234 1 96.81 277 ASN B CA 1
ATOM 5280 C C . ASN B 1 277 ? 12.094 13.844 19.141 1 96.81 277 ASN B C 1
ATOM 5282 O O . ASN B 1 277 ? 12.945 14.359 18.422 1 96.81 277 ASN B O 1
ATOM 5286 N N . PRO B 1 278 ? 11.672 12.602 18.984 1 97.81 278 PRO B N 1
ATOM 5287 C CA . PRO B 1 278 ? 12.375 11.773 18 1 97.81 278 PRO B CA 1
ATOM 5288 C C . PRO B 1 278 ? 11.961 12.094 16.562 1 97.81 278 PRO B C 1
ATOM 5290 O O . PRO B 1 278 ? 12.617 11.641 15.609 1 97.81 278 PRO B O 1
ATOM 5293 N N . ARG B 1 279 ? 10.898 12.844 16.344 1 96.81 279 ARG B N 1
ATOM 5294 C CA . ARG B 1 279 ? 10.398 13.156 15.008 1 96.81 279 ARG B CA 1
ATOM 5295 C C . ARG B 1 279 ? 11.32 14.133 14.289 1 96.81 279 ARG B C 1
ATOM 5297 O O . ARG B 1 279 ? 11.82 15.078 14.891 1 96.81 279 ARG B O 1
ATOM 5304 N N . TYR B 1 280 ? 11.578 13.914 13.055 1 97.56 280 TYR B N 1
ATOM 5305 C CA . TYR B 1 280 ? 12.453 14.727 12.219 1 97.56 280 TYR B CA 1
ATOM 5306 C C . TYR B 1 280 ? 11.82 14.992 10.859 1 97.56 280 TYR B C 1
ATOM 5308 O O . TYR B 1 280 ? 11.25 14.086 10.25 1 97.56 280 TYR B O 1
ATOM 5316 N N . VAL B 1 281 ? 11.828 16.188 10.352 1 97.19 281 VAL B N 1
ATOM 5317 C CA . VAL B 1 281 ? 11.195 16.594 9.094 1 97.19 281 VAL B CA 1
ATOM 5318 C C . VAL B 1 281 ? 12.25 17.172 8.148 1 97.19 281 VAL B C 1
ATOM 5320 O O . VAL B 1 281 ? 13.109 17.953 8.57 1 97.19 281 VAL B O 1
ATOM 5323 N N . TRP B 1 282 ? 12.25 16.766 6.883 1 98.19 282 TRP B N 1
ATOM 5324 C CA . TRP B 1 282 ? 13.055 17.328 5.805 1 98.19 282 TRP B CA 1
ATOM 5325 C C . TRP B 1 282 ? 12.203 18.188 4.879 1 98.19 282 TRP B C 1
ATOM 5327 O O . TRP B 1 282 ? 10.984 18 4.789 1 98.19 282 TRP B O 1
ATOM 5337 N N . PHE B 1 283 ? 12.859 19.094 4.188 1 98.25 283 PHE B N 1
ATOM 5338 C CA . PHE B 1 283 ? 12.117 20.094 3.418 1 98.25 283 PHE B CA 1
ATOM 5339 C C . PHE B 1 283 ? 12.594 20.109 1.969 1 98.25 283 PHE B C 1
ATOM 5341 O O . PHE B 1 283 ? 13.703 19.672 1.666 1 98.25 283 PHE B O 1
ATOM 5348 N N . THR B 1 284 ? 11.766 20.562 1.089 1 97.75 284 THR B N 1
ATOM 5349 C CA . THR B 1 284 ? 12.086 20.875 -0.299 1 97.75 284 THR B CA 1
ATOM 5350 C C . THR B 1 284 ? 11.836 22.344 -0.594 1 97.75 284 THR B C 1
ATOM 5352 O O . THR B 1 284 ? 10.875 22.938 -0.092 1 97.75 284 THR B O 1
ATOM 5355 N N . PRO B 1 285 ? 12.75 22.984 -1.312 1 97.69 285 PRO B N 1
ATOM 5356 C CA . PRO B 1 285 ? 12.555 24.391 -1.624 1 97.69 285 PRO B CA 1
ATOM 5357 C C . PRO B 1 285 ? 11.422 24.625 -2.623 1 97.69 285 PRO B C 1
ATOM 5359 O O . PRO B 1 285 ? 11.242 23.828 -3.555 1 97.69 285 PRO B O 1
ATOM 5362 N N . GLN B 1 286 ? 10.641 25.625 -2.348 1 96.56 286 GLN B N 1
ATOM 5363 C CA . GLN B 1 286 ? 9.547 26.016 -3.23 1 96.56 286 GLN B CA 1
ATOM 5364 C C . GLN B 1 286 ? 9.531 27.531 -3.445 1 96.56 286 GLN B C 1
ATOM 5366 O O . GLN B 1 286 ? 9.703 28.297 -2.498 1 96.56 286 GLN B O 1
ATOM 5371 N N . GLU B 1 287 ? 9.305 27.906 -4.68 1 95.62 287 GLU B N 1
ATOM 5372 C CA . GLU B 1 287 ? 9.117 29.328 -4.965 1 95.62 287 GLU B CA 1
ATOM 5373 C C . GLU B 1 287 ? 7.766 29.828 -4.449 1 95.62 287 GLU B C 1
ATOM 5375 O O . GLU B 1 287 ? 6.766 29.109 -4.539 1 95.62 287 GLU B O 1
ATOM 5380 N N . ILE B 1 288 ? 7.785 31 -3.951 1 95.19 288 ILE B N 1
ATOM 5381 C CA . ILE B 1 288 ? 6.543 31.609 -3.496 1 95.19 288 ILE B CA 1
ATOM 5382 C C . ILE B 1 288 ? 5.992 32.531 -4.586 1 95.19 288 ILE B C 1
ATOM 5384 O O . ILE B 1 288 ? 6.461 33.656 -4.754 1 95.19 288 ILE B O 1
ATOM 5388 N N . LYS B 1 289 ? 5.004 32.062 -5.273 1 92.19 289 LYS B N 1
ATOM 5389 C CA . LYS B 1 289 ? 4.402 32.844 -6.363 1 92.19 289 LYS B CA 1
ATOM 5390 C C . LYS B 1 289 ? 3.367 33.812 -5.836 1 92.19 289 LYS B C 1
ATOM 5392 O O . LYS B 1 289 ? 3.258 34.938 -6.34 1 92.19 289 LYS B O 1
ATOM 5397 N N . ASP B 1 290 ? 2.605 33.406 -4.863 1 93.81 290 ASP B N 1
ATOM 5398 C CA . ASP B 1 290 ? 1.595 34.25 -4.191 1 93.81 290 ASP B CA 1
ATOM 5399 C C . ASP B 1 290 ? 1.834 34.281 -2.686 1 93.81 290 ASP B C 1
ATOM 5401 O O . ASP B 1 290 ? 1.551 33.312 -1.979 1 93.81 290 ASP B O 1
ATOM 5405 N N . PRO B 1 291 ? 2.273 35.406 -2.166 1 91.44 291 PRO B N 1
ATOM 5406 C CA . PRO B 1 291 ? 2.639 35.5 -0.75 1 91.44 291 PRO B CA 1
ATOM 5407 C C . PRO B 1 291 ? 1.433 35.375 0.179 1 91.44 291 PRO B C 1
ATOM 5409 O O . PRO B 1 291 ? 1.596 35.156 1.383 1 91.44 291 PRO B O 1
ATOM 5412 N N . SER B 1 292 ? 0.279 35.5 -0.361 1 91.44 292 SER B N 1
ATOM 5413 C CA . SER B 1 292 ? -0.914 35.406 0.475 1 91.44 292 SER B CA 1
ATOM 5414 C C . SER B 1 292 ? -1.295 33.969 0.729 1 91.44 292 SER B C 1
ATOM 5416 O O . SER B 1 292 ? -2.105 33.656 1.612 1 91.44 292 SER B O 1
ATOM 5418 N N . LYS B 1 293 ? -0.695 33.125 -0.034 1 93.81 293 LYS B N 1
ATOM 5419 C CA . LYS B 1 293 ? -1 31.688 0.107 1 93.81 293 LYS B CA 1
ATOM 5420 C C . LYS B 1 293 ? -0.004 31 1.038 1 93.81 293 LYS B C 1
ATOM 5422 O O . LYS B 1 293 ? 1.193 31.297 0.998 1 93.81 293 LYS B O 1
ATOM 5427 N N . GLY B 1 294 ? -0.562 30.172 1.869 1 96.06 294 GLY B N 1
ATOM 5428 C CA . GLY B 1 294 ? 0.281 29.375 2.742 1 96.06 294 GLY B CA 1
ATOM 5429 C C . GLY B 1 294 ? 0.904 28.188 2.039 1 96.06 294 GLY B C 1
ATOM 5430 O O . GLY B 1 294 ? 0.81 28.062 0.816 1 96.06 294 GLY B O 1
ATOM 5431 N N . PRO B 1 295 ? 1.66 27.375 2.758 1 96.38 295 PRO B N 1
ATOM 5432 C CA . PRO B 1 295 ? 2.188 26.125 2.199 1 96.38 295 PRO B CA 1
ATOM 5433 C C . PRO B 1 295 ? 1.087 25.141 1.824 1 96.38 295 PRO B C 1
ATOM 5435 O O . PRO B 1 295 ? -0.064 25.297 2.236 1 96.38 295 PRO B O 1
ATOM 5438 N N . ASN B 1 296 ? 1.475 24.188 0.998 1 95.38 296 ASN B N 1
ATOM 5439 C CA . ASN B 1 296 ? 0.514 23.125 0.725 1 95.38 296 ASN B CA 1
ATOM 5440 C C . ASN B 1 296 ? 0.218 22.297 1.976 1 95.38 296 ASN B C 1
ATOM 5442 O O . ASN B 1 296 ? 1.137 21.922 2.705 1 95.38 296 ASN B O 1
ATOM 5446 N N . GLY B 1 297 ? -1.057 22.094 2.24 1 95.44 297 GLY B N 1
ATOM 5447 C CA . GLY B 1 297 ? -1.45 21.141 3.262 1 95.44 297 GLY B CA 1
ATOM 5448 C C . GLY B 1 297 ? -1.425 19.703 2.773 1 95.44 297 GLY B C 1
ATOM 5449 O O . GLY B 1 297 ? -0.902 19.422 1.695 1 95.44 297 GLY B O 1
ATOM 5450 N N . ALA B 1 298 ? -1.947 18.859 3.58 1 93.25 298 ALA B N 1
ATOM 5451 C CA . ALA B 1 298 ? -1.932 17.422 3.295 1 93.25 298 ALA B CA 1
ATOM 5452 C C . ALA B 1 298 ? -2.809 17.094 2.09 1 93.25 298 ALA B C 1
ATOM 5454 O O . ALA B 1 298 ? -2.656 16.031 1.476 1 93.25 298 ALA B O 1
ATOM 5455 N N . GLN B 1 299 ? -3.732 17.984 1.706 1 94.12 299 GLN B N 1
ATOM 5456 C CA . GLN B 1 299 ? -4.547 17.781 0.511 1 94.12 299 GLN B CA 1
ATOM 5457 C C . GLN B 1 299 ? -3.748 18.078 -0.754 1 94.12 299 GLN B C 1
ATOM 5459 O O . GLN B 1 299 ? -4.219 17.828 -1.865 1 94.12 299 GLN B O 1
ATOM 5464 N N . GLY B 1 300 ? -2.602 18.734 -0.565 1 92.5 300 GLY B N 1
ATOM 5465 C CA . GLY B 1 300 ? -1.756 19.047 -1.706 1 92.5 300 GLY B CA 1
ATOM 5466 C C . GLY B 1 300 ? -2.027 20.422 -2.295 1 92.5 300 GLY B C 1
ATOM 5467 O O . GLY B 1 300 ? -1.635 20.703 -3.428 1 92.5 300 GLY B O 1
ATOM 5468 N N . ILE B 1 301 ? -2.727 21.203 -1.579 1 95.38 301 ILE B N 1
ATOM 5469 C CA . ILE B 1 301 ? -3.066 22.531 -2.055 1 95.38 301 ILE B CA 1
ATOM 5470 C C . ILE B 1 301 ? -2.66 23.578 -1.012 1 95.38 301 ILE B C 1
ATOM 5472 O O . ILE B 1 301 ? -2.477 23.25 0.163 1 95.38 301 ILE B O 1
ATOM 5476 N N . PRO B 1 302 ? -2.561 24.859 -1.446 1 96.19 302 PRO B N 1
ATOM 5477 C CA . PRO B 1 302 ? -2.158 25.891 -0.498 1 96.19 302 PRO B CA 1
ATOM 5478 C C . PRO B 1 302 ? -3.203 26.141 0.589 1 96.19 302 PRO B C 1
ATOM 5480 O O . PRO B 1 302 ? -4.406 26.125 0.31 1 96.19 302 PRO B O 1
ATOM 5483 N N . LEU B 1 303 ? -2.684 26.344 1.763 1 97.62 303 LEU B N 1
ATOM 5484 C CA . LEU B 1 303 ? -3.533 26.672 2.904 1 97.62 303 LEU B CA 1
ATOM 5485 C C . LEU B 1 303 ? -3.934 28.141 2.881 1 97.62 303 LEU B C 1
ATOM 5487 O O . LEU B 1 303 ? -3.176 28.984 2.4 1 97.62 303 LEU B O 1
ATOM 5491 N N . THR B 1 304 ? -5.082 28.422 3.367 1 97.44 304 THR B N 1
ATOM 5492 C CA . THR B 1 304 ? -5.621 29.766 3.516 1 97.44 304 THR B CA 1
ATOM 5493 C C . THR B 1 304 ? -5.711 30.141 4.988 1 97.44 304 THR B C 1
ATOM 5495 O O . THR B 1 304 ? -6.328 29.438 5.785 1 97.44 304 THR B O 1
ATOM 5498 N N . ALA B 1 305 ? -5.117 31.312 5.332 1 97.25 305 ALA B N 1
ATOM 5499 C CA . ALA B 1 305 ? -5.09 31.766 6.715 1 97.25 305 ALA B CA 1
ATOM 5500 C C . ALA B 1 305 ? -6.5 31.875 7.289 1 97.25 305 ALA B C 1
ATOM 5502 O O . ALA B 1 305 ? -7.387 32.469 6.668 1 97.25 305 ALA B O 1
ATOM 5503 N N . MET B 1 306 ? -6.688 31.266 8.422 1 97.06 306 MET B N 1
ATOM 5504 C CA . MET B 1 306 ? -7.918 31.312 9.211 1 97.06 306 MET B CA 1
ATOM 5505 C C . MET B 1 306 ? -9.055 30.609 8.5 1 97.06 306 MET B C 1
ATOM 5507 O O . MET B 1 306 ? -10.219 30.734 8.891 1 97.06 306 MET B O 1
ATOM 5511 N N . ALA B 1 307 ? -8.766 29.844 7.457 1 98.06 307 ALA B N 1
ATOM 5512 C CA . ALA B 1 307 ? -9.82 29.172 6.703 1 98.06 307 ALA B CA 1
ATOM 5513 C C . ALA B 1 307 ? -9.453 27.719 6.414 1 98.06 307 ALA B C 1
ATOM 5515 O O . ALA B 1 307 ? -10.297 26.938 5.965 1 98.06 307 ALA B O 1
ATOM 5516 N N . SER B 1 308 ? -8.227 27.391 6.617 1 98.56 308 SER B N 1
ATOM 5517 C CA . SER B 1 308 ? -7.781 26 6.512 1 98.56 308 SER B CA 1
ATOM 5518 C C . SER B 1 308 ? -7.527 25.391 7.891 1 98.56 308 SER B C 1
ATOM 5520 O O . SER B 1 308 ? -7.016 26.062 8.781 1 98.56 308 SER B O 1
ATOM 5522 N N . MET B 1 309 ? -7.883 24.141 7.969 1 98.38 309 MET B N 1
ATOM 5523 C CA . MET B 1 309 ? -7.723 23.453 9.25 1 98.38 309 MET B CA 1
ATOM 5524 C C . MET B 1 309 ? -7.137 22.047 9.055 1 98.38 309 MET B C 1
ATOM 5526 O O . MET B 1 309 ? -7.492 21.359 8.102 1 98.38 309 MET B O 1
ATOM 5530 N N . ALA B 1 310 ? -6.191 21.734 9.922 1 97.69 310 ALA B N 1
ATOM 5531 C CA . ALA B 1 310 ? -5.75 20.344 10.023 1 97.69 310 ALA B CA 1
ATOM 5532 C C . ALA B 1 310 ? -6.75 19.5 10.812 1 97.69 310 ALA B C 1
ATOM 5534 O O . ALA B 1 310 ? -7.289 19.953 11.82 1 97.69 310 ALA B O 1
ATOM 5535 N N . VAL B 1 311 ? -6.988 18.297 10.312 1 96.94 311 VAL B N 1
ATOM 5536 C CA . VAL B 1 311 ? -7.953 17.406 10.938 1 96.94 311 VAL B CA 1
ATOM 5537 C C . VAL B 1 311 ? -7.379 15.992 11 1 96.94 311 VAL B C 1
ATOM 5539 O O . VAL B 1 311 ? -6.258 15.75 10.539 1 96.94 311 VAL B O 1
ATOM 5542 N N . ASP B 1 312 ? -8.109 15.164 11.719 1 92.38 312 ASP B N 1
ATOM 5543 C CA . ASP B 1 312 ? -7.848 13.727 11.664 1 92.38 312 ASP B CA 1
ATOM 5544 C C . ASP B 1 312 ? -8.508 13.094 10.438 1 92.38 312 ASP B C 1
ATOM 5546 O O . ASP B 1 312 ? -9.734 12.977 10.375 1 92.38 312 ASP B O 1
ATOM 5550 N N . PRO B 1 313 ? -7.672 12.648 9.484 1 90.81 313 PRO B N 1
ATOM 5551 C CA . PRO B 1 313 ? -8.242 12.188 8.219 1 90.81 313 PRO B CA 1
ATOM 5552 C C . PRO B 1 313 ? -8.961 10.844 8.344 1 90.81 313 PRO B C 1
ATOM 5554 O O . PRO B 1 313 ? -9.648 10.422 7.414 1 90.81 313 PRO B O 1
ATOM 5557 N N . ARG B 1 314 ? -8.867 10.156 9.406 1 86.19 314 ARG B N 1
ATOM 5558 C CA . ARG B 1 314 ? -9.648 8.945 9.641 1 86.19 314 ARG B CA 1
ATOM 5559 C C . ARG B 1 314 ? -11.133 9.266 9.758 1 86.19 314 ARG B C 1
ATOM 5561 O O . ARG B 1 314 ? -11.977 8.391 9.547 1 86.19 314 ARG B O 1
ATOM 5568 N N . TYR B 1 315 ? -11.344 10.586 10.078 1 88.44 315 TYR B N 1
ATOM 5569 C CA . TYR B 1 315 ? -12.727 10.969 10.352 1 88.44 315 TYR B CA 1
ATOM 5570 C C . TYR B 1 315 ? -13.219 11.992 9.344 1 88.44 315 TYR B C 1
ATOM 5572 O O . TYR B 1 315 ? -14.422 12.094 9.094 1 88.44 315 TYR B O 1
ATOM 5580 N N . HIS B 1 316 ? -12.344 12.812 8.875 1 93.38 316 HIS B N 1
ATOM 5581 C CA . HIS B 1 316 ? -12.734 13.922 8.008 1 93.38 316 HIS B CA 1
ATOM 5582 C C . HIS B 1 316 ? -12.078 13.812 6.637 1 93.38 316 HIS B C 1
ATOM 5584 O O . HIS B 1 316 ? -10.859 13.648 6.543 1 93.38 316 HIS B O 1
ATOM 5590 N N . ALA B 1 317 ? -12.883 13.953 5.586 1 94.25 317 ALA B N 1
ATOM 5591 C CA . ALA B 1 317 ? -12.32 14 4.238 1 94.25 317 ALA B CA 1
ATOM 5592 C C . ALA B 1 317 ? -11.648 15.344 3.973 1 94.25 317 ALA B C 1
ATOM 5594 O O . ALA B 1 317 ? -12.164 16.391 4.359 1 94.25 317 ALA B O 1
ATOM 5595 N N . TYR B 1 318 ? -10.492 15.297 3.281 1 96.06 318 TYR B N 1
ATOM 5596 C CA . TYR B 1 318 ? -9.867 16.547 2.863 1 96.06 318 TYR B CA 1
ATOM 5597 C C . TYR B 1 318 ? -10.781 17.328 1.931 1 96.06 318 TYR B C 1
ATOM 5599 O O . TYR B 1 318 ? -11.406 16.766 1.036 1 96.06 318 TYR B O 1
ATOM 5607 N N . GLY B 1 319 ? -10.836 18.562 2.213 1 97.69 319 GLY B N 1
ATOM 5608 C CA . GLY B 1 319 ? -11.648 19.453 1.403 1 97.69 319 GLY B CA 1
ATOM 5609 C C . GLY B 1 319 ? -13.023 19.719 1.999 1 97.69 319 GLY B C 1
ATOM 5610 O O . GLY B 1 319 ? -13.711 20.656 1.591 1 97.69 319 GLY B O 1
ATOM 5611 N N . ALA B 1 320 ? -13.406 18.969 2.945 1 97.69 320 ALA B N 1
ATOM 5612 C CA . ALA B 1 320 ? -14.742 19.125 3.529 1 97.69 320 ALA B CA 1
ATOM 5613 C C . ALA B 1 320 ? -14.852 20.438 4.305 1 97.69 320 ALA B C 1
ATOM 5615 O O . ALA B 1 320 ? -13.977 20.766 5.113 1 97.69 320 ALA B O 1
ATOM 5616 N N . PRO B 1 321 ? -15.945 21.156 4.035 1 98.44 321 PRO B N 1
ATOM 5617 C CA . PRO B 1 321 ? -16.203 22.312 4.879 1 98.44 321 PRO B CA 1
ATOM 5618 C C . PRO B 1 321 ? -16.672 21.938 6.281 1 98.44 321 PRO B C 1
ATOM 5620 O O . PRO B 1 321 ? -17.5 21.031 6.438 1 98.44 321 PRO B O 1
ATOM 5623 N N . ILE B 1 322 ? -16.141 22.625 7.254 1 98.31 322 ILE B N 1
ATOM 5624 C CA . ILE B 1 322 ? -16.5 22.422 8.648 1 98.31 322 ILE B CA 1
ATOM 5625 C C . ILE B 1 322 ? -16.797 23.75 9.32 1 98.31 322 ILE B C 1
ATOM 5627 O O . ILE B 1 322 ? -15.93 24.625 9.406 1 98.31 322 ILE B O 1
ATOM 5631 N N . PHE B 1 323 ? -18.062 23.906 9.734 1 98.44 323 PHE B N 1
ATOM 5632 C CA . PHE B 1 323 ? -18.375 25.047 10.57 1 98.44 323 PHE B CA 1
ATOM 5633 C C . PHE B 1 323 ? -17.922 24.828 12.008 1 98.44 323 PHE B C 1
ATOM 5635 O O . PHE B 1 323 ? -18.156 23.766 12.578 1 98.44 323 PHE B O 1
ATOM 5642 N N . ILE B 1 324 ? -17.188 25.859 12.516 1 98.19 324 ILE B N 1
ATOM 5643 C CA . ILE B 1 324 ? -16.656 25.672 13.859 1 98.19 324 ILE B CA 1
ATOM 5644 C C . ILE B 1 324 ? -17.141 26.797 14.766 1 98.19 324 ILE B C 1
ATOM 5646 O O . ILE B 1 324 ? -17.312 27.938 14.312 1 98.19 324 ILE B O 1
ATOM 5650 N N . ASP B 1 325 ? -17.453 26.438 15.984 1 97.38 325 ASP B N 1
ATOM 5651 C CA . ASP B 1 325 ? -17.766 27.344 17.078 1 97.38 325 ASP B CA 1
ATOM 5652 C C . ASP B 1 325 ? -16.734 27.219 18.203 1 97.38 325 ASP B C 1
ATOM 5654 O O . ASP B 1 325 ? -16.672 26.188 18.875 1 97.38 325 ASP B O 1
ATOM 5658 N N . THR B 1 326 ? -15.93 28.281 18.359 1 97.88 326 THR B N 1
ATOM 5659 C CA . THR B 1 326 ? -14.828 28.266 19.312 1 97.88 326 THR B CA 1
ATOM 5660 C C . THR B 1 326 ? -14.414 29.672 19.688 1 97.88 326 THR B C 1
ATOM 5662 O O . THR B 1 326 ? -15.203 30.609 19.547 1 97.88 326 THR B O 1
ATOM 5665 N N . LYS B 1 327 ? -13.32 29.797 20.328 1 97.38 327 LYS B N 1
ATOM 5666 C CA . LYS B 1 327 ? -12.633 31.062 20.562 1 97.38 327 LYS B CA 1
ATOM 5667 C C . LYS B 1 327 ? -11.258 31.078 19.891 1 97.38 327 LYS B C 1
ATOM 5669 O O . LYS B 1 327 ? -10.609 30.031 19.797 1 97.38 327 LYS B O 1
ATOM 5674 N N . VAL B 1 328 ? -10.922 32.281 19.422 1 97 328 VAL B N 1
ATOM 5675 C CA . VAL B 1 328 ? -9.594 32.406 18.828 1 97 328 VAL B CA 1
ATOM 5676 C C . VAL B 1 328 ? -8.883 33.625 19.406 1 97 328 VAL B C 1
ATOM 5678 O O . VAL B 1 328 ? -9.508 34.656 19.656 1 97 328 VAL B O 1
ATOM 5681 N N . PRO B 1 329 ? -7.574 33.5 19.562 1 95.94 329 PRO B N 1
ATOM 5682 C CA . PRO B 1 329 ? -6.809 34.656 20.031 1 95.94 329 PRO B CA 1
ATOM 5683 C C . PRO B 1 329 ? -6.852 35.812 19.047 1 95.94 329 PRO B C 1
ATOM 5685 O O . PRO B 1 329 ? -6.602 35.625 17.844 1 95.94 329 PRO B O 1
ATOM 5688 N N . ALA B 1 330 ? -7.094 37 19.562 1 93.94 330 ALA B N 1
ATOM 5689 C CA . ALA B 1 330 ? -7.09 38.188 18.719 1 93.94 330 ALA B CA 1
ATOM 5690 C C . ALA B 1 330 ? -5.668 38.688 18.516 1 93.94 330 ALA B C 1
ATOM 5692 O O . ALA B 1 330 ? -5.352 39.25 17.453 1 93.94 330 ALA B O 1
ATOM 5693 N N . THR B 1 331 ? -4.922 38.625 19.484 1 93.62 331 THR B N 1
ATOM 5694 C CA . THR B 1 331 ? -3.521 39.031 19.469 1 93.62 331 THR B CA 1
ATOM 5695 C C . THR B 1 331 ? -2.648 37.969 20.141 1 93.62 331 THR B C 1
ATOM 5697 O O . THR B 1 331 ? -3.152 37.125 20.859 1 93.62 331 THR B O 1
ATOM 5700 N N . PRO B 1 332 ? -1.371 38.031 19.828 1 89.12 332 PRO B N 1
ATOM 5701 C CA . PRO B 1 332 ? -0.473 37.094 20.531 1 89.12 332 PRO B CA 1
ATOM 5702 C C . PRO B 1 332 ? -0.607 37.188 22.047 1 89.12 332 PRO B C 1
ATOM 5704 O O . PRO B 1 332 ? -0.677 38.281 22.609 1 89.12 332 PRO B O 1
ATOM 5707 N N . GLY B 1 333 ? -0.655 36.031 22.672 1 86.56 333 GLY B N 1
ATOM 5708 C CA . GLY B 1 333 ? -0.75 35.969 24.125 1 86.56 333 GLY B CA 1
ATOM 5709 C C . GLY B 1 333 ? -2.176 36.094 24.641 1 86.56 333 GLY B C 1
ATOM 5710 O O . GLY B 1 333 ? -2.418 36 25.844 1 86.56 333 GLY B O 1
ATOM 5711 N N . ASP B 1 334 ? -3.121 36.25 23.75 1 91.5 334 ASP B N 1
ATOM 5712 C CA . ASP B 1 334 ? -4.531 36.312 24.125 1 91.5 334 ASP B CA 1
ATOM 5713 C C . ASP B 1 334 ? -5.086 34.906 24.391 1 91.5 334 ASP B C 1
ATOM 5715 O O . ASP B 1 334 ? -5.699 34.281 23.5 1 91.5 334 ASP B O 1
ATOM 5719 N N . TRP B 1 335 ? -5.043 34.406 25.656 1 89.5 335 TRP B N 1
ATOM 5720 C CA . TRP B 1 335 ? -5.434 33.062 26.016 1 89.5 335 TRP B CA 1
ATOM 5721 C C . TRP B 1 335 ? -6.945 32.969 26.203 1 89.5 335 TRP B C 1
ATOM 5723 O O . TRP B 1 335 ? -7.504 31.859 26.203 1 89.5 335 TRP B O 1
ATOM 5733 N N . ARG B 1 336 ? -7.574 33.969 26.438 1 93.06 336 ARG B N 1
ATOM 5734 C CA . ARG B 1 336 ? -9.023 33.969 26.594 1 93.06 336 ARG B CA 1
ATOM 5735 C C . ARG B 1 336 ? -9.727 33.844 25.25 1 93.06 336 ARG B C 1
ATOM 5737 O O . ARG B 1 336 ? -10.742 33.156 25.141 1 93.06 336 ARG B O 1
ATOM 5744 N N . GLY B 1 337 ? -9.109 34.562 24.266 1 94.94 337 GLY B N 1
ATOM 5745 C CA . GLY B 1 337 ? -9.656 34.5 22.922 1 94.94 337 GLY B CA 1
ATOM 5746 C C . GLY B 1 337 ? -10.977 35.25 22.781 1 94.94 337 GLY B C 1
ATOM 5747 O O . GLY B 1 337 ? -11.508 35.75 23.766 1 94.94 337 GLY B O 1
ATOM 5748 N N . ARG B 1 338 ? -11.43 35.344 21.562 1 95.94 338 ARG B N 1
ATOM 5749 C CA . ARG B 1 338 ? -12.734 35.875 21.188 1 95.94 338 ARG B CA 1
ATOM 5750 C C . ARG B 1 338 ? -13.539 34.844 20.391 1 95.94 338 ARG B C 1
ATOM 5752 O O . ARG B 1 338 ? -12.961 33.969 19.75 1 95.94 338 ARG B O 1
ATOM 5759 N N . GLU B 1 339 ? -14.852 35.094 20.5 1 96 339 GLU B N 1
ATOM 5760 C CA . GLU B 1 339 ? -15.727 34.156 19.781 1 96 339 GLU B CA 1
ATOM 5761 C C . GLU B 1 339 ? -15.375 34.094 18.297 1 96 339 GLU B C 1
ATOM 5763 O O . GLU B 1 339 ? -15.117 35.125 17.672 1 96 339 GLU B O 1
ATOM 5768 N N . PHE B 1 340 ? -15.266 32.938 17.859 1 96.38 340 PHE B N 1
ATOM 5769 C CA . PHE B 1 340 ? -14.977 32.656 16.453 1 96.38 340 PHE B CA 1
ATOM 5770 C C . PHE B 1 340 ? -15.906 31.594 15.898 1 96.38 340 PHE B C 1
ATOM 5772 O O . PHE B 1 340 ? -15.773 30.406 16.25 1 96.38 340 PHE B O 1
ATOM 5779 N N . ARG B 1 341 ? -16.812 32 15.188 1 97.12 341 ARG B N 1
ATOM 5780 C CA . ARG B 1 341 ? -17.781 31.188 14.469 1 97.12 341 ARG B CA 1
ATOM 5781 C C . ARG B 1 341 ? -17.625 31.344 12.961 1 97.12 341 ARG B C 1
ATOM 5783 O O . ARG B 1 341 ? -17.984 32.406 12.406 1 97.12 341 ARG B O 1
ATOM 5790 N N . ASN B 1 342 ? -17.062 30.312 12.359 1 97.06 342 ASN B N 1
ATOM 5791 C CA . ASN B 1 342 ? -16.656 30.469 10.961 1 97.06 342 ASN B CA 1
ATOM 5792 C C . ASN B 1 342 ? -16.656 29.141 10.227 1 97.06 342 ASN B C 1
ATOM 5794 O O . ASN B 1 342 ? -16.719 28.078 10.852 1 97.06 342 ASN B O 1
ATOM 5798 N N . LEU B 1 343 ? -16.703 29.297 8.914 1 98 343 LEU B N 1
ATOM 5799 C CA . LEU B 1 343 ? -16.562 28.141 8.039 1 98 343 LEU B CA 1
ATOM 5800 C C . LEU B 1 343 ? -15.117 27.953 7.605 1 98 343 LEU B C 1
ATOM 5802 O O . LEU B 1 343 ? -14.508 28.859 7.035 1 98 343 LEU B O 1
ATOM 5806 N N . VAL B 1 344 ? -14.539 26.75 7.93 1 98.44 344 VAL B N 1
ATOM 5807 C CA . VAL B 1 344 ? -13.172 26.422 7.543 1 98.44 344 VAL B CA 1
ATOM 5808 C C . VAL B 1 344 ? -13.172 25.125 6.723 1 98.44 344 VAL B C 1
ATOM 5810 O O . VAL B 1 344 ? -14.172 24.406 6.68 1 98.44 344 VAL B O 1
ATOM 5813 N N . ILE B 1 345 ? -12.086 24.891 6.008 1 98.62 345 ILE B N 1
ATOM 5814 C CA . ILE B 1 345 ? -11.984 23.734 5.125 1 98.62 345 ILE B CA 1
ATOM 5815 C C . ILE B 1 345 ? -10.906 22.781 5.645 1 98.62 345 ILE B C 1
ATOM 5817 O O . ILE B 1 345 ? -9.805 23.203 5.98 1 98.62 345 ILE B O 1
ATOM 5821 N N . ALA B 1 346 ? -11.234 21.469 5.773 1 98.44 346 ALA B N 1
ATOM 5822 C CA . ALA B 1 346 ? -10.273 20.438 6.16 1 98.44 346 ALA B CA 1
ATOM 5823 C C . ALA B 1 346 ? -9.242 20.219 5.062 1 98.44 346 ALA B C 1
ATOM 5825 O O . ALA B 1 346 ? -9.516 19.547 4.066 1 98.44 346 ALA B O 1
ATOM 5826 N N . GLN B 1 347 ? -7.996 20.734 5.273 1 98.19 347 GLN B N 1
ATOM 5827 C CA . GLN B 1 347 ? -7.066 20.688 4.148 1 98.19 347 GLN B CA 1
ATOM 5828 C C . GLN B 1 347 ? -5.684 20.219 4.59 1 98.19 347 GLN B C 1
ATOM 5830 O O . GLN B 1 347 ? -4.754 20.172 3.783 1 98.19 347 GLN B O 1
ATOM 5835 N N . ASP B 1 348 ? -5.57 19.906 5.867 1 96.81 348 ASP B N 1
ATOM 5836 C CA . ASP B 1 348 ? -4.281 19.484 6.402 1 96.81 348 ASP B CA 1
ATOM 5837 C C . ASP B 1 348 ? -4.461 18.453 7.504 1 96.81 348 ASP B C 1
ATOM 5839 O O . ASP B 1 348 ? -5.59 18.109 7.863 1 96.81 348 ASP B O 1
ATOM 5843 N N . THR B 1 349 ? -3.295 17.844 7.902 1 92.88 349 THR B N 1
ATOM 5844 C CA . THR B 1 349 ? -3.227 16.922 9.023 1 92.88 349 THR B CA 1
ATOM 5845 C C . THR B 1 349 ? -1.907 17.078 9.773 1 92.88 349 THR B C 1
ATOM 5847 O O . THR B 1 349 ? -0.973 17.703 9.273 1 92.88 349 THR B O 1
ATOM 5850 N N . GLY B 1 350 ? -1.932 16.625 10.961 1 86.62 350 GLY B N 1
ATOM 5851 C CA . GLY B 1 350 ? -0.735 16.594 11.789 1 86.62 350 GLY B CA 1
ATOM 5852 C C . GLY B 1 350 ? -0.672 15.398 12.711 1 86.62 350 GLY B C 1
ATOM 5853 O O . GLY B 1 350 ? -1.707 14.836 13.078 1 86.62 350 GLY B O 1
ATOM 5854 N N . GLY B 1 351 ? 0.545 15.062 13.102 1 78.94 351 GLY B N 1
ATOM 5855 C CA . GLY B 1 351 ? 0.783 13.883 13.93 1 78.94 351 GLY B CA 1
ATOM 5856 C C . GLY B 1 351 ? 0.052 13.93 15.258 1 78.94 351 GLY B C 1
ATOM 5857 O O . GLY B 1 351 ? -0.324 12.891 15.797 1 78.94 351 GLY B O 1
ATOM 5858 N N . ALA B 1 352 ? -0.17 15.109 15.711 1 81.62 352 ALA B N 1
ATOM 5859 C CA . ALA B 1 352 ? -0.792 15.266 17.016 1 81.62 352 ALA B CA 1
ATOM 5860 C C . ALA B 1 352 ? -2.303 15.453 16.891 1 81.62 352 ALA B C 1
ATOM 5862 O O . ALA B 1 352 ? -3.014 15.5 17.891 1 81.62 352 ALA B O 1
ATOM 5863 N N . ILE B 1 353 ? -2.777 15.625 15.695 1 90.56 353 ILE B N 1
ATOM 5864 C CA . ILE B 1 353 ? -4.188 15.914 15.461 1 90.56 353 ILE B CA 1
ATOM 5865 C C . ILE B 1 353 ? -4.969 14.609 15.328 1 90.56 353 ILE B C 1
ATOM 5867 O O . ILE B 1 353 ? -5.207 14.125 14.211 1 90.56 353 ILE B O 1
ATOM 5871 N N . LYS B 1 354 ? -5.418 14.117 16.547 1 86.69 354 LYS B N 1
ATOM 5872 C CA . LYS B 1 354 ? -6.094 12.82 16.609 1 86.69 354 LYS B CA 1
ATOM 5873 C C . LYS B 1 354 ? -7.465 12.953 17.281 1 86.69 354 LYS B C 1
ATOM 5875 O O . LYS B 1 354 ? -7.574 13.453 18.391 1 86.69 354 LYS B O 1
ATOM 5880 N N . GLY B 1 355 ? -8.461 12.523 16.578 1 88.56 355 GLY B N 1
ATOM 5881 C CA . GLY B 1 355 ? -9.82 12.578 17.094 1 88.56 355 GLY B CA 1
ATOM 5882 C C . GLY B 1 355 ? -10.766 13.367 16.203 1 88.56 355 GLY B C 1
ATOM 5883 O O . GLY B 1 355 ? -10.328 14.258 15.469 1 88.56 355 GLY B O 1
ATOM 5884 N N . ILE B 1 356 ? -12.008 13.109 16.328 1 90.75 356 ILE B N 1
ATOM 5885 C CA . ILE B 1 356 ? -13 13.68 15.414 1 90.75 356 ILE B CA 1
ATOM 5886 C C . ILE B 1 356 ? -13.219 15.156 15.75 1 90.75 356 ILE B C 1
ATOM 5888 O O . ILE B 1 356 ? -13.531 15.953 14.859 1 90.75 356 ILE B O 1
ATOM 5892 N N . LEU B 1 357 ? -13.07 15.508 17.031 1 94.88 357 LEU B N 1
ATOM 5893 C CA . LEU B 1 357 ? -13.195 16.906 17.438 1 94.88 357 LEU B CA 1
ATOM 5894 C C . LEU B 1 357 ? -11.836 17.484 17.797 1 94.88 357 LEU B C 1
ATOM 5896 O O . LEU B 1 357 ? -11.719 18.266 18.75 1 94.88 357 LEU B O 1
ATOM 5900 N N . ARG B 1 358 ? -10.836 17.016 17.156 1 95.25 358 ARG B N 1
ATOM 5901 C CA . ARG B 1 358 ? -9.492 17.562 17.219 1 95.25 358 ARG B CA 1
ATOM 5902 C C . ARG B 1 358 ? -9.133 18.297 15.938 1 95.25 358 ARG B C 1
ATOM 5904 O O . ARG B 1 358 ? -9.336 17.766 14.844 1 95.25 358 ARG B O 1
ATOM 5911 N N . GLY B 1 359 ? -8.648 19.594 16.094 1 96.81 359 GLY B N 1
ATOM 5912 C CA . GLY B 1 359 ? -8.227 20.359 14.93 1 96.81 359 GLY B CA 1
ATOM 5913 C C . GLY B 1 359 ? -7.074 21.312 15.219 1 96.81 359 GLY B C 1
ATOM 5914 O O . GLY B 1 359 ? -6.68 21.469 16.375 1 96.81 359 GLY B O 1
ATOM 5915 N N . ASP B 1 360 ? -6.523 21.766 14.133 1 97.31 360 ASP B N 1
ATOM 5916 C CA . ASP B 1 360 ? -5.496 22.797 14.164 1 97.31 360 ASP B CA 1
ATOM 5917 C C . ASP B 1 360 ? -5.75 23.859 13.086 1 97.31 360 ASP B C 1
ATOM 5919 O O . ASP B 1 360 ? -5.711 23.562 11.891 1 97.31 360 ASP B O 1
ATOM 5923 N N . LEU B 1 361 ? -6.059 25.031 13.57 1 98.12 361 LEU B N 1
ATOM 5924 C CA . LEU B 1 361 ? -6.398 26.109 12.656 1 98.12 361 LEU B CA 1
ATOM 5925 C C . LEU B 1 361 ? -5.137 26.781 12.117 1 98.12 361 LEU B C 1
ATOM 5927 O O . LEU B 1 361 ? -4.223 27.094 12.891 1 98.12 361 LEU B O 1
ATOM 5931 N N . PHE B 1 362 ? -5.105 27.047 10.766 1 98.06 362 PHE B N 1
ATOM 5932 C CA . PHE B 1 362 ? -3.963 27.734 10.172 1 98.06 362 PHE B CA 1
ATOM 5933 C C . PHE B 1 362 ? -4.105 29.25 10.32 1 98.06 362 PHE B C 1
ATOM 5935 O O . PHE B 1 362 ? -5 29.844 9.727 1 98.06 362 PHE B O 1
ATOM 5942 N N . PHE B 1 363 ? -3.129 29.828 10.992 1 97.12 363 PHE B N 1
ATOM 5943 C CA . PHE B 1 363 ? -3.246 31.25 11.312 1 97.12 363 PHE B CA 1
ATOM 5944 C C . PHE B 1 363 ? -2.564 32.094 10.25 1 97.12 363 PHE B C 1
ATOM 5946 O O . PHE B 1 363 ? -2.746 33.312 10.211 1 97.12 363 PHE B O 1
ATOM 5953 N N . GLY B 1 364 ? -1.875 31.469 9.344 1 96.88 364 GLY B N 1
ATOM 5954 C CA . GLY B 1 364 ? -1.156 32.219 8.328 1 96.88 364 GLY B CA 1
ATOM 5955 C C . GLY B 1 364 ? 0.347 32.219 8.531 1 96.88 364 GLY B C 1
ATOM 5956 O O . GLY B 1 364 ? 0.899 31.25 9.07 1 96.88 364 GLY B O 1
ATOM 5957 N N . SER B 1 365 ? 1.008 33.219 7.934 1 95.62 365 SER B N 1
ATOM 5958 C CA . SER B 1 365 ? 2.465 33.281 7.98 1 95.62 365 SER B CA 1
ATOM 5959 C C . SER B 1 365 ? 2.951 34.469 8.781 1 95.62 365 SER B C 1
ATOM 5961 O O . SER B 1 365 ? 2.287 35.5 8.82 1 95.62 365 SER B O 1
ATOM 5963 N N . GLY B 1 366 ? 4.094 34.281 9.477 1 92.62 366 GLY B N 1
ATOM 5964 C CA . GLY B 1 366 ? 4.75 35.406 10.109 1 92.62 366 GLY B CA 1
ATOM 5965 C C . GLY B 1 366 ? 4.562 35.438 11.617 1 92.62 366 GLY B C 1
ATOM 5966 O O . GLY B 1 366 ? 3.877 34.594 12.18 1 92.62 366 GLY B O 1
ATOM 5967 N N . ASP B 1 367 ? 5.133 36.438 12.234 1 89.06 367 ASP B N 1
ATOM 5968 C CA . ASP B 1 367 ? 5.25 36.5 13.688 1 89.06 367 ASP B CA 1
ATOM 5969 C C . ASP B 1 367 ? 3.885 36.719 14.336 1 89.06 367 ASP B C 1
ATOM 5971 O O . ASP B 1 367 ? 3.594 36.125 15.383 1 89.06 367 ASP B O 1
ATOM 5975 N N . ASP B 1 368 ? 3.172 37.531 13.719 1 92.62 368 ASP B N 1
ATOM 5976 C CA . ASP B 1 368 ? 1.846 37.781 14.281 1 92.62 368 ASP B CA 1
ATOM 5977 C C . ASP B 1 368 ? 1.018 36.5 14.281 1 92.62 368 ASP B C 1
ATOM 5979 O O . ASP B 1 368 ? 0.423 36.125 15.297 1 92.62 368 ASP B O 1
ATOM 5983 N N . ALA B 1 369 ? 1.013 35.844 13.156 1 94.88 369 ALA B N 1
ATOM 5984 C CA . ALA B 1 369 ? 0.311 34.562 13.039 1 94.88 369 ALA B CA 1
ATOM 5985 C C . ALA B 1 369 ? 0.835 33.531 14.062 1 94.88 369 ALA B C 1
ATOM 5987 O O . ALA B 1 369 ? 0.054 32.844 14.711 1 94.88 369 ALA B O 1
ATOM 5988 N N . GLY B 1 370 ? 2.133 33.5 14.219 1 92.69 370 GLY B N 1
ATOM 5989 C CA . GLY B 1 370 ? 2.756 32.594 15.164 1 92.69 370 GLY B CA 1
ATOM 5990 C C . GLY B 1 370 ? 2.359 32.875 16.609 1 92.69 370 GLY B C 1
ATOM 5991 O O . GLY B 1 370 ? 2.084 31.922 17.359 1 92.69 370 GLY B O 1
ATOM 5992 N N . GLY B 1 371 ? 2.402 34.094 16.969 1 89.19 371 GLY B N 1
ATOM 5993 C CA . GLY B 1 371 ? 2.002 34.469 18.312 1 89.19 371 GLY B CA 1
ATOM 5994 C C . GLY B 1 371 ? 0.567 34.094 18.625 1 89.19 371 GLY B C 1
ATOM 5995 O O . GLY B 1 371 ? 0.277 33.594 19.719 1 89.19 371 GLY B O 1
ATOM 5996 N N . ARG B 1 372 ? -0.316 34.281 17.688 1 93.19 372 ARG B N 1
ATOM 5997 C CA . ARG B 1 372 ? -1.716 33.906 17.875 1 93.19 372 ARG B CA 1
ATOM 5998 C C . ARG B 1 372 ? -1.883 32.406 17.938 1 93.19 372 ARG B C 1
ATOM 6000 O O . ARG B 1 372 ? -2.582 31.875 18.812 1 93.19 372 ARG B O 1
ATOM 6007 N N . ALA B 1 373 ? -1.21 31.766 17.062 1 94 373 ALA B N 1
ATOM 6008 C CA . ALA B 1 373 ? -1.278 30.312 17.031 1 94 373 ALA B CA 1
ATOM 6009 C C . ALA B 1 373 ? -0.802 29.719 18.344 1 94 373 ALA B C 1
ATOM 6011 O O . ALA B 1 373 ? -1.391 28.75 18.844 1 94 373 ALA B O 1
ATOM 6012 N N . ALA B 1 374 ? 0.206 30.25 18.922 1 86.56 374 ALA B N 1
ATOM 6013 C CA . ALA B 1 374 ? 0.808 29.75 20.156 1 86.56 374 ALA B CA 1
ATOM 6014 C C . ALA B 1 374 ? -0.178 29.828 21.328 1 86.56 374 ALA B C 1
ATOM 6016 O O . ALA B 1 374 ? -0.113 29.016 22.25 1 86.56 374 ALA B O 1
ATOM 6017 N N . SER B 1 375 ? -1.084 30.734 21.234 1 90 375 SER B N 1
ATOM 6018 C CA . SER B 1 375 ? -2.031 30.938 22.312 1 90 375 SER B CA 1
ATOM 6019 C C . SER B 1 375 ? -3.369 30.266 22.016 1 90 375 SER B C 1
ATOM 6021 O O . SER B 1 375 ? -4.332 30.422 22.781 1 90 375 SER B O 1
ATOM 6023 N N . MET B 1 376 ? -3.439 29.578 20.969 1 93.81 376 MET B N 1
ATOM 6024 C CA . MET B 1 376 ? -4.695 28.938 20.562 1 93.81 376 MET B CA 1
ATOM 6025 C C . MET B 1 376 ? -4.859 27.578 21.219 1 93.81 376 MET B C 1
ATOM 6027 O O . MET B 1 376 ? -4.117 26.641 20.906 1 93.81 376 MET B O 1
ATOM 6031 N N . ASN B 1 377 ? -5.762 27.453 22.094 1 92.25 377 ASN B N 1
ATOM 6032 C CA . ASN B 1 377 ? -6.125 26.219 22.797 1 92.25 377 ASN B CA 1
ATOM 6033 C C . ASN B 1 377 ? -7.523 26.297 23.406 1 92.25 377 ASN B C 1
ATOM 6035 O O . ASN B 1 377 ? -7.68 26.766 24.531 1 92.25 377 ASN B O 1
ATOM 6039 N N . HIS B 1 378 ? -8.477 25.859 22.656 1 96.25 378 HIS B N 1
ATOM 6040 C CA . HIS B 1 378 ? -9.852 25.984 23.109 1 96.25 378 HIS B CA 1
ATOM 6041 C C . HIS B 1 378 ? -10.695 24.797 22.641 1 96.25 378 HIS B C 1
ATOM 6043 O O . HIS B 1 378 ? -10.336 24.125 21.688 1 96.25 378 HIS B O 1
ATOM 6049 N N . ASP B 1 379 ? -11.766 24.562 23.359 1 96.12 379 ASP B N 1
ATOM 6050 C CA . ASP B 1 379 ? -12.758 23.609 22.891 1 96.12 379 ASP B CA 1
ATOM 6051 C C . ASP B 1 379 ? -13.398 24.078 21.594 1 96.12 379 ASP B C 1
ATOM 6053 O O . ASP B 1 379 ? -13.352 25.25 21.25 1 96.12 379 ASP B O 1
ATOM 6057 N N . VAL B 1 380 ? -13.992 23.125 20.922 1 97.25 380 VAL B N 1
ATOM 6058 C CA . VAL B 1 380 ? -14.594 23.469 19.641 1 97.25 380 VAL B CA 1
ATOM 6059 C C . VAL B 1 380 ? -15.805 22.594 19.375 1 97.25 380 VAL B C 1
ATOM 6061 O O . VAL B 1 380 ? -15.797 21.406 19.719 1 97.25 380 VAL B O 1
ATOM 6064 N N . ALA B 1 381 ? -16.844 23.188 18.938 1 96.31 381 ALA B N 1
ATOM 6065 C CA . ALA B 1 381 ? -17.938 22.469 18.297 1 96.31 381 ALA B CA 1
ATOM 6066 C C . ALA B 1 381 ? -17.766 22.469 16.781 1 96.31 381 ALA B C 1
ATOM 6068 O O . ALA B 1 381 ? -17.328 23.453 16.188 1 96.31 381 ALA B O 1
ATOM 6069 N N . MET B 1 382 ? -18.141 21.312 16.172 1 96.88 382 MET B N 1
ATOM 6070 C CA . MET B 1 382 ? -17.953 21.188 14.727 1 96.88 382 MET B CA 1
ATOM 6071 C C . MET B 1 382 ? -19.234 20.688 14.055 1 96.88 382 MET B C 1
ATOM 6073 O O . MET B 1 382 ? -19.922 19.812 14.594 1 96.88 382 MET B O 1
ATOM 6077 N N . TRP B 1 383 ? -19.562 21.25 12.961 1 97 383 TRP B N 1
ATOM 6078 C CA . TRP B 1 383 ? -20.531 20.766 11.992 1 97 383 TRP B CA 1
ATOM 6079 C C . TRP B 1 383 ? -19.859 20.5 10.641 1 97 383 TRP B C 1
ATOM 6081 O O . TRP B 1 383 ? -19.391 21.438 9.984 1 97 383 TRP B O 1
ATOM 6091 N N . VAL B 1 384 ? -19.859 19.266 10.25 1 96.81 384 VAL B N 1
ATOM 6092 C CA . VAL B 1 384 ? -19.344 19 8.914 1 96.81 384 VAL B CA 1
ATOM 6093 C C . VAL B 1 384 ? -20.453 19.172 7.883 1 96.81 384 VAL B C 1
ATOM 6095 O O . VAL B 1 384 ? -21.594 18.766 8.109 1 96.81 384 VAL B O 1
ATOM 6098 N N . LEU B 1 385 ? -20.125 19.922 6.785 1 97.56 385 LEU B N 1
ATOM 6099 C CA . LEU B 1 385 ? -21.078 20.094 5.691 1 97.56 385 LEU B CA 1
ATOM 6100 C C . LEU B 1 385 ? -20.891 19 4.633 1 97.56 385 LEU B C 1
ATOM 6102 O O . LEU B 1 385 ? -19.828 18.922 4.016 1 97.56 385 LEU B O 1
ATOM 6106 N N . LEU B 1 386 ? -21.969 18.219 4.418 1 96.12 386 LEU B N 1
ATOM 6107 C CA . LEU B 1 386 ? -21.922 17.172 3.41 1 96.12 386 LEU B CA 1
ATOM 6108 C C . LEU B 1 386 ? -22.828 17.5 2.232 1 96.12 386 LEU B C 1
ATOM 6110 O O . LEU B 1 386 ? -23.922 18.047 2.42 1 96.12 386 LEU B O 1
ATOM 6114 N N . PRO B 1 387 ? -22.297 17.203 1.031 1 96.31 387 PRO B N 1
ATOM 6115 C CA . PRO B 1 387 ? -23.188 17.422 -0.111 1 96.31 387 PRO B CA 1
ATOM 6116 C C . PRO B 1 387 ? -24.578 16.797 0.087 1 96.31 387 PRO B C 1
ATOM 6118 O O . PRO B 1 387 ? -24.688 15.719 0.683 1 96.31 387 PRO B O 1
ATOM 6121 N N . LYS B 1 388 ? -25.547 17.438 -0.409 1 93.88 388 LYS B N 1
ATOM 6122 C CA . LYS B 1 388 ? -26.922 16.969 -0.225 1 93.88 388 LYS B CA 1
ATOM 6123 C C . LYS B 1 388 ? -27.094 15.555 -0.769 1 93.88 388 LYS B C 1
ATOM 6125 O O . LYS B 1 388 ? -27.875 14.766 -0.224 1 93.88 388 LYS B O 1
ATOM 6130 N N . SER B 1 389 ? -26.406 15.227 -1.851 1 90.88 389 SER B N 1
ATOM 6131 C CA . SER B 1 389 ? -26.484 13.875 -2.389 1 90.88 389 SER B CA 1
ATOM 6132 C C . SER B 1 389 ? -25.969 12.844 -1.381 1 90.88 389 SER B C 1
ATOM 6134 O O . SER B 1 389 ? -26.531 11.758 -1.258 1 90.88 389 SER B O 1
ATOM 6136 N N . VAL B 1 390 ? -24.953 13.188 -0.704 1 88.31 390 VAL B N 1
ATOM 6137 C CA . VAL B 1 390 ? -24.375 12.32 0.321 1 88.31 390 VAL B CA 1
ATOM 6138 C C . VAL B 1 390 ? -25.328 12.242 1.517 1 88.31 390 VAL B C 1
ATOM 6140 O O . VAL B 1 390 ? -25.594 11.156 2.039 1 88.31 390 VAL B O 1
ATOM 6143 N N . ALA B 1 391 ? -25.828 13.367 1.896 1 86.56 391 ALA B N 1
ATOM 6144 C CA . ALA B 1 391 ? -26.75 13.438 3.018 1 86.56 391 ALA B CA 1
ATOM 6145 C C . ALA B 1 391 ? -27.984 12.586 2.76 1 86.56 391 ALA B C 1
ATOM 6147 O O . ALA B 1 391 ? -28.469 11.891 3.662 1 86.56 391 ALA B O 1
ATOM 6148 N N . SER B 1 392 ? -28.453 12.609 1.592 1 82.38 392 SER B N 1
ATOM 6149 C CA . SER B 1 392 ? -29.609 11.812 1.211 1 82.38 392 SER B CA 1
ATOM 6150 C C . SER B 1 392 ? -29.312 10.32 1.31 1 82.38 392 SER B C 1
ATOM 6152 O O . SER B 1 392 ? -30.156 9.547 1.782 1 82.38 392 SER B O 1
ATOM 6154 N N . ALA B 1 393 ? -28.172 10.016 0.848 1 74.5 393 ALA B N 1
ATOM 6155 C CA . ALA B 1 393 ? -27.766 8.617 0.904 1 74.5 393 ALA B CA 1
ATOM 6156 C C . ALA B 1 393 ? -27.656 8.133 2.348 1 74.5 393 ALA B C 1
ATOM 6158 O O . ALA B 1 393 ? -28.016 7 2.664 1 74.5 393 ALA B O 1
ATOM 6159 N N . MET B 1 394 ? -27.141 8.969 3.145 1 73.25 394 MET B N 1
ATOM 6160 C CA . MET B 1 394 ? -26.969 8.641 4.559 1 73.25 394 MET B CA 1
ATOM 6161 C C . MET B 1 394 ? -28.328 8.453 5.234 1 73.25 394 MET B C 1
ATOM 6163 O O . MET B 1 394 ? -28.5 7.551 6.055 1 73.25 394 MET B O 1
ATOM 6167 N N . THR B 1 395 ? -29.203 9.305 4.938 1 67 395 THR B N 1
ATOM 6168 C CA . THR B 1 395 ? -30.562 9.211 5.477 1 67 395 THR B CA 1
ATOM 6169 C C . THR B 1 395 ? -31.234 7.918 5.035 1 67 395 THR B C 1
ATOM 6171 O O . THR B 1 395 ? -31.875 7.242 5.84 1 67 395 THR B O 1
ATOM 6174 N N . GLU B 1 396 ? -30.984 7.609 3.83 1 61.66 396 GLU B N 1
ATOM 6175 C CA . GLU B 1 396 ? -31.562 6.391 3.291 1 61.66 396 GLU B CA 1
ATOM 6176 C C . GLU B 1 396 ? -30.984 5.152 3.965 1 61.66 396 GLU B C 1
ATOM 6178 O O . GLU B 1 396 ? -31.719 4.211 4.285 1 61.66 396 GLU B O 1
ATOM 6183 N N . ALA B 1 397 ? -29.703 5.25 4.176 1 57.59 397 ALA B N 1
ATOM 6184 C CA . ALA B 1 397 ? -29.031 4.121 4.824 1 57.59 397 ALA B CA 1
ATOM 6185 C C . ALA B 1 397 ? -29.531 3.939 6.254 1 57.59 397 ALA B C 1
ATOM 6187 O O . ALA B 1 397 ? -29.734 2.812 6.715 1 57.59 397 ALA B O 1
ATOM 6188 N N . GLN B 1 398 ? -29.75 4.984 6.91 1 54.81 398 GLN B N 1
ATOM 6189 C CA . GLN B 1 398 ? -30.25 4.953 8.281 1 54.81 398 GLN B CA 1
ATOM 6190 C C . GLN B 1 398 ? -31.688 4.445 8.336 1 54.81 398 GLN B C 1
ATOM 6192 O O . GLN B 1 398 ? -32.031 3.676 9.234 1 54.81 398 GLN B O 1
ATOM 6197 N N . LEU B 1 399 ? -32.406 4.922 7.422 1 45.12 399 LEU B N 1
ATOM 6198 C CA . LEU B 1 399 ? -33.781 4.488 7.328 1 45.12 399 LEU B CA 1
ATOM 6199 C C . LEU B 1 399 ? -33.875 2.984 7.078 1 45.12 399 LEU B C 1
ATOM 6201 O O . LEU B 1 399 ? -34.719 2.303 7.648 1 45.12 399 LEU B O 1
ATOM 6205 N N . LEU B 1 400 ? -32.969 2.559 6.402 1 41.97 400 LEU B N 1
ATOM 6206 C CA . LEU B 1 400 ? -32.938 1.133 6.102 1 41.97 400 LEU B CA 1
ATOM 6207 C C . LEU B 1 400 ? -32.5 0.33 7.324 1 41.97 400 LEU B C 1
ATOM 6209 O O . LEU B 1 400 ? -33.062 -0.742 7.594 1 41.97 400 LEU B O 1
ATOM 6213 N N . ALA B 1 401 ? -31.594 0.886 8.102 1 49.66 401 ALA B N 1
ATOM 6214 C CA . ALA B 1 401 ? -31.125 0.223 9.312 1 49.66 401 ALA B CA 1
ATOM 6215 C C . ALA B 1 401 ? -32.219 0.194 10.375 1 49.66 401 ALA B C 1
ATOM 6217 O O . ALA B 1 401 ? -32.406 -0.825 11.047 1 49.66 401 ALA B O 1
ATOM 6218 N N . ASP B 1 402 ? -32.938 1.283 10.57 1 47.44 402 ASP B N 1
ATOM 6219 C CA . ASP B 1 402 ? -34 1.405 11.547 1 47.44 402 ASP B CA 1
ATOM 6220 C C . ASP B 1 402 ? -35.188 0.5 11.18 1 47.44 402 ASP B C 1
ATOM 6222 O O . ASP B 1 402 ? -35.844 -0.056 12.062 1 47.44 402 ASP B O 1
ATOM 6226 N N . SER B 1 403 ? -35.344 0.42 10.031 1 43.16 403 SER B N 1
ATOM 6227 C CA . SER B 1 403 ? -36.438 -0.436 9.555 1 43.16 403 SER B CA 1
ATOM 6228 C C . SER B 1 403 ? -36.094 -1.911 9.734 1 43.16 403 SER B C 1
ATOM 6230 O O . SER B 1 403 ? -36.969 -2.742 9.938 1 43.16 403 SER B O 1
ATOM 6232 N N . ALA B 1 404 ? -34.812 -2.123 9.766 1 41.84 404 ALA B N 1
ATOM 6233 C CA . ALA B 1 404 ? -34.375 -3.502 9.984 1 41.84 404 ALA B CA 1
ATOM 6234 C C . ALA B 1 404 ? -34.469 -3.875 11.461 1 41.84 404 ALA B C 1
ATOM 6236 O O . ALA B 1 404 ? -34.719 -5.027 11.805 1 41.84 404 ALA B O 1
ATOM 6237 N N . ASP B 1 405 ? -34.25 -3.053 12.445 1 40.94 405 ASP B N 1
ATOM 6238 C CA . ASP B 1 405 ? -34.312 -3.264 13.883 1 40.94 405 ASP B CA 1
ATOM 6239 C C . ASP B 1 405 ? -35.75 -3.191 14.391 1 40.94 405 ASP B C 1
ATOM 6241 O O . ASP B 1 405 ? -36.062 -3.613 15.508 1 40.94 405 ASP B O 1
ATOM 6245 N N . GLY B 1 406 ? -36.656 -2.623 13.797 1 34.53 406 GLY B N 1
ATOM 6246 C CA . GLY B 1 406 ? -38.062 -2.662 14.203 1 34.53 406 GLY B CA 1
ATOM 6247 C C . GLY B 1 406 ? -38.812 -3.83 13.602 1 34.53 406 GLY B C 1
ATOM 6248 O O . GLY B 1 406 ? -38.438 -4.348 12.547 1 34.53 406 GLY B O 1
#

Nearest PDB structures (foldseek):
  3czb-assembly2_A  TM=8.511E-01  e=3.780E-31  Caulobacter vibrioides CB15
  2pnw-assembly1_A  TM=8.556E-01  e=3.315E-29  Agrobacterium fabrum str. C58
  3czb-assembly3_B  TM=6.360E-01  e=8.581E-33  Caulobacter vibrioides CB15
  7esj-assembly1_B-2  TM=7.334E-01  e=5.882E-29  Acinetobacter baumannii
  2pjj-assembly1_A  TM=6.149E-01  e=2.075E-21  Escherichia coli K-12

Solvent-accessible surface area (backbone atoms only — not comparable to full-atom values): 42978 Å² total; per-residue (Å²): 135,78,78,78,76,77,73,77,75,76,72,72,75,71,75,70,76,72,66,78,84,66,71,63,59,45,73,44,94,79,57,35,31,36,36,63,48,57,72,87,70,40,75,60,53,88,67,32,55,46,65,49,27,47,58,32,41,51,47,38,40,57,60,53,69,77,47,65,44,83,38,61,62,23,86,60,18,56,81,68,29,31,38,52,55,51,43,63,46,44,57,50,48,71,69,37,86,46,60,68,48,38,51,46,38,53,63,70,38,33,40,39,24,38,60,48,53,72,81,67,68,42,37,32,34,36,38,36,29,48,66,40,73,32,30,94,54,72,42,93,75,15,67,32,62,40,46,27,65,60,86,63,42,34,37,35,49,56,33,81,78,37,80,81,32,50,82,60,72,47,71,26,32,74,55,96,39,28,59,35,72,48,66,43,36,78,71,60,78,81,58,76,92,39,40,79,26,11,22,33,62,63,58,48,52,50,35,42,73,54,42,27,29,36,40,34,36,88,87,66,54,63,37,28,39,34,64,66,50,63,31,84,44,64,82,44,61,53,49,58,50,33,37,75,72,64,76,41,54,81,89,43,52,39,70,69,49,44,47,50,49,33,65,73,66,30,72,67,59,36,46,56,48,55,42,64,18,30,40,41,54,26,23,38,84,38,83,70,88,53,87,80,50,44,63,62,30,73,66,69,36,60,32,30,54,72,8,22,24,24,29,20,55,66,62,42,38,69,47,36,41,30,39,35,45,36,52,39,33,84,44,58,71,29,66,79,40,39,85,39,44,36,45,27,20,27,32,28,59,50,94,82,31,66,46,86,44,20,34,32,37,27,45,27,65,32,67,66,19,40,35,19,14,67,30,28,70,30,54,46,46,49,24,44,43,35,32,46,68,38,49,51,50,50,50,51,51,45,51,52,51,52,57,64,76,97,135,77,76,77,78,76,75,75,75,76,73,71,77,71,75,71,73,74,66,79,83,67,71,65,60,45,71,46,96,79,57,34,31,36,35,63,46,56,72,87,70,41,75,60,53,87,70,31,57,43,64,50,26,47,57,33,40,52,48,37,39,58,59,52,70,77,48,66,45,84,36,59,62,21,87,60,19,54,81,67,30,32,39,52,54,50,44,63,47,46,58,50,47,70,69,38,84,47,58,69,47,39,50,46,37,52,64,71,36,32,39,39,23,39,60,47,50,72,79,68,70,40,38,31,33,36,37,35,30,46,66,41,74,32,31,90,54,72,44,94,73,15,67,32,61,39,48,25,65,60,88,63,42,34,37,37,49,57,32,81,79,38,80,82,32,50,82,59,72,49,69,24,31,74,57,96,40,28,59,34,73,49,67,44,37,78,72,60,80,80,57,74,92,38,40,80,27,9,23,34,62,62,59,48,51,49,35,41,73,54,42,27,29,37,39,34,37,89,89,66,53,65,38,27,38,35,67,64,50,64,31,85,44,64,83,45,61,51,49,57,52,34,37,76,71,64,76,42,54,79,90,43,53,39,70,70,48,44,47,51,50,34,64,72,67,30,71,67,58,36,48,56,47,54,40,64,20,30,40,42,54,27,24,38,84,37,83,69,88,52,85,80,49,44,63,64,31,72,67,69,36,60,31,30,54,73,8,22,22,24,29,20,56,66,63,42,40,69,47,37,41,32,38,34,46,35,51,40,32,84,42,58,71,30,66,79,40,40,85,38,45,37,44,27,21,26,32,28,61,50,95,81,32,67,47,84,44,22,34,32,38,27,46,28,63,31,68,66,19,41,35,19,14,67,30,30,70,30,54,46,47,46,26,45,44,34,32,45,68,36,47,50,50,50,50,50,52,45,53,52,52,53,56,64,75,96

InterPro domains:
  IPR005300 Lytic transglycosylase MltA, domain B [PF03562] (124-283)
  IPR005300 Lytic transglycosylase MltA, domain B [SM00925] (131-284)
  IPR010611 3D domain [PF06725] (308-385)
  IPR026044 Membrane-bound lytic murein transglycosylase A [PIRSF019422] (27-395)
  IPR026044 Membrane-bound lytic murein transglycosylase A [PTHR30124] (15-389)
  IPR036908 RlpA-like domain superfamily [G3DSA:2.40.40.10] (38-388)
  IPR036908 RlpA-like domain superfamily [SSF50685] (33-392)